Protein 8HZY (pdb70)

Secondary structure (DSSP, 8-state):
-GGGGTTSTT--HHHHHHHHHHHHHHTTSS-HHHHHHHHHHHHHHHHHHTT-TT--HHHHHHHHT--HHHHHHHHHHHTT-HHHHHHHHTSTTHHHIIIIIHHHHHTTHHHHHHTT--PPPSEEEEE--S--S---TTSTTTTT----GGGHHHHHHHHHHHHTTPPSS-TTSEEE--SS-GGGSTTHHHHHHHHHHTT---EEEE--TT--HHHHHH-GGGGGSSEEEEEE--SSHHHHHHHHS-TTHHHHHHHHHHHHHHHHHHHT---EEEEEEEEPTT-TTHHHHHHHHHHHHHHHTTTPPP-EEEEEE---HHHHHHHHHHHHHHH-TTPEEEE-HHHHHHTTT---------GGGS-TT--TTTEEEEETT-EEESSTTT-STT-TTGGGGEEEE-BTTB-HHHHHHHHHHTT------TTGGGG--HHHHHHHHHHHHHHHHHHTT-STTTTS--/-GGGSTTSTT--HHHHHHHHHHHHHTTTSS-HHHHHHHHHHHHHHHHHHHH-TT--HHHHHHHHT--HHHHHHHHHHHTT-HHHHHHHHTSTTHHIIIIIIHHHHHTTHHHHHHTT-----SEEEE---S--S---TTSGGGGT----GGGHHHHHHHHHHHHHHSPSS-TTSEEE--SS-GGGSTTHHHHHHHHHHTT---EEEE--TT--HHHHHH-GGGGGSSEEEEEE--SSHHHHHHHH--TTHHHHHHHHHHHHHHHHHHHT---EEEEEEE--TT-GGGHHHHHHHHHHHHHHTTT----EEEEE--THHHHHHHHHHHHHHHH-TT-EEEE-HHHHHHHTT-----GGGS-TT--TTTEEEE-TT-EEESSGGG-STT-TTGGGGEEEE-BTTB-HHHHHHHHHHTT------TTGGGG--HHHHHHHHHHHHHHHHHHTT--TTTTS--

Organism: Streptomyces venezuelae (NCBI:txid54571)

Solvent-accessible surface area: 39167 Å² total

Nearest PDB structures (foldseek):
  8hzy-assembly1_A  TM=1.002E+00  e=2.588E-86  Homo sapiens
  8hzy-assembly2_B  TM=9.920E-01  e=1.778E-80  Homo sapiens
  8hzv-assembly1_D  TM=9.838E-01  e=3.667E-79  Homo sapiens
  8hzv-assembly1_C  TM=9.890E-01  e=7.565E-78  Homo sapiens
  7tom-assembly1_A  TM=6.284E-01  e=2.025E-05  Methanocaldococcus jannaschii

Foldseek 3Di:
DQLLALQFPPRDVVVNLVVQLVLCCVVVVDPSVCSSVLSSLLSQVLNCCLFPLLDFLVNSCVVNPDDPVVSVSSLVSNVSPVSSVSSSCQHLQVLLCPVPDPVCVVVCLLVCQLVLALDAAQAEEEAEAFAAPFAFDPAPNVDVFGHDPVLQPQLLVLLLQQLVVDDPDALARYEYEHSHFNLNRLCSLVSLVSNVVVVHAYEYEGLCLVLAPVSCVSRVSVLRHQEYEHEDQDLAQVSNCVGGVDGPRNVSNLVSLLVVLLVCLVVVGNYAYEYEDEQEVPRLLCLLSVLVSQLVSCVSNVNDGHAEYEYEYVVQLLVSLVVSVVSCCVRPVNYHYHYPSFSSSVVSPDDDDADDDWLVLAFFLQRSNHYWYAYSQQFIFRARQLRTGPDPPSSLRGLDGRHPVAHSSRSSNVCSVVVHGRRGDGPVSVSHDSSSRSSSSLSSQQVSNVVVVNNVCGSSHD/DQLQALQFPPRDVVVNLVVQLCLCCVVVNDPNVCSSVLSNLLSQVLNCCLQVLLDFLVNSCVVNPDDPVVSVSSLVSNVSRVSSVNNSCPHLLVCLCPPPNVVCVVVCLLVCQLVLAQDQAQAEEEAEAFAAPFLFVPAPVVVVDGHDPVLQPQLLVQLLQQLLPDDPDALARYEYEHSHFNLNRLCSLVSLQSNVVVVHQYEYEGQCLVLAPVSCVSRVSVLSHQEYEHEDQDLAQVSCCVGGVDGPSNVSNLVNLLVVLCVCLVVVRNYAYEYEDEQEQPRLLCLLVVLVSQLVSCVSNVNDHHAEYEYEYPLVNLVSVVVSVVSCCVRVVNYHYHYASVSSSVNTPNFPDFLVLAFFLQRSNHYWYQYSQQFIFRAQQLRGPPDPPSSLRGLDGRDPVAHSSRSSNVCSVVVNGRRGDGPVVVSHDSSSRSSSSLSSQQVSNVVVVNNVCGSSHD

InterPro domains:
  IPR007197 Radical SAM [PF04055] (136-274)
  IPR007197 Radical SAM [SFLDS00029] (2-485)
  IPR013785 Aldolase-type TIM barrel [G3DSA:3.20.20.70] (131-383)
  IPR016863 dTDP-4-amino-4,6-dideoxy-D-glucose ammonia-lyase [PIRSF027982] (2-485)
  IPR016863 dTDP-4-amino-4,6-dideoxy-D-glucose ammonia-lyase [SFLDF00425] (2-485)
  IPR016863 dTDP-4-amino-4,6-dideoxy-D-glucose ammonia-lyase [TIGR04426] (18-485)
  IPR050377 Radical SAM PqqA peptide cyclase/Mycofactocin maturase MftC-like [PTHR11228] (123-404)
  IPR058240 Radical SAM superfamily [SSF102114] (129-360)

Structure (mmCIF, N/CA/C/O backbone):
data_8HZY
#
_entry.id   8HZY
#
_cell.length_a   97.088
_cell.length_b   105.190
_cell.length_c   118.248
_cell.angle_alpha   90.000
_cell.angle_beta   90.000
_cell.angle_gamma   90.000
#
_symmetry.space_group_name_H-M   'P 21 2 21'
#
loop_
_entity.id
_entity.type
_entity.pdbx_description
1 polymer DesII
2 non-polymer 'IRON/SULFUR CLUSTER'
3 non-polymer METHIONINE
4 water water
#
loop_
_atom_site.group_PDB
_atom_site.id
_atom_site.type_symbol
_atom_site.label_atom_id
_atom_site.label_alt_id
_atom_site.label_comp_id
_atom_site.label_asym_id
_atom_site.label_entity_id
_atom_site.label_seq_id
_atom_site.pdbx_PDB_ins_code
_atom_site.Cartn_x
_atom_site.Cartn_y
_atom_site.Cartn_z
_atom_site.occupancy
_atom_site.B_iso_or_equiv
_atom_site.auth_seq_id
_atom_site.auth_comp_id
_atom_site.auth_asym_id
_atom_site.auth_atom_id
_atom_site.pdbx_PDB_model_num
ATOM 1 N N . ALA A 1 35 ? 14.07342 -59.59193 -29.71285 1.000 25.80878 10 ALA A N 1
ATOM 2 C CA . ALA A 1 35 ? 13.58589 -59.44585 -31.08332 1.000 26.02713 10 ALA A CA 1
ATOM 3 C C . ALA A 1 35 ? 14.39537 -58.37811 -31.82619 1.000 22.73696 10 ALA A C 1
ATOM 4 O O . ALA A 1 35 ? 14.78718 -57.37102 -31.23017 1.000 20.11545 10 ALA A O 1
ATOM 6 N N . PRO A 1 36 ? 14.64588 -58.60641 -33.12328 1.000 24.06215 11 PRO A N 1
ATOM 7 C CA . PRO A 1 36 ? 15.56966 -57.72032 -33.85644 1.000 23.28670 11 PRO A CA 1
ATOM 8 C C . PRO A 1 36 ? 15.17244 -56.25366 -33.82180 1.000 19.10383 11 PRO A C 1
ATOM 9 O O . PRO A 1 36 ? 16.03850 -55.39092 -33.63059 1.000 17.53269 11 PRO A O 1
ATOM 13 N N . ALA A 1 37 ? 13.88842 -55.94102 -34.01645 1.000 17.40987 12 ALA A N 1
ATOM 14 C CA . ALA A 1 37 ? 13.46767 -54.54199 -33.99395 1.000 18.77421 12 ALA A CA 1
ATOM 15 C C . ALA A 1 37 ? 13.59329 -53.93319 -32.60326 1.000 18.95991 12 ALA A C 1
ATOM 16 O O . ALA A 1 37 ? 13.75587 -52.71207 -32.47745 1.000 18.27573 12 ALA A O 1
ATOM 18 N N . GLU A 1 38 ? 13.51964 -54.76285 -31.55341 1.000 16.47940 13 GLU A N 1
ATOM 19 C CA . GLU A 1 38 ? 13.61717 -54.27023 -30.18357 1.000 14.20086 13 GLU A CA 1
ATOM 20 C C . GLU A 1 38 ? 15.04104 -53.89048 -29.79553 1.000 16.09952 13 GLU A C 1
ATOM 21 O O . GLU A 1 38 ? 15.22372 -53.12247 -28.84602 1.000 20.06796 13 GLU A O 1
ATOM 27 N N . ARG A 1 39 ? 16.05190 -54.37163 -30.51803 1.000 16.13365 14 ARG A N 1
ATOM 28 C CA . ARG A 1 39 ? 17.44450 -54.15762 -30.13483 1.000 19.84665 14 ARG A CA 1
ATOM 29 C C . ARG A 1 39 ? 18.21027 -53.26069 -31.10102 1.000 15.44267 14 ARG A C 1
ATOM 30 O O . ARG A 1 39 ? 19.43157 -53.10875 -30.95302 1.000 17.60989 14 ARG A O 1
ATOM 38 N N . CYS A 1 40 ? 17.53742 -52.64851 -32.07576 1.000 12.74032 15 CYS A N 1
ATOM 39 C CA . CYS A 1 40 ? 18.27555 -52.11447 -33.21711 1.000 13.81999 15 CYS A CA 1
ATOM 40 C C . CYS A 1 40 ? 19.11163 -50.88024 -32.89401 1.000 15.74070 15 CYS A C 1
ATOM 41 O O . CYS A 1 40 ? 19.93266 -50.48437 -33.72901 1.000 17.23997 15 CYS A O 1
ATOM 44 N N . ALA A 1 41 ? 18.95188 -50.26570 -31.71940 1.000 14.14012 16 ALA A N 1
ATOM 45 C CA . ALA A 1 41 ? 19.72739 -49.06010 -31.43920 1.000 14.95401 16 ALA A CA 1
ATOM 46 C C . ALA A 1 41 ? 21.11432 -49.34909 -30.88694 1.000 13.90231 16 ALA A C 1
ATOM 47 O O . ALA A 1 41 ? 21.90997 -48.41329 -30.75394 1.000 17.51998 16 ALA A O 1
ATOM 49 N N . HIS A 1 42 ? 21.42651 -50.60382 -30.56337 1.000 16.92765 17 HIS A N 1
ATOM 50 C CA . HIS A 1 42 ? 22.71628 -50.91489 -29.95662 1.000 20.17494 17 HIS A CA 1
ATOM 51 C C . HIS A 1 42 ? 23.79063 -51.10063 -31.02355 1.000 18.57942 17 HIS A C 1
ATOM 52 O O . HIS A 1 42 ? 23.48847 -51.53387 -32.13847 1.000 17.66039 17 HIS A O 1
ATOM 59 N N . PRO A 1 43 ? 25.04647 -50.76964 -30.70460 1.000 19.52341 18 PRO A N 1
ATOM 60 C CA . PRO A 1 43 ? 26.13081 -50.94436 -31.67944 1.000 22.67443 18 PRO A CA 1
ATOM 61 C C . PRO A 1 43 ? 26.17515 -52.36261 -32.22354 1.000 22.38442 18 PRO A C 1
ATOM 62 O O . PRO A 1 43 ? 25.99785 -53.33480 -31.48885 1.000 21.05417 18 PRO A O 1
ATOM 66 N N . GLY A 1 44 ? 26.39471 -52.47260 -33.53393 1.000 24.91882 19 GLY A N 1
ATOM 67 C CA . GLY A 1 44 ? 26.45200 -53.77916 -34.16517 1.000 25.19753 19 GLY A CA 1
ATOM 68 C C . GLY A 1 44 ? 25.13251 -54.50784 -34.27075 1.000 24.33510 19 GLY A C 1
ATOM 69 O O . GLY A 1 44 ? 25.12746 -55.69658 -34.59745 1.000 26.84912 19 GLY A O 1
ATOM 70 N N . ALA A 1 45 ? 24.01077 -53.84196 -34.00828 1.000 20.32504 20 ALA A N 1
ATOM 71 C CA . ALA A 1 45 ? 22.71798 -54.49600 -34.16005 1.000 17.93113 20 ALA A CA 1
ATOM 72 C C . ALA A 1 45 ? 22.45704 -54.84698 -35.62263 1.000 15.03093 20 ALA A C 1
ATOM 73 O O . ALA A 1 45 ? 22.91568 -54.16854 -36.54426 1.000 17.20227 20 ALA A O 1
ATOM 75 N N . ASP A 1 46 ? 21.69488 -55.91556 -35.82359 1.000 15.38394 21 ASP A N 1
ATOM 76 C CA . ASP A 1 46 ? 21.32500 -56.40296 -37.15039 1.000 14.80524 21 ASP A CA 1
ATOM 77 C C . ASP A 1 46 ? 20.16317 -55.56115 -37.66137 1.000 15.69155 21 ASP A C 1
ATOM 78 O O . ASP A 1 46 ? 19.00273 -55.82925 -37.34572 1.000 17.03582 21 ASP A O 1
ATOM 83 N N . LEU A 1 47 ? 20.47206 -54.54788 -38.47692 1.000 14.08520 22 LEU A N 1
ATOM 84 C CA . LEU A 1 47 ? 19.43412 -53.66208 -38.99157 1.000 14.09240 22 LEU A CA 1
ATOM 85 C C . LEU A 1 47 ? 18.64478 -54.28703 -40.13857 1.000 17.10821 22 LEU A C 1
ATOM 86 O O . LEU A 1 47 ? 17.47419 -53.93557 -40.34017 1.000 16.67459 22 LEU A O 1
ATOM 91 N N . GLY A 1 48 ? 19.26031 -55.18985 -40.90578 1.000 17.72085 23 GLY A N 1
ATOM 92 C CA . GLY A 1 48 ? 18.50417 -55.93040 -41.90517 1.000 13.60221 23 GLY A CA 1
ATOM 93 C C . GLY A 1 48 ? 17.36222 -56.71462 -41.29135 1.000 13.75879 23 GLY A C 1
ATOM 94 O O . GLY A 1 48 ? 16.23473 -56.68497 -41.79078 1.000 13.44236 23 GLY A O 1
ATOM 95 N N . ALA A 1 49 ? 17.63685 -57.41058 -40.17996 1.000 13.76987 24 ALA A N 1
ATOM 96 C CA . ALA A 1 49 ? 16.58300 -58.14005 -39.47855 1.000 16.12825 24 ALA A CA 1
ATOM 97 C C . ALA A 1 49 ? 15.57245 -57.18708 -38.83850 1.000 18.49511 24 ALA A C 1
ATOM 98 O O . ALA A 1 49 ? 14.36717 -57.47415 -38.81963 1.000 18.12433 24 ALA A O 1
ATOM 100 N N . ALA A 1 50 ? 16.04144 -56.05334 -38.30268 1.000 14.14388 25 ALA A N 1
ATOM 101 C CA . ALA A 1 50 ? 15.12000 -55.05267 -37.76565 1.000 12.13880 25 ALA A CA 1
ATOM 102 C C . ALA A 1 50 ? 14.21310 -54.50005 -38.86387 1.000 14.57622 25 ALA A C 1
ATOM 103 O O . ALA A 1 50 ? 12.99208 -54.40781 -38.68995 1.000 16.42253 25 ALA A O 1
ATOM 105 N N . VAL A 1 51 ? 14.79169 -54.15570 -40.01982 1.000 14.14460 26 VAL A N 1
ATOM 106 C CA . VAL A 1 51 ? 13.99278 -53.63036 -41.12479 1.000 16.34116 26 VAL A CA 1
ATOM 107 C C . VAL A 1 51 ? 12.96124 -54.65846 -41.58187 1.000 17.72662 26 VAL A C 1
ATOM 108 O O . VAL A 1 51 ? 11.79077 -54.32745 -41.81808 1.000 17.38231 26 VAL A O 1
ATOM 112 N N . HIS A 1 52 ? 13.37753 -55.92085 -41.72365 1.000 16.32520 27 HIS A N 1
ATOM 113 C CA . HIS A 1 52 ? 12.43871 -56.95037 -42.16176 1.000 14.59484 27 HIS A CA 1
ATOM 114 C C . HIS A 1 52 ? 11.28729 -57.10417 -41.17533 1.000 15.46789 27 HIS A C 1
ATOM 115 O O . HIS A 1 52 ? 10.12230 -57.20867 -41.57227 1.000 17.57664 27 HIS A O 1
ATOM 122 N N . ALA A 1 53 ? 11.60704 -57.13560 -39.87994 1.000 16.85328 28 ALA A N 1
ATOM 123 C CA . ALA A 1 53 ? 10.58911 -57.28307 -38.84280 1.000 20.68251 28 ALA A CA 1
ATOM 124 C C . ALA A 1 53 ? 9.62114 -56.10749 -38.83498 1.000 18.19241 28 ALA A C 1
ATOM 125 O O . ALA A 1 53 ? 8.40252 -56.30042 -38.73509 1.000 18.57276 28 ALA A O 1
ATOM 127 N N . VAL A 1 54 ? 10.14389 -54.88114 -38.93227 1.000 16.53147 29 VAL A N 1
ATOM 128 C CA . VAL A 1 54 ? 9.27679 -53.70675 -38.95643 1.000 14.46135 29 VAL A CA 1
ATOM 129 C C . VAL A 1 54 ? 8.44813 -53.68079 -40.23551 1.000 18.25693 29 VAL A C 1
ATOM 130 O O . VAL A 1 54 ? 7.24293 -53.40331 -40.20366 1.000 19.34511 29 VAL A O 1
ATOM 134 N N . GLY A 1 55 ? 9.07306 -53.97495 -41.37883 1.000 17.07806 30 GLY A N 1
ATOM 135 C CA . GLY A 1 55 ? 8.32138 -54.03157 -42.62143 1.000 17.97545 30 GLY A CA 1
ATOM 136 C C . GLY A 1 55 ? 7.17876 -55.02573 -42.55834 1.000 21.24915 30 GLY A C 1
ATOM 137 O O . GLY A 1 55 ? 6.08675 -54.76459 -43.06955 1.000 21.77502 30 GLY A O 1
ATOM 138 N N . GLN A 1 56 ? 7.40532 -56.17225 -41.90806 1.000 21.68330 31 GLN A N 1
ATOM 139 C CA . GLN A 1 56 ? 6.33659 -57.15660 -41.78081 1.000 24.71528 31 GLN A CA 1
ATOM 140 C C . GLN A 1 56 ? 5.19963 -56.63309 -40.90801 1.000 25.18645 31 GLN A C 1
ATOM 141 O O . GLN A 1 56 ? 4.02572 -56.86861 -41.20897 1.000 28.78302 31 GLN A O 1
ATOM 147 N N . THR A 1 57 ? 5.51977 -55.90921 -39.83569 1.000 27.17288 32 THR A N 1
ATOM 148 C CA . THR A 1 57 ? 4.47108 -55.33322 -38.99505 1.000 25.47806 32 THR A CA 1
ATOM 149 C C . THR A 1 57 ? 3.65168 -54.30057 -39.76353 1.000 25.17591 32 THR A C 1
ATOM 150 O O . THR A 1 57 ? 2.41832 -54.28190 -39.67775 1.000 26.00684 32 THR A O 1
ATOM 154 N N . LEU A 1 58 ? 4.32408 -53.42415 -40.51823 1.000 23.62021 33 LEU A N 1
ATOM 155 C CA . LEU A 1 58 ? 3.61305 -52.41895 -41.30796 1.000 23.58998 33 LEU A CA 1
ATOM 156 C C . LEU A 1 58 ? 2.70835 -53.06693 -42.34884 1.000 26.42641 33 LEU A C 1
ATOM 157 O O . LEU A 1 58 ? 1.53826 -52.69435 -42.48478 1.000 29.56047 33 LEU A O 1
ATOM 162 N N . ALA A 1 59 ? 3.23752 -54.03580 -43.10348 1.000 27.03603 34 ALA A N 1
ATOM 163 C CA . ALA A 1 59 ? 2.44976 -54.65507 -44.16693 1.000 30.54778 34 ALA A CA 1
ATOM 164 C C . ALA A 1 59 ? 1.29921 -55.47576 -43.60007 1.000 33.85856 34 ALA A C 1
ATOM 165 O O . ALA A 1 59 ? 0.19509 -55.46973 -44.15707 1.000 34.63826 34 ALA A O 1
ATOM 167 N N . ALA A 1 60 ? 1.53623 -56.18409 -42.49098 1.000 33.17606 35 ALA A N 1
ATOM 168 C CA . ALA A 1 60 ? 0.48127 -56.99319 -41.88613 1.000 36.27430 35 ALA A CA 1
ATOM 169 C C . ALA A 1 60 ? -0.62362 -56.13438 -41.28556 1.000 38.41652 35 ALA A C 1
ATOM 170 O O . ALA A 1 60 ? -1.76167 -56.59663 -41.15415 1.000 40.06866 35 ALA A O 1
ATOM 172 N N . GLY A 1 61 ? -0.31161 -54.90323 -40.89317 1.000 40.38237 36 GLY A N 1
ATOM 173 C CA . GLY A 1 61 ? -1.31220 -53.99904 -40.37328 1.000 36.69868 36 GLY A CA 1
ATOM 174 C C . GLY A 1 61 ? -2.02367 -53.17696 -41.41250 1.000 34.68425 36 GLY A C 1
ATOM 175 O O . GLY A 1 61 ? -2.84044 -52.31780 -41.06151 1.000 35.78258 36 GLY A O 1
ATOM 176 N N . GLY A 1 62 ? -1.74499 -53.41348 -42.69288 1.000 33.93312 37 GLY A N 1
ATOM 177 C CA . GLY A 1 62 ? -2.30824 -52.57210 -43.73226 1.000 32.65977 37 GLY A CA 1
ATOM 178 C C . GLY A 1 62 ? -1.90484 -51.12147 -43.62382 1.000 30.31991 37 GLY A C 1
ATOM 179 O O . GLY A 1 62 ? -2.60076 -50.24908 -44.15054 1.000 32.66868 37 GLY A O 1
ATOM 180 N N . LEU A 1 63 ? -0.79088 -50.83633 -42.94683 1.000 26.13434 38 LEU A N 1
ATOM 181 C CA . LEU A 1 63 ? -0.41050 -49.45341 -42.70026 1.000 27.73662 38 LEU A CA 1
ATOM 182 C C . LEU A 1 63 ? 0.29742 -48.82695 -43.89349 1.000 28.69180 38 LEU A C 1
ATOM 183 O O . LEU A 1 63 ? 0.19535 -47.61110 -44.09133 1.000 29.90146 38 LEU A O 1
ATOM 188 N N . VAL A 1 64 ? 1.02497 -49.61828 -44.68111 1.000 27.24892 39 VAL A N 1
ATOM 189 C CA . VAL A 1 64 ? 1.55003 -49.15885 -45.97145 1.000 28.84108 39 VAL A CA 1
ATOM 190 C C . VAL A 1 64 ? 1.45849 -50.28530 -46.97850 1.000 30.11501 39 VAL A C 1
ATOM 191 O O . VAL A 1 64 ? 1.45140 -51.47851 -46.62003 1.000 30.16663 39 VAL A O 1
ATOM 195 N N . PRO A 1 65 ? 1.36983 -49.94831 -48.26163 1.000 27.97704 40 PRO A N 1
ATOM 196 C CA . PRO A 1 65 ? 1.41980 -50.97964 -49.30854 1.000 32.54409 40 PRO A CA 1
ATOM 197 C C . PRO A 1 65 ? 2.68678 -51.80511 -49.18804 1.000 35.85571 40 PRO A C 1
ATOM 198 O O . PRO A 1 65 ? 3.76013 -51.26836 -48.87326 1.000 35.19961 40 PRO A O 1
ATOM 202 N N . PRO A 1 66 ? 2.59176 -53.11938 -49.39723 1.000 37.66689 41 PRO A N 1
ATOM 203 C CA . PRO A 1 66 ? 3.77373 -53.97776 -49.20923 1.000 38.08415 41 PRO A CA 1
ATOM 204 C C . PRO A 1 66 ? 4.96420 -53.56802 -50.06835 1.000 35.55600 41 PRO A C 1
ATOM 205 O O . PRO A 1 66 ? 6.11741 -53.74361 -49.64858 1.000 32.85506 41 PRO A O 1
ATOM 209 N N . ASP A 1 67 ? 4.71529 -53.00202 -51.25327 1.000 35.12365 42 ASP A N 1
ATOM 210 C CA . ASP A 1 67 ? 5.80489 -52.56843 -52.12112 1.000 34.95993 42 ASP A CA 1
ATOM 211 C C . ASP A 1 67 ? 6.65328 -51.48020 -51.46835 1.000 32.76929 42 ASP A C 1
ATOM 212 O O . ASP A 1 67 ? 7.85513 -51.37687 -51.74549 1.000 30.26985 42 ASP A O 1
ATOM 217 N N . GLU A 1 68 ? 6.05325 -50.66465 -50.59918 1.000 33.07979 43 GLU A N 1
ATOM 218 C CA . GLU A 1 68 ? 6.74340 -49.55137 -49.96622 1.000 30.05306 43 GLU A CA 1
ATOM 219 C C . GLU A 1 68 ? 7.04825 -49.80597 -48.49321 1.000 23.07106 43 GLU A C 1
ATOM 220 O O . GLU A 1 68 ? 7.60092 -48.92618 -47.82409 1.000 19.73808 43 GLU A O 1
ATOM 226 N N . ALA A 1 69 ? 6.72629 -50.99351 -47.96955 1.000 25.28308 44 ALA A N 1
ATOM 227 C CA . ALA A 1 69 ? 6.92992 -51.24379 -46.54483 1.000 25.05400 44 ALA A CA 1
ATOM 228 C C . ALA A 1 69 ? 8.40555 -51.21262 -46.17831 1.000 22.51769 44 ALA A C 1
ATOM 229 O O . ALA A 1 69 ? 8.77052 -50.71721 -45.10817 1.000 20.00909 44 ALA A O 1
ATOM 231 N N . GLY A 1 70 ? 9.26960 -51.72500 -47.05327 1.000 21.39801 45 GLY A N 1
ATOM 232 C CA . GLY A 1 70 ? 10.68669 -51.76048 -46.73416 1.000 20.09207 45 GLY A CA 1
ATOM 233 C C . GLY A 1 70 ? 11.29062 -50.37635 -46.61284 1.000 19.61456 45 GLY A C 1
ATOM 234 O O . GLY A 1 70 ? 12.09573 -50.11552 -45.71540 1.000 18.03186 45 GLY A O 1
ATOM 235 N N . THR A 1 71 ? 10.91299 -49.46912 -47.51324 1.000 22.29735 46 THR A N 1
ATOM 236 C CA . THR A 1 71 ? 11.46091 -48.12022 -47.47026 1.000 20.85654 46 THR A CA 1
ATOM 237 C C . THR A 1 71 ? 11.03808 -47.39850 -46.19642 1.000 18.94244 46 THR A C 1
ATOM 238 O O . THR A 1 71 ? 11.85838 -46.75921 -45.52514 1.000 17.42693 46 THR A O 1
ATOM 242 N N . THR A 1 72 ? 9.75577 -47.49278 -45.84728 1.000 18.60494 47 THR A N 1
ATOM 243 C CA . THR A 1 72 ? 9.26802 -46.85302 -44.62877 1.000 16.95193 47 THR A CA 1
ATOM 244 C C . THR A 1 72 ? 9.85034 -47.51532 -43.38717 1.000 17.51039 47 THR A C 1
ATOM 245 O O . THR A 1 72 ? 10.20281 -46.83240 -42.41684 1.000 17.10962 47 THR A O 1
ATOM 249 N N . ALA A 1 73 ? 9.96613 -48.84486 -43.39840 1.000 15.90679 48 ALA A N 1
ATOM 250 C CA . ALA A 1 73 ? 10.58409 -49.53081 -42.27024 1.000 16.64040 48 ALA A CA 1
ATOM 251 C C . ALA A 1 73 ? 12.01963 -49.07515 -42.06899 1.000 16.50665 48 ALA A C 1
ATOM 252 O O . ALA A 1 73 ? 12.48603 -48.98617 -40.93137 1.000 13.06558 48 ALA A O 1
ATOM 254 N N . ARG A 1 74 ? 12.73269 -48.76298 -43.15594 1.000 15.99175 49 ARG A N 1
ATOM 255 C CA . ARG A 1 74 ? 14.10062 -48.28062 -43.00406 1.000 16.25965 49 ARG A CA 1
ATOM 256 C C . ARG A 1 74 ? 14.13026 -46.90630 -42.34415 1.000 14.42790 49 ARG A C 1
ATOM 257 O O . ARG A 1 74 ? 14.97689 -46.64660 -41.48187 1.000 12.84897 49 ARG A O 1
ATOM 265 N N . HIS A 1 75 ? 13.21145 -46.01673 -42.73091 1.000 15.27521 50 HIS A N 1
ATOM 266 C CA . HIS A 1 75 ? 13.12057 -44.71424 -42.07876 1.000 15.25290 50 HIS A CA 1
ATOM 267 C C . HIS A 1 75 ? 12.77310 -44.86033 -40.60076 1.000 15.38990 50 HIS A C 1
ATOM 268 O O . HIS A 1 75 ? 13.33706 -44.15882 -39.75028 1.000 13.80259 50 HIS A O 1
ATOM 275 N N . LEU A 1 76 ? 11.84395 -45.76371 -40.27279 1.000 16.16944 51 LEU A N 1
ATOM 276 C CA . LEU A 1 76 ? 11.45483 -45.92838 -38.87266 1.000 9.52622 51 LEU A CA 1
ATOM 277 C C . LEU A 1 76 ? 12.58312 -46.53481 -38.05368 1.000 9.89043 51 LEU A C 1
ATOM 278 O O . LEU A 1 76 ? 12.79002 -46.14837 -36.89870 1.000 10.66402 51 LEU A O 1
ATOM 283 N N . VAL A 1 77 ? 13.31260 -47.49952 -38.61922 1.000 10.85980 52 VAL A N 1
ATOM 284 C CA . VAL A 1 77 ? 14.45961 -48.04695 -37.89943 1.000 14.21484 52 VAL A CA 1
ATOM 285 C C . VAL A 1 77 ? 15.50660 -46.96785 -37.67362 1.000 14.38073 52 VAL A C 1
ATOM 286 O O . VAL A 1 77 ? 16.08410 -46.86931 -36.58479 1.000 14.25906 52 VAL A O 1
ATOM 290 N N . ARG A 1 78 ? 15.75039 -46.13392 -38.68599 1.000 13.18769 53 ARG A N 1
ATOM 291 C CA . ARG A 1 78 ? 16.72154 -45.05317 -38.53161 1.000 15.17662 53 ARG A CA 1
ATOM 292 C C . ARG A 1 78 ? 16.31520 -44.10657 -37.40598 1.000 11.38929 53 ARG A C 1
ATOM 293 O O . ARG A 1 78 ? 17.15792 -43.69351 -36.60054 1.000 9.28374 53 ARG A O 1
ATOM 301 N N . LEU A 1 79 ? 15.02066 -43.78965 -37.30865 1.000 10.36980 54 LEU A N 1
ATOM 302 C CA . LEU A 1 79 ? 14.55183 -42.93805 -36.21718 1.000 14.09357 54 LEU A CA 1
ATOM 303 C C . LEU A 1 79 ? 14.73065 -43.62273 -34.86353 1.000 10.92313 54 LEU A C 1
ATOM 304 O O . LEU A 1 79 ? 15.06544 -42.96843 -33.86707 1.000 8.81627 54 LEU A O 1
ATOM 309 N N . ALA A 1 80 ? 14.50727 -44.93907 -34.80367 1.000 10.72455 55 ALA A N 1
ATOM 310 C CA . ALA A 1 80 ? 14.71375 -45.65983 -33.54839 1.000 12.48811 55 ALA A CA 1
ATOM 311 C C . ALA A 1 80 ? 16.18663 -45.68324 -33.16584 1.000 12.57450 55 ALA A C 1
ATOM 312 O O . ALA A 1 80 ? 16.53407 -45.50249 -31.99313 1.000 13.61041 55 ALA A O 1
ATOM 314 N N . VAL A 1 81 ? 17.06780 -45.90353 -34.14166 1.000 13.90048 56 VAL A N 1
ATOM 315 C CA . VAL A 1 81 ? 18.50001 -45.85266 -33.86746 1.000 12.55350 56 VAL A CA 1
ATOM 316 C C . VAL A 1 81 ? 18.89500 -44.46921 -33.37206 1.000 13.98865 56 VAL A C 1
ATOM 317 O O . VAL A 1 81 ? 19.65796 -44.32876 -32.40636 1.000 13.53718 56 VAL A O 1
ATOM 321 N N . ARG A 1 82 ? 18.37856 -43.42662 -34.02402 1.000 11.78990 57 ARG A N 1
ATOM 322 C CA . ARG A 1 82 ? 18.72084 -42.06075 -33.64701 1.000 13.90204 57 ARG A CA 1
ATOM 323 C C . ARG A 1 82 ? 18.28453 -41.75696 -32.21699 1.000 12.13337 57 ARG A C 1
ATOM 324 O O . ARG A 1 82 ? 19.10499 -41.40630 -31.36402 1.000 11.38601 57 ARG A O 1
ATOM 332 N N . TYR A 1 83 ? 16.99109 -41.88913 -31.93095 1.000 13.19725 58 TYR A N 1
ATOM 333 C CA . TYR A 1 83 ? 16.52009 -41.50809 -30.60496 1.000 11.75101 58 TYR A CA 1
ATOM 334 C C . TYR A 1 83 ? 16.88775 -42.53270 -29.53961 1.000 14.77050 58 TYR A C 1
ATOM 335 O O . TYR A 1 83 ? 16.83025 -42.20845 -28.34686 1.000 13.49109 58 TYR A O 1
ATOM 344 N N . GLY A 1 84 ? 17.29534 -43.74001 -29.93792 1.000 14.49047 59 GLY A N 1
ATOM 345 C CA . GLY A 1 84 ? 17.83514 -44.68831 -28.98788 1.000 13.10981 59 GLY A CA 1
ATOM 346 C C . GLY A 1 84 ? 19.26434 -44.41298 -28.58990 1.000 13.25870 59 GLY A C 1
ATOM 347 O O . GLY A 1 84 ? 19.81402 -45.11752 -27.73471 1.000 13.58047 59 GLY A O 1
ATOM 348 N N . ASN A 1 85 ? 19.87424 -43.40517 -29.19465 1.000 11.45880 60 ASN A N 1
ATOM 349 C CA . ASN A 1 85 ? 21.24644 -42.99113 -28.92956 1.000 11.67069 60 ASN A CA 1
ATOM 350 C C . ASN A 1 85 ? 21.37474 -41.51541 -28.59007 1.000 11.07836 60 ASN A C 1
ATOM 351 O O . ASN A 1 85 ? 22.21117 -41.17046 -27.75334 1.000 13.43037 60 ASN A O 1
ATOM 356 N N . SER A 1 86 ? 20.58792 -40.64085 -29.23768 1.000 12.47491 61 SER A N 1
ATOM 357 C CA . SER A 1 86 ? 20.64281 -39.18506 -29.05935 1.000 10.96357 61 SER A CA 1
ATOM 358 C C . SER A 1 86 ? 19.22831 -38.70581 -28.76095 1.000 10.35722 61 SER A C 1
ATOM 359 O O . SER A 1 86 ? 18.50116 -38.27551 -29.66519 1.000 11.67434 61 SER A O 1
ATOM 362 N N . PRO A 1 87 ? 18.81189 -38.73912 -27.49144 1.000 9.17702 62 PRO A N 1
ATOM 363 C CA . PRO A 1 87 ? 17.38295 -38.57547 -27.18241 1.000 11.03093 62 PRO A CA 1
ATOM 364 C C . PRO A 1 87 ? 16.85983 -37.14921 -27.34026 1.000 11.00008 62 PRO A C 1
ATOM 365 O O . PRO A 1 87 ? 15.64002 -36.97722 -27.46237 1.000 13.26089 62 PRO A O 1
ATOM 369 N N . PHE A 1 88 ? 17.72316 -36.13516 -27.37119 1.000 7.62934 63 PHE A N 1
ATOM 370 C CA . PHE A 1 88 ? 17.29061 -34.74283 -27.43816 1.000 11.29397 63 PHE A CA 1
ATOM 371 C C . PHE A 1 88 ? 17.20801 -34.17937 -28.85683 1.000 14.13949 63 PHE A C 1
ATOM 372 O O . PHE A 1 88 ? 16.86165 -33.00275 -29.01539 1.000 13.00707 63 PHE A O 1
ATOM 380 N N . THR A 1 89 ? 17.49829 -34.97877 -29.88131 1.000 13.80519 64 THR A N 1
ATOM 381 C CA . THR A 1 89 ? 17.52038 -34.52058 -31.26583 1.000 11.14054 64 THR A CA 1
ATOM 382 C C . THR A 1 89 ? 16.24289 -33.76137 -31.62266 1.000 10.12469 64 THR A C 1
ATOM 383 O O . THR A 1 89 ? 15.14135 -34.31169 -31.47286 1.000 10.53143 64 THR A O 1
ATOM 387 N N . PRO A 1 90 ? 16.34005 -32.51652 -32.08847 1.000 10.39093 65 PRO A N 1
ATOM 388 C CA . PRO A 1 90 ? 15.14024 -31.83244 -32.57491 1.000 10.85841 65 PRO A CA 1
ATOM 389 C C . PRO A 1 90 ? 14.53589 -32.61655 -33.72886 1.000 12.24082 65 PRO A C 1
ATOM 390 O O . PRO A 1 90 ? 15.25457 -33.17187 -34.56349 1.000 14.07348 65 PRO A O 1
ATOM 394 N N . LEU A 1 91 ? 13.20328 -32.66144 -33.76823 1.000 8.82637 66 LEU A N 1
ATOM 395 C CA . LEU A 1 91 ? 12.53129 -33.39451 -34.83698 1.000 13.53180 66 LEU A CA 1
ATOM 396 C C . LEU A 1 91 ? 12.99442 -32.92187 -36.21322 1.000 16.52934 66 LEU A C 1
ATOM 397 O O . LEU A 1 91 ? 13.15007 -33.72994 -37.13659 1.000 17.49371 66 LEU A O 1
ATOM 402 N N . GLU A 1 92 ? 13.26685 -31.62041 -36.35368 1.000 16.32864 67 GLU A N 1
ATOM 403 C CA . GLU A 1 92 ? 13.67851 -31.08381 -37.64842 1.000 15.47517 67 GLU A CA 1
ATOM 404 C C . GLU A 1 92 ? 15.06901 -31.56000 -38.04250 1.000 12.37253 67 GLU A C 1
ATOM 405 O O . GLU A 1 92 ? 15.33689 -31.76631 -39.23226 1.000 10.55341 67 GLU A O 1
ATOM 411 N N . GLU A 1 93 ? 15.96591 -31.74240 -37.07109 1.000 10.92903 68 GLU A N 1
ATOM 412 C CA . GLU A 1 93 ? 17.27083 -32.31835 -37.38527 1.000 15.08081 68 GLU A CA 1
ATOM 413 C C . GLU A 1 93 ? 17.13809 -33.77541 -37.81064 1.000 15.13699 68 GLU A C 1
ATOM 414 O O . GLU A 1 93 ? 17.78261 -34.20882 -38.77392 1.000 18.03526 68 GLU A O 1
ATOM 420 N N . ALA A 1 94 ? 16.32325 -34.54991 -37.09461 1.000 15.67738 69 ALA A N 1
ATOM 421 C CA . ALA A 1 94 ? 16.09940 -35.93243 -37.49661 1.000 16.07776 69 ALA A CA 1
ATOM 422 C C . ALA A 1 94 ? 15.43038 -35.99471 -38.86134 1.000 15.41398 69 ALA A C 1
ATOM 423 O O . ALA A 1 94 ? 15.78051 -36.84380 -39.68861 1.000 14.94191 69 ALA A O 1
ATOM 425 N N . ARG A 1 95 ? 14.47047 -35.09651 -39.11723 1.000 14.15310 70 ARG A N 1
ATOM 426 C CA . ARG A 1 95 ? 13.84355 -35.04019 -40.43556 1.000 13.64152 70 ARG A CA 1
ATOM 427 C C . ARG A 1 95 ? 14.87254 -34.77537 -41.52571 1.000 15.83974 70 ARG A C 1
ATOM 428 O O . ARG A 1 95 ? 14.90454 -35.47365 -42.54512 1.000 14.95494 70 ARG A O 1
ATOM 436 N N . HIS A 1 96 ? 15.71426 -33.75244 -41.33217 1.000 15.82913 71 HIS A N 1
ATOM 437 C CA . HIS A 1 96 ? 16.72092 -33.41773 -42.33404 1.000 19.23893 71 HIS A CA 1
ATOM 438 C C . HIS A 1 96 ? 17.67257 -34.58167 -42.57112 1.000 22.31991 71 HIS A C 1
ATOM 439 O O . HIS A 1 96 ? 18.13135 -34.79133 -43.69754 1.000 24.78223 71 HIS A O 1
ATOM 446 N N . ASP A 1 97 ? 17.98855 -35.34464 -41.51941 1.000 20.66658 72 ASP A N 1
ATOM 447 C CA . ASP A 1 97 ? 18.88974 -36.48291 -41.67012 1.000 23.22363 72 ASP A CA 1
ATOM 448 C C . ASP A 1 97 ? 18.22837 -37.63413 -42.41700 1.000 21.78463 72 ASP A C 1
ATOM 449 O O . ASP A 1 97 ? 18.91482 -38.39212 -43.11085 1.000 22.18405 72 ASP A O 1
ATOM 454 N N . LEU A 1 98 ? 16.90869 -37.78777 -42.29210 1.000 21.34033 73 LEU A N 1
ATOM 455 C CA . LEU A 1 98 ? 16.20845 -38.74911 -43.14030 1.000 20.90136 73 LEU A CA 1
ATOM 456 C C . LEU A 1 98 ? 16.09540 -38.24377 -44.56928 1.000 23.57781 73 LEU A C 1
ATOM 457 O O . LEU A 1 98 ? 16.01374 -39.04707 -45.50530 1.000 23.78656 73 LEU A O 1
ATOM 462 N N . GLY A 1 99 ? 16.06462 -36.92502 -44.75095 1.000 20.64663 74 GLY A N 1
ATOM 463 C CA . GLY A 1 99 ? 15.90751 -36.35411 -46.07027 1.000 21.10324 74 GLY A CA 1
ATOM 464 C C . GLY A 1 99 ? 14.50803 -36.42964 -46.63121 1.000 20.78979 74 GLY A C 1
ATOM 465 O O . GLY A 1 99 ? 14.34422 -36.58095 -47.84793 1.000 18.72875 74 GLY A O 1
ATOM 466 N N . VAL A 1 100 ? 13.48415 -36.32384 -45.78546 1.000 17.67222 75 VAL A N 1
ATOM 467 C CA . VAL A 1 100 ? 12.10650 -36.43760 -46.24405 1.000 17.29782 75 VAL A CA 1
ATOM 468 C C . VAL A 1 100 ? 11.35714 -35.14183 -45.96793 1.000 17.58315 75 VAL A C 1
ATOM 469 O O . VAL A 1 100 ? 11.73985 -34.33509 -45.11535 1.000 16.75161 75 VAL A O 1
ATOM 473 N N . ASP A 1 101 ? 10.27094 -34.96870 -46.72623 1.000 16.62628 76 ASP A N 1
ATOM 474 C CA . ASP A 1 101 ? 9.23631 -33.94269 -46.61521 1.000 20.83282 76 ASP A CA 1
ATOM 475 C C . ASP A 1 101 ? 8.74652 -33.74168 -45.19321 1.000 16.11998 76 ASP A C 1
ATOM 476 O O . ASP A 1 101 ? 8.70849 -34.69640 -44.42053 1.000 13.73581 76 ASP A O 1
ATOM 481 N N . ARG A 1 102 ? 8.28965 -32.53158 -44.86107 1.000 17.46800 77 ARG A N 1
ATOM 482 C CA . ARG A 1 102 ? 7.56678 -32.35135 -43.60577 1.000 18.03953 77 ARG A CA 1
ATOM 483 C C . ARG A 1 102 ? 6.32602 -33.23964 -43.56829 1.000 15.25555 77 ARG A C 1
ATOM 484 O O . ARG A 1 102 ? 5.98681 -33.80761 -42.52397 1.000 13.72905 77 ARG A O 1
ATOM 492 N N . ASP A 1 103 ? 5.65910 -33.39840 -44.71274 1.000 16.75345 78 ASP A N 1
ATOM 493 C CA . ASP A 1 103 ? 4.48920 -34.26860 -44.79311 1.000 19.75229 78 ASP A CA 1
ATOM 494 C C . ASP A 1 103 ? 4.86607 -35.72546 -44.57203 1.000 18.65376 78 ASP A C 1
ATOM 495 O O . ASP A 1 103 ? 4.19219 -36.44393 -43.82298 1.000 18.74862 78 ASP A O 1
ATOM 500 N N . ALA A 1 104 ? 5.93155 -36.18344 -45.23498 1.000 17.16756 79 ALA A N 1
ATOM 501 C CA . ALA A 1 104 ? 6.37603 -37.56212 -45.06536 1.000 14.93781 79 ALA A CA 1
ATOM 502 C C . ALA A 1 104 ? 6.80820 -37.82724 -43.62995 1.000 14.54353 79 ALA A C 1
ATOM 503 O O . ALA A 1 104 ? 6.59654 -38.92403 -43.10291 1.000 13.69073 79 ALA A O 1
ATOM 505 N N . PHE A 1 105 ? 7.43292 -36.83256 -42.99185 1.000 11.77297 80 PHE A N 1
ATOM 506 C CA . PHE A 1 105 ? 7.85233 -36.97044 -41.60457 1.000 13.02617 80 PHE A CA 1
ATOM 507 C C . PHE A 1 105 ? 6.65242 -37.11423 -40.67792 1.000 14.35648 80 PHE A C 1
ATOM 508 O O . PHE A 1 105 ? 6.66726 -37.94400 -39.76150 1.000 17.28561 80 PHE A O 1
ATOM 516 N N . ARG A 1 106 ? 5.61260 -36.29744 -40.88521 1.000 11.93968 81 ARG A N 1
ATOM 517 C CA . ARG A 1 106 ? 4.39916 -36.42551 -40.08563 1.000 13.22188 81 ARG A CA 1
ATOM 518 C C . ARG A 1 106 ? 3.84956 -37.84759 -40.14842 1.000 16.09062 81 ARG A C 1
ATOM 519 O O . ARG A 1 106 ? 3.51254 -38.44142 -39.11832 1.000 15.51823 81 ARG A O 1
ATOM 527 N N . ARG A 1 107 ? 3.75841 -38.41421 -41.35726 1.000 17.20430 82 ARG A N 1
ATOM 528 C CA . ARG A 1 107 ? 3.28973 -39.79159 -41.48951 1.000 16.99256 82 ARG A CA 1
ATOM 529 C C . ARG A 1 107 ? 4.22279 -40.76557 -40.78066 1.000 15.35310 82 ARG A C 1
ATOM 530 O O . ARG A 1 107 ? 3.76375 -41.72846 -40.15396 1.000 18.00832 82 ARG A O 1
ATOM 538 N N . LEU A 1 108 ? 5.53652 -40.54406 -40.88269 1.000 13.16762 83 LEU A N 1
ATOM 539 C CA . LEU A 1 108 ? 6.48555 -41.43696 -40.22421 1.000 12.82635 83 LEU A CA 1
ATOM 540 C C . LEU A 1 108 ? 6.28761 -41.43797 -38.71858 1.000 14.62723 83 LEU A C 1
ATOM 541 O O . LEU A 1 108 ? 6.33202 -42.49868 -38.08401 1.000 16.89064 83 LEU A O 1
ATOM 546 N N . LEU A 1 109 ? 6.08702 -40.25642 -38.12332 1.000 16.01133 84 LEU A N 1
ATOM 547 C CA . LEU A 1 109 ? 5.91392 -40.18560 -36.67566 1.000 15.81218 84 LEU A CA 1
ATOM 548 C C . LEU A 1 109 ? 4.65332 -40.91763 -36.24968 1.000 16.22289 84 LEU A C 1
ATOM 549 O O . LEU A 1 109 ? 4.62132 -41.53996 -35.18290 1.000 18.80202 84 LEU A O 1
ATOM 554 N N . ALA A 1 110 ? 3.60418 -40.84690 -37.07066 1.000 15.30863 85 ALA A N 1
ATOM 555 C CA . ALA A 1 110 ? 2.37410 -41.56078 -36.75805 1.000 17.33007 85 ALA A CA 1
ATOM 556 C C . ALA A 1 110 ? 2.55952 -43.06663 -36.91508 1.000 20.22566 85 ALA A C 1
ATOM 557 O O . ALA A 1 110 ? 2.09039 -43.84610 -36.07622 1.000 21.75193 85 ALA A O 1
ATOM 559 N N . LEU A 1 111 ? 3.25553 -43.49509 -37.97287 1.000 18.84257 86 LEU A N 1
ATOM 560 C CA . LEU A 1 111 ? 3.55004 -44.91758 -38.13013 1.000 16.69703 86 LEU A CA 1
ATOM 561 C C . LEU A 1 111 ? 4.44621 -45.42546 -37.00636 1.000 15.97765 86 LEU A C 1
ATOM 562 O O . LEU A 1 111 ? 4.28276 -46.55515 -36.53664 1.000 15.25191 86 LEU A O 1
ATOM 567 N N . PHE A 1 112 ? 5.40299 -44.60789 -36.55933 1.000 17.04237 87 PHE A N 1
ATOM 568 C CA . PHE A 1 112 ? 6.26575 -45.02918 -35.46139 1.000 16.97836 87 PHE A CA 1
ATOM 569 C C . PHE A 1 112 ? 5.44664 -45.44530 -34.24186 1.000 19.81387 87 PHE A C 1
ATOM 570 O O . PHE A 1 112 ? 5.74801 -46.45401 -33.59649 1.000 18.02913 87 PHE A O 1
ATOM 578 N N . GLY A 1 113 ? 4.40010 -44.68542 -33.91845 1.000 21.49971 88 GLY A N 1
ATOM 579 C CA . GLY A 1 113 ? 3.55281 -45.01751 -32.78385 1.000 21.59670 88 GLY A CA 1
ATOM 580 C C . GLY A 1 113 ? 2.80494 -46.33192 -32.91360 1.000 22.18026 88 GLY A C 1
ATOM 581 O O . GLY A 1 113 ? 2.26238 -46.81699 -31.91508 1.000 23.10110 88 GLY A O 1
ATOM 582 N N . GLN A 1 114 ? 2.76488 -46.91875 -34.10525 1.000 21.65734 89 GLN A N 1
ATOM 583 C CA . GLN A 1 114 ? 2.07783 -48.18250 -34.31936 1.000 19.86528 89 GLN A CA 1
ATOM 584 C C . GLN A 1 114 ? 3.03976 -49.35358 -34.45733 1.000 18.21212 89 GLN A C 1
ATOM 585 O O . GLN A 1 114 ? 2.62751 -50.43724 -34.88256 1.000 16.15064 89 GLN A O 1
ATOM 591 N N . VAL A 1 115 ? 4.30917 -49.16415 -34.11373 1.000 18.75113 90 VAL A N 1
ATOM 592 C CA . VAL A 1 115 ? 5.25932 -50.27338 -34.08932 1.000 19.77022 90 VAL A CA 1
ATOM 593 C C . VAL A 1 115 ? 5.82414 -50.35371 -32.67784 1.000 19.95864 90 VAL A C 1
ATOM 594 O O . VAL A 1 115 ? 6.88723 -49.77526 -32.40808 1.000 20.44798 90 VAL A O 1
ATOM 598 N N . PRO A 1 116 ? 5.14014 -51.03552 -31.75063 1.000 18.11143 91 PRO A N 1
ATOM 599 C CA . PRO A 1 116 ? 5.61444 -51.07826 -30.35570 1.000 18.54283 91 PRO A CA 1
ATOM 600 C C . PRO A 1 116 ? 7.05499 -51.53171 -30.19868 1.000 15.47665 91 PRO A C 1
ATOM 601 O O . PRO A 1 116 ? 7.72407 -51.11051 -29.24729 1.000 17.29357 91 PRO A O 1
ATOM 605 N N . GLU A 1 117 ? 7.56267 -52.37300 -31.10019 1.000 14.30772 92 GLU A N 1
ATOM 606 C CA . GLU A 1 117 ? 8.93363 -52.85215 -30.95385 1.000 16.75824 92 GLU A CA 1
ATOM 607 C C . GLU A 1 117 ? 9.94001 -51.71645 -31.05493 1.000 17.54871 92 GLU A C 1
ATOM 608 O O . GLU A 1 117 ? 10.99222 -51.76025 -30.40581 1.000 16.58841 92 GLU A O 1
ATOM 614 N N . LEU A 1 118 ? 9.64322 -50.69838 -31.87052 1.000 17.93786 93 LEU A N 1
ATOM 615 C CA . LEU A 1 118 ? 10.58744 -49.60368 -32.06810 1.000 16.58590 93 LEU A CA 1
ATOM 616 C C . LEU A 1 118 ? 10.62042 -48.65651 -30.87400 1.000 13.33680 93 LEU A C 1
ATOM 617 O O . LEU A 1 118 ? 11.67670 -48.09117 -30.57061 1.000 11.39454 93 LEU A O 1
ATOM 622 N N . ARG A 1 119 ? 9.48781 -48.45202 -30.19464 1.000 13.16333 94 ARG A N 1
ATOM 623 C CA . ARG A 1 119 ? 9.53858 -47.71514 -28.93368 1.000 14.11817 94 ARG A CA 1
ATOM 624 C C . ARG A 1 119 ? 10.38397 -48.45937 -27.90987 1.000 12.71144 94 ARG A C 1
ATOM 625 O O . ARG A 1 119 ? 11.17977 -47.84792 -27.18476 1.000 14.93632 94 ARG A O 1
ATOM 633 N N . THR A 1 120 ? 10.23389 -49.78902 -27.84710 1.000 12.27014 95 THR A N 1
ATOM 634 C CA . THR A 1 120 ? 11.11214 -50.59231 -27.00445 1.000 14.53150 95 THR A CA 1
ATOM 635 C C . THR A 1 120 ? 12.57235 -50.36751 -27.37751 1.000 17.16009 95 THR A C 1
ATOM 636 O O . THR A 1 120 ? 13.42868 -50.20169 -26.49673 1.000 16.47528 95 THR A O 1
ATOM 640 N N . ALA A 1 121 ? 12.86546 -50.31598 -28.68400 1.000 16.11159 96 ALA A N 1
ATOM 641 C CA . ALA A 1 121 ? 14.23614 -50.10162 -29.14264 1.000 13.77201 96 ALA A CA 1
ATOM 642 C C . ALA A 1 121 ? 14.79070 -48.77264 -28.65152 1.000 11.52254 96 ALA A C 1
ATOM 643 O O . ALA A 1 121 ? 15.98024 -48.66865 -28.33070 1.000 13.93996 96 ALA A O 1
ATOM 645 N N . VAL A 1 122 ? 13.95439 -47.73446 -28.61691 1.000 12.95059 97 VAL A N 1
ATOM 646 C CA . VAL A 1 122 ? 14.40631 -46.44169 -28.10870 1.000 9.92355 97 VAL A CA 1
ATOM 647 C C . VAL A 1 122 ? 14.55563 -46.49724 -26.59079 1.000 13.88081 97 VAL A C 1
ATOM 648 O O . VAL A 1 122 ? 15.58432 -46.09112 -26.03040 1.000 12.13908 97 VAL A O 1
ATOM 652 N N . GLU A 1 123 ? 13.54344 -47.04244 -25.90464 1.000 9.75942 98 GLU A N 1
ATOM 653 C CA . GLU A 1 123 ? 13.53958 -47.01262 -24.44045 1.000 15.31328 98 GLU A CA 1
ATOM 654 C C . GLU A 1 123 ? 14.62412 -47.89883 -23.84085 1.000 14.84818 98 GLU A C 1
ATOM 655 O O . GLU A 1 123 ? 15.11025 -47.60610 -22.74563 1.000 17.79427 98 GLU A O 1
ATOM 661 N N . THR A 1 124 ? 15.01886 -48.97254 -24.52596 1.000 14.38433 99 THR A N 1
ATOM 662 C CA . THR A 1 124 ? 16.05555 -49.87233 -24.02581 1.000 15.59704 99 THR A CA 1
ATOM 663 C C . THR A 1 124 ? 17.37187 -49.72615 -24.77551 1.000 18.16522 99 THR A C 1
ATOM 664 O O . THR A 1 124 ? 18.25134 -50.58708 -24.64511 1.000 19.30825 99 THR A O 1
ATOM 668 N N . GLY A 1 125 ? 17.53409 -48.66229 -25.55829 1.000 16.49667 100 GLY A N 1
ATOM 669 C CA . GLY A 1 125 ? 18.73226 -48.47744 -26.33947 1.000 11.70828 100 GLY A CA 1
ATOM 670 C C . GLY A 1 125 ? 19.85271 -47.93545 -25.48658 1.000 14.53026 100 GLY A C 1
ATOM 671 O O . GLY A 1 125 ? 19.73474 -47.82972 -24.25658 1.000 17.38746 100 GLY A O 1
ATOM 672 N N . PRO A 1 126 ? 20.97467 -47.60144 -26.12332 1.000 14.31954 101 PRO A N 1
ATOM 673 C CA . PRO A 1 126 ? 22.07534 -46.97495 -25.37800 1.000 16.11112 101 PRO A CA 1
ATOM 674 C C . PRO A 1 126 ? 21.63858 -45.76711 -24.56334 1.000 18.01795 101 PRO A C 1
ATOM 675 O O . PRO A 1 126 ? 22.09164 -45.59297 -23.42301 1.000 19.81421 101 PRO A O 1
ATOM 679 N N . ALA A 1 127 ? 20.73644 -44.94992 -25.10343 1.000 13.00658 102 ALA A N 1
ATOM 680 C CA . ALA A 1 127 ? 20.19299 -43.79697 -24.39561 1.000 16.34038 102 ALA A CA 1
ATOM 681 C C . ALA A 1 127 ? 19.09858 -44.17258 -23.40149 1.000 16.42510 102 ALA A C 1
ATOM 682 O O . ALA A 1 127 ? 18.42416 -43.27747 -22.88738 1.000 15.28667 102 ALA A O 1
ATOM 684 N N . GLY A 1 128 ? 18.92701 -45.46620 -23.10941 1.000 15.89224 103 GLY A N 1
ATOM 685 C CA . GLY A 1 128 ? 17.75738 -45.91004 -22.36547 1.000 17.18990 103 GLY A CA 1
ATOM 686 C C . GLY A 1 128 ? 17.65410 -45.37276 -20.94773 1.000 15.13671 103 GLY A C 1
ATOM 687 O O . GLY A 1 128 ? 16.55652 -45.31273 -20.38979 1.000 15.98562 103 GLY A O 1
ATOM 688 N N . ALA A 1 129 ? 18.78122 -45.00078 -20.33418 1.000 15.21236 104 ALA A N 1
ATOM 689 C CA . ALA A 1 129 ? 18.71443 -44.41864 -18.99542 1.000 18.29358 104 ALA A CA 1
ATOM 690 C C . ALA A 1 129 ? 17.99543 -43.07745 -19.02000 1.000 20.44148 104 ALA A C 1
ATOM 691 O O . ALA A 1 129 ? 17.24134 -42.75723 -18.09443 1.000 22.92369 104 ALA A O 1
ATOM 693 N N . TYR A 1 130 ? 18.22512 -42.27189 -20.06311 1.000 15.30460 105 TYR A N 1
ATOM 694 C CA . TYR A 1 130 ? 17.48612 -41.02153 -20.19433 1.000 14.84028 105 TYR A CA 1
ATOM 695 C C . TYR A 1 130 ? 15.99252 -41.29308 -20.24360 1.000 14.64853 105 TYR A C 1
ATOM 696 O O . TYR A 1 130 ? 15.21395 -40.72876 -19.46191 1.000 17.39769 105 TYR A O 1
ATOM 705 N N . TRP A 1 131 ? 15.57697 -42.19165 -21.13419 1.000 9.61730 106 TRP A N 1
ATOM 706 C CA . TRP A 1 131 ? 14.15161 -42.37132 -21.38700 1.000 10.87166 106 TRP A CA 1
ATOM 707 C C . TRP A 1 131 ? 13.43950 -42.96171 -20.16975 1.000 17.07855 106 TRP A C 1
ATOM 708 O O . TRP A 1 131 ? 12.46473 -42.38860 -19.66679 1.000 18.23968 106 TRP A O 1
ATOM 719 N N . LYS A 1 132 ? 13.93011 -44.09694 -19.65959 1.000 17.91898 107 LYS A N 1
ATOM 720 C CA . LYS A 1 132 ? 13.17558 -44.84467 -18.65389 1.000 17.84022 107 LYS A CA 1
ATOM 721 C C . LYS A 1 132 ? 13.33301 -44.28863 -17.24039 1.000 14.46043 107 LYS A C 1
ATOM 722 O O . LYS A 1 132 ? 12.40497 -44.40540 -16.43286 1.000 14.36419 107 LYS A O 1
ATOM 728 N N . ASN A 1 133 ? 14.47702 -43.69164 -16.91308 1.000 14.80460 108 ASN A N 1
ATOM 729 C CA . ASN A 1 133 ? 14.70303 -43.21825 -15.55465 1.000 17.87584 108 ASN A CA 1
ATOM 730 C C . ASN A 1 133 ? 14.28624 -41.76919 -15.33918 1.000 19.90774 108 ASN A C 1
ATOM 731 O O . ASN A 1 133 ? 14.04342 -41.37696 -14.19131 1.000 20.26521 108 ASN A O 1
ATOM 736 N N . THR A 1 134 ? 14.19786 -40.95964 -16.39850 1.000 18.17291 109 THR A N 1
ATOM 737 C CA . THR A 1 134 ? 13.91659 -39.53995 -16.20581 1.000 16.13129 109 THR A CA 1
ATOM 738 C C . THR A 1 134 ? 12.85685 -38.99527 -17.15814 1.000 16.17922 109 THR A C 1
ATOM 739 O O . THR A 1 134 ? 11.81653 -38.49746 -16.71379 1.000 12.86567 109 THR A O 1
ATOM 743 N N . LEU A 1 135 ? 13.11119 -39.07669 -18.46934 1.000 14.63143 110 LEU A N 1
ATOM 744 C CA . LEU A 1 135 ? 12.27472 -38.36391 -19.42940 1.000 10.32225 110 LEU A CA 1
ATOM 745 C C . LEU A 1 135 ? 10.83513 -38.86238 -19.38482 1.000 14.75768 110 LEU A C 1
ATOM 746 O O . LEU A 1 135 ? 9.89318 -38.07724 -19.21053 1.000 12.40766 110 LEU A O 1
ATOM 751 N N . LEU A 1 136 ? 10.64483 -40.16740 -19.52218 1.000 16.29434 111 LEU A N 1
ATOM 752 C CA . LEU A 1 136 ? 9.29833 -40.70514 -19.67214 1.000 18.31485 111 LEU A CA 1
ATOM 753 C C . LEU A 1 136 ? 8.51087 -40.71701 -18.36263 1.000 20.56539 111 LEU A C 1
ATOM 754 O O . LEU A 1 136 ? 7.30115 -40.46031 -18.39457 1.000 24.08953 111 LEU A O 1
ATOM 759 N N . PRO A 1 137 ? 9.11747 -41.03431 -17.20437 1.000 20.48218 112 PRO A N 1
ATOM 760 C CA . PRO A 1 137 ? 8.36442 -40.85944 -15.94898 1.000 16.44392 112 PRO A CA 1
ATOM 761 C C . PRO A 1 137 ? 7.88241 -39.43983 -15.74171 1.000 15.18901 112 PRO A C 1
ATOM 762 O O . PRO A 1 137 ? 6.73058 -39.24284 -15.34635 1.000 17.36264 112 PRO A O 1
ATOM 766 N N . LEU A 1 138 ? 8.72188 -38.43812 -16.01816 1.000 15.13497 113 LEU A N 1
ATOM 767 C CA . LEU A 1 138 ? 8.29701 -37.05299 -15.81689 1.000 11.75018 113 LEU A CA 1
ATOM 768 C C . LEU A 1 138 ? 7.24549 -36.63498 -16.83638 1.000 15.86296 113 LEU A C 1
ATOM 769 O O . LEU A 1 138 ? 6.30073 -35.91821 -16.49089 1.000 18.56705 113 LEU A O 1
ATOM 774 N N . GLU A 1 139 ? 7.39360 -37.05472 -18.10215 1.000 18.44876 114 GLU A N 1
ATOM 775 C CA . GLU A 1 139 ? 6.37095 -36.74485 -19.10409 1.000 17.85622 114 GLU A CA 1
ATOM 776 C C . GLU A 1 139 ? 5.01922 -37.31800 -18.69594 1.000 19.67831 114 GLU A C 1
ATOM 777 O O . GLU A 1 139 ? 4.00260 -36.61299 -18.69528 1.000 18.74230 114 GLU A O 1
ATOM 783 N N . GLN A 1 140 ? 4.99542 -38.60130 -18.32589 1.000 19.30432 115 GLN A N 1
ATOM 784 C CA . GLN A 1 140 ? 3.74539 -39.26636 -17.97655 1.000 22.72140 115 GLN A CA 1
ATOM 785 C C . GLN A 1 140 ? 3.11466 -38.68315 -16.72034 1.000 20.87984 115 GLN A C 1
ATOM 786 O O . GLN A 1 140 ? 1.90459 -38.82717 -16.52158 1.000 20.19620 115 GLN A O 1
ATOM 792 N N . ARG A 1 141 ? 3.88723 -37.99281 -15.89191 1.000 19.29363 116 ARG A N 1
ATOM 793 C CA . ARG A 1 141 ? 3.33173 -37.30246 -14.73856 1.000 18.42584 116 ARG A CA 1
ATOM 794 C C . ARG A 1 141 ? 2.96817 -35.85787 -15.04300 1.000 19.58720 116 ARG A C 1
ATOM 795 O O . ARG A 1 141 ? 2.61314 -35.11395 -14.12190 1.000 20.27505 116 ARG A O 1
ATOM 803 N N . GLY A 1 142 ? 3.04075 -35.44877 -16.31059 1.000 20.47583 117 GLY A N 1
ATOM 804 C CA . GLY A 1 142 ? 2.69675 -34.09519 -16.70330 1.000 15.82790 117 GLY A CA 1
ATOM 805 C C . GLY A 1 142 ? 3.69264 -33.03890 -16.28913 1.000 14.80660 117 GLY A C 1
ATOM 806 O O . GLY A 1 142 ? 3.38355 -31.84536 -16.37828 1.000 15.37236 117 GLY A O 1
ATOM 807 N N . VAL A 1 143 ? 4.88406 -33.43938 -15.84713 1.000 14.59012 118 VAL A N 1
ATOM 808 C CA . VAL A 1 143 ? 5.80628 -32.48749 -15.23781 1.000 16.66117 118 VAL A CA 1
ATOM 809 C C . VAL A 1 143 ? 6.44824 -31.60366 -16.29889 1.000 16.08295 118 VAL A C 1
ATOM 810 O O . VAL A 1 143 ? 6.58445 -30.39247 -16.10795 1.000 14.43907 118 VAL A O 1
ATOM 814 N N . PHE A 1 144 ? 6.84928 -32.17885 -17.43514 1.000 14.25501 119 PHE A N 1
ATOM 815 C CA . PHE A 1 144 ? 7.43130 -31.34251 -18.48076 1.000 14.72929 119 PHE A CA 1
ATOM 816 C C . PHE A 1 144 ? 6.37387 -30.44391 -19.10496 1.000 15.69163 119 PHE A C 1
ATOM 817 O O . PHE A 1 144 ? 6.66177 -29.29449 -19.45523 1.000 15.61186 119 PHE A O 1
ATOM 825 N N . ASP A 1 145 ? 5.13654 -30.93853 -19.22008 1.000 16.38219 120 ASP A N 1
ATOM 826 C CA . ASP A 1 145 ? 4.04934 -30.10635 -19.72497 1.000 14.28987 120 ASP A CA 1
ATOM 827 C C . ASP A 1 145 ? 3.86703 -28.86674 -18.86047 1.000 18.49248 120 ASP A C 1
ATOM 828 O O . ASP A 1 145 ? 3.64569 -27.76567 -19.38028 1.000 18.90004 120 ASP A O 1
ATOM 833 N N . ALA A 1 146 ? 3.95432 -29.03061 -17.53364 1.000 16.58829 121 ALA A N 1
ATOM 834 C CA . ALA A 1 146 ? 3.78416 -27.90285 -16.62088 1.000 15.24143 121 ALA A CA 1
ATOM 835 C C . ALA A 1 146 ? 4.93840 -26.91664 -16.74123 1.000 14.58456 121 ALA A C 1
ATOM 836 O O . ALA A 1 146 ? 4.72830 -25.69677 -16.76705 1.000 17.13064 121 ALA A O 1
ATOM 838 N N . ALA A 1 147 ? 6.17035 -27.42562 -16.79266 1.000 12.67291 122 ALA A N 1
ATOM 839 C CA . ALA A 1 147 ? 7.31926 -26.55567 -17.02750 1.000 16.50640 122 ALA A CA 1
ATOM 840 C C . ALA A 1 147 ? 7.20149 -25.84704 -18.37230 1.000 20.45124 122 ALA A C 1
ATOM 841 O O . ALA A 1 147 ? 7.36534 -24.62400 -18.46065 1.000 23.50242 122 ALA A O 1
ATOM 843 N N . LEU A 1 148 ? 6.89849 -26.60459 -19.43091 1.000 17.46274 123 LEU A N 1
ATOM 844 C CA . LEU A 1 148 ? 6.81343 -26.03098 -20.77161 1.000 18.22591 123 LEU A CA 1
ATOM 845 C C . LEU A 1 148 ? 5.77106 -24.91464 -20.83824 1.000 19.68637 123 LEU A C 1
ATOM 846 O O . LEU A 1 148 ? 6.02723 -23.84568 -21.41189 1.000 21.76861 123 LEU A O 1
ATOM 851 N N . ALA A 1 149 ? 4.60453 -25.12413 -20.22877 1.000 18.58642 124 ALA A N 1
ATOM 852 C CA . ALA A 1 149 ? 3.57425 -24.09064 -20.16941 1.000 17.60388 124 ALA A CA 1
ATOM 853 C C . ALA A 1 149 ? 3.82769 -23.04361 -19.09209 1.000 19.36851 124 ALA A C 1
ATOM 854 O O . ALA A 1 149 ? 3.04115 -22.09581 -18.98048 1.000 21.55910 124 ALA A O 1
ATOM 856 N N . ARG A 1 150 ? 4.88925 -23.19429 -18.29747 1.000 19.00490 125 ARG A N 1
ATOM 857 C CA . ARG A 1 150 ? 5.28504 -22.19915 -17.29880 1.000 19.11419 125 ARG A CA 1
ATOM 858 C C . ARG A 1 150 ? 4.17096 -21.92647 -16.29088 1.000 19.89218 125 ARG A C 1
ATOM 859 O O . ARG A 1 150 ? 3.88676 -20.77970 -15.94559 1.000 19.40368 125 ARG A O 1
ATOM 867 N N . LYS A 1 151 ? 3.52931 -23.01808 -15.78663 1.000 22.35197 126 LYS A N 1
ATOM 868 C CA . LYS A 1 151 ? 2.44566 -22.88504 -14.82692 1.000 20.63530 126 LYS A CA 1
ATOM 869 C C . LYS A 1 151 ? 2.97485 -22.90359 -13.39568 1.000 18.66639 126 LYS A C 1
ATOM 870 O O . LYS A 1 151 ? 3.98197 -23.56200 -13.10580 1.000 17.67618 126 LYS A O 1
ATOM 876 N N . PRO A 1 152 ? 2.31831 -22.17118 -12.48475 1.000 18.77728 127 PRO A N 1
ATOM 877 C CA . PRO A 1 152 ? 2.79514 -22.08394 -11.08882 1.000 19.25014 127 PRO A CA 1
ATOM 878 C C . PRO A 1 152 ? 2.37326 -23.27898 -10.23942 1.000 21.85278 127 PRO A C 1
ATOM 879 O O . PRO A 1 152 ? 1.62992 -23.15268 -9.26490 1.000 28.42618 127 PRO A O 1
ATOM 883 N N . VAL A 1 153 ? 2.87023 -24.45372 -10.59203 1.000 19.57905 128 VAL A N 1
ATOM 884 C CA . VAL A 1 153 ? 2.55307 -25.66525 -9.84543 1.000 17.40241 128 VAL A CA 1
ATOM 885 C C . VAL A 1 153 ? 3.57926 -25.86509 -8.73732 1.000 15.86160 128 VAL A C 1
ATOM 886 O O . VAL A 1 153 ? 4.68651 -25.32314 -8.77248 1.000 18.29483 128 VAL A O 1
ATOM 890 N N . PHE A 1 154 ? 3.20706 -26.66526 -7.74217 1.000 12.46458 129 PHE A N 1
ATOM 891 C CA . PHE A 1 154 ? 4.14403 -27.01784 -6.69107 1.000 14.47316 129 PHE A CA 1
ATOM 892 C C . PHE A 1 154 ? 5.24622 -27.90484 -7.26861 1.000 16.43632 129 PHE A C 1
ATOM 893 O O . PHE A 1 154 ? 4.96947 -28.77219 -8.10622 1.000 18.30043 129 PHE A O 1
ATOM 901 N N . PRO A 1 155 ? 6.49820 -27.71070 -6.84925 1.000 12.60728 130 PRO A N 1
ATOM 902 C CA . PRO A 1 155 ? 7.60699 -28.45530 -7.45668 1.000 14.62603 130 PRO A CA 1
ATOM 903 C C . PRO A 1 155 ? 7.42178 -29.96690 -7.37188 1.000 17.17363 130 PRO A C 1
ATOM 904 O O . PRO A 1 155 ? 6.94774 -30.51130 -6.36749 1.000 15.67362 130 PRO A O 1
ATOM 908 N N . TYR A 1 156 ? 7.81956 -30.64575 -8.44968 1.000 17.06765 131 TYR A N 1
ATOM 909 C CA . TYR A 1 156 ? 7.69002 -32.09705 -8.50388 1.000 15.24325 131 TYR A CA 1
ATOM 910 C C . TYR A 1 156 ? 8.66197 -32.78493 -7.54333 1.000 14.25320 131 TYR A C 1
ATOM 911 O O . TYR A 1 156 ? 8.28604 -33.73751 -6.84455 1.000 15.14471 131 TYR A O 1
ATOM 920 N N . SER A 1 157 ? 9.91393 -32.33267 -7.49444 1.000 12.11075 132 SER A N 1
ATOM 921 C CA . SER A 1 157 ? 10.89813 -32.89361 -6.57850 1.000 14.76779 132 SER A CA 1
ATOM 922 C C . SER A 1 157 ? 11.45875 -31.76906 -5.71271 1.000 13.00239 132 SER A C 1
ATOM 923 O O . SER A 1 157 ? 11.92198 -30.74930 -6.23884 1.000 12.89137 132 SER A O 1
ATOM 926 N N . VAL A 1 158 ? 11.40865 -31.94967 -4.39137 1.000 11.79404 133 VAL A N 1
ATOM 927 C CA . VAL A 1 158 ? 11.82857 -30.93341 -3.42849 1.000 10.88467 133 VAL A CA 1
ATOM 928 C C . VAL A 1 158 ? 13.00089 -31.48505 -2.62417 1.000 11.19134 133 VAL A C 1
ATOM 929 O O . VAL A 1 158 ? 12.83326 -32.42759 -1.84285 1.000 9.71787 133 VAL A O 1
ATOM 933 N N . GLY A 1 159 ? 14.17276 -30.88779 -2.78015 1.000 12.60927 134 GLY A N 1
ATOM 934 C CA . GLY A 1 159 ? 15.32312 -31.26209 -1.98061 1.000 10.39036 134 GLY A CA 1
ATOM 935 C C . GLY A 1 159 ? 15.42672 -30.37559 -0.75298 1.000 11.51950 134 GLY A C 1
ATOM 936 O O . GLY A 1 159 ? 15.42060 -29.15101 -0.86297 1.000 13.12042 134 GLY A O 1
ATOM 937 N N . LEU A 1 160 ? 15.50099 -31.00024 0.41523 1.000 11.28883 135 LEU A N 1
ATOM 938 C CA . LEU A 1 160 ? 15.82022 -30.26657 1.63143 1.000 11.71709 135 LEU A CA 1
ATOM 939 C C . LEU A 1 160 ? 17.29719 -30.45774 1.94012 1.000 13.78115 135 LEU A C 1
ATOM 940 O O . LEU A 1 160 ? 17.78471 -31.59261 2.00021 1.000 11.93654 135 LEU A O 1
ATOM 945 N N . TYR A 1 161 ? 18.00438 -29.34635 2.09630 1.000 8.68277 136 TYR A N 1
ATOM 946 C CA . TYR A 1 161 ? 19.42692 -29.32215 2.38624 1.000 15.33071 136 TYR A CA 1
ATOM 947 C C . TYR A 1 161 ? 19.61853 -28.89639 3.84051 1.000 15.14019 136 TYR A C 1
ATOM 948 O O . TYR A 1 161 ? 19.87754 -27.71278 4.10471 1.000 15.44947 136 TYR A O 1
ATOM 957 N N . PRO A 1 162 ? 19.49422 -29.80339 4.81066 1.000 14.25932 137 PRO A N 1
ATOM 958 C CA . PRO A 1 162 ? 19.44031 -29.37972 6.21913 1.000 13.42005 137 PRO A CA 1
ATOM 959 C C . PRO A 1 162 ? 20.77606 -29.27412 6.94476 1.000 11.58462 137 PRO A C 1
ATOM 960 O O . PRO A 1 162 ? 20.78115 -28.85295 8.10867 1.000 14.50537 137 PRO A O 1
ATOM 964 N N . GLY A 1 163 ? 21.89838 -29.61554 6.31802 1.000 12.75562 138 GLY A N 1
ATOM 965 C CA . GLY A 1 163 ? 23.17569 -29.64011 7.00689 1.000 16.35829 138 GLY A CA 1
ATOM 966 C C . GLY A 1 163 ? 23.84848 -28.28467 7.12603 1.000 20.62660 138 GLY A C 1
ATOM 967 O O . GLY A 1 163 ? 24.01043 -27.56195 6.13511 1.000 22.59202 138 GLY A O 1
ATOM 968 N N . PRO A 1 164 ? 24.25129 -27.90616 8.35147 1.000 20.79173 139 PRO A N 1
ATOM 969 C CA . PRO A 1 164 ? 24.99577 -26.64472 8.52260 1.000 20.58516 139 PRO A CA 1
ATOM 970 C C . PRO A 1 164 ? 26.48071 -26.71508 8.17855 1.000 20.51786 139 PRO A C 1
ATOM 971 O O . PRO A 1 164 ? 27.07371 -25.65521 7.93356 1.000 19.26603 139 PRO A O 1
ATOM 975 N N . THR A 1 165 ? 27.10653 -27.89355 8.18359 1.000 16.34214 140 THR A N 1
ATOM 976 C CA . THR A 1 165 ? 28.51741 -28.03385 7.81778 1.000 21.35729 140 THR A CA 1
ATOM 977 C C . THR A 1 165 ? 28.73401 -29.36548 7.11638 1.000 23.69611 140 THR A C 1
ATOM 978 O O . THR A 1 165 ? 27.78830 -30.08179 6.77151 1.000 24.92185 140 THR A O 1
ATOM 982 N N . CYS A 1 166 ? 30.00864 -29.69270 6.92966 1.000 23.50658 141 CYS A N 1
ATOM 983 C CA . CYS A 1 166 ? 30.44545 -31.02546 6.56750 1.000 24.15026 141 CYS A CA 1
ATOM 984 C C . CYS A 1 166 ? 31.84922 -31.21588 7.10807 1.000 24.66671 141 CYS A C 1
ATOM 985 O O . CYS A 1 166 ? 32.63342 -30.26612 7.18079 1.000 23.42805 141 CYS A O 1
ATOM 988 N N . MET A 1 167 ? 32.16021 -32.45158 7.48921 1.000 22.30999 142 MET A N 1
ATOM 989 C CA . MET A 1 167 ? 33.47424 -32.73560 8.04356 1.000 23.53807 142 MET A CA 1
ATOM 990 C C . MET A 1 167 ? 34.52088 -33.01916 6.97037 1.000 23.37395 142 MET A C 1
ATOM 991 O O . MET A 1 167 ? 35.71907 -33.00272 7.27040 1.000 20.86734 142 MET A O 1
ATOM 996 N N . PHE A 1 168 ? 34.10125 -33.29118 5.73821 1.000 26.64326 143 PHE A N 1
ATOM 997 C CA . PHE A 1 168 ? 35.03634 -33.53311 4.64949 1.000 26.37632 143 PHE A CA 1
ATOM 998 C C . PHE A 1 168 ? 35.53127 -32.20213 4.07793 1.000 29.46305 143 PHE A C 1
ATOM 999 O O . PHE A 1 168 ? 35.06395 -31.11830 4.44548 1.000 26.98488 143 PHE A O 1
ATOM 1007 N N . ARG A 1 169 ? 36.49503 -32.29447 3.16446 1.000 28.92412 144 ARG A N 1
ATOM 1008 C CA . ARG A 1 169 ? 37.14976 -31.12526 2.58296 1.000 32.81876 144 ARG A CA 1
ATOM 1009 C C . ARG A 1 169 ? 37.42815 -31.37386 1.10636 1.000 35.46671 144 ARG A C 1
ATOM 1010 O O . ARG A 1 169 ? 38.54887 -31.20276 0.62719 1.000 36.57770 144 ARG A O 1
ATOM 1018 N N . CYS A 1 170 ? 36.40216 -31.78654 0.36450 1.000 38.27358 145 CYS A N 1
ATOM 1019 C CA . CYS A 1 170 ? 36.59796 -32.13197 -1.03807 1.000 43.34979 145 CYS A CA 1
ATOM 1020 C C . CYS A 1 170 ? 37.09141 -30.92428 -1.83531 1.000 52.03750 145 CYS A C 1
ATOM 1021 O O . CYS A 1 170 ? 36.75991 -29.77313 -1.53537 1.000 49.60602 145 CYS A O 1
ATOM 1024 N N . HIS A 1 171 ? 37.87515 -31.22034 -2.87999 1.000 57.73064 146 HIS A N 1
ATOM 1025 C CA . HIS A 1 171 ? 38.73632 -30.24913 -3.55748 1.000 64.20542 146 HIS A CA 1
ATOM 1026 C C . HIS A 1 171 ? 38.08045 -28.89331 -3.81470 1.000 63.56249 146 HIS A C 1
ATOM 1027 O O . HIS A 1 171 ? 38.60947 -27.85075 -3.41179 1.000 63.65109 146 HIS A O 1
ATOM 1034 N N . PHE A 1 172 ? 36.93152 -28.88255 -4.49112 1.000 65.93026 147 PHE A N 1
ATOM 1035 C CA . PHE A 1 172 ? 36.35402 -27.64152 -4.99525 1.000 63.39857 147 PHE A CA 1
ATOM 1036 C C . PHE A 1 172 ? 35.07041 -27.22813 -4.28310 1.000 57.09859 147 PHE A C 1
ATOM 1037 O O . PHE A 1 172 ? 34.38458 -26.31464 -4.75291 1.000 56.94856 147 PHE A O 1
ATOM 1045 N N . CYS A 1 173 ? 34.73057 -27.86024 -3.16524 1.000 54.48168 148 CYS A N 1
ATOM 1046 C CA . CYS A 1 173 ? 33.55752 -27.43497 -2.42020 1.000 49.18321 148 CYS A CA 1
ATOM 1047 C C . CYS A 1 173 ? 33.87199 -26.19114 -1.59351 1.000 44.83948 148 CYS A C 1
ATOM 1048 O O . CYS A 1 173 ? 35.02680 -25.90623 -1.27188 1.000 46.32462 148 CYS A O 1
ATOM 1051 N N . VAL A 1 174 ? 32.82273 -25.45132 -1.22547 1.000 42.03323 149 VAL A N 1
ATOM 1052 C CA . VAL A 1 174 ? 33.01627 -24.29779 -0.35619 1.000 38.56097 149 VAL A CA 1
ATOM 1053 C C . VAL A 1 174 ? 33.60066 -24.68516 0.99958 1.000 38.49212 149 VAL A C 1
ATOM 1054 O O . VAL A 1 174 ? 34.08139 -23.81261 1.72755 1.000 37.93911 149 VAL A O 1
ATOM 1058 N N . ARG A 1 175 ? 33.59305 -25.98037 1.34674 1.000 39.98726 150 ARG A N 1
ATOM 1059 C CA . ARG A 1 175 ? 34.13101 -26.41387 2.63592 1.000 43.47346 150 ARG A CA 1
ATOM 1060 C C . ARG A 1 175 ? 35.64257 -26.22989 2.72300 1.000 47.72394 150 ARG A C 1
ATOM 1061 O O . ARG A 1 175 ? 36.17707 -26.09337 3.82793 1.000 47.82351 150 ARG A O 1
ATOM 1069 N N . VAL A 1 176 ? 36.35454 -26.20893 1.59169 1.000 47.01217 151 VAL A N 1
ATOM 1070 C CA . VAL A 1 176 ? 37.77731 -25.87016 1.62882 1.000 48.52194 151 VAL A CA 1
ATOM 1071 C C . VAL A 1 176 ? 37.90654 -24.35670 1.77588 1.000 50.29107 151 VAL A C 1
ATOM 1072 O O . VAL A 1 176 ? 38.76744 -23.71439 1.16322 1.000 54.09121 151 VAL A O 1
ATOM 1076 N N . THR A 1 177 ? 37.00560 -23.79104 2.56989 1.000 48.68986 152 THR A N 1
ATOM 1077 C CA . THR A 1 177 ? 37.06756 -22.46457 3.15628 1.000 46.45315 152 THR A CA 1
ATOM 1078 C C . THR A 1 177 ? 36.41088 -22.60912 4.52511 1.000 43.49650 152 THR A C 1
ATOM 1079 O O . THR A 1 177 ? 36.10063 -23.72015 4.95955 1.000 41.96993 152 THR A O 1
ATOM 1083 N N . GLY A 1 178 ? 36.17692 -21.50816 5.21386 1.000 44.30844 153 GLY A N 1
ATOM 1084 C CA . GLY A 1 178 ? 35.36727 -21.68871 6.40222 1.000 42.31142 153 GLY A CA 1
ATOM 1085 C C . GLY A 1 178 ? 33.90318 -21.96318 6.13523 1.000 38.97386 153 GLY A C 1
ATOM 1086 O O . GLY A 1 178 ? 33.15278 -22.17989 7.09038 1.000 42.15948 153 GLY A O 1
ATOM 1087 N N . ALA A 1 179 ? 33.49419 -22.00857 4.86367 1.000 38.63667 154 ALA A N 1
ATOM 1088 C CA . ALA A 1 179 ? 32.09628 -21.81021 4.48882 1.000 33.10680 154 ALA A CA 1
ATOM 1089 C C . ALA A 1 179 ? 31.17859 -22.82687 5.15339 1.000 27.00958 154 ALA A C 1
ATOM 1090 O O . ALA A 1 179 ? 31.36045 -24.04018 5.00905 1.000 30.90080 154 ALA A O 1
ATOM 1092 N N . ARG A 1 180 ? 30.17286 -22.31463 5.85535 1.000 23.76211 155 ARG A N 1
ATOM 1093 C CA . ARG A 1 180 ? 29.24929 -23.11830 6.64105 1.000 22.93385 155 ARG A CA 1
ATOM 1094 C C . ARG A 1 180 ? 28.10072 -22.21957 7.07019 1.000 25.23476 155 ARG A C 1
ATOM 1095 O O . ARG A 1 180 ? 28.17150 -20.99392 6.95177 1.000 28.20315 155 ARG A O 1
ATOM 1103 N N . TYR A 1 181 ? 27.03251 -22.84386 7.55146 1.000 22.10879 156 TYR A N 1
ATOM 1104 C CA . TYR A 1 181 ? 25.91201 -22.10025 8.09920 1.000 24.34419 156 TYR A CA 1
ATOM 1105 C C . TYR A 1 181 ? 26.13583 -21.85087 9.58140 1.000 25.68618 156 TYR A C 1
ATOM 1106 O O . TYR A 1 181 ? 26.74653 -22.66379 10.28046 1.000 27.11028 156 TYR A O 1
ATOM 1115 N N . ASP A 1 182 ? 25.64560 -20.71144 10.05023 1.000 25.61451 157 ASP A N 1
ATOM 1116 C CA . ASP A 1 182 ? 25.75137 -20.37539 11.46379 1.000 25.39195 157 ASP A CA 1
ATOM 1117 C C . ASP A 1 182 ? 24.97554 -21.39060 12.29771 1.000 25.49605 157 ASP A C 1
ATOM 1118 O O . ASP A 1 182 ? 23.84093 -21.74148 11.93850 1.000 24.55910 157 ASP A O 1
ATOM 1123 N N . PRO A 1 183 ? 25.54510 -21.88949 13.39963 1.000 27.32122 158 PRO A N 1
ATOM 1124 C CA . PRO A 1 183 ? 24.77954 -22.78310 14.28734 1.000 27.34474 158 PRO A CA 1
ATOM 1125 C C . PRO A 1 183 ? 23.45361 -22.19948 14.77102 1.000 25.44100 158 PRO A C 1
ATOM 1126 O O . PRO A 1 183 ? 22.48929 -22.95245 14.95065 1.000 26.30152 158 PRO A O 1
ATOM 1130 N N . SER A 1 184 ? 23.36057 -20.88279 14.96375 1.000 24.55286 159 SER A N 1
ATOM 1131 C CA . SER A 1 184 ? 22.10916 -20.27244 15.40863 1.000 26.74229 159 SER A CA 1
ATOM 1132 C C . SER A 1 184 ? 20.96046 -20.42109 14.40773 1.000 27.63192 159 SER A C 1
ATOM 1133 O O . SER A 1 184 ? 19.80516 -20.16877 14.77819 1.000 25.24179 159 SER A O 1
ATOM 1136 N N . ALA A 1 185 ? 21.23682 -20.80314 13.15656 1.000 27.57064 160 ALA A N 1
ATOM 1137 C CA . ALA A 1 185 ? 20.18395 -20.95041 12.15482 1.000 26.13403 160 ALA A CA 1
ATOM 1138 C C . ALA A 1 185 ? 19.38273 -22.24042 12.29953 1.000 22.11516 160 ALA A C 1
ATOM 1139 O O . ALA A 1 185 ? 18.35556 -22.38657 11.62557 1.000 19.16133 160 ALA A O 1
ATOM 1141 N N . LEU A 1 186 ? 19.81441 -23.15781 13.16979 1.000 23.45766 161 LEU A N 1
ATOM 1142 C CA . LEU A 1 186 ? 19.28046 -24.51855 13.17359 1.000 22.94756 161 LEU A CA 1
ATOM 1143 C C . LEU A 1 186 ? 17.83123 -24.56212 13.64827 1.000 22.38160 161 LEU A C 1
ATOM 1144 O O . LEU A 1 186 ? 16.98561 -25.21507 13.02274 1.000 21.07478 161 LEU A O 1
ATOM 1149 N N . ASP A 1 187 ? 17.52454 -23.88820 14.76056 1.000 20.85603 162 ASP A N 1
ATOM 1150 C CA . ASP A 1 187 ? 16.18639 -23.99607 15.33727 1.000 18.97539 162 ASP A CA 1
ATOM 1151 C C . ASP A 1 187 ? 15.13140 -23.42314 14.39839 1.000 15.44126 162 ASP A C 1
ATOM 1152 O O . ASP A 1 187 ? 14.12775 -24.08047 14.10306 1.000 17.53662 162 ASP A O 1
ATOM 1157 N N . ALA A 1 188 ? 15.32833 -22.18800 13.93406 1.000 14.43263 163 ALA A N 1
ATOM 1158 C CA . ALA A 1 188 ? 14.39242 -21.61770 12.97241 1.000 14.84026 163 ALA A CA 1
ATOM 1159 C C . ALA A 1 188 ? 14.40894 -22.40205 11.66489 1.000 14.07591 163 ALA A C 1
ATOM 1160 O O . ALA A 1 188 ? 13.35688 -22.62700 11.05414 1.000 13.53562 163 ALA A O 1
ATOM 1162 N N . GLY A 1 189 ? 15.58948 -22.85669 11.23985 1.000 13.19496 164 GLY A N 1
ATOM 1163 C CA . GLY A 1 189 ? 15.67849 -23.60112 9.99224 1.000 14.15025 164 GLY A CA 1
ATOM 1164 C C . GLY A 1 189 ? 14.89509 -24.89925 10.04236 1.000 15.83885 164 GLY A C 1
ATOM 1165 O O . GLY A 1 189 ? 14.17548 -25.24206 9.09878 1.000 15.06615 164 GLY A O 1
ATOM 1166 N N . ASN A 1 190 ? 15.00398 -25.62526 11.15838 1.000 13.47698 165 ASN A N 1
ATOM 1167 C CA . ASN A 1 190 ? 14.29693 -26.89334 11.28022 1.000 18.17197 165 ASN A CA 1
ATOM 1168 C C . ASN A 1 190 ? 12.79869 -26.68429 11.42026 1.000 18.46772 165 ASN A C 1
ATOM 1169 O O . ASN A 1 190 ? 12.01396 -27.50397 10.92343 1.000 17.52186 165 ASN A O 1
ATOM 1174 N N . ALA A 1 191 ? 12.38238 -25.59324 12.06872 1.000 17.23379 166 ALA A N 1
ATOM 1175 C CA . ALA A 1 191 ? 10.96501 -25.25694 12.08308 1.000 16.87809 166 ALA A CA 1
ATOM 1176 C C . ALA A 1 191 ? 10.47274 -24.92967 10.68309 1.000 16.88373 166 ALA A C 1
ATOM 1177 O O . ALA A 1 191 ? 9.31655 -25.21406 10.34458 1.000 16.11354 166 ALA A O 1
ATOM 1179 N N . MET A 1 192 ? 11.34109 -24.31959 9.86458 1.000 16.24792 167 MET A N 1
ATOM 1180 C CA . MET A 1 192 ? 10.99802 -23.98828 8.48934 1.000 14.53239 167 MET A CA 1
ATOM 1181 C C . MET A 1 192 ? 10.87738 -25.26310 7.65166 1.000 15.10714 167 MET A C 1
ATOM 1182 O O . MET A 1 192 ? 9.90287 -25.43783 6.91045 1.000 15.59553 167 MET A O 1
ATOM 1187 N N . PHE A 1 193 ? 11.82958 -26.19362 7.80651 1.000 13.26030 168 PHE A N 1
ATOM 1188 C CA . PHE A 1 193 ? 11.76099 -27.47135 7.09213 1.000 13.58812 168 PHE A CA 1
ATOM 1189 C C . PHE A 1 193 ? 10.48523 -28.23608 7.43100 1.000 12.50443 168 PHE A C 1
ATOM 1190 O O . PHE A 1 193 ? 9.85237 -28.82734 6.54506 1.000 11.89996 168 PHE A O 1
ATOM 1198 N N . ARG A 1 194 ? 10.09108 -28.24267 8.70767 1.000 15.06297 169 ARG A N 1
ATOM 1199 C CA . ARG A 1 194 ? 8.84232 -28.90067 9.08098 1.000 15.36449 169 ARG A CA 1
ATOM 1200 C C . ARG A 1 194 ? 7.65914 -28.27658 8.35538 1.000 16.32608 169 ARG A C 1
ATOM 1201 O O . ARG A 1 194 ? 6.77314 -28.98849 7.86662 1.000 18.20354 169 ARG A O 1
ATOM 1209 N N . SER A 1 195 ? 7.62730 -26.94384 8.27494 1.000 17.56464 170 SER A N 1
ATOM 1210 C CA . SER A 1 195 ? 6.54511 -26.27526 7.56415 1.000 16.56289 170 SER A CA 1
ATOM 1211 C C . SER A 1 195 ? 6.54678 -26.63255 6.08278 1.000 13.55232 170 SER A C 1
ATOM 1212 O O . SER A 1 195 ? 5.47679 -26.77117 5.48333 1.000 13.11697 170 SER A O 1
ATOM 1215 N N . VAL A 1 196 ? 7.72645 -26.80997 5.48119 1.000 12.68354 171 VAL A N 1
ATOM 1216 C CA . VAL A 1 196 ? 7.78483 -27.23211 4.08448 1.000 11.75613 171 VAL A CA 1
ATOM 1217 C C . VAL A 1 196 ? 7.27971 -28.66634 3.93588 1.000 15.40859 171 VAL A C 1
ATOM 1218 O O . VAL A 1 196 ? 6.55311 -28.98703 2.98573 1.000 16.06700 171 VAL A O 1
ATOM 1222 N N . ILE A 1 197 ? 7.64719 -29.55089 4.87410 1.000 13.76512 172 ILE A N 1
ATOM 1223 C CA . ILE A 1 197 ? 7.13524 -30.92020 4.85515 1.000 9.79111 172 ILE A CA 1
ATOM 1224 C C . ILE A 1 197 ? 5.61257 -30.92234 4.91297 1.000 13.73140 172 ILE A C 1
ATOM 1225 O O . ILE A 1 197 ? 4.94996 -31.70168 4.21788 1.000 16.83821 172 ILE A O 1
ATOM 1230 N N . ASP A 1 198 ? 5.03149 -30.03543 5.72543 1.000 17.51153 173 ASP A N 1
ATOM 1231 C CA . ASP A 1 198 ? 3.57772 -29.94869 5.83592 1.000 17.84841 173 ASP A CA 1
ATOM 1232 C C . ASP A 1 198 ? 2.91043 -29.51811 4.53408 1.000 16.92850 173 ASP A C 1
ATOM 1233 O O . ASP A 1 198 ? 1.68971 -29.67480 4.39998 1.000 17.15390 173 ASP A O 1
ATOM 1238 N N . GLU A 1 199 ? 3.67578 -28.96279 3.59110 1.000 12.66734 174 GLU A N 1
ATOM 1239 C CA . GLU A 1 199 ? 3.15283 -28.47871 2.31807 1.000 16.57798 174 GLU A CA 1
ATOM 1240 C C . GLU A 1 199 ? 3.09406 -29.53387 1.22435 1.000 15.07541 174 GLU A C 1
ATOM 1241 O O . GLU A 1 199 ? 2.34574 -29.34850 0.25361 1.000 11.46948 174 GLU A O 1
ATOM 1247 N N . ILE A 1 200 ? 3.90309 -30.58720 1.31355 1.000 14.13202 175 ILE A N 1
ATOM 1248 C CA . ILE A 1 200 ? 4.09927 -31.49573 0.18284 1.000 12.91822 175 ILE A CA 1
ATOM 1249 C C . ILE A 1 200 ? 2.75155 -32.09904 -0.19576 1.000 13.08014 175 ILE A C 1
ATOM 1250 O O . ILE A 1 200 ? 2.11533 -32.75498 0.63762 1.000 13.71961 175 ILE A O 1
ATOM 1255 N N . PRO A 1 201 ? 2.26264 -31.87299 -1.41194 1.000 14.16009 176 PRO A N 1
ATOM 1256 C CA . PRO A 1 201 ? 0.96203 -32.42430 -1.79764 1.000 15.02658 176 PRO A CA 1
ATOM 1257 C C . PRO A 1 201 ? 0.99232 -33.94622 -1.83095 1.000 15.40895 176 PRO A C 1
ATOM 1258 O O . PRO A 1 201 ? 2.04388 -34.58533 -1.92025 1.000 12.56342 176 PRO A O 1
ATOM 1262 N N . ALA A 1 202 ? -0.19621 -34.52506 -1.75175 1.000 15.07397 177 ALA A N 1
ATOM 1263 C CA . ALA A 1 202 ? -0.31350 -35.96646 -1.85195 1.000 16.46801 177 ALA A CA 1
ATOM 1264 C C . ALA A 1 202 ? 0.04289 -36.42103 -3.26790 1.000 17.54518 177 ALA A C 1
ATOM 1265 O O . ALA A 1 202 ? 0.13519 -35.62218 -4.20511 1.000 16.02601 177 ALA A O 1
ATOM 1267 N N . GLY A 1 203 ? 0.25975 -37.72639 -3.41347 1.000 16.53134 178 GLY A N 1
ATOM 1268 C CA . GLY A 1 203 ? 0.41691 -38.33774 -4.71643 1.000 16.68355 178 GLY A CA 1
ATOM 1269 C C . GLY A 1 203 ? 1.82062 -38.77170 -5.06427 1.000 17.88667 178 GLY A C 1
ATOM 1270 O O . GLY A 1 203 ? 2.01348 -39.37858 -6.12605 1.000 20.14541 178 GLY A O 1
ATOM 1271 N N . ASN A 1 204 ? 2.80309 -38.49361 -4.21847 1.000 14.79647 179 ASN A N 1
ATOM 1272 C CA . ASN A 1 204 ? 4.16130 -38.92449 -4.50336 1.000 16.24681 179 ASN A CA 1
ATOM 1273 C C . ASN A 1 204 ? 4.96993 -38.98751 -3.21611 1.000 19.61334 179 ASN A C 1
ATOM 1274 O O . ASN A 1 204 ? 5.58704 -37.98898 -2.81432 1.000 19.23978 179 ASN A O 1
ATOM 1279 N N . PRO A 1 205 ? 5.00205 -40.14586 -2.55269 1.000 19.77065 180 PRO A N 1
ATOM 1280 C CA . PRO A 1 205 ? 5.70732 -40.23480 -1.26160 1.000 19.43154 180 PRO A CA 1
ATOM 1281 C C . PRO A 1 205 ? 7.18902 -39.91619 -1.34501 1.000 16.84225 180 PRO A C 1
ATOM 1282 O O . PRO A 1 205 ? 7.77892 -39.55197 -0.32182 1.000 15.38555 180 PRO A O 1
ATOM 1286 N N . SER A 1 206 ? 7.80790 -40.02676 -2.51965 1.000 15.89144 181 SER A N 1
ATOM 1287 C CA . SER A 1 206 ? 9.22804 -39.74428 -2.68239 1.000 18.45006 181 SER A CA 1
ATOM 1288 C C . SER A 1 206 ? 9.51231 -38.31112 -3.13444 1.000 17.57134 181 SER A C 1
ATOM 1289 O O . SER A 1 206 ? 10.66767 -37.99435 -3.44148 1.000 20.16753 181 SER A O 1
ATOM 1292 N N . ALA A 1 207 ? 8.49817 -37.43920 -3.16794 1.000 14.56740 182 ALA A N 1
ATOM 1293 C CA . ALA A 1 207 ? 8.70548 -36.09286 -3.70008 1.000 16.11438 182 ALA A CA 1
ATOM 1294 C C . ALA A 1 207 ? 9.84051 -35.37851 -2.98137 1.000 16.12300 182 ALA A C 1
ATOM 1295 O O . ALA A 1 207 ? 10.63594 -34.67104 -3.61022 1.000 17.51890 182 ALA A O 1
ATOM 1297 N N . MET A 1 208 ? 9.94099 -35.55794 -1.66826 1.000 11.04920 183 MET A N 1
ATOM 1298 C CA . MET A 1 208 ? 10.92744 -34.85429 -0.86754 1.000 14.12325 183 MET A CA 1
ATOM 1299 C C . MET A 1 208 ? 12.07254 -35.79733 -0.54242 1.000 13.31989 183 MET A C 1
ATOM 1300 O O . MET A 1 208 ? 11.85043 -36.97663 -0.24973 1.000 11.87012 183 MET A O 1
ATOM 1305 N N . TYR A 1 209 ? 13.29512 -35.27012 -0.59153 1.000 14.20854 184 TYR A N 1
ATOM 1306 C CA . TYR A 1 209 ? 14.47768 -36.00435 -0.16573 1.000 13.71099 184 TYR A CA 1
ATOM 1307 C C . TYR A 1 209 ? 15.36844 -35.06959 0.64155 1.000 12.18334 184 TYR A C 1
ATOM 1308 O O . TYR A 1 209 ? 15.23896 -33.84604 0.57160 1.000 13.38429 184 TYR A O 1
ATOM 1317 N N . PHE A 1 210 ? 16.26571 -35.65485 1.42821 1.000 14.41596 185 PHE A N 1
ATOM 1318 C CA . PHE A 1 210 ? 17.28214 -34.90988 2.16365 1.000 14.75845 185 PHE A CA 1
ATOM 1319 C C . PHE A 1 210 ? 18.61826 -35.12475 1.47972 1.000 13.44081 185 PHE A C 1
ATOM 1320 O O . PHE A 1 210 ? 19.05182 -36.26473 1.29176 1.000 10.26287 185 PHE A O 1
ATOM 1328 N N . SER A 1 211 ? 19.27905 -34.02890 1.11915 1.000 11.66410 186 SER A N 1
ATOM 1329 C CA . SER A 1 211 ? 20.60046 -34.14703 0.52558 1.000 12.31227 186 SER A CA 1
ATOM 1330 C C . SER A 1 211 ? 21.35078 -32.87492 0.84863 1.000 13.19504 186 SER A C 1
ATOM 1331 O O . SER A 1 211 ? 21.06494 -32.21284 1.85566 1.000 12.90480 186 SER A O 1
ATOM 1334 N N . GLY A 1 212 ? 22.27847 -32.48734 -0.00220 1.000 12.46331 187 GLY A N 1
ATOM 1335 C CA . GLY A 1 212 ? 22.82858 -31.19385 0.29632 1.000 17.33985 187 GLY A CA 1
ATOM 1336 C C . GLY A 1 212 ? 23.64626 -30.60584 -0.82206 1.000 21.69438 187 GLY A C 1
ATOM 1337 O O . GLY A 1 212 ? 23.89966 -31.22994 -1.86081 1.000 17.26752 187 GLY A O 1
ATOM 1338 N N . GLY A 1 213 ? 23.92985 -29.33159 -0.61797 1.000 26.07170 188 GLY A N 1
ATOM 1339 C CA . GLY A 1 213 ? 25.28287 -28.89816 -0.65422 1.000 24.37943 188 GLY A CA 1
ATOM 1340 C C . GLY A 1 213 ? 25.99035 -29.63354 0.46719 1.000 17.58542 188 GLY A C 1
ATOM 1341 O O . GLY A 1 213 ? 26.63735 -30.65261 0.21824 1.000 18.78236 188 GLY A O 1
ATOM 1342 N N . LEU A 1 214 ? 25.82597 -29.17708 1.70729 1.000 15.07655 189 LEU A N 1
ATOM 1343 C CA . LEU A 1 214 ? 26.61444 -29.70657 2.81541 1.000 18.77276 189 LEU A CA 1
ATOM 1344 C C . LEU A 1 214 ? 25.97985 -30.98597 3.37580 1.000 18.68512 189 LEU A C 1
ATOM 1345 O O . LEU A 1 214 ? 24.95467 -31.46656 2.89110 1.000 20.57218 189 LEU A O 1
ATOM 1350 N N . GLU A 1 215 ? 26.59285 -31.53497 4.42541 1.000 13.16842 190 GLU A N 1
ATOM 1351 C CA . GLU A 1 215 ? 26.27610 -32.89415 4.88710 1.000 13.59385 190 GLU A CA 1
ATOM 1352 C C . GLU A 1 215 ? 25.02507 -32.89986 5.75922 1.000 14.53887 190 GLU A C 1
ATOM 1353 O O . GLU A 1 215 ? 25.01386 -32.25228 6.81283 1.000 15.24284 190 GLU A O 1
ATOM 1359 N N . PRO A 1 216 ? 23.96817 -33.62278 5.37574 1.000 12.87826 191 PRO A N 1
ATOM 1360 C CA . PRO A 1 216 ? 22.73021 -33.58259 6.17253 1.000 10.93991 191 PRO A CA 1
ATOM 1361 C C . PRO A 1 216 ? 22.89025 -34.06838 7.60486 1.000 12.86373 191 PRO A C 1
ATOM 1362 O O . PRO A 1 216 ? 22.28256 -33.47971 8.50831 1.000 11.54293 191 PRO A O 1
ATOM 1366 N N . LEU A 1 217 ? 23.67864 -35.12659 7.84549 1.000 10.69324 192 LEU A N 1
ATOM 1367 C CA . LEU A 1 217 ? 23.80199 -35.69014 9.19139 1.000 12.82824 192 LEU A CA 1
ATOM 1368 C C . LEU A 1 217 ? 24.41576 -34.71562 10.18221 1.000 16.00607 192 LEU A C 1
ATOM 1369 O O . LEU A 1 217 ? 24.40238 -34.98614 11.38842 1.000 17.16432 192 LEU A O 1
ATOM 1374 N N . THR A 1 218 ? 24.94990 -33.59657 9.69935 1.000 14.96245 193 THR A N 1
ATOM 1375 C CA . THR A 1 218 ? 25.47375 -32.52417 10.53450 1.000 15.61275 193 THR A CA 1
ATOM 1376 C C . THR A 1 218 ? 24.36013 -31.73222 11.22025 1.000 13.46564 193 THR A C 1
ATOM 1377 O O . THR A 1 218 ? 24.62339 -30.96554 12.15601 1.000 15.27132 193 THR A O 1
ATOM 1381 N N . ASN A 1 219 ? 23.11139 -31.94906 10.82741 1.000 11.78320 194 ASN A N 1
ATOM 1382 C CA . ASN A 1 219 ? 21.98152 -31.30940 11.48682 1.000 16.47990 194 ASN A CA 1
ATOM 1383 C C . ASN A 1 219 ? 21.50357 -32.20091 12.63290 1.000 17.84423 194 ASN A C 1
ATOM 1384 O O . ASN A 1 219 ? 20.96585 -33.28744 12.36905 1.000 17.74344 194 ASN A O 1
ATOM 1389 N N . PRO A 1 220 ? 21.64032 -31.78290 13.89866 1.000 16.57787 195 PRO A N 1
ATOM 1390 C CA . PRO A 1 220 ? 21.17913 -32.63360 15.01384 1.000 18.40472 195 PRO A CA 1
ATOM 1391 C C . PRO A 1 220 ? 19.70590 -32.98180 14.94405 1.000 19.56981 195 PRO A C 1
ATOM 1392 O O . PRO A 1 220 ? 19.27719 -33.92711 15.61423 1.000 17.53289 195 PRO A O 1
ATOM 1396 N N . GLY A 1 221 ? 18.91431 -32.24504 14.16916 1.000 20.26226 196 GLY A N 1
ATOM 1397 C CA . GLY A 1 221 ? 17.49285 -32.48212 14.04659 1.000 16.12730 196 GLY A CA 1
ATOM 1398 C C . GLY A 1 221 ? 17.06395 -33.24028 12.81264 1.000 15.83713 196 GLY A C 1
ATOM 1399 O O . GLY A 1 221 ? 15.86426 -33.26751 12.51710 1.000 15.48025 196 GLY A O 1
ATOM 1400 N N . LEU A 1 222 ? 17.99439 -33.86473 12.08229 1.000 14.31663 197 LEU A N 1
ATOM 1401 C CA . LEU A 1 222 ? 17.61339 -34.55614 10.85128 1.000 15.66794 197 LEU A CA 1
ATOM 1402 C C . LEU A 1 222 ? 16.65681 -35.70907 11.14287 1.000 15.81961 197 LEU A C 1
ATOM 1403 O O . LEU A 1 222 ? 15.71008 -35.94905 10.38154 1.000 12.47536 197 LEU A O 1
ATOM 1408 N N . GLY A 1 223 ? 16.87950 -36.42672 12.24990 1.000 15.18683 198 GLY A N 1
ATOM 1409 C CA . GLY A 1 223 ? 16.02217 -37.55987 12.56174 1.000 13.51939 198 GLY A CA 1
ATOM 1410 C C . GLY A 1 223 ? 14.59268 -37.14599 12.85116 1.000 17.58839 198 GLY A C 1
ATOM 1411 O O . GLY A 1 223 ? 13.64406 -37.83377 12.46196 1.000 17.04050 198 GLY A O 1
ATOM 1412 N N . SER A 1 224 ? 14.41640 -36.00811 13.52333 1.000 16.98054 199 SER A N 1
ATOM 1413 C CA . SER A 1 224 ? 13.06415 -35.52779 13.79465 1.000 19.02800 199 SER A CA 1
ATOM 1414 C C . SER A 1 224 ? 12.39849 -34.95494 12.54605 1.000 14.61518 199 SER A C 1
ATOM 1415 O O . SER A 1 224 ? 11.16580 -35.00241 12.43610 1.000 14.74919 199 SER A O 1
ATOM 1418 N N . LEU A 1 225 ? 13.18185 -34.40185 11.60588 1.000 14.92652 200 LEU A N 1
ATOM 1419 C CA . LEU A 1 225 ? 12.63004 -34.06557 10.29094 1.000 15.73609 200 LEU A CA 1
ATOM 1420 C C . LEU A 1 225 ? 12.15752 -35.31977 9.56355 1.000 16.56308 200 LEU A C 1
ATOM 1421 O O . LEU A 1 225 ? 11.06856 -35.33680 8.97249 1.000 14.24467 200 LEU A O 1
ATOM 1426 N N . ALA A 1 226 ? 12.97205 -36.37681 9.59038 1.000 13.38277 201 ALA A N 1
ATOM 1427 C CA . ALA A 1 226 ? 12.57299 -37.64545 8.99180 1.000 13.30070 201 ALA A CA 1
ATOM 1428 C C . ALA A 1 226 ? 11.31666 -38.19018 9.65555 1.000 15.94270 201 ALA A C 1
ATOM 1429 O O . ALA A 1 226 ? 10.39555 -38.65574 8.97611 1.000 16.26351 201 ALA A O 1
ATOM 1431 N N . ALA A 1 227 ? 11.26397 -38.13670 10.99077 1.000 16.38493 202 ALA A N 1
ATOM 1432 C CA . ALA A 1 227 ? 10.05095 -38.51334 11.70961 1.000 18.22248 202 ALA A CA 1
ATOM 1433 C C . ALA A 1 227 ? 8.86492 -37.66601 11.26598 1.000 18.64463 202 ALA A C 1
ATOM 1434 O O . ALA A 1 227 ? 7.78265 -38.19106 10.98973 1.000 19.54044 202 ALA A O 1
ATOM 1436 N N . HIS A 1 228 ? 9.04207 -36.34251 11.22022 1.000 17.48142 203 HIS A N 1
ATOM 1437 C CA . HIS A 1 228 ? 7.96400 -35.47566 10.75529 1.000 17.33139 203 HIS A CA 1
ATOM 1438 C C . HIS A 1 228 ? 7.50807 -35.88222 9.35684 1.000 16.65097 203 HIS A C 1
ATOM 1439 O O . HIS A 1 228 ? 6.30589 -35.98401 9.09159 1.000 18.44620 203 HIS A O 1
ATOM 1446 N N . ALA A 1 229 ? 8.45733 -36.16411 8.46109 1.000 16.45583 204 ALA A N 1
ATOM 1447 C CA . ALA A 1 229 ? 8.09844 -36.51924 7.08978 1.000 14.38863 204 ALA A CA 1
ATOM 1448 C C . ALA A 1 229 ? 7.30788 -37.81999 7.04236 1.000 17.03431 204 ALA A C 1
ATOM 1449 O O . ALA A 1 229 ? 6.29793 -37.91443 6.33423 1.000 15.05783 204 ALA A O 1
ATOM 1451 N N . THR A 1 230 ? 7.75349 -38.83656 7.78926 1.000 17.98334 205 THR A N 1
ATOM 1452 C CA . THR A 1 230 ? 7.05582 -40.11848 7.77161 1.000 19.02486 205 THR A CA 1
ATOM 1453 C C . THR A 1 230 ? 5.68738 -40.01295 8.43568 1.000 19.63706 205 THR A C 1
ATOM 1454 O O . THR A 1 230 ? 4.74471 -40.69042 8.01398 1.000 20.99925 205 THR A O 1
ATOM 1458 N N . ASP A 1 231 ? 5.55193 -39.15362 9.45121 1.000 20.15701 206 ASP A N 1
ATOM 1459 C CA . ASP A 1 231 ? 4.23517 -38.87634 10.01919 1.000 22.05785 206 ASP A CA 1
ATOM 1460 C C . ASP A 1 231 ? 3.29704 -38.24473 8.99851 1.000 24.31889 206 ASP A C 1
ATOM 1461 O O . ASP A 1 231 ? 2.07509 -38.39464 9.10515 1.000 24.78661 206 ASP A O 1
ATOM 1466 N N . HIS A 1 232 ? 3.83578 -37.52564 8.01445 1.000 23.08833 207 HIS A N 1
ATOM 1467 C CA . HIS A 1 232 ? 3.02010 -36.93314 6.96478 1.000 22.97383 207 HIS A CA 1
ATOM 1468 C C . HIS A 1 232 ? 2.94847 -37.81698 5.71770 1.000 22.13516 207 HIS A C 1
ATOM 1469 O O . HIS A 1 232 ? 2.64432 -37.32081 4.62852 1.000 20.91814 207 HIS A O 1
ATOM 1476 N N . GLY A 1 233 ? 3.21323 -39.11668 5.85751 1.000 23.91807 208 GLY A N 1
ATOM 1477 C CA . GLY A 1 233 ? 3.03356 -40.05473 4.76588 1.000 20.87379 208 GLY A CA 1
ATOM 1478 C C . GLY A 1 233 ? 4.13685 -40.08202 3.73302 1.000 19.72136 208 GLY A C 1
ATOM 1479 O O . GLY A 1 233 ? 4.02562 -40.82581 2.75132 1.000 19.82410 208 GLY A O 1
ATOM 1480 N N . LEU A 1 234 ? 5.19907 -39.30818 3.91929 1.000 20.15485 209 LEU A N 1
ATOM 1481 C CA . LEU A 1 234 ? 6.28652 -39.26877 2.95600 1.000 16.14882 209 LEU A CA 1
ATOM 1482 C C . LEU A 1 234 ? 7.25695 -40.41944 3.20461 1.000 18.06338 209 LEU A C 1
ATOM 1483 O O . LEU A 1 234 ? 7.38118 -40.93202 4.31230 1.000 20.77778 209 LEU A O 1
ATOM 1488 N N . ARG A 1 235 ? 7.95090 -40.82733 2.14952 1.000 17.70752 210 ARG A N 1
ATOM 1489 C CA . ARG A 1 235 ? 8.93579 -41.90802 2.21500 1.000 19.49787 210 ARG A CA 1
ATOM 1490 C C . ARG A 1 235 ? 10.24687 -41.39269 1.64120 1.000 15.77446 210 ARG A C 1
ATOM 1491 O O . ARG A 1 235 ? 10.61417 -41.71892 0.50310 1.000 14.04192 210 ARG A O 1
ATOM 1499 N N . PRO A 1 236 ? 10.97968 -40.58449 2.40118 1.000 13.36449 211 PRO A N 1
ATOM 1500 C CA . PRO A 1 236 ? 12.14736 -39.90332 1.84553 1.000 10.41197 211 PRO A CA 1
ATOM 1501 C C . PRO A 1 236 ? 13.44047 -40.68286 1.99382 1.000 11.98110 211 PRO A C 1
ATOM 1502 O O . PRO A 1 236 ? 13.61888 -41.49972 2.89863 1.000 13.46208 211 PRO A O 1
ATOM 1506 N N . THR A 1 237 ? 14.35664 -40.38780 1.08005 1.000 8.59654 212 THR A N 1
ATOM 1507 C CA . THR A 1 237 ? 15.72175 -40.88603 1.09156 1.000 12.45367 212 THR A CA 1
ATOM 1508 C C . THR A 1 237 ? 16.66295 -39.77698 1.55999 1.000 15.63626 212 THR A C 1
ATOM 1509 O O . THR A 1 237 ? 16.43585 -38.59481 1.28870 1.000 16.07489 212 THR A O 1
ATOM 1513 N N . VAL A 1 238 ? 17.71207 -40.15995 2.29081 1.000 11.83764 213 VAL A N 1
ATOM 1514 C CA . VAL A 1 238 ? 18.80468 -39.25617 2.63925 1.000 11.28719 213 VAL A CA 1
ATOM 1515 C C . VAL A 1 238 ? 20.02752 -39.62918 1.81574 1.000 12.21388 213 VAL A C 1
ATOM 1516 O O . VAL A 1 238 ? 20.36236 -40.81425 1.68363 1.000 13.11776 213 VAL A O 1
ATOM 1520 N N . TYR A 1 239 ? 20.68309 -38.61130 1.25563 1.000 9.36451 214 TYR A N 1
ATOM 1521 C CA . TYR A 1 239 ? 21.94452 -38.73497 0.53135 1.000 10.28253 214 TYR A CA 1
ATOM 1522 C C . TYR A 1 239 ? 23.01632 -38.11468 1.41622 1.000 11.53979 214 TYR A C 1
ATOM 1523 O O . TYR A 1 239 ? 22.90439 -36.94377 1.80073 1.000 13.31227 214 TYR A O 1
ATOM 1532 N N . THR A 1 240 ? 24.02908 -38.90339 1.76608 1.000 11.70476 215 THR A N 1
ATOM 1533 C CA . THR A 1 240 ? 24.93436 -38.54475 2.84826 1.000 12.64503 215 THR A CA 1
ATOM 1534 C C . THR A 1 240 ? 26.29398 -39.18015 2.59623 1.000 11.77504 215 THR A C 1
ATOM 1535 O O . THR A 1 240 ? 26.41248 -40.15191 1.85284 1.000 14.42875 215 THR A O 1
ATOM 1539 N N . ASN A 1 241 ? 27.32973 -38.61376 3.21794 1.000 12.46351 216 ASN A N 1
ATOM 1540 C CA . ASN A 1 241 ? 28.63176 -39.26722 3.21729 1.000 11.30708 216 ASN A CA 1
ATOM 1541 C C . ASN A 1 241 ? 28.72971 -40.34133 4.29741 1.000 13.25506 216 ASN A C 1
ATOM 1542 O O . ASN A 1 241 ? 29.72127 -41.08085 4.33490 1.000 12.95353 216 ASN A O 1
ATOM 1547 N N . SER A 1 242 ? 27.72220 -40.43838 5.16571 1.000 12.26641 217 SER A N 1
ATOM 1548 C CA . SER A 1 242 ? 27.60834 -41.42698 6.23819 1.000 11.96679 217 SER A CA 1
ATOM 1549 C C . SER A 1 242 ? 28.76818 -41.39442 7.22508 1.000 12.31348 217 SER A C 1
ATOM 1550 O O . SER A 1 242 ? 28.90865 -42.32096 8.03205 1.000 15.84685 217 SER A O 1
ATOM 1553 N N . PHE A 1 243 ? 29.60041 -40.35100 7.19346 1.000 14.85840 218 PHE A N 1
ATOM 1554 C CA . PHE A 1 243 ? 30.70696 -40.26058 8.14290 1.000 15.47918 218 PHE A CA 1
ATOM 1555 C C . PHE A 1 243 ? 30.20334 -40.21531 9.58274 1.000 16.04724 218 PHE A C 1
ATOM 1556 O O . PHE A 1 243 ? 30.83210 -40.77687 10.48596 1.000 15.13566 218 PHE A O 1
ATOM 1564 N N . ALA A 1 244 ? 29.07199 -39.55063 9.81918 1.000 14.82312 219 ALA A N 1
ATOM 1565 C CA . ALA A 1 244 ? 28.50539 -39.43549 11.15564 1.000 13.05320 219 ALA A CA 1
ATOM 1566 C C . ALA A 1 244 ? 27.36283 -40.41542 11.39614 1.000 12.83207 219 ALA A C 1
ATOM 1567 O O . ALA A 1 244 ? 26.60878 -40.25152 12.35985 1.000 15.99008 219 ALA A O 1
ATOM 1569 N N . LEU A 1 245 ? 27.21844 -41.43226 10.54371 1.000 12.61803 220 LEU A N 1
ATOM 1570 C CA . LEU A 1 245 ? 26.16313 -42.43596 10.70050 1.000 13.98142 220 LEU A CA 1
ATOM 1571 C C . LEU A 1 245 ? 26.60889 -43.51595 11.69359 1.000 15.85710 220 LEU A C 1
ATOM 1572 O O . LEU A 1 245 ? 26.66851 -44.71035 11.39508 1.000 12.44402 220 LEU A O 1
ATOM 1577 N N . THR A 1 246 ? 26.94933 -43.05542 12.89087 1.000 14.38673 221 THR A N 1
ATOM 1578 C CA . THR A 1 246 ? 27.41577 -43.90605 13.97607 1.000 16.53705 221 THR A CA 1
ATOM 1579 C C . THR A 1 246 ? 26.23789 -44.39137 14.81679 1.000 16.29556 221 THR A C 1
ATOM 1580 O O . THR A 1 246 ? 25.12196 -43.86965 14.73443 1.000 14.80673 221 THR A O 1
ATOM 1584 N N . GLU A 1 247 ? 26.50520 -45.39879 15.65459 1.000 15.65401 222 GLU A N 1
ATOM 1585 C CA . GLU A 1 247 ? 25.47720 -45.87435 16.57519 1.000 15.89463 222 GLU A CA 1
ATOM 1586 C C . GLU A 1 247 ? 25.02036 -44.75727 17.50805 1.000 16.99307 222 GLU A C 1
ATOM 1587 O O . GLU A 1 247 ? 23.83583 -44.67912 17.85806 1.000 20.18819 222 GLU A O 1
ATOM 1593 N N . ARG A 1 248 ? 25.93210 -43.85039 17.87818 1.000 19.81968 223 ARG A N 1
ATOM 1594 C CA . ARG A 1 248 ? 25.55278 -42.72789 18.73502 1.000 20.61007 223 ARG A CA 1
ATOM 1595 C C . ARG A 1 248 ? 24.59689 -41.77430 18.02654 1.000 20.29627 223 ARG A C 1
ATOM 1596 O O . ARG A 1 248 ? 23.65233 -41.25973 18.63927 1.000 21.02724 223 ARG A O 1
ATOM 1604 N N . THR A 1 249 ? 24.83673 -41.50169 16.74619 1.000 18.78066 224 THR A N 1
ATOM 1605 C CA . THR A 1 249 ? 23.92604 -40.63248 16.01047 1.000 15.50857 224 THR A CA 1
ATOM 1606 C C . THR A 1 249 ? 22.53677 -41.24752 15.90482 1.000 15.59095 224 THR A C 1
ATOM 1607 O O . THR A 1 249 ? 21.52614 -40.55612 16.08436 1.000 16.55002 224 THR A O 1
ATOM 1611 N N . LEU A 1 250 ? 22.46295 -42.54770 15.61267 1.000 13.69997 225 LEU A N 1
ATOM 1612 C CA . LEU A 1 250 ? 21.16358 -43.20807 15.55106 1.000 15.50541 225 LEU A CA 1
ATOM 1613 C C . LEU A 1 250 ? 20.46060 -43.17273 16.90596 1.000 16.70460 225 LEU A C 1
ATOM 1614 O O . LEU A 1 250 ? 19.22558 -43.14588 16.97141 1.000 18.39605 225 LEU A O 1
ATOM 1619 N N . GLU A 1 251 ? 21.22704 -43.15566 17.99561 1.000 17.10748 226 GLU A N 1
ATOM 1620 C CA . GLU A 1 251 ? 20.61398 -43.09759 19.31655 1.000 21.22181 226 GLU A CA 1
ATOM 1621 C C . GLU A 1 251 ? 19.99449 -41.72897 19.56350 1.000 20.37567 226 GLU A C 1
ATOM 1622 O O . GLU A 1 251 ? 18.86349 -41.63076 20.05249 1.000 24.58332 226 GLU A O 1
ATOM 1628 N N . ARG A 1 252 ? 20.71244 -40.66255 19.20687 1.000 20.15736 227 ARG A N 1
ATOM 1629 C CA . ARG A 1 252 ? 20.20310 -39.30642 19.33408 1.000 21.94702 227 ARG A CA 1
ATOM 1630 C C . ARG A 1 252 ? 19.14033 -38.96717 18.29257 1.000 21.11231 227 ARG A C 1
ATOM 1631 O O . ARG A 1 252 ? 18.32546 -38.06313 18.52804 1.000 17.11887 227 ARG A O 1
ATOM 1639 N N . GLN A 1 253 ? 19.14002 -39.64852 17.14903 1.000 18.08767 228 GLN A N 1
ATOM 1640 C CA . GLN A 1 253 ? 18.23914 -39.33369 16.03840 1.000 17.42535 228 GLN A CA 1
ATOM 1641 C C . GLN A 1 253 ? 17.50208 -40.59051 15.59249 1.000 16.96923 228 GLN A C 1
ATOM 1642 O O . GLN A 1 253 ? 17.66204 -41.04738 14.45740 1.000 15.76189 228 GLN A O 1
ATOM 1648 N N . PRO A 1 254 ? 16.66308 -41.16870 16.46221 1.000 17.70643 229 PRO A N 1
ATOM 1649 C CA . PRO A 1 254 ? 16.01995 -42.45131 16.11549 1.000 17.39916 229 PRO A CA 1
ATOM 1650 C C . PRO A 1 254 ? 15.13006 -42.36404 14.89723 1.000 18.76559 229 PRO A C 1
ATOM 1651 O O . PRO A 1 254 ? 14.88151 -43.39312 14.25627 1.000 20.47673 229 PRO A O 1
ATOM 1655 N N . GLY A 1 255 ? 14.65198 -41.16879 14.54774 1.000 17.23041 230 GLY A N 1
ATOM 1656 C CA . GLY A 1 255 ? 13.79172 -40.99832 13.38771 1.000 13.66888 230 GLY A CA 1
ATOM 1657 C C . GLY A 1 255 ? 14.44115 -41.32906 12.05970 1.000 13.50909 230 GLY A C 1
ATOM 1658 O O . GLY A 1 255 ? 13.72140 -41.48480 11.06625 1.000 18.74605 230 GLY A O 1
ATOM 1659 N N . LEU A 1 256 ? 15.77172 -41.44049 12.00957 1.000 11.86325 231 LEU A N 1
ATOM 1660 C CA . LEU A 1 256 ? 16.41516 -41.83176 10.75775 1.000 9.39759 231 LEU A CA 1
ATOM 1661 C C . LEU A 1 256 ? 16.01601 -43.23999 10.33489 1.000 16.56677 231 LEU A C 1
ATOM 1662 O O . LEU A 1 256 ? 16.03617 -43.55828 9.13803 1.000 16.37553 231 LEU A O 1
ATOM 1667 N N . TRP A 1 257 ? 15.67754 -44.10613 11.29975 1.000 16.26791 232 TRP A N 1
ATOM 1668 C CA . TRP A 1 257 ? 15.30641 -45.47664 10.97261 1.000 16.51714 232 TRP A CA 1
ATOM 1669 C C . TRP A 1 257 ? 14.02601 -45.54744 10.15500 1.000 17.53672 232 TRP A C 1
ATOM 1670 O O . TRP A 1 257 ? 13.81743 -46.53480 9.44510 1.000 19.43147 232 TRP A O 1
ATOM 1681 N N . GLY A 1 258 ? 13.16135 -44.54164 10.25841 1.000 16.70122 233 GLY A N 1
ATOM 1682 C CA . GLY A 1 258 ? 11.94356 -44.48032 9.48651 1.000 16.16716 233 GLY A CA 1
ATOM 1683 C C . GLY A 1 258 ? 12.09493 -43.99848 8.05953 1.000 14.63719 233 GLY A C 1
ATOM 1684 O O . GLY A 1 258 ? 11.10807 -43.98063 7.32403 1.000 14.58777 233 GLY A O 1
ATOM 1685 N N . LEU A 1 259 ? 13.29841 -43.61544 7.63870 1.000 14.10102 234 LEU A N 1
ATOM 1686 C CA . LEU A 1 259 ? 13.52112 -43.20203 6.26005 1.000 14.86955 234 LEU A CA 1
ATOM 1687 C C . LEU A 1 259 ? 13.23534 -44.34034 5.28526 1.000 16.22206 234 LEU A C 1
ATOM 1688 O O . LEU A 1 259 ? 13.32390 -45.52720 5.61500 1.000 17.87821 234 LEU A O 1
ATOM 1693 N N . HIS A 1 260 ? 12.90843 -43.96541 4.04958 1.000 14.92028 235 HIS A N 1
ATOM 1694 C CA . HIS A 1 260 ? 12.78211 -44.98380 3.02005 1.000 13.81946 235 HIS A CA 1
ATOM 1695 C C . HIS A 1 260 ? 14.13769 -45.60255 2.70630 1.000 13.93625 235 HIS A C 1
ATOM 1696 O O . HIS A 1 260 ? 14.24422 -46.82359 2.53796 1.000 17.01768 235 HIS A O 1
ATOM 1703 N N . ALA A 1 261 ? 15.18953 -44.78635 2.66197 1.000 11.91234 236 ALA A N 1
ATOM 1704 C CA . ALA A 1 261 ? 16.49135 -45.26172 2.21327 1.000 10.37446 236 ALA A CA 1
ATOM 1705 C C . ALA A 1 261 ? 17.57220 -44.30082 2.67753 1.000 14.01157 236 ALA A C 1
ATOM 1706 O O . ALA A 1 261 ? 17.31665 -43.11624 2.89767 1.000 14.10239 236 ALA A O 1
ATOM 1708 N N . ILE A 1 262 ? 18.78231 -44.83610 2.81241 1.000 12.88941 237 ILE A N 1
ATOM 1709 C CA . ILE A 1 262 ? 20.00118 -44.06418 3.00797 1.000 12.37607 237 ILE A CA 1
ATOM 1710 C C . ILE A 1 262 ? 20.91535 -44.44243 1.85895 1.000 12.90253 237 ILE A C 1
ATOM 1711 O O . ILE A 1 262 ? 21.33025 -45.60217 1.75138 1.000 14.63925 237 ILE A O 1
ATOM 1716 N N . ARG A 1 263 ? 21.21870 -43.49079 0.98725 1.000 13.99434 238 ARG A N 1
ATOM 1717 C CA . ARG A 1 263 ? 22.19286 -43.71598 -0.07204 1.000 11.17608 238 ARG A CA 1
ATOM 1718 C C . ARG A 1 263 ? 23.49391 -43.04671 0.34120 1.000 13.27380 238 ARG A C 1
ATOM 1719 O O . ARG A 1 263 ? 23.56671 -41.81469 0.42413 1.000 14.03867 238 ARG A O 1
ATOM 1727 N N . THR A 1 264 ? 24.51462 -43.85833 0.60590 1.000 12.39510 239 THR A N 1
ATOM 1728 C CA . THR A 1 264 ? 25.83076 -43.34948 0.97461 1.000 10.58793 239 THR A CA 1
ATOM 1729 C C . THR A 1 264 ? 26.61644 -42.95415 -0.27747 1.000 15.12801 239 THR A C 1
ATOM 1730 O O . THR A 1 264 ? 26.78153 -43.76457 -1.20013 1.000 14.95508 239 THR A O 1
ATOM 1734 N N . SER A 1 265 ? 27.10904 -41.71144 -0.30711 1.000 13.14307 240 SER A N 1
ATOM 1735 C CA . SER A 1 265 ? 28.05726 -41.28735 -1.33239 1.000 15.70077 240 SER A CA 1
ATOM 1736 C C . SER A 1 265 ? 29.42226 -41.88026 -1.01158 1.000 18.45111 240 SER A C 1
ATOM 1737 O O . SER A 1 265 ? 30.04279 -41.52112 -0.00461 1.000 15.13237 240 SER A O 1
ATOM 1740 N N . LEU A 1 266 ? 29.88278 -42.79520 -1.86440 1.000 17.21433 241 LEU A N 1
ATOM 1741 C CA . LEU A 1 266 ? 31.14466 -43.50074 -1.67513 1.000 18.36442 241 LEU A CA 1
ATOM 1742 C C . LEU A 1 266 ? 32.24899 -42.73721 -2.39700 1.000 22.38348 241 LEU A C 1
ATOM 1743 O O . LEU A 1 266 ? 32.20240 -42.58902 -3.62141 1.000 31.17659 241 LEU A O 1
ATOM 1748 N N . TYR A 1 267 ? 33.24444 -42.26034 -1.65354 1.000 18.89315 242 TYR A N 1
ATOM 1749 C CA . TYR A 1 267 ? 34.27947 -41.41045 -2.22958 1.000 20.96114 242 TYR A CA 1
ATOM 1750 C C . TYR A 1 267 ? 35.57691 -42.16611 -2.49718 1.000 22.04518 242 TYR A C 1
ATOM 1751 O O . TYR A 1 267 ? 36.61849 -41.54209 -2.72536 1.000 22.34786 242 TYR A O 1
ATOM 1760 N N . GLY A 1 268 ? 35.52568 -43.48359 -2.49535 1.000 22.18102 243 GLY A N 1
ATOM 1761 C CA . GLY A 1 268 ? 36.70616 -44.30637 -2.65977 1.000 21.27283 243 GLY A CA 1
ATOM 1762 C C . GLY A 1 268 ? 36.47142 -45.64465 -1.99375 1.000 22.48030 243 GLY A C 1
ATOM 1763 O O . GLY A 1 268 ? 35.45253 -45.87219 -1.35068 1.000 20.75288 243 GLY A O 1
ATOM 1764 N N . LEU A 1 269 ? 37.44593 -46.53651 -2.16215 1.000 21.48160 244 LEU A N 1
ATOM 1765 C CA . LEU A 1 269 ? 37.30632 -47.89697 -1.66217 1.000 21.63142 244 LEU A CA 1
ATOM 1766 C C . LEU A 1 269 ? 38.43114 -48.28940 -0.71306 1.000 24.37492 244 LEU A C 1
ATOM 1767 O O . LEU A 1 269 ? 38.50737 -49.45456 -0.30126 1.000 25.13538 244 LEU A O 1
ATOM 1772 N N . ASN A 1 270 ? 39.29995 -47.34793 -0.35531 1.000 21.39107 245 ASN A N 1
ATOM 1773 C CA . ASN A 1 270 ? 40.22457 -47.50989 0.75880 1.000 22.64982 245 ASN A CA 1
ATOM 1774 C C . ASN A 1 270 ? 40.52112 -46.12417 1.30235 1.000 20.73930 245 ASN A C 1
ATOM 1775 O O . ASN A 1 270 ? 40.11452 -45.11724 0.72013 1.000 24.53646 245 ASN A O 1
ATOM 1780 N N . ASP A 1 271 ? 41.25293 -46.08364 2.41892 1.000 21.05354 246 ASP A N 1
ATOM 1781 C CA . ASP A 1 271 ? 41.59885 -44.80855 3.04287 1.000 21.60575 246 ASP A CA 1
ATOM 1782 C C . ASP A 1 271 ? 42.34194 -43.89732 2.07114 1.000 21.47019 246 ASP A C 1
ATOM 1783 O O . ASP A 1 271 ? 42.08154 -42.68837 2.02147 1.000 17.41532 246 ASP A O 1
ATOM 1788 N N . GLU A 1 272 ? 43.26523 -44.46281 1.28601 1.000 22.26095 247 GLU A N 1
ATOM 1789 C CA . GLU A 1 272 ? 44.06008 -43.65553 0.36420 1.000 25.34170 247 GLU A CA 1
ATOM 1790 C C . GLU A 1 272 ? 43.17929 -42.96774 -0.67074 1.000 22.94653 247 GLU A C 1
ATOM 1791 O O . GLU A 1 272 ? 43.29484 -41.75929 -0.89508 1.000 21.09843 247 GLU A O 1
ATOM 1797 N N . GLU A 1 273 ? 42.28890 -43.72191 -1.31702 1.000 24.26945 248 GLU A N 1
ATOM 1798 C CA . GLU A 1 273 ? 41.40307 -43.10038 -2.29658 1.000 24.98400 248 GLU A CA 1
ATOM 1799 C C . GLU A 1 273 ? 40.45728 -42.10210 -1.64013 1.000 24.98951 248 GLU A C 1
ATOM 1800 O O . GLU A 1 273 ? 40.08362 -41.10113 -2.26506 1.000 25.39147 248 GLU A O 1
ATOM 1806 N N . TYR A 1 274 ? 40.06838 -42.34955 -0.38471 1.000 24.48208 249 TYR A N 1
ATOM 1807 C CA . TYR A 1 274 ? 39.20030 -41.41022 0.31840 1.000 20.89067 249 TYR A CA 1
ATOM 1808 C C . TYR A 1 274 ? 39.93482 -40.11335 0.63314 1.000 18.41445 249 TYR A C 1
ATOM 1809 O O . TYR A 1 274 ? 39.35953 -39.02541 0.51577 1.000 16.20301 249 TYR A O 1
ATOM 1818 N N . GLU A 1 275 ? 41.20699 -40.20379 1.02897 1.000 20.47810 250 GLU A N 1
ATOM 1819 C CA . GLU A 1 275 ? 41.96205 -38.98983 1.33064 1.000 24.80418 250 GLU A CA 1
ATOM 1820 C C . GLU A 1 275 ? 42.21010 -38.17044 0.07018 1.000 26.66977 250 GLU A C 1
ATOM 1821 O O . GLU A 1 275 ? 42.11156 -36.93814 0.09884 1.000 27.59524 250 GLU A O 1
ATOM 1827 N N . GLN A 1 276 ? 42.51762 -38.84025 -1.04680 1.000 26.22745 251 GLN A N 1
ATOM 1828 C CA . GLN A 1 276 ? 42.66477 -38.14856 -2.32388 1.000 29.34483 251 GLN A CA 1
ATOM 1829 C C . GLN A 1 276 ? 41.44812 -37.28417 -2.63120 1.000 27.75257 251 GLN A C 1
ATOM 1830 O O . GLN A 1 276 ? 41.58144 -36.15195 -3.11043 1.000 25.00825 251 GLN A O 1
ATOM 1836 N N . THR A 1 277 ? 40.25387 -37.79322 -2.33962 1.000 28.99385 252 THR A N 1
ATOM 1837 C CA . THR A 1 277 ? 39.01251 -37.13157 -2.72357 1.000 28.97633 252 THR A CA 1
ATOM 1838 C C . THR A 1 277 ? 38.48876 -36.17146 -1.65734 1.000 27.38173 252 THR A C 1
ATOM 1839 O O . THR A 1 277 ? 38.00700 -35.08169 -1.99269 1.000 27.07245 252 THR A O 1
ATOM 1843 N N . THR A 1 278 ? 38.57683 -36.54419 -0.37645 1.000 22.27670 253 THR A N 1
ATOM 1844 C CA . THR A 1 278 ? 37.93716 -35.78475 0.68735 1.000 24.56684 253 THR A CA 1
ATOM 1845 C C . THR A 1 278 ? 38.90579 -34.96771 1.52564 1.000 26.18318 253 THR A C 1
ATOM 1846 O O . THR A 1 278 ? 38.46233 -34.09235 2.27754 1.000 24.80794 253 THR A O 1
ATOM 1850 N N . GLY A 1 279 ? 40.20497 -35.23586 1.42744 1.000 27.00007 254 GLY A N 1
ATOM 1851 C CA . GLY A 1 279 ? 41.17954 -34.61129 2.28431 1.000 25.59793 254 GLY A CA 1
ATOM 1852 C C . GLY A 1 279 ? 41.24822 -35.17738 3.67878 1.000 27.65513 254 GLY A C 1
ATOM 1853 O O . GLY A 1 279 ? 42.16243 -34.81676 4.42665 1.000 30.06585 254 GLY A O 1
ATOM 1854 N N . LYS A 1 280 ? 40.32711 -36.05784 4.05977 1.000 27.37031 255 LYS A N 1
ATOM 1855 C CA . LYS A 1 280 ? 40.29407 -36.58694 5.41411 1.000 27.558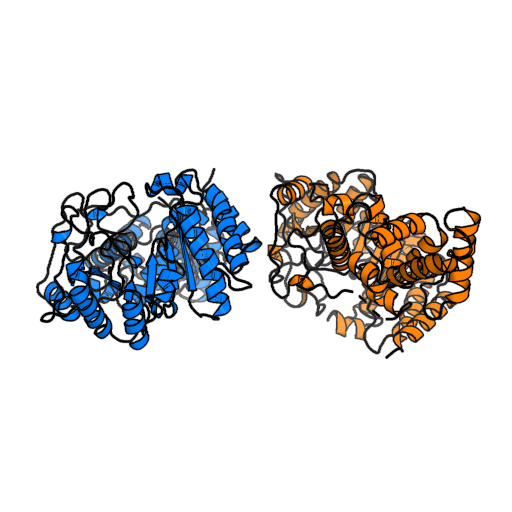74 255 LYS A CA 1
ATOM 1856 C C . LYS A 1 280 ? 41.01199 -37.92872 5.48055 1.000 27.18354 255 LYS A C 1
ATOM 1857 O O . LYS A 1 280 ? 40.90921 -38.75166 4.56456 1.000 24.71114 255 LYS A O 1
ATOM 1863 N N . LYS A 1 281 ? 41.74844 -38.13743 6.56891 1.000 28.29470 256 LYS A N 1
ATOM 1864 C CA . LYS A 1 281 ? 42.46684 -39.37959 6.78036 1.000 29.49184 256 LYS A CA 1
ATOM 1865 C C . LYS A 1 281 ? 41.58197 -40.38079 7.51130 1.000 28.86947 256 LYS A C 1
ATOM 1866 O O . LYS A 1 281 ? 40.71106 -40.00578 8.30491 1.000 27.40681 256 LYS A O 1
ATOM 1872 N N . ALA A 1 282 ? 41.80317 -41.66516 7.20731 1.000 26.52558 257 ALA A N 1
ATOM 1873 C CA . ALA A 1 282 ? 41.12143 -42.78164 7.86191 1.000 23.78491 257 ALA A CA 1
ATOM 1874 C C . ALA A 1 282 ? 39.60995 -42.72668 7.66475 1.000 21.77087 257 ALA A C 1
ATOM 1875 O O . ALA A 1 282 ? 38.85242 -43.28802 8.46339 1.000 22.60471 257 ALA A O 1
ATOM 1877 N N . ALA A 1 283 ? 39.15932 -42.08007 6.58255 1.000 20.84594 258 ALA A N 1
ATOM 1878 C CA . ALA A 1 283 ? 37.73033 -41.83708 6.39762 1.000 19.03565 258 ALA A CA 1
ATOM 1879 C C . ALA A 1 283 ? 36.99923 -43.05476 5.83674 1.000 18.93799 258 ALA A C 1
ATOM 1880 O O . ALA A 1 283 ? 35.83923 -43.29865 6.19556 1.000 19.17670 258 ALA A O 1
ATOM 1882 N N . PHE A 1 284 ? 37.64111 -43.82153 4.94827 1.000 17.76661 259 PHE A N 1
ATOM 1883 C CA . PHE A 1 284 ? 37.00695 -45.03513 4.43103 1.000 16.75437 259 PHE A CA 1
ATOM 1884 C C . PHE A 1 284 ? 36.67867 -46.01159 5.55923 1.000 18.65991 259 PHE A C 1
ATOM 1885 O O . PHE A 1 284 ? 35.55552 -46.52357 5.64903 1.000 20.45139 259 PHE A O 1
ATOM 1893 N N . ARG A 1 285 ? 37.64656 -46.27453 6.43974 1.000 16.71367 260 ARG A N 1
ATOM 1894 C CA . ARG A 1 285 ? 37.42312 -47.24059 7.51639 1.000 19.49967 260 ARG A CA 1
ATOM 1895 C C . ARG A 1 285 ? 36.30426 -46.79321 8.45429 1.000 14.97728 260 ARG A C 1
ATOM 1896 O O . ARG A 1 285 ? 35.52515 -47.62491 8.93342 1.000 13.50035 260 ARG A O 1
ATOM 1904 N N . ARG A 1 286 ? 36.21471 -45.48658 8.73357 1.000 10.68330 261 ARG A N 1
ATOM 1905 C CA . ARG A 1 286 ? 35.09781 -44.94963 9.51281 1.000 13.22256 261 ARG A CA 1
ATOM 1906 C C . ARG A 1 286 ? 33.75827 -45.18217 8.81295 1.000 15.32089 261 ARG A C 1
ATOM 1907 O O . ARG A 1 286 ? 32.78917 -45.62831 9.44006 1.000 18.65876 261 ARG A O 1
ATOM 1915 N N . VAL A 1 287 ? 33.67235 -44.86911 7.51212 1.000 17.14883 262 VAL A N 1
ATOM 1916 C CA . VAL A 1 287 ? 32.41146 -45.07158 6.79347 1.000 11.86367 262 VAL A CA 1
ATOM 1917 C C . VAL A 1 287 ? 32.06217 -46.55671 6.74269 1.000 11.89332 262 VAL A C 1
ATOM 1918 O O . VAL A 1 287 ? 30.92146 -46.95533 7.00847 1.000 16.46785 262 VAL A O 1
ATOM 1922 N N . ARG A 1 288 ? 33.04207 -47.40252 6.41357 1.000 11.05075 263 ARG A N 1
ATOM 1923 C CA . ARG A 1 288 ? 32.78784 -48.84049 6.40065 1.000 14.33229 263 ARG A CA 1
ATOM 1924 C C . ARG A 1 288 ? 32.40888 -49.35467 7.79041 1.000 15.04953 263 ARG A C 1
ATOM 1925 O O . ARG A 1 288 ? 31.48793 -50.17013 7.93626 1.000 13.37435 263 ARG A O 1
ATOM 1933 N N . GLU A 1 289 ? 33.11953 -48.89909 8.82292 1.000 13.37166 264 GLU A N 1
ATOM 1934 C CA . GLU A 1 289 ? 32.78587 -49.28891 10.18931 1.000 15.62041 264 GLU A CA 1
ATOM 1935 C C . GLU A 1 289 ? 31.35657 -48.88307 10.53660 1.000 11.14049 264 GLU A C 1
ATOM 1936 O O . GLU A 1 289 ? 30.61919 -49.65267 11.16396 1.000 14.17540 264 GLU A O 1
ATOM 1942 N N . ASN A 1 290 ? 30.93943 -47.68489 10.11775 1.000 11.55951 265 ASN A N 1
ATOM 1943 C CA . ASN A 1 290 ? 29.56979 -47.23960 10.36855 1.000 11.72135 265 ASN A CA 1
ATOM 1944 C C . ASN A 1 290 ? 28.56059 -48.14692 9.67198 1.000 11.14930 265 ASN A C 1
ATOM 1945 O O . ASN A 1 290 ? 27.55167 -48.54789 10.26414 1.000 12.59427 265 ASN A O 1
ATOM 1950 N N . LEU A 1 291 ? 28.81611 -48.47718 8.40447 1.000 9.90414 266 LEU A N 1
ATOM 1951 C CA . LEU A 1 291 ? 27.85376 -49.25460 7.62526 1.000 10.42508 266 LEU A CA 1
ATOM 1952 C C . LEU A 1 291 ? 27.81585 -50.72160 8.05685 1.000 11.97028 266 LEU A C 1
ATOM 1953 O O . LEU A 1 291 ? 26.75284 -51.35484 8.02396 1.000 11.98182 266 LEU A O 1
ATOM 1958 N N . ARG A 1 292 ? 28.95684 -51.28738 8.45493 1.000 13.15375 267 ARG A N 1
ATOM 1959 C CA . ARG A 1 292 ? 28.94962 -52.64114 9.01541 1.000 14.07542 267 ARG A CA 1
ATOM 1960 C C . ARG A 1 292 ? 28.03844 -52.72554 10.23751 1.000 13.46679 267 ARG A C 1
ATOM 1961 O O . ARG A 1 292 ? 27.16478 -53.59597 10.31998 1.000 14.39840 267 ARG A O 1
ATOM 1969 N N . ARG A 1 293 ? 28.23227 -51.81863 11.19693 1.000 14.58471 268 ARG A N 1
ATOM 1970 C CA . ARG A 1 293 ? 27.38278 -51.77674 12.38284 1.000 12.46384 268 ARG A CA 1
ATOM 1971 C C . ARG A 1 293 ? 25.93543 -51.46450 12.01962 1.000 14.74796 268 ARG A C 1
ATOM 1972 O O . ARG A 1 293 ? 25.00783 -52.07668 12.55899 1.000 18.70681 268 ARG A O 1
ATOM 1980 N N . PHE A 1 294 ? 25.71653 -50.52115 11.09936 1.000 14.08027 269 PHE A N 1
ATOM 1981 C CA . PHE A 1 294 ? 24.35157 -50.23360 10.67129 1.000 10.10759 269 PHE A CA 1
ATOM 1982 C C . PHE A 1 294 ? 23.69018 -51.46752 10.06836 1.000 12.23427 269 PHE A C 1
ATOM 1983 O O . PHE A 1 294 ? 22.49871 -51.71786 10.29387 1.000 14.55705 269 PHE A O 1
ATOM 1991 N N . GLN A 1 295 ? 24.44437 -52.24712 9.29605 1.000 10.32198 270 GLN A N 1
ATOM 1992 C CA . GLN A 1 295 ? 23.88924 -53.46679 8.72187 1.000 13.40706 270 GLN A CA 1
ATOM 1993 C C . GLN A 1 295 ? 23.44761 -54.43248 9.81206 1.000 14.38205 270 GLN A C 1
ATOM 1994 O O . GLN A 1 295 ? 22.38584 -55.06026 9.71321 1.000 14.78683 270 GLN A O 1
ATOM 2000 N N . GLN A 1 296 ? 24.24502 -54.56044 10.86637 1.000 14.19430 271 GLN A N 1
ATOM 2001 C CA . GLN A 1 296 ? 23.86614 -55.47347 11.93868 1.000 16.49008 271 GLN A CA 1
ATOM 2002 C C . GLN A 1 296 ? 22.64297 -54.95888 12.68930 1.000 16.16142 271 GLN A C 1
ATOM 2003 O O . GLN A 1 296 ? 21.75959 -55.74516 13.06410 1.000 14.11831 271 GLN A O 1
ATOM 2009 N N . LEU A 1 297 ? 22.55944 -53.63715 12.89098 1.000 17.06081 272 LEU A N 1
ATOM 2010 C CA . LEU A 1 297 ? 21.39762 -53.06779 13.56452 1.000 14.91457 272 LEU A CA 1
ATOM 2011 C C . LEU A 1 297 ? 20.15031 -53.17955 12.69476 1.000 15.20065 272 LEU A C 1
ATOM 2012 O O . LEU A 1 297 ? 19.06821 -53.50652 13.19647 1.000 15.16607 272 LEU A O 1
ATOM 2017 N N . ARG A 1 298 ? 20.27913 -52.91705 11.38747 1.000 14.56022 273 ARG A N 1
ATOM 2018 C CA . ARG A 1 298 ? 19.13430 -53.06140 10.49394 1.000 13.93683 273 ARG A CA 1
ATOM 2019 C C . ARG A 1 298 ? 18.56874 -54.47643 10.54549 1.000 16.49986 273 ARG A C 1
ATOM 2020 O O . ARG A 1 298 ? 17.34773 -54.66265 10.55671 1.000 21.13291 273 ARG A O 1
ATOM 2028 N N . ALA A 1 299 ? 19.44328 -55.48649 10.57176 1.000 16.46275 274 ALA A N 1
ATOM 2029 C CA . ALA A 1 299 ? 18.98016 -56.86959 10.66702 1.000 18.92974 274 ALA A CA 1
ATOM 2030 C C . ALA A 1 299 ? 18.35325 -57.16019 12.02739 1.000 16.59243 274 ALA A C 1
ATOM 2031 O O . ALA A 1 299 ? 17.33443 -57.85454 12.10869 1.000 19.15862 274 ALA A O 1
ATOM 2033 N N . GLU A 1 300 ? 18.92876 -56.62167 13.10128 1.000 15.62921 275 GLU A N 1
ATOM 2034 C CA . GLU A 1 300 ? 18.38448 -56.85957 14.44209 1.000 18.22629 275 GLU A CA 1
ATOM 2035 C C . GLU A 1 300 ? 16.99672 -56.24070 14.61493 1.000 20.67295 275 GLU A C 1
ATOM 2036 O O . GLU A 1 300 ? 16.11557 -56.84851 15.23792 1.000 18.64240 275 GLU A O 1
ATOM 2042 N N . ARG A 1 301 ? 16.79648 -55.00621 14.12075 1.000 18.05964 276 ARG A N 1
ATOM 2043 C CA . ARG A 1 301 ? 15.49551 -54.34375 14.20754 1.000 20.70982 276 ARG A CA 1
ATOM 2044 C C . ARG A 1 301 ? 14.52140 -54.81951 13.14487 1.000 21.41126 276 ARG A C 1
ATOM 2045 O O . ARG A 1 301 ? 13.34955 -54.42743 13.18523 1.000 24.39009 276 ARG A O 1
ATOM 2053 N N . GLU A 1 302 ? 14.97909 -55.61716 12.18537 1.000 21.64059 277 GLU A N 1
ATOM 2054 C CA . GLU A 1 302 ? 14.16940 -55.95442 11.01755 1.000 25.44008 277 GLU A CA 1
ATOM 2055 C C . GLU A 1 302 ? 13.60883 -54.68826 10.37396 1.000 24.71198 277 GLU A C 1
ATOM 2056 O O . GLU A 1 302 ? 12.43319 -54.61081 10.01209 1.000 25.42997 277 GLU A O 1
ATOM 2062 N N . SER A 1 303 ? 14.45973 -53.68045 10.25194 1.000 22.48344 278 SER A N 1
ATOM 2063 C CA . SER A 1 303 ? 14.02171 -52.39776 9.73275 1.000 18.99714 278 SER A CA 1
ATOM 2064 C C . SER A 1 303 ? 13.77572 -52.48522 8.23061 1.000 16.42345 278 SER A C 1
ATOM 2065 O O . SER A 1 303 ? 14.61845 -53.01728 7.50555 1.000 14.79248 278 SER A O 1
ATOM 2068 N N . PRO A 1 304 ? 12.65506 -51.95770 7.72455 1.000 16.16624 279 PRO A N 1
ATOM 2069 C CA . PRO A 1 304 ? 12.43867 -51.93304 6.26874 1.000 19.89182 279 PRO A CA 1
ATOM 2070 C C . PRO A 1 304 ? 13.32204 -50.93714 5.51417 1.000 16.92465 279 PRO A C 1
ATOM 2071 O O . PRO A 1 304 ? 13.25575 -50.90032 4.27844 1.000 17.09504 279 PRO A O 1
ATOM 2075 N N . ILE A 1 305 ? 14.16891 -50.15521 6.19442 1.000 15.71625 280 ILE A N 1
ATOM 2076 C CA . ILE A 1 305 ? 14.96472 -49.14353 5.50215 1.000 18.47669 280 ILE A CA 1
ATOM 2077 C C . ILE A 1 305 ? 15.85431 -49.79095 4.43848 1.000 16.68900 280 ILE A C 1
ATOM 2078 O O . ILE A 1 305 ? 16.39890 -50.88562 4.63612 1.000 16.10359 280 ILE A O 1
ATOM 2083 N N . ASN A 1 306 ? 15.97940 -49.12229 3.28574 1.000 16.03070 281 ASN A N 1
ATOM 2084 C CA . ASN A 1 306 ? 16.85658 -49.56391 2.20237 1.000 14.69710 281 ASN A CA 1
ATOM 2085 C C . ASN A 1 306 ? 18.22217 -48.89370 2.30055 1.000 14.32433 281 ASN A C 1
ATOM 2086 O O . ASN A 1 306 ? 18.35985 -47.80664 2.86283 1.000 13.75474 281 ASN A O 1
ATOM 2091 N N . LEU A 1 307 ? 19.23264 -49.54277 1.71993 1.000 16.20674 282 LEU A N 1
ATOM 2092 C CA . LEU A 1 307 ? 20.59402 -49.01914 1.70454 1.000 14.13778 282 LEU A CA 1
ATOM 2093 C C . LEU A 1 307 ? 21.13236 -49.04494 0.28539 1.000 14.83469 282 LEU A C 1
ATOM 2094 O O . LEU A 1 307 ? 21.06153 -50.07384 -0.39145 1.000 13.90100 282 LEU A O 1
ATOM 2099 N N . GLY A 1 308 ? 21.69892 -47.92293 -0.14707 1.000 13.47905 283 GLY A N 1
ATOM 2100 C CA . GLY A 1 308 ? 22.33044 -47.85019 -1.44416 1.000 13.25345 283 GLY A CA 1
ATOM 2101 C C . GLY A 1 308 ? 23.64666 -47.11133 -1.35070 1.000 13.97568 283 GLY A C 1
ATOM 2102 O O . GLY A 1 308 ? 23.98463 -46.51875 -0.31556 1.000 13.88822 283 GLY A O 1
ATOM 2103 N N . PHE A 1 309 ? 24.38995 -47.16305 -2.45442 1.000 13.10983 284 PHE A N 1
ATOM 2104 C CA . PHE A 1 309 ? 25.64204 -46.44076 -2.58236 1.000 12.52207 284 PHE A CA 1
ATOM 2105 C C . PHE A 1 309 ? 25.72564 -45.76796 -3.94631 1.000 14.26231 284 PHE A C 1
ATOM 2106 O O . PHE A 1 309 ? 25.20429 -46.27436 -4.94393 1.000 16.25223 284 PHE A O 1
ATOM 2114 N N . ALA A 1 310 ? 26.38537 -44.61313 -3.97208 1.000 12.14396 285 ALA A N 1
ATOM 2115 C CA . ALA A 1 310 ? 26.72400 -43.90844 -5.19890 1.000 13.14032 285 ALA A CA 1
ATOM 2116 C C . ALA A 1 310 ? 28.23340 -43.94007 -5.36422 1.000 12.50917 285 ALA A C 1
ATOM 2117 O O . ALA A 1 310 ? 28.96848 -43.55426 -4.45053 1.000 11.50780 285 ALA A O 1
ATOM 2119 N N . TYR A 1 311 ? 28.69501 -44.41106 -6.51727 1.000 15.75576 286 TYR A N 1
ATOM 2120 C CA . TYR A 1 311 ? 30.12059 -44.52367 -6.79205 1.000 13.84681 286 TYR A CA 1
ATOM 2121 C C . TYR A 1 311 ? 30.42498 -43.88670 -8.13892 1.000 12.86423 286 TYR A C 1
ATOM 2122 O O . TYR A 1 311 ? 29.65883 -44.05129 -9.08757 1.000 13.29186 286 TYR A O 1
ATOM 2131 N N . ILE A 1 312 ? 31.54030 -43.16396 -8.21349 1.000 14.92872 287 ILE A N 1
ATOM 2132 C CA . ILE A 1 312 ? 31.99355 -42.50360 -9.43710 1.000 17.94564 287 ILE A CA 1
ATOM 2133 C C . ILE A 1 312 ? 33.14381 -43.30544 -10.01673 1.000 16.88592 287 ILE A C 1
ATOM 2134 O O . ILE A 1 312 ? 34.16558 -43.48337 -9.34589 1.000 17.98328 287 ILE A O 1
ATOM 2139 N N . VAL A 1 313 ? 33.01482 -43.75874 -11.26604 1.000 17.66246 288 VAL A N 1
ATOM 2140 C CA . VAL A 1 313 ? 34.13581 -44.42596 -11.92305 1.000 24.71961 288 VAL A CA 1
ATOM 2141 C C . VAL A 1 313 ? 35.04690 -43.36251 -12.52498 1.000 29.92393 288 VAL A C 1
ATOM 2142 O O . VAL A 1 313 ? 34.59222 -42.45162 -13.23237 1.000 29.89424 288 VAL A O 1
ATOM 2146 N N . LEU A 1 314 ? 36.35088 -43.43143 -12.17167 1.000 31.33516 289 LEU A N 1
ATOM 2147 C CA . LEU A 1 314 ? 37.35504 -42.47682 -12.61553 1.000 32.15231 289 LEU A CA 1
ATOM 2148 C C . LEU A 1 314 ? 38.03733 -42.99848 -13.87475 1.000 31.12205 289 LEU A C 1
ATOM 2149 O O . LEU A 1 314 ? 38.09304 -44.21215 -14.09509 1.000 28.70135 289 LEU A O 1
ATOM 2154 N N . PRO A 1 315 ? 38.54933 -42.10763 -14.72337 1.000 32.84718 290 PRO A N 1
ATOM 2155 C CA . PRO A 1 315 ? 39.12156 -42.55455 -16.00064 1.000 32.36860 290 PRO A CA 1
ATOM 2156 C C . PRO A 1 315 ? 40.30232 -43.48912 -15.78791 1.000 32.79549 290 PRO A C 1
ATOM 2157 O O . PRO A 1 315 ? 41.23126 -43.18510 -15.03509 1.000 34.46888 290 PRO A O 1
ATOM 2161 N N . GLY A 1 316 ? 40.25431 -44.64063 -16.45951 1.000 29.22523 291 GLY A N 1
ATOM 2162 C CA . GLY A 1 316 ? 41.27389 -45.65677 -16.32493 1.000 31.57439 291 GLY A CA 1
ATOM 2163 C C . GLY A 1 316 ? 41.15731 -46.51904 -15.08788 1.000 34.19241 291 GLY A C 1
ATOM 2164 O O . GLY A 1 316 ? 41.84421 -47.54918 -15.00173 1.000 34.25705 291 GLY A O 1
ATOM 2165 N N . ARG A 1 317 ? 40.30820 -46.14219 -14.12976 1.000 32.52709 292 ARG A N 1
ATOM 2166 C CA . ARG A 1 317 ? 40.15551 -46.86319 -12.87401 1.000 30.71627 292 ARG A CA 1
ATOM 2167 C C . ARG A 1 317 ? 38.86545 -47.67689 -12.82799 1.000 25.15055 292 ARG A C 1
ATOM 2168 O O . ARG A 1 317 ? 38.36722 -47.97763 -11.73796 1.000 23.67735 292 ARG A O 1
ATOM 2176 N N . ALA A 1 318 ? 38.30688 -48.03301 -13.98717 1.000 22.40180 293 ALA A N 1
ATOM 2177 C CA . ALA A 1 318 ? 37.04095 -48.75544 -13.98965 1.000 20.86556 293 ALA A CA 1
ATOM 2178 C C . ALA A 1 318 ? 37.17764 -50.15721 -13.41613 1.000 20.74024 293 ALA A C 1
ATOM 2179 O O . ALA A 1 318 ? 36.17265 -50.75310 -13.01382 1.000 20.28294 293 ALA A O 1
ATOM 2181 N N . SER A 1 319 ? 38.39521 -50.69606 -13.36874 1.000 20.99153 294 SER A N 1
ATOM 2182 C CA . SER A 1 319 ? 38.60846 -51.98787 -12.73195 1.000 23.32541 294 SER A CA 1
ATOM 2183 C C . SER A 1 319 ? 38.26119 -51.95439 -11.25024 1.000 23.83381 294 SER A C 1
ATOM 2184 O O . SER A 1 319 ? 38.05620 -53.01502 -10.64639 1.000 24.06253 294 SER A O 1
ATOM 2187 N N . ARG A 1 320 ? 38.18130 -50.76224 -10.64840 1.000 23.43978 295 ARG A N 1
ATOM 2188 C CA . ARG A 1 320 ? 37.84115 -50.67682 -9.23416 1.000 22.64749 295 ARG A CA 1
ATOM 2189 C C . ARG A 1 320 ? 36.40800 -51.09675 -8.95461 1.000 19.86525 295 ARG A C 1
ATOM 2190 O O . ARG A 1 320 ? 36.07095 -51.32635 -7.78777 1.000 21.51137 295 ARG A O 1
ATOM 2198 N N . LEU A 1 321 ? 35.56735 -51.20894 -9.98839 1.000 15.93544 296 LEU A N 1
ATOM 2199 C CA . LEU A 1 321 ? 34.19905 -51.68149 -9.78859 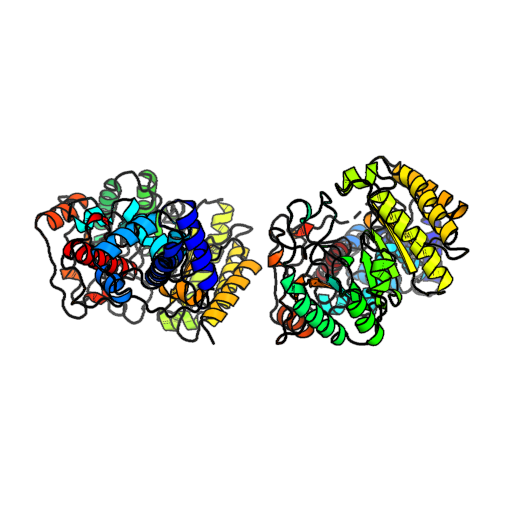1.000 18.58689 296 LEU A CA 1
ATOM 2200 C C . LEU A 1 321 ? 34.17001 -53.08144 -9.18597 1.000 22.49218 296 LEU A C 1
ATOM 2201 O O . LEU A 1 321 ? 33.22242 -53.43155 -8.47409 1.000 23.49738 296 LEU A O 1
ATOM 2206 N N . LEU A 1 322 ? 35.18675 -53.89970 -9.46675 1.000 21.74707 297 LEU A N 1
ATOM 2207 C CA . LEU A 1 322 ? 35.25238 -55.21585 -8.84288 1.000 19.74419 297 LEU A CA 1
ATOM 2208 C C . LEU A 1 322 ? 35.48722 -55.08757 -7.34451 1.000 19.10612 297 LEU A C 1
ATOM 2209 O O . LEU A 1 322 ? 34.89743 -55.82991 -6.55051 1.000 19.73657 297 LEU A O 1
ATOM 2214 N N . ASP A 1 323 ? 36.32705 -54.13474 -6.93479 1.000 18.18367 298 ASP A N 1
ATOM 2215 C CA . ASP A 1 323 ? 36.50120 -53.88908 -5.50741 1.000 20.26643 298 ASP A CA 1
ATOM 2216 C C . ASP A 1 323 ? 35.23752 -53.32323 -4.87809 1.000 19.34598 298 ASP A C 1
ATOM 2217 O O . ASP A 1 323 ? 34.99998 -53.52532 -3.68065 1.000 21.95992 298 ASP A O 1
ATOM 2222 N N . LEU A 1 324 ? 34.41077 -52.62553 -5.65907 1.000 18.59626 299 LEU A N 1
ATOM 2223 C CA . LEU A 1 324 ? 33.14105 -52.16144 -5.11314 1.000 17.38594 299 LEU A CA 1
ATOM 2224 C C . LEU A 1 324 ? 32.22920 -53.33771 -4.78968 1.000 16.62889 299 LEU A C 1
ATOM 2225 O O . LEU A 1 324 ? 31.46669 -53.28087 -3.81695 1.000 18.38027 299 LEU A O 1
ATOM 2230 N N . VAL A 1 325 ? 32.30995 -54.42061 -5.56947 1.000 16.97633 300 VAL A N 1
ATOM 2231 C CA . VAL A 1 325 ? 31.52841 -55.61202 -5.25112 1.000 13.99400 300 VAL A CA 1
ATOM 2232 C C . VAL A 1 325 ? 32.02010 -56.22753 -3.94780 1.000 14.55222 300 VAL A C 1
ATOM 2233 O O . VAL A 1 325 ? 31.22203 -56.59597 -3.07810 1.000 16.15615 300 VAL A O 1
ATOM 2237 N N . ASP A 1 326 ? 33.34174 -56.36019 -3.80199 1.000 14.97405 301 ASP A N 1
ATOM 2238 C CA . ASP A 1 326 ? 33.90261 -56.89237 -2.56335 1.000 19.79596 301 ASP A CA 1
ATOM 2239 C C . ASP A 1 326 ? 33.43057 -56.07466 -1.36567 1.000 15.71014 301 ASP A C 1
ATOM 2240 O O . ASP A 1 326 ? 32.97507 -56.62995 -0.35576 1.000 11.21073 301 ASP A O 1
ATOM 2245 N N . PHE A 1 327 ? 33.51663 -54.74487 -1.47974 1.000 14.22381 302 PHE A N 1
ATOM 2246 C CA . PHE A 1 327 ? 33.02175 -53.85496 -0.43485 1.000 15.36295 302 PHE A CA 1
ATOM 2247 C C . PHE A 1 327 ? 31.57804 -54.17678 -0.07411 1.000 16.91375 302 PHE A C 1
ATOM 2248 O O . PHE A 1 327 ? 31.21819 -54.24088 1.10715 1.000 19.23493 302 PHE A O 1
ATOM 2256 N N . ILE A 1 328 ? 30.73367 -54.38829 -1.08537 1.000 16.10988 303 ILE A N 1
ATOM 2257 C CA . ILE A 1 328 ? 29.31311 -54.58552 -0.81721 1.000 14.64778 303 ILE A CA 1
ATOM 2258 C C . ILE A 1 328 ? 29.07015 -55.96783 -0.22990 1.000 15.23468 303 ILE A C 1
ATOM 2259 O O . ILE A 1 328 ? 28.27649 -56.12706 0.70773 1.000 17.03803 303 ILE A O 1
ATOM 2264 N N . ALA A 1 329 ? 29.75737 -56.98685 -0.75544 1.000 15.34132 304 ALA A N 1
ATOM 2265 C CA . ALA A 1 329 ? 29.61658 -58.33180 -0.20185 1.000 13.71558 304 ALA A CA 1
ATOM 2266 C C . ALA A 1 329 ? 30.00754 -58.36232 1.27244 1.000 15.88666 304 ALA A C 1
ATOM 2267 O O . ALA A 1 329 ? 29.34727 -59.02154 2.08590 1.000 20.58415 304 ALA A O 1
ATOM 2269 N N . ASP A 1 330 ? 31.08954 -57.66817 1.63110 1.000 11.33625 305 ASP A N 1
ATOM 2270 C CA . ASP A 1 330 ? 31.48433 -57.57536 3.03467 1.000 16.17558 305 ASP A CA 1
ATOM 2271 C C . ASP A 1 330 ? 30.34454 -57.02112 3.88620 1.000 19.18680 305 ASP A C 1
ATOM 2272 O O . ASP A 1 330 ? 30.01076 -57.58347 4.93678 1.000 19.61896 305 ASP A O 1
ATOM 2277 N N . LEU A 1 331 ? 29.70771 -55.93431 3.43093 1.000 14.34234 306 LEU A N 1
ATOM 2278 C CA . LEU A 1 331 ? 28.60098 -55.36072 4.19499 1.000 13.37475 306 LEU A CA 1
ATOM 2279 C C . LEU A 1 331 ? 27.44274 -56.33718 4.29817 1.000 15.99453 306 LEU A C 1
ATOM 2280 O O . LEU A 1 331 ? 26.77345 -56.41297 5.33816 1.000 16.75864 306 LEU A O 1
ATOM 2285 N N . ASN A 1 332 ? 27.18571 -57.08757 3.22193 1.000 14.95603 307 ASN A N 1
ATOM 2286 C CA . ASN A 1 332 ? 26.16494 -58.12610 3.26021 1.000 16.42569 307 ASN A CA 1
ATOM 2287 C C . ASN A 1 332 ? 26.47004 -59.16760 4.33323 1.000 17.24374 307 ASN A C 1
ATOM 2288 O O . ASN A 1 332 ? 25.54691 -59.70568 4.95980 1.000 18.11108 307 ASN A O 1
ATOM 2293 N N . ASP A 1 333 ? 27.74963 -59.47443 4.54592 1.000 15.46103 308 ASP A N 1
ATOM 2294 C CA . ASP A 1 333 ? 28.12238 -60.39934 5.61591 1.000 18.95347 308 ASP A CA 1
ATOM 2295 C C . ASP A 1 333 ? 27.81605 -59.80182 6.98381 1.000 19.91457 308 ASP A C 1
ATOM 2296 O O . ASP A 1 333 ? 27.40878 -60.51783 7.90734 1.000 21.17861 308 ASP A O 1
ATOM 2301 N N . ALA A 1 334 ? 28.00532 -58.48838 7.13410 1.000 17.09078 309 ALA A N 1
ATOM 2302 C CA . ALA A 1 334 ? 27.62771 -57.83631 8.38012 1.000 18.27507 309 ALA A CA 1
ATOM 2303 C C . ALA A 1 334 ? 26.12737 -57.91311 8.61770 1.000 19.02831 309 ALA A C 1
ATOM 2304 O O . ALA A 1 334 ? 25.67242 -57.80360 9.76001 1.000 20.76447 309 ALA A O 1
ATOM 2306 N N . GLY A 1 335 ? 25.34562 -58.10024 7.56145 1.000 20.05565 310 GLY A N 1
ATOM 2307 C CA . GLY A 1 335 ? 23.90700 -57.98779 7.64374 1.000 22.74772 310 GLY A CA 1
ATOM 2308 C C . GLY A 1 335 ? 23.12712 -59.23047 8.00079 1.000 23.38372 310 GLY A C 1
ATOM 2309 O O . GLY A 1 335 ? 21.89897 -59.15457 8.04630 1.000 25.49930 310 GLY A O 1
ATOM 2310 N N . GLN A 1 336 ? 23.78306 -60.36508 8.25039 1.000 22.16450 311 GLN A N 1
ATOM 2311 C CA . GLN A 1 336 ? 23.11594 -61.60820 8.66773 1.000 30.66575 311 GLN A CA 1
ATOM 2312 C C . GLN A 1 336 ? 21.90675 -61.93486 7.78900 1.000 32.91915 311 GLN A C 1
ATOM 2313 O O . GLN A 1 336 ? 20.82787 -62.28897 8.27210 1.000 35.93695 311 GLN A O 1
ATOM 2319 N N . GLY A 1 337 ? 22.08484 -61.80295 6.48422 1.000 33.06044 312 GLY A N 1
ATOM 2320 C CA . GLY A 1 337 ? 20.97933 -62.04687 5.58100 1.000 32.40538 312 GLY A CA 1
ATOM 2321 C C . GLY A 1 337 ? 20.44206 -60.80334 4.89859 1.000 30.01577 312 GLY A C 1
ATOM 2322 O O . GLY A 1 337 ? 20.04462 -60.86612 3.73326 1.000 29.56694 312 GLY A O 1
ATOM 2323 N N . ARG A 1 338 ? 20.41343 -59.66974 5.59852 1.000 28.44186 313 ARG A N 1
ATOM 2324 C CA . ARG A 1 338 ? 19.92225 -58.43129 5.00075 1.000 23.84999 313 ARG A CA 1
ATOM 2325 C C . ARG A 1 338 ? 20.98705 -57.84802 4.08187 1.000 18.49915 313 ARG A C 1
ATOM 2326 O O . ARG A 1 338 ? 22.08403 -57.51315 4.53633 1.000 20.01509 313 ARG A O 1
ATOM 2334 N N . THR A 1 339 ? 20.66126 -57.69995 2.80181 1.000 15.82257 314 THR A N 1
ATOM 2335 C CA . THR A 1 339 ? 21.63901 -57.31578 1.79554 1.000 14.90589 314 THR A CA 1
ATOM 2336 C C . THR A 1 339 ? 21.50937 -55.83949 1.42405 1.000 11.70895 314 THR A C 1
ATOM 2337 O O . THR A 1 339 ? 20.46621 -55.21650 1.61539 1.000 10.96474 314 THR A O 1
ATOM 2341 N N . ILE A 1 340 ? 22.60375 -55.28706 0.89053 1.000 12.85243 315 ILE A N 1
ATOM 2342 C CA . ILE A 1 340 ? 22.56460 -53.96447 0.27467 1.000 12.94264 315 ILE A CA 1
ATOM 2343 C C . ILE A 1 340 ? 21.62577 -53.98980 -0.92713 1.000 17.15899 315 ILE A C 1
ATOM 2344 O O . ILE A 1 340 ? 21.65632 -54.92103 -1.74459 1.000 18.03990 315 ILE A O 1
ATOM 2349 N N . ASP A 1 341 ? 20.79440 -52.95242 -1.05378 1.000 13.85841 316 ASP A N 1
ATOM 2350 C CA . ASP A 1 341 ? 19.71071 -53.00003 -2.02813 1.000 14.34247 316 ASP A CA 1
ATOM 2351 C C . ASP A 1 341 ? 20.11734 -52.50344 -3.41170 1.000 15.37682 316 ASP A C 1
ATOM 2352 O O . ASP A 1 341 ? 19.75340 -53.12519 -4.41281 1.000 14.96077 316 ASP A O 1
ATOM 2357 N N . PHE A 1 342 ? 20.87637 -51.41536 -3.50766 1.000 15.00894 317 PHE A N 1
ATOM 2358 C CA . PHE A 1 342 ? 21.17300 -50.86493 -4.82252 1.000 13.32677 317 PHE A CA 1
ATOM 2359 C C . PHE A 1 342 ? 22.51492 -50.15074 -4.80892 1.000 13.41150 317 PHE A C 1
ATOM 2360 O O . PHE A 1 342 ? 23.06749 -49.82788 -3.75416 1.000 14.90530 317 PHE A O 1
ATOM 2368 N N . VAL A 1 343 ? 23.04354 -49.93126 -6.00915 1.000 12.60897 318 VAL A N 1
ATOM 2369 C CA . VAL A 1 343 ? 24.24085 -49.12823 -6.20887 1.000 13.02875 318 VAL A CA 1
ATOM 2370 C C . VAL A 1 343 ? 24.02382 -48.25903 -7.44352 1.000 12.24849 318 VAL A C 1
ATOM 2371 O O . VAL A 1 343 ? 23.42259 -48.69543 -8.42988 1.000 13.69050 318 VAL A O 1
ATOM 2375 N N . ASN A 1 344 ? 24.46347 -47.01197 -7.37165 1.000 18.19280 319 ASN A N 1
ATOM 2376 C CA . ASN A 1 344 ? 24.36538 -46.07989 -8.48989 1.000 14.09356 319 ASN A CA 1
ATOM 2377 C C . ASN A 1 344 ? 25.77699 -45.77575 -8.95896 1.000 11.22161 319 ASN A C 1
ATOM 2378 O O . ASN A 1 344 ? 26.61399 -45.32035 -8.17218 1.000 14.96788 319 ASN A O 1
ATOM 2383 N N . ILE A 1 345 ? 26.04793 -46.05143 -10.22575 1.000 9.41599 320 ILE A N 1
ATOM 2384 C CA . ILE A 1 345 ? 27.38529 -45.92542 -10.78620 1.000 14.15022 320 ILE A CA 1
ATOM 2385 C C . ILE A 1 345 ? 27.31886 -44.94625 -11.95030 1.000 15.14384 320 ILE A C 1
ATOM 2386 O O . ILE A 1 345 ? 26.47000 -45.09115 -12.83410 1.000 15.42675 320 ILE A O 1
ATOM 2391 N N . ARG A 1 346 ? 28.19671 -43.94230 -11.93867 1.000 14.10081 321 ARG A N 1
ATOM 2392 C CA . ARG A 1 346 ? 28.26735 -42.96933 -13.02479 1.000 18.71973 321 ARG A CA 1
ATOM 2393 C C . ARG A 1 346 ? 29.72697 -42.61588 -13.28214 1.000 20.49113 321 ARG A C 1
ATOM 2394 O O . ARG A 1 346 ? 30.60117 -42.88340 -12.45733 1.000 18.72282 321 ARG A O 1
ATOM 2402 N N . GLU A 1 347 ? 29.99608 -42.01651 -14.43813 1.000 18.80344 322 GLU A N 1
ATOM 2403 C CA . GLU A 1 347 ? 31.37192 -41.69311 -14.78894 1.000 28.29190 322 GLU A CA 1
ATOM 2404 C C . GLU A 1 347 ? 31.68849 -40.22988 -14.50017 1.000 31.50390 322 GLU A C 1
ATOM 2405 O O . GLU A 1 347 ? 30.79540 -39.39864 -14.33006 1.000 29.14685 322 GLU A O 1
ATOM 2411 N N . ASP A 1 348 ? 32.98952 -39.93819 -14.43210 1.000 37.13331 323 ASP A N 1
ATOM 2412 C CA . ASP A 1 348 ? 33.52488 -38.58713 -14.21181 1.000 43.05416 323 ASP A CA 1
ATOM 2413 C C . ASP A 1 348 ? 33.06212 -37.96640 -12.89885 1.000 47.03777 323 ASP A C 1
ATOM 2414 O O . ASP A 1 348 ? 33.73942 -37.10152 -12.33712 1.000 48.43007 323 ASP A O 1
ATOM 2419 N N . ALA A 1 363 ? 42.59106 -51.89324 -20.05626 1.000 60.52804 338 ALA A N 1
ATOM 2420 C CA . ALA A 1 363 ? 41.43705 -51.11409 -19.62188 1.000 60.91405 338 ALA A CA 1
ATOM 2421 C C . ALA A 1 363 ? 40.52086 -50.78155 -20.79324 1.000 60.53140 338 ALA A C 1
ATOM 2422 O O . ALA A 1 363 ? 40.94412 -50.16675 -21.77137 1.000 60.98093 338 ALA A O 1
ATOM 2424 N N . GLU A 1 364 ? 39.26358 -51.20692 -20.68844 1.000 56.30122 339 GLU A N 1
ATOM 2425 C CA . GLU A 1 364 ? 38.22175 -50.79299 -21.62630 1.000 54.33814 339 GLU A CA 1
ATOM 2426 C C . GLU A 1 364 ? 36.89424 -50.82821 -20.88290 1.000 52.00037 339 GLU A C 1
ATOM 2427 O O . GLU A 1 364 ? 36.43388 -51.90331 -20.47632 1.000 52.08968 339 GLU A O 1
ATOM 2433 N N . LEU A 1 365 ? 36.29430 -49.64492 -20.72502 1.000 51.18445 340 LEU A N 1
ATOM 2434 C CA . LEU A 1 365 ? 35.10025 -49.45511 -19.90897 1.000 44.25622 340 LEU A CA 1
ATOM 2435 C C . LEU A 1 365 ? 34.05528 -50.54390 -20.11841 1.000 37.92004 340 LEU A C 1
ATOM 2436 O O . LEU A 1 365 ? 33.56627 -51.13797 -19.15223 1.000 36.51051 340 LEU A O 1
ATOM 2441 N N . GLN A 1 366 ? 33.71274 -50.82787 -21.38107 1.000 37.82910 341 GLN A N 1
ATOM 2442 C CA . GLN A 1 366 ? 32.65071 -51.79064 -21.66096 1.000 34.16125 341 GLN A CA 1
ATOM 2443 C C . GLN A 1 366 ? 32.97697 -53.16929 -21.09887 1.000 32.83466 341 GLN A C 1
ATOM 2444 O O . GLN A 1 366 ? 32.06847 -53.91434 -20.70706 1.000 28.04326 341 GLN A O 1
ATOM 2450 N N . GLU A 1 367 ? 34.26134 -53.52810 -21.05507 1.000 33.23584 342 GLU A N 1
ATOM 2451 C CA . GLU A 1 367 ? 34.65063 -54.79520 -20.44758 1.000 37.89443 342 GLU A CA 1
ATOM 2452 C C . GLU A 1 367 ? 34.54525 -54.72820 -18.93344 1.000 34.87775 342 GLU A C 1
ATOM 2453 O O . GLU A 1 367 ? 34.03752 -55.66047 -18.29796 1.000 35.06391 342 GLU A O 1
ATOM 2459 N N . ALA A 1 368 ? 35.04042 -53.63797 -18.33995 1.000 34.81247 343 ALA A N 1
ATOM 2460 C CA . ALA A 1 368 ? 34.96099 -53.48475 -16.89436 1.000 29.94349 343 ALA A CA 1
ATOM 2461 C C . ALA A 1 368 ? 33.51194 -53.46341 -16.43146 1.000 26.89342 343 ALA A C 1
ATOM 2462 O O . ALA A 1 368 ? 33.18091 -54.02681 -15.38344 1.000 22.70270 343 ALA A O 1
ATOM 2464 N N . LEU A 1 369 ? 32.63250 -52.81407 -17.19981 1.000 27.55720 344 LEU A N 1
ATOM 2465 C CA . LEU A 1 369 ? 31.20821 -52.85726 -16.88301 1.000 27.20690 344 LEU A CA 1
ATOM 2466 C C . LEU A 1 369 ? 30.67493 -54.28251 -16.96290 1.000 26.91283 344 LEU A C 1
ATOM 2467 O O . LEU A 1 369 ? 29.90867 -54.71868 -16.09641 1.000 24.75380 344 LEU A O 1
ATOM 2472 N N . ASN A 1 370 ? 31.08050 -55.02310 -17.99676 1.000 25.72964 345 ASN A N 1
ATOM 2473 C CA . ASN A 1 370 ? 30.65406 -56.41094 -18.14133 1.000 26.94550 345 ASN A CA 1
ATOM 2474 C C . ASN A 1 370 ? 31.15889 -57.26512 -16.98415 1.000 21.20414 345 ASN A C 1
ATOM 2475 O O . ASN A 1 370 ? 30.38861 -58.00831 -16.36543 1.000 21.96234 345 ASN A O 1
ATOM 2480 N N . ALA A 1 371 ? 32.45758 -57.17947 -16.68939 1.000 19.78129 346 ALA A N 1
ATOM 2481 C CA . ALA A 1 371 ? 33.01436 -57.89799 -15.54874 1.000 23.47260 346 ALA A CA 1
ATOM 2482 C C . ALA A 1 371 ? 32.31217 -57.50072 -14.25834 1.000 23.25292 346 ALA A C 1
ATOM 2483 O O . ALA A 1 371 ? 32.00000 -58.35771 -13.42446 1.000 24.33095 346 ALA A O 1
ATOM 2485 N N . PHE A 1 372 ? 32.03849 -56.20394 -14.08755 1.000 21.07374 347 PHE A N 1
ATOM 2486 C CA . PHE A 1 372 ? 31.33264 -55.74246 -12.89556 1.000 19.76033 347 PHE A CA 1
ATOM 2487 C C . PHE A 1 372 ? 29.95899 -56.38540 -12.78567 1.000 17.43630 347 PHE A C 1
ATOM 2488 O O . PHE A 1 372 ? 29.55674 -56.83429 -11.70646 1.000 16.70112 347 PHE A O 1
ATOM 2496 N N . GLU A 1 373 ? 29.22349 -56.44132 -13.89334 1.000 19.11130 348 GLU A N 1
ATOM 2497 C CA . GLU A 1 373 ? 27.88840 -57.02032 -13.84247 1.000 20.74434 348 GLU A CA 1
ATOM 2498 C C . GLU A 1 373 ? 27.94416 -58.50999 -13.53695 1.000 21.17222 348 GLU A C 1
ATOM 2499 O O . GLU A 1 373 ? 27.09994 -59.02354 -12.79449 1.000 22.72342 348 GLU A O 1
ATOM 2505 N N . GLU A 1 374 ? 28.94187 -59.21382 -14.08043 1.000 18.50645 349 GLU A N 1
ATOM 2506 C CA . GLU A 1 374 ? 29.10302 -60.63015 -13.77287 1.000 20.75588 349 GLU A CA 1
ATOM 2507 C C . GLU A 1 374 ? 29.43423 -60.83240 -12.29892 1.000 20.00692 349 GLU A C 1
ATOM 2508 O O . GLU A 1 374 ? 28.85131 -61.69765 -11.63472 1.000 21.04039 349 GLU A O 1
ATOM 2514 N N . ARG A 1 375 ? 30.36531 -60.02983 -11.77144 1.000 18.68208 350 ARG A N 1
ATOM 2515 C CA . ARG A 1 375 ? 30.75725 -60.14390 -10.36990 1.000 17.67794 350 ARG A CA 1
ATOM 2516 C C . ARG A 1 375 ? 29.57087 -59.91617 -9.44019 1.000 17.90560 350 ARG A C 1
ATOM 2517 O O . ARG A 1 375 ? 29.44369 -60.58830 -8.40607 1.000 14.68610 350 ARG A O 1
ATOM 2525 N N . VAL A 1 376 ? 28.68627 -58.98017 -9.79424 1.000 17.91683 351 VAL A N 1
ATOM 2526 C CA . VAL A 1 376 ? 27.50183 -58.73411 -8.97835 1.000 15.93867 351 VAL A CA 1
ATOM 2527 C C . VAL A 1 376 ? 26.58040 -59.94974 -9.00089 1.000 15.25785 351 VAL A C 1
ATOM 2528 O O . VAL A 1 376 ? 26.11284 -60.41302 -7.95167 1.000 14.38608 351 VAL A O 1
ATOM 2532 N N . ARG A 1 377 ? 26.30518 -60.48823 -10.19664 1.000 14.87929 352 ARG A N 1
ATOM 2533 C CA . ARG A 1 377 ? 25.49311 -61.70117 -10.28538 1.000 14.54199 352 ARG A CA 1
ATOM 2534 C C . ARG A 1 377 ? 26.10372 -62.83213 -9.47077 1.000 12.83345 352 ARG A C 1
ATOM 2535 O O . ARG A 1 377 ? 25.38247 -63.60196 -8.83057 1.000 16.12091 352 ARG A O 1
ATOM 2543 N N . GLU A 1 378 ? 27.43014 -62.94993 -9.48735 1.000 12.78317 353 GLU A N 1
ATOM 2544 C CA . GLU A 1 378 ? 28.09844 -63.98237 -8.70289 1.000 15.48851 353 GLU A CA 1
ATOM 2545 C C . GLU A 1 378 ? 27.95885 -63.72807 -7.20358 1.000 17.82680 353 GLU A C 1
ATOM 2546 O O . GLU A 1 378 ? 27.34361 -64.52488 -6.48672 1.000 16.73576 353 GLU A O 1
ATOM 2552 N N . ARG A 1 379 ? 28.51740 -62.61358 -6.71256 1.000 16.95488 354 ARG A N 1
ATOM 2553 C CA . ARG A 1 379 ? 28.68693 -62.39120 -5.27501 1.000 17.51300 354 ARG A CA 1
ATOM 2554 C C . ARG A 1 379 ? 27.47371 -61.76045 -4.59277 1.000 17.58707 354 ARG A C 1
ATOM 2555 O O . ARG A 1 379 ? 27.16431 -62.10774 -3.44686 1.000 15.15188 354 ARG A O 1
ATOM 2563 N N . THR A 1 380 ? 26.80085 -60.80878 -5.23837 1.000 15.48020 355 THR A N 1
ATOM 2564 C CA . THR A 1 380 ? 25.71594 -60.05166 -4.61000 1.000 14.78058 355 THR A CA 1
ATOM 2565 C C . THR A 1 380 ? 24.48056 -60.03813 -5.50540 1.000 17.27198 355 THR A C 1
ATOM 2566 O O . THR A 1 380 ? 24.02738 -58.97417 -5.94128 1.000 17.62925 355 THR A O 1
ATOM 2570 N N . PRO A 1 381 ? 23.89191 -61.20988 -5.78055 1.000 18.63028 356 PRO A N 1
ATOM 2571 C CA . PRO A 1 381 ? 22.85212 -61.28355 -6.82554 1.000 19.20484 356 PRO A CA 1
ATOM 2572 C C . PRO A 1 381 ? 21.66062 -60.37613 -6.58170 1.000 18.23660 356 PRO A C 1
ATOM 2573 O O . PRO A 1 381 ? 21.03285 -59.93164 -7.54852 1.000 23.11182 356 PRO A O 1
ATOM 2577 N N . GLY A 1 382 ? 21.31852 -60.09213 -5.32603 1.000 19.51258 357 GLY A N 1
ATOM 2578 C CA . GLY A 1 382 ? 20.19120 -59.21224 -5.05767 1.000 21.58523 357 GLY A CA 1
ATOM 2579 C C . GLY A 1 382 ? 20.46332 -57.72727 -5.27814 1.000 20.91563 357 GLY A C 1
ATOM 2580 O O . GLY A 1 382 ? 19.53431 -56.92231 -5.13362 1.000 22.93053 357 GLY A O 1
ATOM 2581 N N . LEU A 1 383 ? 21.69336 -57.35191 -5.62485 1.000 17.44958 358 LEU A N 1
ATOM 2582 C CA . LEU A 1 383 ? 22.04684 -55.94185 -5.75769 1.000 17.47449 358 LEU A CA 1
ATOM 2583 C C . LEU A 1 383 ? 21.48132 -55.35991 -7.05110 1.000 19.01935 358 LEU A C 1
ATOM 2584 O O . LEU A 1 383 ? 21.74342 -55.87824 -8.14229 1.000 13.94847 358 LEU A O 1
ATOM 2589 N N . HIS A 1 384 ? 20.71495 -54.27630 -6.93477 1.000 17.00915 359 HIS A N 1
ATOM 2590 C CA . HIS A 1 384 ? 20.20046 -53.57901 -8.10799 1.000 17.08103 359 HIS A CA 1
ATOM 2591 C C . HIS A 1 384 ? 21.22876 -52.55370 -8.57377 1.000 16.42401 359 HIS A C 1
ATOM 2592 O O . HIS A 1 384 ? 21.70805 -51.74625 -7.77465 1.000 17.33123 359 HIS A O 1
ATOM 2599 N N . ILE A 1 385 ? 21.56746 -52.58553 -9.86127 1.000 16.26460 360 ILE A N 1
ATOM 2600 C CA . ILE A 1 385 ? 22.51054 -51.63749 -10.45140 1.000 16.23740 360 ILE A CA 1
ATOM 2601 C C . ILE A 1 385 ? 21.72053 -50.57208 -11.19692 1.000 18.51934 360 ILE A C 1
ATOM 2602 O O . ILE A 1 385 ? 20.88964 -50.89323 -12.05359 1.000 13.30878 360 ILE A O 1
ATOM 2607 N N . ASP A 1 386 ? 21.95411 -49.30467 -10.86245 1.000 18.04546 361 ASP A N 1
ATOM 2608 C CA . ASP A 1 386 ? 21.43239 -48.18531 -11.63336 1.000 18.87295 361 ASP A CA 1
ATOM 2609 C C . ASP A 1 386 ? 22.61478 -47.46668 -12.26101 1.000 16.01103 361 ASP A C 1
ATOM 2610 O O . ASP A 1 386 ? 23.48978 -46.96630 -11.54689 1.000 17.08809 361 ASP A O 1
ATOM 2615 N N . TYR A 1 387 ? 22.64662 -47.43484 -13.58880 1.000 14.65082 362 TYR A N 1
ATOM 2616 C CA . TYR A 1 387 ? 23.72697 -46.80709 -14.33159 1.000 12.31284 362 TYR A CA 1
ATOM 2617 C C . TYR A 1 387 ? 23.37164 -45.35843 -14.62771 1.000 14.59824 362 TYR A C 1
ATOM 2618 O O . TYR A 1 387 ? 22.22916 -45.04681 -14.97741 1.000 16.00921 362 TYR A O 1
ATOM 2627 N N . GLY A 1 388 ? 24.34691 -44.47246 -14.47380 1.000 19.16115 363 GLY A N 1
ATOM 2628 C CA . GLY A 1 388 ? 24.17909 -43.10786 -14.93396 1.000 18.94546 363 GLY A CA 1
ATOM 2629 C C . GLY A 1 388 ? 23.97785 -43.07111 -16.44063 1.000 21.13061 363 GLY A C 1
ATOM 2630 O O . GLY A 1 388 ? 24.11111 -44.07501 -17.14265 1.000 18.21371 363 GLY A O 1
ATOM 2631 N N . TYR A 1 389 ? 23.65800 -41.87166 -16.94139 1.000 18.13866 364 TYR A N 1
ATOM 2632 C CA . TYR A 1 389 ? 23.24269 -41.72722 -18.33662 1.000 20.21498 364 TYR A CA 1
ATOM 2633 C C . TYR A 1 389 ? 24.34170 -42.16673 -19.29774 1.000 22.26730 364 TYR A C 1
ATOM 2634 O O . TYR A 1 389 ? 24.08049 -42.88611 -20.26931 1.000 26.83685 364 TYR A O 1
ATOM 2643 N N . ALA A 1 390 ? 25.57879 -41.74300 -19.04630 1.000 21.39369 365 ALA A N 1
ATOM 2644 C CA . ALA A 1 390 ? 26.67318 -42.09095 -19.94644 1.000 22.23903 365 ALA A CA 1
ATOM 2645 C C . ALA A 1 390 ? 27.01202 -43.57566 -19.85258 1.000 26.25251 365 ALA A C 1
ATOM 2646 O O . ALA A 1 390 ? 26.97523 -44.29877 -20.85757 1.000 26.91468 365 ALA A O 1
ATOM 2648 N N . LEU A 1 391 ? 27.32016 -44.05657 -18.64112 1.000 24.59734 366 LEU A N 1
ATOM 2649 C CA . LEU A 1 391 ? 27.73230 -45.44826 -18.47206 1.000 23.70824 366 LEU A CA 1
ATOM 2650 C C . LEU A 1 391 ? 26.69313 -46.42655 -18.99994 1.000 22.08484 366 LEU A C 1
ATOM 2651 O O . LEU A 1 391 ? 27.03753 -47.55396 -19.37294 1.000 23.60607 366 LEU A O 1
ATOM 2656 N N . ASN A 1 392 ? 25.42181 -46.02218 -19.03957 1.000 16.04921 367 ASN A N 1
ATOM 2657 C CA . ASN A 1 392 ? 24.38996 -46.92452 -19.53973 1.000 22.27532 367 ASN A CA 1
ATOM 2658 C C . ASN A 1 392 ? 24.57910 -47.23544 -21.02643 1.000 23.66656 367 ASN A C 1
ATOM 2659 O O . ASN A 1 392 ? 24.33212 -48.36435 -21.46331 1.000 26.48056 367 ASN A O 1
ATOM 2664 N N . SER A 1 393 ? 25.01216 -46.26088 -21.82635 1.000 23.89526 368 SER A N 1
ATOM 2665 C CA . SER A 1 393 ? 25.28724 -46.58978 -23.22607 1.000 28.84582 368 SER A CA 1
ATOM 2666 C C . SER A 1 393 ? 26.67284 -47.18738 -23.40808 1.000 26.68842 368 SER A C 1
ATOM 2667 O O . SER A 1 393 ? 26.85284 -48.07394 -24.24869 1.000 24.92422 368 SER A O 1
ATOM 2670 N N . LEU A 1 394 ? 27.65706 -46.72707 -22.63498 1.000 28.28962 369 LEU A N 1
ATOM 2671 C CA . LEU A 1 394 ? 28.95567 -47.38727 -22.64111 1.000 29.62391 369 LEU A CA 1
ATOM 2672 C C . LEU A 1 394 ? 28.84212 -48.87740 -22.33654 1.000 28.98001 369 LEU A C 1
ATOM 2673 O O . LEU A 1 394 ? 29.73273 -49.64093 -22.71959 1.000 27.31194 369 LEU A O 1
ATOM 2678 N N . ARG A 1 395 ? 27.76456 -49.30574 -21.66860 1.000 28.29456 370 ARG A N 1
ATOM 2679 C CA . ARG A 1 395 ? 27.53214 -50.72783 -21.41722 1.000 29.63263 370 ARG A CA 1
ATOM 2680 C C . ARG A 1 395 ? 27.63684 -51.54999 -22.69500 1.000 30.79689 370 ARG A C 1
ATOM 2681 O O . ARG A 1 395 ? 28.26149 -52.61872 -22.71457 1.000 30.98614 370 ARG A O 1
ATOM 2689 N N . THR A 1 396 ? 26.97777 -51.09108 -23.76144 1.000 30.08955 371 THR A N 1
ATOM 2690 C CA . THR A 1 396 ? 26.89436 -51.83126 -25.01326 1.000 27.86772 371 THR A CA 1
ATOM 2691 C C . THR A 1 396 ? 27.89128 -51.33595 -26.05567 1.000 22.34550 371 THR A C 1
ATOM 2692 O O . THR A 1 396 ? 27.73887 -51.64292 -27.24118 1.000 23.38478 371 THR A O 1
ATOM 2696 N N . GLY A 1 397 ? 28.89940 -50.57468 -25.63972 1.000 24.01910 372 GLY A N 1
ATOM 2697 C CA . GLY A 1 397 ? 29.92206 -50.09968 -26.54587 1.000 25.39779 372 GLY A CA 1
ATOM 2698 C C . GLY A 1 397 ? 29.57088 -48.86349 -27.34057 1.000 30.10501 372 GLY A C 1
ATOM 2699 O O . GLY A 1 397 ? 30.32081 -48.50471 -28.25525 1.000 29.32656 372 GLY A O 1
ATOM 2700 N N . ALA A 1 398 ? 28.46135 -48.19927 -27.02860 1.000 27.28905 373 ALA A N 1
ATOM 2701 C CA . ALA A 1 398 ? 28.08604 -46.98534 -27.73626 1.000 28.67292 373 ALA A CA 1
ATOM 2702 C C . ALA A 1 398 ? 28.88462 -45.79012 -27.22943 1.000 32.62487 373 ALA A C 1
ATOM 2703 O O . ALA A 1 398 ? 29.12414 -45.64518 -26.02683 1.000 35.95030 373 ALA A O 1
ATOM 2705 N N . ASP A 1 399 ? 29.29816 -44.93646 -28.16153 1.000 35.63675 374 ASP A N 1
ATOM 2706 C CA . ASP A 1 399 ? 29.92335 -43.66805 -27.81339 1.000 42.40544 374 ASP A CA 1
ATOM 2707 C C . ASP A 1 399 ? 28.92632 -42.79554 -27.06832 1.000 44.79589 374 ASP A C 1
ATOM 2708 O O . ASP A 1 399 ? 27.81657 -42.55428 -27.55444 1.000 46.06488 374 ASP A O 1
ATOM 2713 N N . ALA A 1 400 ? 29.31641 -42.31943 -25.88875 1.000 42.42479 375 ALA A N 1
ATOM 2714 C CA . ALA A 1 400 ? 28.42934 -41.49299 -25.08483 1.000 44.19997 375 ALA A CA 1
ATOM 2715 C C . ALA A 1 400 ? 29.21619 -40.45629 -24.30940 1.000 46.71703 375 ALA A C 1
ATOM 2716 O O . ALA A 1 400 ? 30.16083 -40.79704 -23.59102 1.000 46.87753 375 ALA A O 1
ATOM 2718 N N . GLU A 1 401 ? 28.80304 -39.20151 -24.44760 1.000 47.80965 376 GLU A N 1
ATOM 2719 C CA . GLU A 1 401 ? 29.25894 -38.10532 -23.60996 1.000 51.47869 376 GLU A CA 1
ATOM 2720 C C . GLU A 1 401 ? 28.09088 -37.62372 -22.76239 1.000 49.64353 376 GLU A C 1
ATOM 2721 O O . GLU A 1 401 ? 26.94057 -37.63898 -23.21321 1.000 48.64621 376 GLU A O 1
ATOM 2727 N N . LEU A 1 402 ? 28.38294 -37.22209 -21.52816 1.000 47.45268 377 LEU A N 1
ATOM 2728 C CA . LEU A 1 402 ? 27.37343 -36.56119 -20.71898 1.000 43.25239 377 LEU A CA 1
ATOM 2729 C C . LEU A 1 402 ? 27.03990 -35.19763 -21.32084 1.000 36.86400 377 LEU A C 1
ATOM 2730 O O . LEU A 1 402 ? 27.82116 -34.61583 -22.07984 1.000 37.06711 377 LEU A O 1
ATOM 2735 N N . LEU A 1 403 ? 25.85136 -34.69856 -20.99245 1.000 37.20847 378 LEU A N 1
ATOM 2736 C CA . LEU A 1 403 ? 25.48714 -33.34688 -21.39283 1.000 34.57771 378 LEU A CA 1
ATOM 2737 C C . LEU A 1 403 ? 26.49102 -32.34361 -20.83693 1.000 32.62468 378 LEU A C 1
ATOM 2738 O O . LEU A 1 403 ? 27.04657 -32.52164 -19.74804 1.000 31.52525 378 LEU A O 1
ATOM 2743 N N . ARG A 1 404 ? 26.73917 -31.28494 -21.60640 1.000 35.14163 379 ARG A N 1
ATOM 2744 C CA . ARG A 1 404 ? 27.56308 -30.17714 -21.13002 1.000 35.90405 379 ARG A CA 1
ATOM 2745 C C . ARG A 1 404 ? 26.83067 -28.89096 -21.52482 1.000 29.71899 379 ARG A C 1
ATOM 2746 O O . ARG A 1 404 ? 27.14220 -28.22138 -22.51231 1.000 23.75923 379 ARG A O 1
ATOM 2754 N N . ILE A 1 405 ? 25.79654 -28.57982 -20.74427 1.000 28.11927 380 ILE A N 1
ATOM 2755 C CA . ILE A 1 405 ? 25.08461 -27.32228 -20.88993 1.000 26.68144 380 ILE A CA 1
ATOM 2756 C C . ILE A 1 405 ? 26.04603 -26.16695 -20.65005 1.000 22.05244 380 ILE A C 1
ATOM 2757 O O . ILE A 1 405 ? 26.92361 -26.22523 -19.77598 1.000 21.24250 380 ILE A O 1
ATOM 2762 N N . LYS A 1 406 ? 25.88439 -25.10893 -21.43656 1.000 22.22685 381 LYS A N 1
ATOM 2763 C CA . LYS A 1 406 ? 26.65731 -23.87786 -21.32447 1.000 20.13762 381 LYS A CA 1
ATOM 2764 C C . LYS A 1 406 ? 25.67744 -22.73207 -21.10370 1.000 17.61836 381 LYS A C 1
ATOM 2765 O O . LYS A 1 406 ? 24.46762 -22.92457 -21.28336 1.000 17.83222 381 LYS A O 1
ATOM 2771 N N . PRO A 1 407 ? 26.13773 -21.53902 -20.70921 1.000 15.95877 382 PRO A N 1
ATOM 2772 C CA . PRO A 1 407 ? 25.18014 -20.45848 -20.42616 1.000 18.80043 382 PRO A CA 1
ATOM 2773 C C . PRO A 1 407 ? 24.24174 -20.16153 -21.57611 1.000 19.20083 382 PRO A C 1
ATOM 2774 O O . PRO A 1 407 ? 23.09125 -19.77547 -21.32983 1.000 18.67946 382 PRO A O 1
ATOM 2778 N N . ALA A 1 408 ? 24.69153 -20.35681 -22.82223 1.000 17.77348 383 ALA A N 1
ATOM 2779 C CA . ALA A 1 408 ? 23.84355 -20.09881 -23.97933 1.000 18.74859 383 ALA A CA 1
ATOM 2780 C C . ALA A 1 408 ? 22.64749 -21.04223 -24.04253 1.000 19.35779 383 ALA A C 1
ATOM 2781 O O . ALA A 1 408 ? 21.61117 -20.67136 -24.59850 1.000 20.68582 383 ALA A O 1
ATOM 2783 N N . THR A 1 409 ? 22.76874 -22.26412 -23.51258 1.000 18.40894 384 THR A N 1
ATOM 2784 C CA . THR A 1 409 ? 21.66851 -23.22772 -23.54589 1.000 20.23103 384 THR A CA 1
ATOM 2785 C C . THR A 1 409 ? 20.95674 -23.38759 -22.20316 1.000 19.47413 384 THR A C 1
ATOM 2786 O O . THR A 1 409 ? 20.10212 -24.27498 -22.07209 1.000 18.26996 384 THR A O 1
ATOM 2790 N N . MET A 1 410 ? 21.28462 -22.56787 -21.20506 1.000 16.95555 385 MET A N 1
ATOM 2791 C CA . MET A 1 410 ? 20.51120 -22.55980 -19.96965 1.000 14.61917 385 MET A CA 1
ATOM 2792 C C . MET A 1 410 ? 19.19694 -21.82259 -20.18519 1.000 16.52701 385 MET A C 1
ATOM 2793 O O . MET A 1 410 ? 19.14470 -20.80828 -20.88836 1.000 19.78680 385 MET A O 1
ATOM 2798 N N . ARG A 1 411 ? 18.12890 -22.33322 -19.57669 1.000 11.38367 386 ARG A N 1
ATOM 2799 C CA . ARG A 1 411 ? 16.84001 -21.66497 -19.64624 1.000 12.05898 386 ARG A CA 1
ATOM 2800 C C . ARG A 1 411 ? 16.72778 -20.65877 -18.50285 1.000 16.11639 386 ARG A C 1
ATOM 2801 O O . ARG A 1 411 ? 16.79897 -21.05745 -17.32632 1.000 14.26995 386 ARG A O 1
ATOM 2809 N N . PRO A 1 412 ? 16.56779 -19.36496 -18.79473 1.000 14.89940 387 PRO A N 1
ATOM 2810 C CA . PRO A 1 412 ? 16.58656 -18.35561 -17.72077 1.000 14.04445 387 PRO A CA 1
ATOM 2811 C C . PRO A 1 412 ? 15.49812 -18.54196 -16.67827 1.000 14.03825 387 PRO A C 1
ATOM 2812 O O . PRO A 1 412 ? 15.68680 -18.11971 -15.52895 1.000 13.13024 387 PRO A O 1
ATOM 2816 N N . THR A 1 413 ? 14.36146 -19.15034 -17.03807 1.000 13.53906 388 THR A N 1
ATOM 2817 C CA . THR A 1 413 ? 13.32716 -19.44658 -16.04995 1.000 13.55198 388 THR A CA 1
ATOM 2818 C C . THR A 1 413 ? 13.67349 -20.63368 -15.15952 1.000 13.87186 388 THR A C 1
ATOM 2819 O O . THR A 1 413 ? 12.97037 -20.85738 -14.16964 1.000 15.11611 388 THR A O 1
ATOM 2823 N N . ALA A 1 414 ? 14.71225 -21.39102 -15.48339 1.000 12.29712 389 ALA A N 1
ATOM 2824 C CA . ALA A 1 414 ? 15.03814 -22.66055 -14.82464 1.000 12.29798 389 ALA A CA 1
ATOM 2825 C C . ALA A 1 414 ? 13.80269 -23.55884 -14.90235 1.000 13.09586 389 ALA A C 1
ATOM 2826 O O . ALA A 1 414 ? 12.98861 -23.44747 -15.82531 1.000 7.61458 389 ALA A O 1
ATOM 2828 N N . HIS A 1 415 ? 13.62016 -24.46351 -13.93993 1.000 13.04505 390 HIS A N 1
ATOM 2829 C CA . HIS A 1 415 ? 12.50899 -25.41329 -14.00338 1.000 10.81091 390 HIS A CA 1
ATOM 2830 C C . HIS A 1 415 ? 11.96620 -25.71736 -12.60918 1.000 12.00797 390 HIS A C 1
ATOM 2831 O O . HIS A 1 415 ? 11.92867 -26.87517 -12.18761 1.000 12.29267 390 HIS A O 1
ATOM 2838 N N . PRO A 1 416 ? 11.47174 -24.70081 -11.88319 1.000 12.67740 391 PRO A N 1
ATOM 2839 C CA . PRO A 1 416 ? 10.96193 -24.96564 -10.52394 1.000 10.42980 391 PRO A CA 1
ATOM 2840 C C . PRO A 1 416 ? 9.73671 -25.85823 -10.50224 1.000 13.31349 391 PRO A C 1
ATOM 2841 O O . PRO A 1 416 ? 9.42740 -26.43619 -9.45170 1.000 12.83559 391 PRO A O 1
ATOM 2845 N N . GLN A 1 417 ? 9.01022 -25.97190 -11.61660 1.000 10.79213 392 GLN A N 1
ATOM 2846 C CA . GLN A 1 417 ? 7.93685 -26.95622 -11.68051 1.000 12.42116 392 GLN A CA 1
ATOM 2847 C C . GLN A 1 417 ? 8.48672 -28.36687 -11.53428 1.000 10.89268 392 GLN A C 1
ATOM 2848 O O . GLN A 1 417 ? 7.77415 -29.27034 -11.08457 1.000 9.59279 392 GLN A O 1
ATOM 2854 N N . VAL A 1 418 ? 9.74639 -28.57240 -11.89767 1.000 11.24809 393 VAL A N 1
ATOM 2855 C CA . VAL A 1 418 ? 10.36544 -29.88882 -11.83542 1.000 14.58822 393 VAL A CA 1
ATOM 2856 C C . VAL A 1 418 ? 11.14008 -30.08710 -10.54100 1.000 15.02831 393 VAL A C 1
ATOM 2857 O O . VAL A 1 418 ? 10.97641 -31.10404 -9.87003 1.000 16.10037 393 VAL A O 1
ATOM 2861 N N . ALA A 1 419 ? 11.99241 -29.13185 -10.17021 1.000 12.15525 394 ALA A N 1
ATOM 2862 C CA . ALA A 1 419 ? 12.82461 -29.32029 -8.98942 1.000 13.92316 394 ALA A CA 1
ATOM 2863 C C . ALA A 1 419 ? 13.21834 -27.97899 -8.39237 1.000 11.13226 394 ALA A C 1
ATOM 2864 O O . ALA A 1 419 ? 13.53082 -27.03448 -9.12212 1.000 12.52490 394 ALA A O 1
ATOM 2866 N N . VAL A 1 420 ? 13.20698 -27.91138 -7.05978 1.000 11.02346 395 VAL A N 1
ATOM 2867 C CA . VAL A 1 420 ? 13.84372 -26.84151 -6.29369 1.000 11.94679 395 VAL A CA 1
ATOM 2868 C C . VAL A 1 420 ? 14.51192 -27.48971 -5.09242 1.000 14.42003 395 VAL A C 1
ATOM 2869 O O . VAL A 1 420 ? 14.22834 -28.64128 -4.74324 1.000 12.62965 395 VAL A O 1
ATOM 2873 N N . GLN A 1 421 ? 15.41053 -26.73369 -4.45485 1.000 8.85366 396 GLN A N 1
ATOM 2874 C CA . GLN A 1 421 ? 16.10985 -27.20058 -3.26017 1.000 10.92169 396 GLN A CA 1
ATOM 2875 C C . GLN A 1 421 ? 16.04459 -26.09472 -2.21977 1.000 7.83698 396 GLN A C 1
ATOM 2876 O O . GLN A 1 421 ? 16.08121 -24.91469 -2.57601 1.000 9.67196 396 GLN A O 1
ATOM 2882 N N . VAL A 1 422 ? 15.91910 -26.46029 -0.94188 1.000 8.42019 397 VAL A N 1
ATOM 2883 C CA . VAL A 1 422 ? 15.75134 -25.49107 0.14399 1.000 10.01374 397 VAL A CA 1
ATOM 2884 C C . VAL A 1 422 ? 16.83977 -25.73561 1.18179 1.000 12.32328 397 VAL A C 1
ATOM 2885 O O . VAL A 1 422 ? 16.99361 -26.86189 1.67049 1.000 13.88073 397 VAL A O 1
ATOM 2889 N N . ASP A 1 423 ? 17.58184 -24.68722 1.53675 1.000 13.39479 398 ASP A N 1
ATOM 2890 C CA . ASP A 1 423 ? 18.64365 -24.84294 2.51777 1.000 13.47034 398 ASP A CA 1
ATOM 2891 C C . ASP A 1 423 ? 18.17642 -24.36425 3.89569 1.000 14.37850 398 ASP A C 1
ATOM 2892 O O . ASP A 1 423 ? 17.01971 -23.98457 4.08879 1.000 14.31465 398 ASP A O 1
ATOM 2897 N N . LEU A 1 424 ? 19.09616 -24.40537 4.87106 1.000 15.28253 399 LEU A N 1
ATOM 2898 C CA . LEU A 1 424 ? 18.74579 -24.13175 6.26606 1.000 14.74066 399 LEU A CA 1
ATOM 2899 C C . LEU A 1 424 ? 18.15662 -22.73998 6.45491 1.000 16.37393 399 LEU A C 1
ATOM 2900 O O . LEU A 1 424 ? 17.34776 -22.52661 7.36687 1.000 12.87079 399 LEU A O 1
ATOM 2905 N N . LEU A 1 425 ? 18.57667 -21.77352 5.64008 1.000 16.61970 400 LEU A N 1
ATOM 2906 C CA . LEU A 1 425 ? 18.05245 -20.42044 5.74959 1.000 15.21799 400 LEU A CA 1
ATOM 2907 C C . LEU A 1 425 ? 16.66442 -20.27414 5.14493 1.000 15.03083 400 LEU A C 1
ATOM 2908 O O . LEU A 1 425 ? 16.06354 -19.20021 5.26628 1.000 15.68278 400 LEU A O 1
ATOM 2913 N N . GLY A 1 426 ? 16.14333 -21.31374 4.49701 1.000 12.88615 401 GLY A N 1
ATOM 2914 C CA . GLY A 1 426 ? 14.91147 -21.19179 3.74662 1.000 11.85661 401 GLY A CA 1
ATOM 2915 C C . GLY A 1 426 ? 15.07256 -20.71631 2.31482 1.000 12.51524 401 GLY A C 1
ATOM 2916 O O . GLY A 1 426 ? 14.06767 -20.59864 1.60126 1.000 10.16412 401 GLY A O 1
ATOM 2917 N N . ASP A 1 427 ? 16.29477 -20.44563 1.86560 1.000 11.23551 402 ASP A N 1
ATOM 2918 C CA . ASP A 1 427 ? 16.50141 -20.03203 0.48261 1.000 11.73214 402 ASP A CA 1
ATOM 2919 C C . ASP A 1 427 ? 16.16941 -21.17197 -0.47758 1.000 12.33487 402 ASP A C 1
ATOM 2920 O O . ASP A 1 427 ? 16.61865 -22.30853 -0.29471 1.000 9.91289 402 ASP A O 1
ATOM 2925 N N . VAL A 1 428 ? 15.39969 -20.85616 -1.51445 1.000 9.50744 403 VAL A N 1
ATOM 2926 C CA . VAL A 1 428 ? 14.92270 -21.83552 -2.48330 1.000 11.77949 403 VAL A CA 1
ATOM 2927 C C . VAL A 1 428 ? 15.79415 -21.73259 -3.72700 1.000 15.60466 403 VAL A C 1
ATOM 2928 O O . VAL A 1 428 ? 15.70366 -20.76042 -4.48879 1.000 17.86161 403 VAL A O 1
ATOM 2932 N N . TYR A 1 429 ? 16.64187 -22.73328 -3.93584 1.000 12.99609 404 TYR A N 1
ATOM 2933 C CA . TYR A 1 429 ? 17.59265 -22.70371 -5.03344 1.000 11.66598 404 TYR A CA 1
ATOM 2934 C C . TYR A 1 429 ? 17.03268 -23.43968 -6.24529 1.000 11.43402 404 TYR A C 1
ATOM 2935 O O . TYR A 1 429 ? 16.36414 -24.47103 -6.11364 1.000 11.72432 404 TYR A O 1
ATOM 2944 N N . LEU A 1 430 ? 17.30001 -22.88266 -7.42710 1.000 12.55928 405 LEU A N 1
ATOM 2945 C CA . LEU A 1 430 ? 16.73067 -23.37825 -8.67456 1.000 12.42977 405 LEU A CA 1
ATOM 2946 C C . LEU A 1 430 ? 17.52334 -24.52735 -9.27293 1.000 9.72787 405 LEU A C 1
ATOM 2947 O O . LEU A 1 430 ? 16.99600 -25.23758 -10.13381 1.000 11.66153 405 LEU A O 1
ATOM 2952 N N . TYR A 1 431 ? 18.78119 -24.69607 -8.87184 1.000 9.55323 406 TYR A N 1
ATOM 2953 C CA . TYR A 1 431 ? 19.63646 -25.76240 -9.37024 1.000 9.86801 406 TYR A CA 1
ATOM 2954 C C . TYR A 1 431 ? 20.30656 -26.44056 -8.19083 1.000 11.47289 406 TYR A C 1
ATOM 2955 O O . TYR A 1 431 ? 20.63888 -25.78204 -7.19373 1.000 12.70880 406 TYR A O 1
ATOM 2964 N N . ARG A 1 432 ? 20.51700 -27.75771 -8.32639 1.000 13.14293 407 ARG A N 1
ATOM 2965 C CA . ARG A 1 432 ? 20.87973 -28.59768 -7.18856 1.000 12.92753 407 ARG A CA 1
ATOM 2966 C C . ARG A 1 432 ? 22.21975 -28.20535 -6.59689 1.000 13.51288 407 ARG A C 1
ATOM 2967 O O . ARG A 1 432 ? 22.41403 -28.32522 -5.38359 1.000 14.61461 407 ARG A O 1
ATOM 2975 N N . GLU A 1 433 ? 23.16247 -27.74850 -7.41956 1.000 12.87512 408 GLU A N 1
ATOM 2976 C CA . GLU A 1 433 ? 24.49554 -27.45150 -6.91006 1.000 16.72127 408 GLU A CA 1
ATOM 2977 C C . GLU A 1 433 ? 24.73516 -25.95846 -6.69832 1.000 15.58277 408 GLU A C 1
ATOM 2978 O O . GLU A 1 433 ? 25.88472 -25.54180 -6.52938 1.000 15.74274 408 GLU A O 1
ATOM 2984 N N . ALA A 1 434 ? 23.67963 -25.14565 -6.68249 1.000 14.05452 409 ALA A N 1
ATOM 2985 C CA . ALA A 1 434 ? 23.81223 -23.77033 -6.21409 1.000 13.15974 409 ALA A CA 1
ATOM 2986 C C . ALA A 1 434 ? 23.61980 -23.63824 -4.70810 1.000 14.26378 409 ALA A C 1
ATOM 2987 O O . ALA A 1 434 ? 24.03790 -22.62962 -4.13106 1.000 15.79851 409 ALA A O 1
ATOM 2989 N N . GLY A 1 435 ? 23.01374 -24.63142 -4.05868 1.000 16.83046 410 GLY A N 1
ATOM 2990 C CA . GLY A 1 435 ? 22.69088 -24.52735 -2.64732 1.000 16.79900 410 GLY A CA 1
ATOM 2991 C C . GLY A 1 435 ? 23.85609 -24.72537 -1.69750 1.000 16.51401 410 GLY A C 1
ATOM 2992 O O . GLY A 1 435 ? 23.82190 -25.62209 -0.85386 1.000 17.51930 410 GLY A O 1
ATOM 2993 N N . PHE A 1 436 ? 24.89034 -23.89567 -1.81669 1.000 19.03109 411 PHE A N 1
ATOM 2994 C CA . PHE A 1 436 ? 26.05162 -23.92132 -0.93913 1.000 17.53561 411 PHE A CA 1
ATOM 2995 C C . PHE A 1 436 ? 26.26196 -22.52663 -0.36300 1.000 22.06786 411 PHE A C 1
ATOM 2996 O O . PHE A 1 436 ? 26.16946 -21.53369 -1.09947 1.000 21.31707 411 PHE A O 1
ATOM 3004 N N . PRO A 1 437 ? 26.54488 -22.40996 0.93474 1.000 20.15225 412 PRO A N 1
ATOM 3005 C CA . PRO A 1 437 ? 26.83375 -21.08514 1.50119 1.000 23.29120 412 PRO A CA 1
ATOM 3006 C C . PRO A 1 437 ? 28.12497 -20.52175 0.92472 1.000 23.94412 412 PRO A C 1
ATOM 3007 O O . PRO A 1 437 ? 29.08714 -21.25449 0.68255 1.000 24.11917 412 PRO A O 1
ATOM 3011 N N . ASP A 1 438 ? 28.12799 -19.20719 0.69107 1.000 23.03854 413 ASP A N 1
ATOM 3012 C CA . ASP A 1 438 ? 29.29857 -18.46417 0.22319 1.000 23.45935 413 ASP A CA 1
ATOM 3013 C C . ASP A 1 438 ? 29.79179 -18.92658 -1.15006 1.000 24.04634 413 ASP A C 1
ATOM 3014 O O . ASP A 1 438 ? 30.95901 -18.71969 -1.49192 1.000 26.78186 413 ASP A O 1
ATOM 3019 N N . LEU A 1 439 ? 28.93663 -19.54580 -1.95779 1.000 22.93163 414 LEU A N 1
ATOM 3020 C CA . LEU A 1 439 ? 29.33577 -20.01127 -3.28089 1.000 21.38044 414 LEU A CA 1
ATOM 3021 C C . LEU A 1 439 ? 29.16183 -18.87569 -4.28630 1.000 22.29210 414 LEU A C 1
ATOM 3022 O O . LEU A 1 439 ? 28.07498 -18.30497 -4.39872 1.000 22.06802 414 LEU A O 1
ATOM 3027 N N . ASP A 1 440 ? 30.23014 -18.55478 -5.01543 1.000 24.29808 415 ASP A N 1
ATOM 3028 C CA . ASP A 1 440 ? 30.24580 -17.34208 -5.83191 1.000 28.55257 415 ASP A CA 1
ATOM 3029 C C . ASP A 1 440 ? 29.17181 -17.37882 -6.91412 1.000 20.09082 415 ASP A C 1
ATOM 3030 O O . ASP A 1 440 ? 29.12155 -18.30983 -7.72705 1.000 18.93145 415 ASP A O 1
ATOM 3035 N N . GLY A 1 441 ? 28.30650 -16.36577 -6.90770 1.000 16.50684 416 GLY A N 1
ATOM 3036 C CA . GLY A 1 441 ? 27.27542 -16.18777 -7.91128 1.000 19.92221 416 GLY A CA 1
ATOM 3037 C C . GLY A 1 441 ? 26.02592 -17.01884 -7.70987 1.000 17.58089 416 GLY A C 1
ATOM 3038 O O . GLY A 1 441 ? 25.09529 -16.91425 -8.51955 1.000 16.14525 416 GLY A O 1
ATOM 3039 N N . ALA A 1 442 ? 25.96789 -17.82688 -6.65364 1.000 16.78073 417 ALA A N 1
ATOM 3040 C CA . ALA A 1 442 ? 24.89191 -18.80175 -6.50618 1.000 14.19974 417 ALA A CA 1
ATOM 3041 C C . ALA A 1 442 ? 23.59787 -18.18179 -5.99460 1.000 14.48994 417 ALA A C 1
ATOM 3042 O O . ALA A 1 442 ? 22.51725 -18.70346 -6.29511 1.000 13.12644 417 ALA A O 1
ATOM 3044 N N . THR A 1 443 ? 23.67453 -17.08153 -5.22919 1.000 12.77043 418 THR A N 1
ATOM 3045 C CA . THR A 1 443 ? 22.46118 -16.46219 -4.69718 1.000 15.03944 418 THR A CA 1
ATOM 3046 C C . THR A 1 443 ? 21.61240 -15.81127 -5.78386 1.000 12.77738 418 THR A C 1
ATOM 3047 O O . THR A 1 443 ? 20.43519 -15.51648 -5.54320 1.000 11.25348 418 THR A O 1
ATOM 3051 N N . ARG A 1 444 ? 22.18346 -15.55900 -6.96430 1.000 13.03958 419 ARG A N 1
ATOM 3052 C CA . ARG A 1 444 ? 21.36848 -15.13709 -8.09902 1.000 14.58103 419 ARG A CA 1
ATOM 3053 C C . ARG A 1 444 ? 20.30369 -16.17637 -8.44047 1.000 15.42105 419 ARG A C 1
ATOM 3054 O O . ARG A 1 444 ? 19.27481 -15.84271 -9.04305 1.000 14.38523 419 ARG A O 1
ATOM 3062 N N . TYR A 1 445 ? 20.52870 -17.43935 -8.07483 1.000 13.90074 420 TYR A N 1
ATOM 3063 C CA . TYR A 1 445 ? 19.60617 -18.50897 -8.41940 1.000 13.21688 420 TYR A CA 1
ATOM 3064 C C . TYR A 1 445 ? 18.67614 -18.87600 -7.27075 1.000 13.90981 420 TYR A C 1
ATOM 3065 O O . TYR A 1 445 ? 18.14003 -19.99083 -7.24323 1.000 16.22964 420 TYR A O 1
ATOM 3074 N N . ILE A 1 446 ? 18.46423 -17.95762 -6.33264 1.000 14.92996 421 ILE A N 1
ATOM 3075 C CA . ILE A 1 446 ? 17.45213 -18.11842 -5.29298 1.000 15.90449 421 ILE A CA 1
ATOM 3076 C C . ILE A 1 446 ? 16.12676 -17.57973 -5.81568 1.000 14.94545 421 ILE A C 1
ATOM 3077 O O . ILE A 1 446 ? 16.01813 -16.39626 -6.15096 1.000 15.44109 421 ILE A O 1
ATOM 3082 N N . ALA A 1 447 ? 15.11142 -18.44186 -5.87704 1.000 15.45480 422 ALA A N 1
ATOM 3083 C CA . ALA A 1 447 ? 13.80110 -17.98292 -6.32612 1.000 12.47259 422 ALA A CA 1
ATOM 3084 C C . ALA A 1 447 ? 13.07080 -17.21804 -5.23744 1.000 11.85869 422 ALA A C 1
ATOM 3085 O O . ALA A 1 447 ? 12.16515 -16.43306 -5.53352 1.000 13.22356 422 ALA A O 1
ATOM 3087 N N . GLY A 1 448 ? 13.44315 -17.45363 -3.98836 1.000 10.67736 423 GLY A N 1
ATOM 3088 C CA . GLY A 1 448 ? 12.84085 -16.77659 -2.86160 1.000 12.91548 423 GLY A CA 1
ATOM 3089 C C . GLY A 1 448 ? 13.22010 -17.51052 -1.59132 1.000 13.13150 423 GLY A C 1
ATOM 3090 O O . GLY A 1 448 ? 13.94802 -18.50710 -1.62954 1.000 10.18866 423 GLY A O 1
ATOM 3091 N N . ARG A 1 449 ? 12.71895 -17.00892 -0.46552 1.000 12.75031 424 ARG A N 1
ATOM 3092 C CA . ARG A 1 449 ? 13.03929 -17.58278 0.83355 1.000 11.88065 424 ARG A CA 1
ATOM 3093 C C . ARG A 1 449 ? 11.76716 -17.98388 1.55635 1.000 13.30661 424 ARG A C 1
ATOM 3094 O O . ARG A 1 449 ? 10.85809 -17.16451 1.71130 1.000 18.05566 424 ARG A O 1
ATOM 3102 N N . VAL A 1 450 ? 11.71020 -19.24149 2.00095 1.000 12.96417 425 VAL A N 1
ATOM 3103 C CA . VAL A 1 450 ? 10.60844 -19.69117 2.84768 1.000 14.05887 425 VAL A CA 1
ATOM 3104 C C . VAL A 1 450 ? 10.78181 -19.10359 4.24325 1.000 16.20873 425 VAL A C 1
ATOM 3105 O O . VAL A 1 450 ? 11.83624 -19.25496 4.87396 1.000 15.10639 425 VAL A O 1
ATOM 3109 N N . THR A 1 451 ? 9.74471 -18.42855 4.73307 1.000 16.77944 426 THR A N 1
ATOM 3110 C CA . THR A 1 451 ? 9.74913 -17.81826 6.06041 1.000 21.73605 426 THR A CA 1
ATOM 3111 C C . THR A 1 451 ? 8.42666 -18.13893 6.74996 1.000 24.46562 426 THR A C 1
ATOM 3112 O O . THR A 1 451 ? 7.56111 -18.78286 6.14299 1.000 26.98012 426 THR A O 1
ATOM 3116 N N . PRO A 1 452 ? 8.22743 -17.73594 8.00877 1.000 25.51744 427 PRO A N 1
ATOM 3117 C CA . PRO A 1 452 ? 6.87810 -17.84219 8.59085 1.000 27.06553 427 PRO A CA 1
ATOM 3118 C C . PRO A 1 452 ? 5.79348 -17.14702 7.77251 1.000 26.06215 427 PRO A C 1
ATOM 3119 O O . PRO A 1 452 ? 4.62700 -17.56476 7.82457 1.000 27.51115 427 PRO A O 1
ATOM 3123 N N . ASP A 1 453 ? 6.14193 -16.11029 7.00539 1.000 23.16559 428 ASP A N 1
ATOM 3124 C CA . ASP A 1 453 ? 5.16956 -15.35737 6.22558 1.000 26.53682 428 ASP A CA 1
ATOM 3125 C C . ASP A 1 453 ? 5.01934 -15.85085 4.79196 1.000 26.13157 428 ASP A C 1
ATOM 3126 O O . ASP A 1 453 ? 4.04259 -15.48152 4.12890 1.000 27.22208 428 ASP A O 1
ATOM 3131 N N . THR A 1 454 ? 5.95467 -16.65687 4.28997 1.000 22.89089 429 THR A N 1
ATOM 3132 C CA . THR A 1 454 ? 5.94766 -17.06812 2.89300 1.000 21.34581 429 THR A CA 1
ATOM 3133 C C . THR A 1 454 ? 6.24838 -18.55553 2.80997 1.000 20.57293 429 THR A C 1
ATOM 3134 O O . THR A 1 454 ? 7.25377 -19.02025 3.35793 1.000 17.24295 429 THR A O 1
ATOM 3138 N N . SER A 1 455 ? 5.37373 -19.29688 2.14071 1.000 20.23895 430 SER A N 1
ATOM 3139 C CA . SER A 1 455 ? 5.51564 -20.73852 2.06050 1.000 17.24547 430 SER A CA 1
ATOM 3140 C C . SER A 1 455 ? 6.34565 -21.10674 0.83710 1.000 16.43270 430 SER A C 1
ATOM 3141 O O . SER A 1 455 ? 6.65731 -20.26625 -0.00870 1.000 14.00925 430 SER A O 1
ATOM 3144 N N . LEU A 1 456 ? 6.71771 -22.38839 0.74631 1.000 15.22465 431 LEU A N 1
ATOM 3145 C CA . LEU A 1 456 ? 7.37129 -22.84051 -0.47569 1.000 13.87777 431 LEU A CA 1
ATOM 3146 C C . LEU A 1 456 ? 6.42850 -22.70185 -1.66301 1.000 14.39525 431 LEU A C 1
ATOM 3147 O O . LEU A 1 456 ? 6.83675 -22.24724 -2.74171 1.000 12.26909 431 LEU A O 1
ATOM 3152 N N . THR A 1 457 ? 5.16385 -23.09961 -1.47963 1.000 9.27517 432 THR A N 1
ATOM 3153 C CA . THR A 1 457 ? 4.15422 -22.92405 -2.51785 1.000 9.26247 432 THR A CA 1
ATOM 3154 C C . THR A 1 457 ? 4.15005 -21.48780 -3.03012 1.000 15.59919 432 THR A C 1
ATOM 3155 O O . THR A 1 457 ? 4.15838 -21.24406 -4.24171 1.000 13.99020 432 THR A O 1
ATOM 3159 N N . GLU A 1 458 ? 4.18401 -20.52136 -2.11197 1.000 14.29428 433 GLU A N 1
ATOM 3160 C CA . GLU A 1 458 ? 4.11342 -19.12190 -2.51849 1.000 14.86903 433 GLU A CA 1
ATOM 3161 C C . GLU A 1 458 ? 5.39782 -18.67220 -3.21632 1.000 12.42910 433 GLU A C 1
ATOM 3162 O O . GLU A 1 458 ? 5.33812 -17.98852 -4.24421 1.000 13.41923 433 GLU A O 1
ATOM 3168 N N . VAL A 1 459 ? 6.56132 -19.06420 -2.68856 1.000 11.10960 434 VAL A N 1
ATOM 3169 C CA . VAL A 1 459 ? 7.83770 -18.71159 -3.31612 1.000 12.76569 434 VAL A CA 1
ATOM 3170 C C . VAL A 1 459 ? 7.85589 -19.14012 -4.77455 1.000 13.43629 434 VAL A C 1
ATOM 3171 O O . VAL A 1 459 ? 8.24044 -18.37011 -5.66489 1.000 13.24351 434 VAL A O 1
ATOM 3175 N N . VAL A 1 460 ? 7.44078 -20.38159 -5.04003 1.000 13.31082 435 VAL A N 1
ATOM 3176 C CA . VAL A 1 460 ? 7.49697 -20.90005 -6.40213 1.000 13.23078 435 VAL A CA 1
ATOM 3177 C C . VAL A 1 460 ? 6.44553 -20.22199 -7.26978 1.000 12.58823 435 VAL A C 1
ATOM 3178 O O . VAL A 1 460 ? 6.74112 -19.76473 -8.37732 1.000 11.17844 435 VAL A O 1
ATOM 3182 N N . ARG A 1 461 ? 5.20405 -20.14837 -6.77653 1.000 14.24635 436 ARG A N 1
ATOM 3183 C CA . ARG A 1 461 ? 4.13557 -19.50381 -7.53381 1.000 11.80325 436 ARG A CA 1
ATOM 3184 C C . ARG A 1 461 ? 4.48953 -18.06042 -7.86870 1.000 12.51534 436 ARG A C 1
ATOM 3185 O O . ARG A 1 461 ? 4.35192 -17.62920 -9.01948 1.000 14.26504 436 ARG A O 1
ATOM 3193 N N . ASP A 1 462 ? 4.96317 -17.30144 -6.87583 1.000 13.34570 437 ASP A N 1
ATOM 3194 C CA . ASP A 1 462 ? 5.29449 -15.90050 -7.11862 1.000 14.31973 437 ASP A CA 1
ATOM 3195 C C . ASP A 1 462 ? 6.39707 -15.76914 -8.16201 1.000 15.97471 437 ASP A C 1
ATOM 3196 O O . ASP A 1 462 ? 6.30991 -14.92515 -9.06289 1.000 19.25847 437 ASP A O 1
ATOM 3201 N N . PHE A 1 463 ? 7.43115 -16.61297 -8.07495 1.000 10.00898 438 PHE A N 1
ATOM 3202 C CA . PHE A 1 463 ? 8.52728 -16.53554 -9.03353 1.000 12.57459 438 PHE A CA 1
ATOM 3203 C C . PHE A 1 463 ? 8.06934 -16.91236 -10.43822 1.000 17.18584 438 PHE A C 1
ATOM 3204 O O . PHE A 1 463 ? 8.53236 -16.32550 -11.42489 1.000 18.71031 438 PHE A O 1
ATOM 3212 N N . VAL A 1 464 ? 7.17117 -17.89299 -10.55613 1.000 18.79777 439 VAL A N 1
ATOM 3213 C CA . VAL A 1 464 ? 6.70464 -18.29095 -11.88341 1.000 14.62338 439 VAL A CA 1
ATOM 3214 C C . VAL A 1 464 ? 5.76015 -17.23575 -12.45132 1.000 15.97790 439 VAL A C 1
ATOM 3215 O O . VAL A 1 464 ? 5.84834 -16.88018 -13.63260 1.000 21.37315 439 VAL A O 1
ATOM 3219 N N . GLU A 1 465 ? 4.86862 -16.68975 -11.61458 1.000 14.80215 440 GLU A N 1
ATOM 3220 C CA . GLU A 1 465 ? 3.83701 -15.78488 -12.12038 1.000 18.23365 440 GLU A CA 1
ATOM 3221 C C . GLU A 1 465 ? 4.40805 -14.43533 -12.54448 1.000 18.20634 440 GLU A C 1
ATOM 3222 O O . GLU A 1 465 ? 3.87283 -13.80434 -13.46142 1.000 17.70022 440 GLU A O 1
ATOM 3228 N N . ARG A 1 466 ? 5.49052 -13.98282 -11.91959 1.000 17.97049 441 ARG A N 1
ATOM 3229 C CA . ARG A 1 466 ? 6.13280 -12.74455 -12.34905 1.000 18.15514 441 ARG A CA 1
ATOM 3230 C C . ARG A 1 466 ? 7.10183 -12.94588 -13.51537 1.000 19.43023 441 ARG A C 1
ATOM 3231 O O . ARG A 1 466 ? 7.83189 -12.00958 -13.86849 1.000 20.48596 441 ARG A O 1
ATOM 3239 N N . GLY A 1 467 ? 7.11120 -14.12650 -14.13178 1.000 17.14636 442 GLY A N 1
ATOM 3240 C CA . GLY A 1 467 ? 8.04928 -14.39827 -15.20935 1.000 13.82383 442 GLY A CA 1
ATOM 3241 C C . GLY A 1 467 ? 9.49829 -14.28708 -14.79603 1.000 16.32937 442 GLY A C 1
ATOM 3242 O O . GLY A 1 467 ? 10.33083 -13.83626 -15.59094 1.000 15.95919 442 GLY A O 1
ATOM 3243 N N . GLY A 1 468 ? 9.82126 -14.67435 -13.56131 1.000 16.62054 443 GLY A N 1
ATOM 3244 C CA . GLY A 1 468 ? 11.17756 -14.59830 -13.06373 1.000 15.18198 443 GLY A CA 1
ATOM 3245 C C . GLY A 1 468 ? 12.18128 -15.25608 -13.98475 1.000 16.02212 443 GLY A C 1
ATOM 3246 O O . GLY A 1 468 ? 11.93258 -16.34531 -14.52190 1.000 18.08017 443 GLY A O 1
ATOM 3247 N N . GLU A 1 469 ? 13.32403 -14.60047 -14.17401 1.000 14.41877 444 GLU A N 1
ATOM 3248 C CA . GLU A 1 469 ? 14.32294 -15.05820 -15.13126 1.000 16.52378 444 GLU A CA 1
ATOM 3249 C C . GLU A 1 469 ? 15.69811 -14.63256 -14.64837 1.000 19.68978 444 GLU A C 1
ATOM 3250 O O . GLU A 1 469 ? 15.89219 -13.47130 -14.27049 1.000 22.90555 444 GLU A O 1
ATOM 3256 N N . VAL A 1 470 ? 16.65205 -15.55635 -14.69282 1.000 14.86245 445 VAL A N 1
ATOM 3257 C CA . VAL A 1 470 ? 18.02671 -15.28846 -14.29523 1.000 13.58126 445 VAL A CA 1
ATOM 3258 C C . VAL A 1 470 ? 18.89000 -15.38858 -15.54143 1.000 16.11145 445 VAL A C 1
ATOM 3259 O O . VAL A 1 470 ? 18.97710 -16.45880 -16.15691 1.000 18.41741 445 VAL A O 1
ATOM 3263 N N . ALA A 1 471 ? 19.52027 -14.27727 -15.91794 1.000 13.73119 446 ALA A N 1
ATOM 3264 C CA . ALA A 1 471 ? 20.40368 -14.28139 -17.07259 1.000 13.78724 446 ALA A CA 1
ATOM 3265 C C . ALA A 1 471 ? 21.63896 -15.10267 -16.74773 1.000 15.86476 446 ALA A C 1
ATOM 3266 O O . ALA A 1 471 ? 22.23563 -14.94437 -15.67959 1.000 20.34312 446 ALA A O 1
ATOM 3268 N N . ALA A 1 472 ? 22.01748 -15.98659 -17.66433 1.000 17.76826 447 ALA A N 1
ATOM 3269 C CA . ALA A 1 472 ? 23.13497 -16.88567 -17.43163 1.000 19.20138 447 ALA A CA 1
ATOM 3270 C C . ALA A 1 472 ? 24.45752 -16.16547 -17.66518 1.000 21.14693 447 ALA A C 1
ATOM 3271 O O . ALA A 1 472 ? 24.67919 -15.60509 -18.73947 1.000 22.10123 447 ALA A O 1
ATOM 3273 N N . VAL A 1 473 ? 25.33605 -16.19069 -16.66280 1.000 19.73275 448 VAL A N 1
ATOM 3274 C CA . VAL A 1 473 ? 26.70611 -15.70838 -16.80346 1.000 20.02194 448 VAL A CA 1
ATOM 3275 C C . VAL A 1 473 ? 27.64324 -16.91356 -16.80696 1.000 17.15652 448 VAL A C 1
ATOM 3276 O O . VAL A 1 473 ? 27.28860 -18.01037 -16.36354 1.000 14.81535 448 VAL A O 1
ATOM 3280 N N . ASP A 1 474 ? 28.85668 -16.70543 -17.31793 1.000 15.95070 449 ASP A N 1
ATOM 3281 C CA . ASP A 1 474 ? 29.82006 -17.80023 -17.40831 1.000 19.82204 449 ASP A CA 1
ATOM 3282 C C . ASP A 1 474 ? 30.07072 -18.43006 -16.04210 1.000 18.50027 449 ASP A C 1
ATOM 3283 O O . ASP A 1 474 ? 30.30161 -17.73382 -15.04992 1.000 16.81951 449 ASP A O 1
ATOM 3288 N N . GLY A 1 475 ? 30.03034 -19.75865 -15.99673 1.000 21.29435 450 GLY A N 1
ATOM 3289 C CA . GLY A 1 475 ? 30.20687 -20.50343 -14.77647 1.000 17.77123 450 GLY A CA 1
ATOM 3290 C C . GLY A 1 475 ? 28.91483 -20.92638 -14.10762 1.000 19.80114 450 GLY A C 1
ATOM 3291 O O . GLY A 1 475 ? 28.93753 -21.83788 -13.26838 1.000 19.06628 450 GLY A O 1
ATOM 3292 N N . ASP A 1 476 ? 27.79200 -20.28592 -14.45180 1.000 18.92032 451 ASP A N 1
ATOM 3293 C CA . ASP A 1 476 ? 26.51700 -20.64405 -13.83678 1.000 18.29259 451 ASP A CA 1
ATOM 3294 C C . ASP A 1 476 ? 26.13239 -22.08489 -14.15310 1.000 17.43807 451 ASP A C 1
ATOM 3295 O O . ASP A 1 476 ? 25.38813 -22.70988 -13.39206 1.000 14.00545 451 ASP A O 1
ATOM 3300 N N . GLU A 1 477 ? 26.62216 -22.62261 -15.27248 1.000 15.51153 452 GLU A N 1
ATOM 3301 C CA . GLU A 1 477 ? 26.25439 -23.97118 -15.67490 1.000 17.60277 452 GLU A CA 1
ATOM 3302 C C . GLU A 1 477 ? 26.74214 -25.01268 -14.68214 1.000 17.68460 452 GLU A C 1
ATOM 3303 O O . GLU A 1 477 ? 26.17420 -26.10841 -14.62239 1.000 17.52546 452 GLU A O 1
ATOM 3309 N N . TYR A 1 478 ? 27.75944 -24.69211 -13.87996 1.000 14.67335 453 TYR A N 1
ATOM 3310 C CA . TYR A 1 478 ? 28.23259 -25.64918 -12.88624 1.000 16.08900 453 TYR A CA 1
ATOM 3311 C C . TYR A 1 478 ? 27.34104 -25.70385 -11.65330 1.000 15.47631 453 TYR A C 1
ATOM 3312 O O . TYR A 1 478 ? 27.55199 -26.56242 -10.79194 1.000 15.14020 453 TYR A O 1
ATOM 3321 N N . PHE A 1 479 ? 26.34332 -24.82232 -11.55546 1.000 16.21275 454 PHE A N 1
ATOM 3322 C CA . PHE A 1 479 ? 25.32474 -24.95362 -10.52468 1.000 12.94275 454 PHE A CA 1
ATOM 3323 C C . PHE A 1 479 ? 24.34842 -26.08525 -10.82086 1.000 14.62399 454 PHE A C 1
ATOM 3324 O O . PHE A 1 479 ? 23.56240 -26.44421 -9.94173 1.000 14.70980 454 PHE A O 1
ATOM 3332 N N . MET A 1 480 ? 24.36084 -26.62869 -12.03498 1.000 12.51268 455 MET A N 1
ATOM 3333 C CA . MET A 1 480 ? 23.43631 -27.67965 -12.42819 1.000 13.75836 455 MET A CA 1
ATOM 3334 C C . MET A 1 480 ? 24.04603 -29.04503 -12.14577 1.000 13.41567 455 MET A C 1
ATOM 3335 O O . MET A 1 480 ? 25.23841 -29.26596 -12.38052 1.000 15.22833 455 MET A O 1
ATOM 3340 N N . ASP A 1 481 ? 23.23026 -29.95740 -11.62880 1.000 14.45060 456 ASP A N 1
ATOM 3341 C CA . ASP A 1 481 ? 23.68047 -31.33481 -11.51538 1.000 12.97287 456 ASP A CA 1
ATOM 3342 C C . ASP A 1 481 ? 23.27474 -32.07748 -12.78616 1.000 11.57400 456 ASP A C 1
ATOM 3343 O O . ASP A 1 481 ? 22.77972 -31.48016 -13.74560 1.000 12.24868 456 ASP A O 1
ATOM 3348 N N . GLY A 1 482 ? 23.52406 -33.38759 -12.81886 1.000 12.11839 457 GLY A N 1
ATOM 3349 C CA . GLY A 1 482 ? 23.19859 -34.15348 -14.01300 1.000 13.49438 457 GLY A CA 1
ATOM 3350 C C . GLY A 1 482 ? 21.71582 -34.11814 -14.32437 1.000 15.41551 457 GLY A C 1
ATOM 3351 O O . GLY A 1 482 ? 21.31527 -34.02551 -15.48626 1.000 13.56102 457 GLY A O 1
ATOM 3352 N N . PHE A 1 483 ? 20.88526 -34.17346 -13.28259 1.000 12.37386 458 PHE A N 1
ATOM 3353 C CA . PHE A 1 483 ? 19.43763 -34.10156 -13.45449 1.000 12.32354 458 PHE A CA 1
ATOM 3354 C C . PHE A 1 483 ? 19.01497 -32.75233 -14.03361 1.000 10.96081 458 PHE A C 1
ATOM 3355 O O . PHE A 1 483 ? 18.20824 -32.69029 -14.97002 1.000 11.93284 458 PHE A O 1
ATOM 3363 N N . ASP A 1 484 ? 19.54717 -31.65565 -13.48162 1.000 10.88560 459 ASP A N 1
ATOM 3364 C CA . ASP A 1 484 ? 19.24819 -30.32840 -14.01414 1.000 8.92853 459 ASP A CA 1
ATOM 3365 C C . ASP A 1 484 ? 19.60083 -30.23002 -15.49452 1.000 15.13904 459 ASP A C 1
ATOM 3366 O O . ASP A 1 484 ? 18.88759 -29.58197 -16.27085 1.000 18.43429 459 ASP A O 1
ATOM 3371 N N . GLN A 1 485 ? 20.71015 -30.84413 -15.90516 1.000 14.66477 460 GLN A N 1
ATOM 3372 C CA . GLN A 1 485 ? 21.11958 -30.72306 -17.30211 1.000 16.66515 460 GLN A CA 1
ATOM 3373 C C . GLN A 1 485 ? 20.20518 -31.53485 -18.21844 1.000 17.52755 460 GLN A C 1
ATOM 3374 O O . GLN A 1 485 ? 19.84394 -31.07578 -19.31185 1.000 7.31694 460 GLN A O 1
ATOM 3380 N N . VAL A 1 486 ? 19.79470 -32.72984 -17.77871 1.000 13.21401 461 VAL A N 1
ATOM 3381 C CA . VAL A 1 486 ? 18.82984 -33.50790 -18.55158 1.000 11.61604 461 VAL A CA 1
ATOM 3382 C C . VAL A 1 486 ? 17.50937 -32.75925 -18.66995 1.000 12.85959 461 VAL A C 1
ATOM 3383 O O . VAL A 1 486 ? 16.90039 -32.71048 -19.74831 1.000 14.41706 461 VAL A O 1
ATOM 3387 N N . VAL A 1 487 ? 17.03571 -32.17665 -17.56251 1.000 11.44138 462 VAL A N 1
ATOM 3388 C CA . VAL A 1 487 ? 15.77403 -31.43939 -17.58990 1.000 9.06077 462 VAL A CA 1
ATOM 3389 C C . VAL A 1 487 ? 15.88170 -30.23008 -18.51687 1.000 13.19555 462 VAL A C 1
ATOM 3390 O O . VAL A 1 487 ? 14.96865 -29.94798 -19.30751 1.000 13.99022 462 VAL A O 1
ATOM 3394 N N . THR A 1 488 ? 17.00868 -29.51325 -18.45145 1.000 10.30189 463 THR A N 1
ATOM 3395 C CA . THR A 1 488 ? 17.22572 -28.36839 -19.33192 1.000 11.88592 463 THR A CA 1
ATOM 3396 C C . THR A 1 488 ? 17.25488 -28.79505 -20.79144 1.000 13.52267 463 THR A C 1
ATOM 3397 O O . THR A 1 488 ? 16.61608 -28.17161 -21.64435 1.000 14.73843 463 THR A O 1
ATOM 3401 N N . ALA A 1 489 ? 18.00320 -29.85687 -21.09576 1.000 14.36989 464 ALA A N 1
ATOM 3402 C CA . ALA A 1 489 ? 18.11895 -30.31541 -22.47528 1.000 11.40374 464 ALA A CA 1
ATOM 3403 C C . ALA A 1 489 ? 16.77615 -30.78095 -23.02093 1.000 10.42556 464 ALA A C 1
ATOM 3404 O O . ALA A 1 489 ? 16.44015 -30.50424 -24.17725 1.000 13.13734 464 ALA A O 1
ATOM 3406 N N . ARG A 1 490 ? 15.99640 -31.49029 -22.20107 1.000 12.56676 465 ARG A N 1
ATOM 3407 C CA . ARG A 1 490 ? 14.66303 -31.92901 -22.61015 1.000 7.41297 465 ARG A CA 1
ATOM 3408 C C . ARG A 1 490 ? 13.74465 -30.74639 -22.89085 1.000 10.48408 465 ARG A C 1
ATOM 3409 O O . ARG A 1 490 ? 13.01260 -30.74436 -23.88540 1.000 12.31777 465 ARG A O 1
ATOM 3417 N N . LEU A 1 491 ? 13.75374 -29.73449 -22.01951 1.000 10.98171 466 LEU A N 1
ATOM 3418 C CA . LEU A 1 491 ? 12.87753 -28.59075 -22.23906 1.000 8.41214 466 LEU A CA 1
ATOM 3419 C C . LEU A 1 491 ? 13.33727 -27.76603 -23.43435 1.000 9.64088 466 LEU A C 1
ATOM 3420 O O . LEU A 1 491 ? 12.50652 -27.18650 -24.13982 1.000 14.31911 466 LEU A O 1
ATOM 3425 N N . ASN A 1 492 ? 14.65558 -27.66858 -23.65644 1.000 9.08258 467 ASN A N 1
ATOM 3426 C CA . ASN A 1 492 ? 15.13880 -26.99523 -24.85728 1.000 10.72265 467 ASN A CA 1
ATOM 3427 C C . ASN A 1 492 ? 14.64290 -27.72024 -26.10133 1.000 11.82682 467 ASN A C 1
ATOM 3428 O O . ASN A 1 492 ? 14.23899 -27.08938 -27.08489 1.000 12.98441 467 ASN A O 1
ATOM 3433 N N . GLN A 1 493 ? 14.64511 -29.05279 -26.05354 1.000 12.48963 468 GLN A N 1
ATOM 3434 C CA . GLN A 1 493 ? 14.15248 -29.85940 -27.16419 1.000 11.71701 468 GLN A CA 1
ATOM 3435 C C . GLN A 1 493 ? 12.65820 -29.65454 -27.36190 1.000 11.65096 468 GLN A C 1
ATOM 3436 O O . GLN A 1 493 ? 12.19550 -29.44790 -28.48845 1.000 14.55580 468 GLN A O 1
ATOM 3442 N N . LEU A 1 494 ? 11.88267 -29.71548 -26.26863 1.000 13.81858 469 LEU A N 1
ATOM 3443 C CA . LEU A 1 494 ? 10.44031 -29.50808 -26.36708 1.000 10.97281 469 LEU A CA 1
ATOM 3444 C C . LEU A 1 494 ? 10.12249 -28.12133 -26.91268 1.000 13.83026 469 LEU A C 1
ATOM 3445 O O . LEU A 1 494 ? 9.21957 -27.96376 -27.74381 1.000 15.29249 469 LEU A O 1
ATOM 3450 N N . GLU A 1 495 ? 10.84824 -27.10137 -26.44836 1.000 9.76933 470 GLU A N 1
ATOM 3451 C CA . GLU A 1 495 ? 10.61176 -25.74906 -26.94464 1.000 13.37813 470 GLU A CA 1
ATOM 3452 C C . GLU A 1 495 ? 10.96608 -25.63794 -28.42596 1.000 12.82513 470 GLU A C 1
ATOM 3453 O O . GLU A 1 495 ? 10.26461 -24.96455 -29.19090 1.000 13.14982 470 GLU A O 1
ATOM 3459 N N . ARG A 1 496 ? 12.04663 -26.29518 -28.85313 1.000 15.06708 471 ARG A N 1
ATOM 3460 C CA . ARG A 1 496 ? 12.41804 -26.24357 -30.26706 1.000 12.87919 471 ARG A CA 1
ATOM 3461 C C . ARG A 1 496 ? 11.38520 -26.95761 -31.13033 1.000 10.49935 471 ARG A C 1
ATOM 3462 O O . ARG A 1 496 ? 10.97279 -26.43768 -32.17212 1.000 13.16530 471 ARG A O 1
ATOM 3470 N N . ASP A 1 497 ? 10.93993 -28.14444 -30.70377 1.000 10.82807 472 ASP A N 1
ATOM 3471 C CA . ASP A 1 497 ? 9.96063 -28.89538 -31.49014 1.000 9.70935 472 ASP A CA 1
ATOM 3472 C C . ASP A 1 497 ? 8.64055 -28.13930 -31.61540 1.000 13.02965 472 ASP A C 1
ATOM 3473 O O . ASP A 1 497 ? 8.01813 -28.12839 -32.68611 1.000 14.61081 472 ASP A O 1
ATOM 3478 N N . ALA A 1 498 ? 8.17378 -27.53409 -30.52526 1.000 11.07786 473 ALA A N 1
ATOM 3479 C CA . ALA A 1 498 ? 6.94950 -26.74664 -30.60459 1.000 13.20372 473 ALA A CA 1
ATOM 3480 C C . ALA A 1 498 ? 7.13567 -25.54009 -31.52365 1.000 15.48978 473 ALA A C 1
ATOM 3481 O O . ALA A 1 498 ? 6.25052 -25.21842 -32.32663 1.000 15.10384 473 ALA A O 1
ATOM 3483 N N . ALA A 1 499 ? 8.30255 -24.89081 -31.45370 1.000 13.36373 474 ALA A N 1
ATOM 3484 C CA . ALA A 1 499 ? 8.55549 -23.72849 -32.29743 1.000 15.88774 474 ALA A CA 1
ATOM 3485 C C . ALA A 1 499 ? 8.59243 -24.10309 -33.77336 1.000 18.40505 474 ALA A C 1
ATOM 3486 O O . ALA A 1 499 ? 8.19705 -23.29278 -34.62723 1.000 12.10105 474 ALA A O 1
ATOM 3488 N N . ASP A 1 500 ? 9.07316 -25.31501 -34.09140 1.000 13.44849 475 ASP A N 1
ATOM 3489 C CA . ASP A 1 500 ? 9.11053 -25.82478 -35.45977 1.000 13.24107 475 ASP A CA 1
ATOM 3490 C C . ASP A 1 500 ? 7.77056 -26.39153 -35.92006 1.000 14.45637 475 ASP A C 1
ATOM 3491 O O . ASP A 1 500 ? 7.72386 -27.04747 -36.96809 1.000 15.85192 475 ASP A O 1
ATOM 3496 N N . GLY A 1 501 ? 6.69712 -26.17835 -35.16457 1.000 15.83761 476 GLY A N 1
ATOM 3497 C CA . GLY A 1 501 ? 5.38917 -26.64940 -35.57513 1.000 16.24816 476 GLY A CA 1
ATOM 3498 C C . GLY A 1 501 ? 5.12369 -28.12431 -35.35069 1.000 18.53549 476 GLY A C 1
ATOM 3499 O O . GLY A 1 501 ? 4.27013 -28.70103 -36.03209 1.000 18.94291 476 GLY A O 1
ATOM 3500 N N . TRP A 1 502 ? 5.83087 -28.75465 -34.41177 1.000 16.98463 477 TRP A N 1
ATOM 3501 C CA . TRP A 1 502 ? 5.56682 -30.13846 -34.03020 1.000 18.03000 477 TRP A CA 1
ATOM 3502 C C . TRP A 1 502 ? 5.06356 -30.20322 -32.59090 1.000 21.40737 477 TRP A C 1
ATOM 3503 O O . TRP A 1 502 ? 5.65581 -30.89162 -31.75285 1.000 21.39450 477 TRP A O 1
ATOM 3514 N N . GLU A 1 503 ? 3.97070 -29.49578 -32.29951 1.000 18.13952 478 GLU A N 1
ATOM 3515 C CA . GLU A 1 503 ? 3.53006 -29.33319 -30.91746 1.000 24.44404 478 GLU A CA 1
ATOM 3516 C C . GLU A 1 503 ? 3.16972 -30.67027 -30.27291 1.000 22.05752 478 GLU A C 1
ATOM 3517 O O . GLU A 1 503 ? 3.65261 -30.99348 -29.18348 1.000 20.76132 478 GLU A O 1
ATOM 3523 N N . GLU A 1 504 ? 2.30976 -31.45645 -30.92225 1.000 23.33130 479 GLU A N 1
ATOM 3524 C CA . GLU A 1 504 ? 1.84489 -32.69175 -30.29468 1.000 27.16980 479 GLU A CA 1
ATOM 3525 C C . GLU A 1 504 ? 2.94329 -33.74596 -30.23563 1.000 23.05790 479 GLU A C 1
ATOM 3526 O O . GLU A 1 504 ? 3.02941 -34.49788 -29.25524 1.000 20.01325 479 GLU A O 1
ATOM 3532 N N . ALA A 1 505 ? 3.78754 -33.81242 -31.26203 1.000 20.76711 480 ALA A N 1
ATOM 3533 C CA . ALA A 1 505 ? 4.86536 -34.79247 -31.33882 1.000 18.79483 480 ALA A CA 1
ATOM 3534 C C . ALA A 1 505 ? 6.11574 -34.35581 -30.59091 1.000 16.94196 480 ALA A C 1
ATOM 3535 O O . ALA A 1 505 ? 7.12777 -35.06495 -30.63731 1.000 17.75130 480 ALA A O 1
ATOM 3537 N N . ARG A 1 506 ? 6.06202 -33.21258 -29.91683 1.000 13.72905 481 ARG A N 1
ATOM 3538 C CA . ARG A 1 506 ? 7.24158 -32.61729 -29.31003 1.000 13.56928 481 ARG A CA 1
ATOM 3539 C C . ARG A 1 506 ? 7.95537 -33.61883 -28.40684 1.000 14.29791 481 ARG A C 1
ATOM 3540 O O . ARG A 1 506 ? 7.32706 -34.38032 -27.65967 1.000 18.96110 481 ARG A O 1
ATOM 3548 N N . GLY A 1 507 ? 9.27961 -33.65638 -28.53066 1.000 12.81593 482 GLY A N 1
ATOM 3549 C CA . GLY A 1 507 ? 10.09333 -34.59158 -27.78865 1.000 12.05050 482 GLY A CA 1
ATOM 3550 C C . GLY A 1 507 ? 10.18301 -35.99058 -28.36169 1.000 10.91458 482 GLY A C 1
ATOM 3551 O O . GLY A 1 507 ? 10.85720 -36.82901 -27.76051 1.000 10.72483 482 GLY A O 1
ATOM 3552 N N . PHE A 1 508 ? 9.52475 -36.26240 -29.49677 1.000 13.27247 483 PHE A N 1
ATOM 3553 C CA . PHE A 1 508 ? 9.54608 -37.52924 -30.23753 1.000 12.41962 483 PHE A CA 1
ATOM 3554 C C . PHE A 1 508 ? 8.82009 -38.66395 -29.51997 1.000 15.15131 483 PHE A C 1
ATOM 3555 O O . PHE A 1 508 ? 7.85350 -39.21265 -30.06493 1.000 15.76328 483 PHE A O 1
ATOM 3563 N N . LEU A 1 509 ? 9.29846 -39.05743 -28.33625 1.000 11.09064 484 LEU A N 1
ATOM 3564 C CA . LEU A 1 509 ? 8.59935 -39.99449 -27.46714 1.000 14.67863 484 LEU A CA 1
ATOM 3565 C C . LEU A 1 509 ? 8.11855 -39.27877 -26.21032 1.000 15.35168 484 LEU A C 1
ATOM 3566 O O . LEU A 1 509 ? 8.83172 -38.43883 -25.64221 1.000 13.69459 484 LEU A O 1
ATOM 3571 N N . ARG A 1 510 ? 6.91733 -39.62136 -25.76833 1.000 16.49626 485 ARG A N 1
ATOM 3572 C CA . ARG A 1 510 ? 6.45431 -39.16284 -24.46518 1.000 14.99910 485 ARG A CA 1
ATOM 3573 C C . ARG A 1 510 ? 5.55437 -40.21222 -23.80991 1.000 17.29439 485 ARG A C 1
ATOM 3574 O O . ARG A 1 510 ? 5.40374 -40.21091 -22.58249 1.000 17.40921 485 ARG A O 1
ATOM 3582 N N . ALA B 1 35 ? 35.65578 -112.44957 8.98713 1.000 32.80974 10 ALA B N 1
ATOM 3583 C CA . ALA B 1 35 ? 36.38919 -111.81950 10.08171 1.000 31.32544 10 ALA B CA 1
ATOM 3584 C C . ALA B 1 35 ? 35.51764 -110.77609 10.77307 1.000 26.95384 10 ALA B C 1
ATOM 3585 O O . ALA B 1 35 ? 35.06759 -109.82081 10.13661 1.000 23.73331 10 ALA B O 1
ATOM 3587 N N . PRO B 1 36 ? 35.28607 -110.95954 12.07792 1.000 26.61100 11 PRO B N 1
ATOM 3588 C CA . PRO B 1 36 ? 34.36062 -110.05783 12.78630 1.000 25.54202 11 PRO B CA 1
ATOM 3589 C C . PRO B 1 36 ? 34.75547 -108.59446 12.70289 1.000 24.74689 11 PRO B C 1
ATOM 3590 O O . PRO B 1 36 ? 33.88248 -107.73234 12.54049 1.000 27.82787 11 PRO B O 1
ATOM 3594 N N . ALA B 1 37 ? 36.04838 -108.28327 12.81960 1.000 24.77704 12 ALA B N 1
ATOM 3595 C CA . ALA B 1 37 ? 36.47177 -106.88618 12.75239 1.000 24.25247 12 ALA B CA 1
ATOM 3596 C C . ALA B 1 37 ? 36.24256 -106.29129 11.36953 1.000 25.77432 12 ALA B C 1
ATOM 3597 O O . ALA B 1 37 ? 36.08867 -105.07119 11.24243 1.000 26.82811 12 ALA B O 1
ATOM 3599 N N . GLU B 1 38 ? 36.20049 -107.12950 10.32848 1.000 26.04162 13 GLU B N 1
ATOM 3600 C CA . GLU B 1 38 ? 36.04857 -106.64084 8.96078 1.000 23.82767 13 GLU B CA 1
ATOM 3601 C C . GLU B 1 38 ? 34.61289 -106.27283 8.61149 1.000 23.08816 13 GLU B C 1
ATOM 3602 O O . GLU B 1 38 ? 34.40531 -105.48613 7.67962 1.000 21.45617 13 GLU B O 1
ATOM 3608 N N . ARG B 1 39 ? 33.61494 -106.81467 9.32093 1.000 20.71110 14 ARG B N 1
ATOM 3609 C CA . ARG B 1 39 ? 32.21887 -106.55457 8.97710 1.000 24.68730 14 ARG B CA 1
ATOM 3610 C C . ARG B 1 39 ? 31.45809 -105.84985 10.09650 1.000 23.05899 14 ARG B C 1
ATOM 3611 O O . ARG B 1 39 ? 30.22133 -105.83596 10.08608 1.000 23.53916 14 ARG B O 1
ATOM 3619 N N . CYS B 1 40 ? 32.17086 -105.21540 11.03422 1.000 23.60834 15 CYS B N 1
ATOM 3620 C CA . CYS B 1 40 ? 31.53917 -104.67371 12.23326 1.000 20.64449 15 CYS B CA 1
ATOM 3621 C C . CYS B 1 40 ? 30.64307 -103.46855 11.96447 1.000 22.70849 15 CYS B C 1
ATOM 3622 O O . CYS B 1 40 ? 29.89065 -103.07999 12.86314 1.000 24.32916 15 CYS B O 1
ATOM 3625 N N . ALA B 1 41 ? 30.67858 -102.87600 10.76952 1.000 19.06654 16 ALA B N 1
ATOM 3626 C CA . ALA B 1 41 ? 29.84948 -101.70575 10.49910 1.000 19.83336 16 ALA B CA 1
ATOM 3627 C C . ALA B 1 41 ? 28.44700 -102.05578 10.01277 1.000 22.91452 16 ALA B C 1
ATOM 3628 O O . ALA B 1 41 ? 27.58020 -101.17418 9.98514 1.000 25.88764 16 ALA B O 1
ATOM 3630 N N . HIS B 1 42 ? 28.19392 -103.31063 9.65267 1.000 24.43145 17 HIS B N 1
ATOM 3631 C CA . HIS B 1 42 ? 26.89635 -103.67943 9.11198 1.000 27.05467 17 HIS B CA 1
ATOM 3632 C C . HIS B 1 42 ? 25.86913 -103.87300 10.22632 1.000 28.57063 17 HIS B C 1
ATOM 3633 O O . HIS B 1 42 ? 26.22816 -104.19639 11.36114 1.000 26.45285 17 HIS B O 1
ATOM 3640 N N . PRO B 1 43 ? 24.58915 -103.63984 9.92994 1.000 31.55770 18 PRO B N 1
ATOM 3641 C CA . PRO B 1 43 ? 23.54764 -103.80712 10.95078 1.000 31.76267 18 PRO B CA 1
ATOM 3642 C C . PRO B 1 43 ? 23.61679 -105.18046 11.60251 1.000 31.74384 18 PRO B C 1
ATOM 3643 O O . PRO B 1 43 ? 23.85423 -106.19289 10.94108 1.000 29.30154 18 PRO B O 1
ATOM 3647 N N . GLY B 1 44 ? 23.43217 -105.20115 12.92045 1.000 33.25042 19 GLY B N 1
ATOM 3648 C CA . GLY B 1 44 ? 23.46016 -106.45066 13.65690 1.000 33.87325 19 GLY B CA 1
ATOM 3649 C C . GLY B 1 44 ? 24.79886 -107.14735 13.67131 1.000 32.52058 19 GLY B C 1
ATOM 3650 O O . GLY B 1 44 ? 24.86719 -108.33367 14.01047 1.000 31.04889 19 GLY B O 1
ATOM 3651 N N . ALA B 1 45 ? 25.86969 -106.44893 13.30023 1.000 30.21140 20 ALA B N 1
ATOM 3652 C CA . ALA B 1 45 ? 27.19233 -107.05240 13.33592 1.000 27.50368 20 ALA B CA 1
ATOM 3653 C C . ALA B 1 45 ? 27.55997 -107.43104 14.76210 1.000 25.17535 20 ALA B C 1
ATOM 3654 O O . ALA B 1 45 ? 27.11966 -106.80404 15.72854 1.000 26.80885 20 ALA B O 1
ATOM 3656 N N . ASP B 1 46 ? 28.37527 -108.47453 14.88436 1.000 22.75184 21 ASP B N 1
ATOM 3657 C CA . ASP B 1 46 ? 28.84506 -108.95353 16.18349 1.000 20.10376 21 ASP B CA 1
ATOM 3658 C C . ASP B 1 46 ? 29.96133 -108.02949 16.66041 1.000 20.96541 21 ASP B C 1
ATOM 3659 O O . ASP B 1 46 ? 31.13325 -108.20529 16.32329 1.000 23.47444 21 ASP B O 1
ATOM 3664 N N . LEU B 1 47 ? 29.59773 -107.03829 17.47743 1.000 21.41524 22 LEU B N 1
ATOM 3665 C CA . LEU B 1 47 ? 30.59468 -106.09957 17.97874 1.000 21.51740 22 LEU B CA 1
ATOM 3666 C C . LEU B 1 47 ? 31.46883 -106.69876 19.07714 1.000 21.06764 22 LEU B C 1
ATOM 3667 O O . LEU B 1 47 ? 32.65100 -106.34514 19.17706 1.000 20.73627 22 LEU B O 1
ATOM 3672 N N . GLY B 1 48 ? 30.91766 -107.59454 19.90259 1.000 20.80576 23 GLY B N 1
ATOM 3673 C CA . GLY B 1 48 ? 31.73980 -108.27638 20.88998 1.000 17.45296 23 GLY B CA 1
ATOM 3674 C C . GLY B 1 48 ? 32.91072 -109.01146 20.26523 1.000 19.49817 23 GLY B C 1
ATOM 3675 O O . GLY B 1 48 ? 34.05275 -108.88371 20.71480 1.000 18.63794 23 GLY B O 1
ATOM 3676 N N . ALA B 1 49 ? 32.64382 -109.78254 19.20515 1.000 17.80270 24 ALA B N 1
ATOM 3677 C CA . ALA B 1 49 ? 33.71511 -110.49911 18.52367 1.000 19.80229 24 ALA B CA 1
ATOM 3678 C C . ALA B 1 49 ? 34.66988 -109.54673 17.81409 1.000 22.50856 24 ALA B C 1
ATOM 3679 O O . ALA B 1 49 ? 35.86512 -109.84676 17.69255 1.000 22.49415 24 ALA B O 1
ATOM 3681 N N . ALA B 1 50 ? 34.16934 -108.40735 17.32840 1.000 21.01200 25 ALA B N 1
ATOM 3682 C CA . ALA B 1 50 ? 35.05228 -107.43794 16.68366 1.000 22.24282 25 ALA B CA 1
ATOM 3683 C C . ALA B 1 50 ? 35.97222 -106.77774 17.70555 1.000 22.98287 25 ALA B C 1
ATOM 3684 O O . ALA B 1 50 ? 37.18118 -106.63913 17.47293 1.000 20.86700 25 ALA B O 1
ATOM 3686 N N . VAL B 1 51 ? 35.41264 -106.35854 18.84649 1.000 24.20620 26 VAL B N 1
ATOM 3687 C CA . VAL B 1 51 ? 36.23314 -105.77685 19.90374 1.000 20.95604 26 VAL B CA 1
ATOM 3688 C C . VAL B 1 51 ? 37.31148 -106.76274 20.34179 1.000 22.47124 26 VAL B C 1
ATOM 3689 O O . VAL B 1 51 ? 38.48326 -106.39642 20.50015 1.000 21.72579 26 VAL B O 1
ATOM 3693 N N . HIS B 1 52 ? 36.94672 -108.03578 20.50958 1.000 24.71815 27 HIS B N 1
ATOM 3694 C CA . HIS B 1 52 ? 37.94303 -109.01155 20.93618 1.000 24.28379 27 HIS B CA 1
ATOM 3695 C C . HIS B 1 52 ? 39.05642 -109.15546 19.90749 1.000 23.36657 27 HIS B C 1
ATOM 3696 O O . HIS B 1 52 ? 40.23746 -109.21573 20.26577 1.000 23.90488 27 HIS B O 1
ATOM 3703 N N . ALA B 1 53 ? 38.69966 -109.21876 18.62448 1.000 22.57073 28 ALA B N 1
ATOM 3704 C CA . ALA B 1 53 ? 39.70854 -109.39563 17.58428 1.000 25.42137 28 ALA B CA 1
ATOM 3705 C C . ALA B 1 53 ? 40.65643 -108.20292 17.53273 1.000 27.41505 28 ALA B C 1
ATOM 3706 O O . ALA B 1 53 ? 41.87719 -108.37011 17.42766 1.000 28.06748 28 ALA B O 1
ATOM 3708 N N . VAL B 1 54 ? 40.10857 -106.98588 17.61252 1.000 25.37980 29 VAL B N 1
ATOM 3709 C CA . VAL B 1 54 ? 40.94626 -105.79264 17.55018 1.000 24.79055 29 VAL B CA 1
ATOM 3710 C C . VAL B 1 54 ? 41.83368 -105.70502 18.78214 1.000 25.69372 29 VAL B C 1
ATOM 3711 O O . VAL B 1 54 ? 43.02095 -105.36938 18.68509 1.000 26.55997 29 VAL B O 1
ATOM 3715 N N . GLY B 1 55 ? 41.28056 -106.01868 19.95761 1.000 24.72561 30 GLY B N 1
ATOM 3716 C CA . GLY B 1 55 ? 42.09094 -106.04094 21.16484 1.000 27.38512 30 GLY B CA 1
ATOM 3717 C C . GLY B 1 55 ? 43.25314 -107.00996 21.07765 1.000 28.79328 30 GLY B C 1
ATOM 3718 O O . GLY B 1 55 ? 44.33252 -106.74241 21.61528 1.000 26.95051 30 GLY B O 1
ATOM 3719 N N . GLN B 1 56 ? 43.05747 -108.14055 20.39132 1.000 28.55491 31 GLN B N 1
ATOM 3720 C CA . GLN B 1 56 ? 44.16493 -109.06543 20.17399 1.000 32.46649 31 GLN B CA 1
ATOM 3721 C C . GLN B 1 56 ? 45.17202 -108.49352 19.18439 1.000 29.75807 31 GLN B C 1
ATOM 3722 O O . GLN B 1 56 ? 46.38193 -108.67897 19.34540 1.000 29.08720 31 GLN B O 1
ATOM 3728 N N . THR B 1 57 ? 44.69763 -107.80207 18.15058 1.000 31.81980 32 THR B N 1
ATOM 3729 C CA . THR B 1 57 ? 45.62319 -107.17189 17.21585 1.000 31.50069 32 THR B CA 1
ATOM 3730 C C . THR B 1 57 ? 46.45953 -106.10493 17.91351 1.000 33.27573 32 THR B C 1
ATOM 3731 O O . THR B 1 57 ? 47.66475 -105.98417 17.66048 1.000 35.53485 32 THR B O 1
ATOM 3735 N N . LEU B 1 58 ? 45.83683 -105.33083 18.80698 1.000 32.52320 33 LEU B N 1
ATOM 3736 C CA . LEU B 1 58 ? 46.55177 -104.27857 19.52363 1.000 31.06198 33 LEU B CA 1
ATOM 3737 C C . LEU B 1 58 ? 47.56986 -104.86533 20.49465 1.000 34.05863 33 LEU B C 1
ATOM 3738 O O . LEU B 1 58 ? 48.72201 -104.41872 20.54952 1.000 31.63222 33 LEU B O 1
ATOM 3743 N N . ALA B 1 59 ? 47.15584 -105.86142 21.28265 1.000 32.40193 34 ALA B N 1
ATOM 3744 C CA . ALA B 1 59 ? 48.07327 -106.47211 22.23955 1.000 35.84573 34 ALA B CA 1
ATOM 3745 C C . ALA B 1 59 ? 49.20369 -107.20987 21.52963 1.000 40.90122 34 ALA B C 1
ATOM 3746 O O . ALA B 1 59 ? 50.36874 -107.09963 21.92835 1.000 44.02420 34 ALA B O 1
ATOM 3748 N N . ALA B 1 60 ? 48.88754 -107.94356 20.46032 1.000 40.69545 35 ALA B N 1
ATOM 3749 C CA . ALA B 1 60 ? 49.90031 -108.68736 19.71474 1.000 43.66844 35 ALA B CA 1
ATOM 3750 C C . ALA B 1 60 ? 50.86667 -107.79068 18.95832 1.000 43.84162 35 ALA B C 1
ATOM 3751 O O . ALA B 1 60 ? 51.78166 -108.31030 18.31154 1.000 45.16693 35 ALA B O 1
ATOM 3753 N N . GLY B 1 61 ? 50.69005 -106.47570 19.00348 1.000 44.32869 36 GLY B N 1
ATOM 3754 C CA . GLY B 1 61 ? 5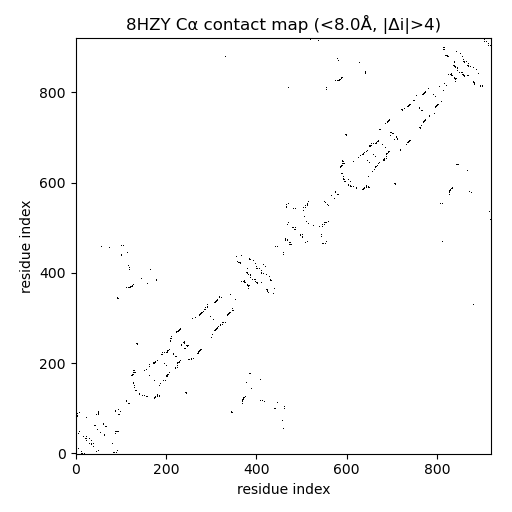1.61001 -105.57839 18.33736 1.000 39.41719 36 GLY B CA 1
ATOM 3755 C C . GLY B 1 61 ? 52.34965 -104.68742 19.31225 1.000 35.65768 36 GLY B C 1
ATOM 3756 O O . GLY B 1 61 ? 53.11578 -103.80887 18.90420 1.000 35.02804 36 GLY B O 1
ATOM 3757 N N . GLY B 1 62 ? 52.11980 -104.90291 20.60642 1.000 35.05477 37 GLY B N 1
ATOM 3758 C CA . GLY B 1 62 ? 52.69865 -104.06809 21.64212 1.000 37.66950 37 GLY B CA 1
ATOM 3759 C C . GLY B 1 62 ? 52.14724 -102.65663 21.64228 1.000 39.93433 37 GLY B C 1
ATOM 3760 O O . GLY B 1 62 ? 52.65565 -101.77900 22.34745 1.000 42.02616 37 GLY B O 1
ATOM 3761 N N . LEU B 1 63 ? 51.09609 -102.43082 20.84967 1.000 40.73439 38 LEU B N 1
ATOM 3762 C CA . LEU B 1 63 ? 50.53835 -101.08899 20.71598 1.000 38.64278 38 LEU B CA 1
ATOM 3763 C C . LEU B 1 63 ? 49.82112 -100.65005 21.98341 1.000 40.17765 38 LEU B C 1
ATOM 3764 O O . LEU B 1 63 ? 49.83549 -99.46456 22.33527 1.000 42.60295 38 LEU B O 1
ATOM 3769 N N . VAL B 1 64 ? 49.16519 -101.57973 22.66579 1.000 38.49320 39 VAL B N 1
ATOM 3770 C CA . VAL B 1 64 ? 48.39394 -101.27110 23.86516 1.000 40.08868 39 VAL B CA 1
ATOM 3771 C C . VAL B 1 64 ? 48.64293 -102.39588 24.86272 1.000 44.31070 39 VAL B C 1
ATOM 3772 O O . VAL B 1 64 ? 48.63625 -103.56792 24.46488 1.000 46.27045 39 VAL B O 1
ATOM 3776 N N . PRO B 1 65 ? 48.90483 -102.12036 26.13472 1.000 45.14299 40 PRO B N 1
ATOM 3777 C CA . PRO B 1 65 ? 49.02782 -103.21629 27.11463 1.000 49.98800 40 PRO B CA 1
ATOM 3778 C C . PRO B 1 65 ? 47.69653 -103.93346 27.29149 1.000 55.90210 40 PRO B C 1
ATOM 3779 O O . PRO B 1 65 ? 46.63230 -103.30197 27.23132 1.000 55.95447 40 PRO B O 1
ATOM 3783 N N . PRO B 1 66 ? 47.72817 -105.25204 27.51631 1.000 54.63660 41 PRO B N 1
ATOM 3784 C CA . PRO B 1 66 ? 46.50575 -106.06259 27.34427 1.000 56.33273 41 PRO B CA 1
ATOM 3785 C C . PRO B 1 66 ? 45.35435 -105.68630 28.26706 1.000 55.01781 41 PRO B C 1
ATOM 3786 O O . PRO B 1 66 ? 44.19020 -105.82442 27.86527 1.000 53.43020 41 PRO B O 1
ATOM 3790 N N . ASP B 1 67 ? 45.62751 -105.21185 29.48580 1.000 53.39438 42 ASP B N 1
ATOM 3791 C CA . ASP B 1 67 ? 44.52263 -104.90623 30.38764 1.000 53.18379 42 ASP B CA 1
ATOM 3792 C C . ASP B 1 67 ? 43.75850 -103.65874 29.95226 1.000 49.32674 42 ASP B C 1
ATOM 3793 O O . ASP B 1 67 ? 42.57579 -103.51418 30.28137 1.000 48.09311 42 ASP B O 1
ATOM 3798 N N . GLU B 1 68 ? 44.39068 -102.75000 29.21756 1.000 48.16496 43 GLU B N 1
ATOM 3799 C CA . GLU B 1 68 ? 43.67642 -101.59977 28.68320 1.000 47.25177 43 GLU B CA 1
ATOM 3800 C C . GLU B 1 68 ? 43.40147 -101.72592 27.18586 1.000 41.05645 43 GLU B C 1
ATOM 3801 O O . GLU B 1 68 ? 42.91690 -100.77239 26.56778 1.000 38.25254 43 GLU B O 1
ATOM 3807 N N . ALA B 1 69 ? 43.67788 -102.89206 26.59397 1.000 45.05413 44 ALA B N 1
ATOM 3808 C CA . ALA B 1 69 ? 43.47384 -103.08846 25.16084 1.000 39.20190 44 ALA B CA 1
ATOM 3809 C C . ALA B 1 69 ? 41.99862 -103.20757 24.78325 1.000 34.82165 44 ALA B C 1
ATOM 3810 O O . ALA B 1 69 ? 41.61805 -102.82983 23.66853 1.000 33.30211 44 ALA B O 1
ATOM 3812 N N . GLY B 1 70 ? 41.16140 -103.74600 25.67213 1.000 32.28482 45 GLY B N 1
ATOM 3813 C CA . GLY B 1 70 ? 39.74197 -103.84130 25.36652 1.000 28.27102 45 GLY B CA 1
ATOM 3814 C C . GLY B 1 70 ? 39.07770 -102.48080 25.25481 1.000 27.68071 45 GLY B C 1
ATOM 3815 O O . GLY B 1 70 ? 38.26990 -102.24558 24.34967 1.000 24.71589 45 GLY B O 1
ATOM 3816 N N . THR B 1 71 ? 39.41864 -101.56505 26.16684 1.000 28.29966 46 THR B N 1
ATOM 3817 C CA . THR B 1 71 ? 38.84947 -100.22091 26.14398 1.000 27.60880 46 THR B CA 1
ATOM 3818 C C . THR B 1 71 ? 39.24694 -99.47413 24.87229 1.000 26.95936 46 THR B C 1
ATOM 3819 O O . THR B 1 71 ? 38.40083 -98.87685 24.19587 1.000 25.04753 46 THR B O 1
ATOM 3823 N N . THR B 1 72 ? 40.53718 -99.49789 24.53089 1.000 25.78102 47 THR B N 1
ATOM 3824 C CA . THR B 1 72 ? 40.98245 -98.88044 23.28507 1.000 27.58653 47 THR B CA 1
ATOM 3825 C C . THR B 1 72 ? 40.26956 -99.48680 22.07961 1.000 24.41233 47 THR B C 1
ATOM 3826 O O . THR B 1 72 ? 39.88396 -98.76574 21.15189 1.000 21.56326 47 THR B O 1
ATOM 3830 N N . ALA B 1 73 ? 40.07165 -100.81204 22.08704 1.000 23.16175 48 ALA B N 1
ATOM 3831 C CA . ALA B 1 73 ? 39.47348 -101.49613 20.94256 1.000 22.30963 48 ALA B CA 1
ATOM 3832 C C . ALA B 1 73 ? 37.99770 -101.15114 20.79005 1.000 20.25114 48 ALA B C 1
ATOM 3833 O O . ALA B 1 73 ? 37.50119 -101.02035 19.66485 1.000 20.03114 48 ALA B O 1
ATOM 3835 N N . ARG B 1 74 ? 37.28088 -101.00483 21.90619 1.000 18.59376 49 ARG B N 1
ATOM 3836 C CA . ARG B 1 74 ? 35.89504 -100.54308 21.84916 1.000 22.49204 49 ARG B CA 1
ATOM 3837 C C . ARG B 1 74 ? 35.79442 -99.20439 21.12545 1.000 18.51966 49 ARG B C 1
ATOM 3838 O O . ARG B 1 74 ? 34.86041 -98.97442 20.34724 1.000 15.68413 49 ARG B O 1
ATOM 3846 N N . HIS B 1 75 ? 36.75331 -98.30859 21.37354 1.000 17.62059 50 HIS B N 1
ATOM 3847 C CA . HIS B 1 75 ? 36.74355 -96.99684 20.72718 1.000 18.31621 50 HIS B CA 1
ATOM 3848 C C . HIS B 1 75 ? 37.04625 -97.11052 19.23662 1.000 18.42181 50 HIS B C 1
ATOM 3849 O O . HIS B 1 75 ? 36.36266 -96.49868 18.40263 1.000 16.45344 50 HIS B O 1
ATOM 3856 N N . LEU B 1 76 ? 38.09634 -97.85996 18.88358 1.000 15.67076 51 LEU B N 1
ATOM 3857 C CA . LEU B 1 76 ? 38.43441 -98.02043 17.47377 1.000 16.53310 51 LEU B CA 1
ATOM 3858 C C . LEU B 1 76 ? 37.29352 -98.68313 16.71367 1.000 17.79320 51 LEU B C 1
ATOM 3859 O O . LEU B 1 76 ? 36.99928 -98.30860 15.57103 1.000 19.39348 51 LEU B O 1
ATOM 3864 N N . VAL B 1 77 ? 36.62412 -99.65789 17.33960 1.000 17.32962 52 VAL B N 1
ATOM 3865 C CA . VAL B 1 77 ? 35.49685 -100.31197 16.68246 1.000 17.04888 52 VAL B CA 1
ATOM 3866 C C . VAL B 1 77 ? 34.34027 -99.33706 16.51127 1.000 17.98512 52 VAL B C 1
ATOM 3867 O O . VAL B 1 77 ? 33.68489 -99.32210 15.46440 1.000 21.79840 52 VAL B O 1
ATOM 3871 N N . ARG B 1 78 ? 34.07129 -98.50136 17.52349 1.000 17.93586 53 ARG B N 1
ATOM 3872 C CA . ARG B 1 78 ? 33.03548 -97.47927 17.36926 1.000 20.46235 53 ARG B CA 1
ATOM 3873 C C . ARG B 1 78 ? 33.32952 -96.56515 16.19080 1.000 16.29616 53 ARG B C 1
ATOM 3874 O O . ARG B 1 78 ? 32.42577 -96.22029 15.41794 1.000 14.24045 53 ARG B O 1
ATOM 3882 N N . LEU B 1 79 ? 34.58331 -96.13943 16.05520 1.000 15.10259 54 LEU B N 1
ATOM 3883 C CA . LEU B 1 79 ? 34.95052 -95.30092 14.92425 1.000 14.87805 54 LEU B CA 1
ATOM 3884 C C . LEU B 1 79 ? 34.68611 -96.01602 13.60369 1.000 15.97628 54 LEU B C 1
ATOM 3885 O O . LEU B 1 79 ? 34.10784 -95.43314 12.68056 1.000 14.12018 54 LEU B O 1
ATOM 3890 N N . ALA B 1 80 ? 35.07014 -97.29369 13.50550 1.000 18.52194 55 ALA B N 1
ATOM 3891 C CA . ALA B 1 80 ? 34.85017 -98.03225 12.26025 1.000 19.09163 55 ALA B CA 1
ATOM 3892 C C . ALA B 1 80 ? 33.36462 -98.16009 11.94448 1.000 18.58796 55 ALA B C 1
ATOM 3893 O O . ALA B 1 80 ? 32.95628 -98.03376 10.78338 1.000 16.79107 55 ALA B O 1
ATOM 3895 N N . VAL B 1 81 ? 32.54332 -98.42379 12.96601 1.000 17.19658 56 VAL B N 1
ATOM 3896 C CA . VAL B 1 81 ? 31.09394 -98.45994 12.77983 1.000 15.57634 56 VAL B CA 1
ATOM 3897 C C . VAL B 1 81 ? 30.59420 -97.10458 12.29911 1.000 17.27277 56 VAL B C 1
ATOM 3898 O O . VAL B 1 81 ? 29.83973 -97.00968 11.32454 1.000 21.11485 56 VAL B O 1
ATOM 3902 N N . ARG B 1 82 ? 31.01977 -96.03159 12.97098 1.000 15.50782 57 ARG B N 1
ATOM 3903 C CA . ARG B 1 82 ? 30.51990 -94.70043 12.64089 1.000 18.01694 57 ARG B CA 1
ATOM 3904 C C . ARG B 1 82 ? 30.84593 -94.32732 11.19912 1.000 17.21689 57 ARG B C 1
ATOM 3905 O O . ARG B 1 82 ? 29.97271 -93.87980 10.44587 1.000 10.32464 57 ARG B O 1
ATOM 3913 N N . TYR B 1 83 ? 32.10278 -94.50275 10.79816 1.000 14.85229 58 TYR B N 1
ATOM 3914 C CA . TYR B 1 83 ? 32.50536 -94.11075 9.45910 1.000 15.36227 58 TYR B CA 1
ATOM 3915 C C . TYR B 1 83 ? 32.12687 -95.14794 8.40994 1.000 18.38864 58 TYR B C 1
ATOM 3916 O O . TYR B 1 83 ? 32.08767 -94.81191 7.22217 1.000 17.43668 58 TYR B O 1
ATOM 3925 N N . GLY B 1 84 ? 31.81910 -96.38359 8.81947 1.000 16.62037 59 GLY B N 1
ATOM 3926 C CA . GLY B 1 84 ? 31.23259 -97.34672 7.89994 1.000 16.19697 59 GLY B CA 1
ATOM 3927 C C . GLY B 1 84 ? 29.77129 -97.09269 7.57846 1.000 16.80115 59 GLY B C 1
ATOM 3928 O O . GLY B 1 84 ? 29.22145 -97.75767 6.68794 1.000 13.38397 59 GLY B O 1
ATOM 3929 N N . ASN B 1 85 ? 29.13994 -96.14816 8.28066 1.000 12.91714 60 ASN B N 1
ATOM 3930 C CA . ASN B 1 85 ? 27.73980 -95.78347 8.10358 1.000 16.73904 60 ASN B CA 1
ATOM 3931 C C . ASN B 1 85 ? 27.52168 -94.32522 7.72536 1.000 20.66050 60 ASN B C 1
ATOM 3932 O O . ASN B 1 85 ? 26.62053 -94.03544 6.93331 1.000 22.39992 60 ASN B O 1
ATOM 3937 N N . SER B 1 86 ? 28.29049 -93.39471 8.30087 1.000 18.81791 61 SER B N 1
ATOM 3938 C CA . SER B 1 86 ? 28.18232 -91.95832 8.02008 1.000 17.70139 61 SER B CA 1
ATOM 3939 C C . SER B 1 86 ? 29.58083 -91.48188 7.67403 1.000 13.30194 61 SER B C 1
ATOM 3940 O O . SER B 1 86 ? 30.35835 -91.11368 8.56156 1.000 13.67404 61 SER B O 1
ATOM 3943 N N . PRO B 1 87 ? 29.94225 -91.48763 6.39282 1.000 13.70323 62 PRO B N 1
ATOM 3944 C CA . PRO B 1 87 ? 31.33979 -91.22964 6.03345 1.000 14.27353 62 PRO B CA 1
ATOM 3945 C C . PRO B 1 87 ? 31.76281 -89.77761 6.19118 1.000 12.60960 62 PRO B C 1
ATOM 3946 O O . PRO B 1 87 ? 32.97026 -89.52085 6.26677 1.000 13.61834 62 PRO B O 1
ATOM 3950 N N . PHE B 1 88 ? 30.82444 -88.82705 6.25875 1.000 9.63439 63 PHE B N 1
ATOM 3951 C CA . PHE B 1 88 ? 31.14007 -87.40198 6.28558 1.000 11.97679 63 PHE B CA 1
ATOM 3952 C C . PHE B 1 88 ? 31.21994 -86.81018 7.69497 1.000 13.15913 63 PHE B C 1
ATOM 3953 O O . PHE B 1 88 ? 31.32895 -85.58575 7.83532 1.000 15.62639 63 PHE B O 1
ATOM 3961 N N . THR B 1 89 ? 31.16967 -87.63238 8.72538 1.000 12.28848 64 THR B N 1
ATOM 3962 C CA . THR B 1 89 ? 31.14100 -87.13237 10.09278 1.000 12.14539 64 THR B CA 1
ATOM 3963 C C . THR B 1 89 ? 32.38669 -86.30205 10.39462 1.000 14.25162 64 THR B C 1
ATOM 3964 O O . THR B 1 89 ? 33.51275 -86.80745 10.23926 1.000 14.62775 64 THR B O 1
ATOM 3968 N N . PRO B 1 90 ? 32.24349 -85.04573 10.81321 1.000 17.08429 65 PRO B N 1
ATOM 3969 C CA . PRO B 1 90 ? 33.41238 -84.29365 11.27500 1.000 11.97089 65 PRO B CA 1
ATOM 3970 C C . PRO B 1 90 ? 34.11118 -85.04142 12.39427 1.000 13.59187 65 PRO B C 1
ATOM 3971 O O . PRO B 1 90 ? 33.47135 -85.64874 13.25661 1.000 18.04813 65 PRO B O 1
ATOM 3975 N N . LEU B 1 91 ? 35.44088 -85.00069 12.37093 1.000 11.82120 66 LEU B N 1
ATOM 3976 C CA . LEU B 1 91 ? 36.20824 -85.69552 13.39855 1.000 11.77325 66 LEU B CA 1
ATOM 3977 C C . LEU B 1 91 ? 35.83036 -85.21772 14.79702 1.000 14.89023 66 LEU B C 1
ATOM 3978 O O . LEU B 1 91 ? 35.76673 -86.02313 15.73405 1.000 13.39307 66 LEU B O 1
ATOM 3983 N N . GLU B 1 92 ? 35.54358 -83.91580 14.94906 1.000 12.30936 67 GLU B N 1
ATOM 3984 C CA . GLU B 1 92 ? 35.16552 -83.38369 16.25473 1.000 12.88311 67 GLU B CA 1
ATOM 3985 C C . GLU B 1 92 ? 33.85744 -83.99804 16.75153 1.000 14.27843 67 GLU B C 1
ATOM 3986 O O . GLU B 1 92 ? 33.70385 -84.25227 17.94998 1.000 15.36754 67 GLU B O 1
ATOM 3992 N N . GLU B 1 93 ? 32.89666 -84.23241 15.85170 1.000 14.59283 68 GLU B N 1
ATOM 3993 C CA . GLU B 1 93 ? 31.66149 -84.90535 16.25805 1.000 15.70542 68 GLU B CA 1
ATOM 3994 C C . GLU B 1 93 ? 31.92501 -86.35128 16.66530 1.000 15.50697 68 GLU B C 1
ATOM 3995 O O . GLU B 1 93 ? 31.37242 -86.83478 17.66157 1.000 20.00637 68 GLU B O 1
ATOM 4001 N N . ALA B 1 94 ? 32.75497 -87.05809 15.90269 1.000 14.29931 69 ALA B N 1
ATOM 4002 C CA . ALA B 1 94 ? 33.10694 -88.42428 16.27120 1.000 18.07667 69 ALA B CA 1
ATOM 4003 C C . ALA B 1 94 ? 33.83929 -88.45157 17.60702 1.000 18.46379 69 ALA B C 1
ATOM 4004 O O . ALA B 1 94 ? 33.61853 -89.35085 18.42706 1.000 18.15060 69 ALA B O 1
ATOM 4006 N N . ARG B 1 95 ? 34.71245 -87.46634 17.84241 1.000 17.94016 70 ARG B N 1
ATOM 4007 C CA . ARG B 1 95 ? 35.40526 -87.37079 19.12330 1.000 16.74995 70 ARG B CA 1
ATOM 4008 C C . ARG B 1 95 ? 34.42402 -87.14910 20.26436 1.000 16.45588 70 ARG B C 1
ATOM 4009 O O . ARG B 1 95 ? 34.48704 -87.83324 21.29533 1.000 14.59175 70 ARG B O 1
ATOM 4017 N N . HIS B 1 96 ? 33.51741 -86.18327 20.09910 1.000 18.55292 71 HIS B N 1
ATOM 4018 C CA . HIS B 1 96 ? 32.51438 -85.91854 21.12640 1.000 22.20719 71 HIS B CA 1
ATOM 4019 C C . HIS B 1 96 ? 31.71217 -87.17195 21.45119 1.000 22.63964 71 HIS B C 1
ATOM 4020 O O . HIS B 1 96 ? 31.42521 -87.44528 22.62245 1.000 23.50221 71 HIS B O 1
ATOM 4027 N N . ASP B 1 97 ? 31.36505 -87.96278 20.43272 1.000 21.46478 72 ASP B N 1
ATOM 4028 C CA . ASP B 1 97 ? 30.58575 -89.17291 20.67336 1.000 23.98436 72 ASP B CA 1
ATOM 4029 C C . ASP B 1 97 ? 31.38427 -90.21750 21.44873 1.000 23.84591 72 ASP B C 1
ATOM 4030 O O . ASP B 1 97 ? 30.82838 -90.91051 22.30910 1.000 22.33886 72 ASP B O 1
ATOM 4035 N N . LEU B 1 98 ? 32.68405 -90.36062 21.16287 1.000 25.21330 73 LEU B N 1
ATOM 4036 C CA . LEU B 1 98 ? 33.49582 -91.25317 21.99240 1.000 22.49077 73 LEU B CA 1
ATOM 4037 C C . LEU B 1 98 ? 33.67470 -90.68854 23.39325 1.000 24.61817 73 LEU B C 1
ATOM 4038 O O . LEU B 1 98 ? 33.84616 -91.44957 24.35351 1.000 27.08155 73 LEU B O 1
ATOM 4043 N N . GLY B 1 99 ? 33.64666 -89.36595 23.52354 1.000 20.15292 74 GLY B N 1
ATOM 4044 C CA . GLY B 1 99 ? 33.84372 -88.71140 24.80382 1.000 20.41465 74 GLY B CA 1
ATOM 4045 C C . GLY B 1 99 ? 35.27644 -88.67678 25.29138 1.000 21.32664 74 GLY B C 1
ATOM 4046 O O . GLY B 1 99 ? 35.51467 -88.79036 26.49903 1.000 24.38026 74 GLY B O 1
ATOM 4047 N N . VAL B 1 100 ? 36.24164 -88.52241 24.38795 1.000 16.99372 75 VAL B N 1
ATOM 4048 C CA . VAL B 1 100 ? 37.64666 -88.49558 24.76882 1.000 17.11822 75 VAL B CA 1
ATOM 4049 C C . VAL B 1 100 ? 38.21189 -87.12899 24.42092 1.000 17.00631 75 VAL B C 1
ATOM 4050 O O . VAL B 1 100 ? 37.65027 -86.38739 23.61119 1.000 17.45126 75 VAL B O 1
ATOM 4054 N N . ASP B 1 101 ? 39.33283 -86.79281 25.05651 1.000 15.21541 76 ASP B N 1
ATOM 4055 C CA . ASP B 1 101 ? 39.94518 -85.49683 24.81430 1.000 17.52955 76 ASP B CA 1
ATOM 4056 C C . ASP B 1 101 ? 40.67925 -85.49394 23.47284 1.000 16.99064 76 ASP B C 1
ATOM 4057 O O . ASP B 1 101 ? 40.89176 -86.53235 22.83500 1.000 16.02384 76 ASP B O 1
ATOM 4062 N N . ARG B 1 102 ? 41.07601 -84.28921 23.05654 1.000 17.29033 77 ARG B N 1
ATOM 4063 C CA . ARG B 1 102 ? 41.72569 -84.10460 21.76386 1.000 18.58714 77 ARG B CA 1
ATOM 4064 C C . ARG B 1 102 ? 42.93969 -85.00921 21.60875 1.000 20.35549 77 ARG B C 1
ATOM 4065 O O . ARG B 1 102 ? 43.13384 -85.63320 20.55575 1.000 19.21623 77 ARG B O 1
ATOM 4073 N N . ASP B 1 103 ? 43.76041 -85.10987 22.65521 1.000 18.87885 78 ASP B N 1
ATOM 4074 C CA . ASP B 1 103 ? 44.99785 -85.86660 22.53285 1.000 23.15999 78 ASP B CA 1
ATOM 4075 C C . ASP B 1 103 ? 44.74194 -87.36805 22.52786 1.000 22.74936 78 ASP B C 1
ATOM 4076 O O . ASP B 1 103 ? 45.42624 -88.11007 21.81053 1.000 24.57521 78 ASP B O 1
ATOM 4081 N N . ALA B 1 104 ? 43.76449 -87.84766 23.30737 1.000 20.43805 79 ALA B N 1
ATOM 4082 C CA . ALA B 1 104 ? 43.42855 -89.26643 23.21596 1.000 18.10115 79 ALA B CA 1
ATOM 4083 C C . ALA B 1 104 ? 42.83275 -89.59582 21.85430 1.000 15.48909 79 ALA B C 1
ATOM 4084 O O . ALA B 1 104 ? 43.04862 -90.68851 21.32394 1.000 18.98751 79 ALA B O 1
ATOM 4086 N N . PHE B 1 105 ? 42.08251 -88.66000 21.26923 1.000 15.14681 80 PHE B N 1
ATOM 4087 C CA . PHE B 1 105 ? 41.55427 -88.88194 19.92740 1.000 14.11913 80 PHE B CA 1
ATOM 4088 C C . PHE B 1 105 ? 42.68356 -89.02490 18.92009 1.000 17.52909 80 PHE B C 1
ATOM 4089 O O . PHE B 1 105 ? 42.65904 -89.92431 18.07107 1.000 21.44823 80 PHE B O 1
ATOM 4097 N N . ARG B 1 106 ? 43.70064 -88.16814 19.02297 1.000 16.53239 81 ARG B N 1
ATOM 4098 C CA . ARG B 1 106 ? 44.84946 -88.28241 18.13323 1.000 18.65939 81 ARG B CA 1
ATOM 4099 C C . ARG B 1 106 ? 45.51205 -89.64719 18.26654 1.000 19.56829 81 ARG B C 1
ATOM 4100 O O . ARG B 1 106 ? 45.92381 -90.24639 17.26559 1.000 20.05901 81 ARG B O 1
ATOM 4108 N N . ARG B 1 107 ? 45.61274 -90.16200 19.49365 1.000 21.55449 82 ARG B N 1
ATOM 4109 C CA . ARG B 1 107 ? 46.17084 -91.49836 19.68404 1.000 20.32422 82 ARG B CA 1
ATOM 4110 C C . AR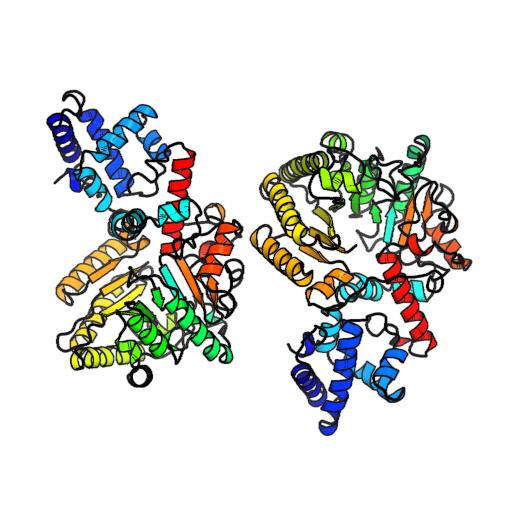G B 1 107 ? 45.30080 -92.55593 19.01385 1.000 19.09758 82 ARG B C 1
ATOM 4111 O O . ARG B 1 107 ? 45.81503 -93.47051 18.35893 1.000 18.56075 82 ARG B O 1
ATOM 4119 N N . LEU B 1 108 ? 43.97805 -92.44094 19.15334 1.000 16.43176 83 LEU B N 1
ATOM 4120 C CA . LEU B 1 108 ? 43.08817 -93.42873 18.55233 1.000 17.25554 83 LEU B CA 1
ATOM 4121 C C . LEU B 1 108 ? 43.18393 -93.40465 17.03105 1.000 20.28971 83 LEU B C 1
ATOM 4122 O O . LEU B 1 108 ? 43.12847 -94.45651 16.38442 1.000 20.52140 83 LEU B O 1
ATOM 4127 N N . LEU B 1 109 ? 43.32926 -92.21439 16.43868 1.000 21.69940 84 LEU B N 1
ATOM 4128 C CA . LEU B 1 109 ? 43.46190 -92.12846 14.98614 1.000 21.03402 84 LEU B CA 1
ATOM 4129 C C . LEU B 1 109 ? 44.71991 -92.84090 14.51315 1.000 19.15163 84 LEU B C 1
ATOM 4130 O O . LEU B 1 109 ? 44.68096 -93.62264 13.55632 1.000 20.91912 84 LEU B O 1
ATOM 4135 N N . ALA B 1 110 ? 45.85179 -92.58051 15.17327 1.000 18.26444 85 ALA B N 1
ATOM 4136 C CA . ALA B 1 110 ? 47.08645 -93.27073 14.81293 1.000 20.29518 85 ALA B CA 1
ATOM 4137 C C . ALA B 1 110 ? 46.93577 -94.78003 14.97448 1.000 22.49553 85 ALA B C 1
ATOM 4138 O O . ALA B 1 110 ? 47.38117 -95.55434 14.11743 1.000 22.50285 85 ALA B O 1
ATOM 4140 N N . LEU B 1 111 ? 46.29682 -95.21664 16.06346 1.000 21.81797 86 LEU B N 1
ATOM 4141 C CA . LEU B 1 111 ? 46.11334 -96.64903 16.29169 1.000 22.75930 86 LEU B CA 1
ATOM 4142 C C . LEU B 1 111 ? 45.14494 -97.25220 15.27922 1.000 20.02750 86 LEU B C 1
ATOM 4143 O O . LEU B 1 111 ? 45.31968 -98.39901 14.85869 1.000 19.75730 86 LEU B O 1
ATOM 4148 N N . PHE B 1 112 ? 44.11276 -96.49827 14.88127 1.000 17.91564 87 PHE B N 1
ATOM 4149 C CA . PHE B 1 112 ? 43.20561 -96.96944 13.83581 1.000 18.10261 87 PHE B CA 1
ATOM 4150 C C . PHE B 1 112 ? 43.96504 -97.31482 12.56094 1.000 22.43149 87 PHE B C 1
ATOM 4151 O O . PHE B 1 112 ? 43.69541 -98.34219 11.92692 1.000 21.90007 87 PHE B O 1
ATOM 4159 N N . GLY B 1 113 ? 44.92561 -96.47301 12.17510 1.000 21.25610 88 GLY B N 1
ATOM 4160 C CA . GLY B 1 113 ? 45.72805 -96.74112 10.99395 1.000 24.86294 88 GLY B CA 1
ATOM 4161 C C . GLY B 1 113 ? 46.57028 -97.99696 11.08435 1.000 29.01390 88 GLY B C 1
ATOM 4162 O O . GLY B 1 113 ? 47.14947 -98.40497 10.07158 1.000 27.17468 88 GLY B O 1
ATOM 4163 N N . GLN B 1 114 ? 46.65418 -98.61573 12.26357 1.000 27.86255 89 GLN B N 1
ATOM 4164 C CA . GLN B 1 114 ? 47.46843 -99.80407 12.47088 1.000 27.70338 89 GLN B CA 1
ATOM 4165 C C . GLN B 1 114 ? 46.63305 -101.06863 12.61929 1.000 26.31975 89 GLN B C 1
ATOM 4166 O O . GLN B 1 114 ? 47.18833 -102.13569 12.90879 1.000 27.42140 89 GLN B O 1
ATOM 4172 N N . VAL B 1 115 ? 45.31760 -100.97905 12.44698 1.000 26.74628 90 VAL B N 1
ATOM 4173 C CA . VAL B 1 115 ? 44.46586 -102.16558 12.44763 1.000 26.47339 90 VAL B CA 1
ATOM 4174 C C . VAL B 1 115 ? 43.79918 -102.26027 11.08095 1.000 25.56108 90 VAL B C 1
ATOM 4175 O O . VAL B 1 115 ? 42.71018 -101.69946 10.87985 1.000 25.88996 90 VAL B O 1
ATOM 4179 N N . PRO B 1 116 ? 44.41240 -102.95595 10.11881 1.000 25.85041 91 PRO B N 1
ATOM 4180 C CA . PRO B 1 116 ? 43.89233 -102.92038 8.74098 1.000 23.71730 91 PRO B CA 1
ATOM 4181 C C . PRO B 1 116 ? 42.48915 -103.47895 8.59688 1.000 20.30908 91 PRO B C 1
ATOM 4182 O O . PRO B 1 116 ? 41.79686 -103.11702 7.63793 1.000 18.16849 91 PRO B O 1
ATOM 4186 N N . GLU B 1 117 ? 42.03129 -104.32357 9.52342 1.000 17.63600 92 GLU B N 1
ATOM 4187 C CA . GLU B 1 117 ? 40.67060 -104.83960 9.41703 1.000 19.95058 92 GLU B CA 1
ATOM 4188 C C . GLU B 1 117 ? 39.63831 -103.74606 9.62875 1.000 20.61346 92 GLU B C 1
ATOM 4189 O O . GLU B 1 117 ? 38.56115 -103.78903 9.02637 1.000 22.30286 92 GLU B O 1
ATOM 4195 N N . LEU B 1 118 ? 39.95064 -102.75595 10.46695 1.000 22.30184 93 LEU B N 1
ATOM 4196 C CA . LEU B 1 118 ? 38.99275 -101.68656 10.72133 1.000 20.92150 93 LEU B CA 1
ATOM 4197 C C . LEU B 1 118 ? 38.84290 -100.78495 9.50485 1.000 17.78673 93 LEU B C 1
ATOM 4198 O O . LEU B 1 118 ? 37.73931 -100.31236 9.21028 1.000 20.12575 93 LEU B O 1
ATOM 4203 N N . ARG B 1 119 ? 39.93698 -100.54577 8.77822 1.000 15.09908 94 ARG B N 1
ATOM 4204 C CA . ARG B 1 119 ? 39.82384 -99.86224 7.49397 1.000 17.28795 94 ARG B CA 1
ATOM 4205 C C . ARG B 1 119 ? 38.91800 -100.62997 6.54158 1.000 14.82153 94 ARG B C 1
ATOM 4206 O O . ARG B 1 119 ? 38.06929 -100.03859 5.86530 1.000 16.72609 94 ARG B O 1
ATOM 4214 N N . THR B 1 120 ? 39.06821 -101.95251 6.48889 1.000 17.36602 95 THR B N 1
ATOM 4215 C CA . THR B 1 120 ? 38.19344 -102.75789 5.64027 1.000 19.16711 95 THR B CA 1
ATOM 4216 C C . THR B 1 120 ? 36.74007 -102.64733 6.08511 1.000 19.62517 95 THR B C 1
ATOM 4217 O O . THR B 1 120 ? 35.82917 -102.57513 5.25201 1.000 21.94479 95 THR B O 1
ATOM 4221 N N . ALA B 1 121 ? 36.50574 -102.60657 7.39911 1.000 19.48149 96 ALA B N 1
ATOM 4222 C CA . ALA B 1 121 ? 35.14446 -102.47510 7.91190 1.000 16.87377 96 ALA B CA 1
ATOM 4223 C C . ALA B 1 121 ? 34.49710 -101.17031 7.45921 1.000 20.72886 96 ALA B C 1
ATOM 4224 O O . ALA B 1 121 ? 33.28687 -101.12497 7.19981 1.000 22.48838 96 ALA B O 1
ATOM 4226 N N . VAL B 1 122 ? 35.28052 -100.09232 7.37170 1.000 19.54072 97 VAL B N 1
ATOM 4227 C CA . VAL B 1 122 ? 34.74129 -98.83382 6.86869 1.000 16.31418 97 VAL B CA 1
ATOM 4228 C C . VAL B 1 122 ? 34.49566 -98.92860 5.36491 1.000 19.71275 97 VAL B C 1
ATOM 4229 O O . VAL B 1 122 ? 33.42634 -98.55532 4.86871 1.000 16.85098 97 VAL B O 1
ATOM 4233 N N . GLU B 1 123 ? 35.47028 -99.46472 4.62228 1.000 18.83729 98 GLU B N 1
ATOM 4234 C CA . GLU B 1 123 ? 35.36855 -99.48283 3.16613 1.000 22.03585 98 GLU B CA 1
ATOM 4235 C C . GLU B 1 123 ? 34.27591 -100.42570 2.67859 1.000 23.91846 98 GLU B C 1
ATOM 4236 O O . GLU B 1 123 ? 33.72284 -100.21632 1.59353 1.000 25.89581 98 GLU B O 1
ATOM 4242 N N . THR B 1 124 ? 33.95098 -101.46011 3.44998 1.000 26.70648 99 THR B N 1
ATOM 4243 C CA . THR B 1 124 ? 32.94957 -102.43808 3.04692 1.000 27.60270 99 THR B CA 1
ATOM 4244 C C . THR B 1 124 ? 31.66428 -102.33612 3.85814 1.000 25.87568 99 THR B C 1
ATOM 4245 O O . THR B 1 124 ? 30.77938 -103.18717 3.70712 1.000 22.04716 99 THR B O 1
ATOM 4249 N N . GLY B 1 125 ? 31.53421 -101.30782 4.70518 1.000 27.41271 100 GLY B N 1
ATOM 4250 C CA . GLY B 1 125 ? 30.35584 -101.13345 5.50508 1.000 24.44415 100 GLY B CA 1
ATOM 4251 C C . GLY B 1 125 ? 29.17156 -100.64449 4.68626 1.000 22.45985 100 GLY B C 1
ATOM 4252 O O . GLY B 1 125 ? 29.23842 -100.52586 3.45003 1.000 20.02669 100 GLY B O 1
ATOM 4253 N N . PRO B 1 126 ? 28.05690 -100.37452 5.37869 1.000 23.13132 101 PRO B N 1
ATOM 4254 C CA . PRO B 1 126 ? 26.85427 -99.88334 4.68276 1.000 22.81935 101 PRO B CA 1
ATOM 4255 C C . PRO B 1 126 ? 27.09766 -98.66316 3.80799 1.000 25.74564 101 PRO B C 1
ATOM 4256 O O . PRO B 1 126 ? 26.47119 -98.53442 2.75048 1.000 26.47441 101 PRO B O 1
ATOM 4260 N N . ALA B 1 127 ? 27.98366 -97.75833 4.22296 1.000 25.66093 102 ALA B N 1
ATOM 4261 C CA . ALA B 1 127 ? 28.38182 -96.61611 3.41195 1.000 22.79526 102 ALA B CA 1
ATOM 4262 C C . ALA B 1 127 ? 29.58502 -96.92289 2.52679 1.000 23.56105 102 ALA B C 1
ATOM 4263 O O . ALA B 1 127 ? 30.24934 -95.99349 2.05164 1.000 22.42792 102 ALA B O 1
ATOM 4265 N N . GLY B 1 128 ? 29.87136 -98.20428 2.28732 1.000 22.52885 103 GLY B N 1
ATOM 4266 C CA . GLY B 1 128 ? 31.08265 -98.57028 1.57260 1.000 22.59178 103 GLY B CA 1
ATOM 4267 C C . GLY B 1 128 ? 31.14961 -98.03921 0.15343 1.000 25.89938 103 GLY B C 1
ATOM 4268 O O . GLY B 1 128 ? 32.24242 -97.83892 -0.38397 1.000 27.56829 103 GLY B O 1
ATOM 4269 N N . ALA B 1 129 ? 29.99524 -97.79896 -0.47273 1.000 27.59493 104 ALA B N 1
ATOM 4270 C CA . ALA B 1 129 ? 30.00164 -97.29939 -1.84418 1.000 27.16878 104 ALA B CA 1
ATOM 4271 C C . ALA B 1 129 ? 30.60649 -95.90596 -1.91923 1.000 28.38454 104 ALA B C 1
ATOM 4272 O O . ALA B 1 129 ? 31.36525 -95.60434 -2.84863 1.000 30.15370 104 ALA B O 1
ATOM 4274 N N . TYR B 1 130 ? 30.27951 -95.03932 -0.95644 1.000 27.01785 105 TYR B N 1
ATOM 4275 C CA . TYR B 1 130 ? 30.90463 -93.72037 -0.90733 1.000 22.89897 105 TYR B CA 1
ATOM 4276 C C . TYR B 1 130 ? 32.42326 -93.83706 -0.91425 1.000 19.46030 105 TYR B C 1
ATOM 4277 O O . TYR B 1 130 ? 33.10664 -93.18071 -1.71008 1.000 19.10179 105 TYR B O 1
ATOM 4286 N N . TRP B 1 131 ? 32.96243 -94.69061 -0.03659 1.000 17.07382 106 TRP B N 1
ATOM 4287 C CA . TRP B 1 131 ? 34.40928 -94.82187 0.12708 1.000 19.06686 106 TRP B CA 1
ATOM 4288 C C . TRP B 1 131 ? 35.05100 -95.44327 -1.10575 1.000 21.36668 106 TRP B C 1
ATOM 4289 O O . TRP B 1 131 ? 35.97745 -94.87387 -1.69836 1.000 19.53655 106 TRP B O 1
ATOM 4300 N N . LYS B 1 132 ? 34.58640 -96.63374 -1.49126 1.000 20.88148 107 LYS B N 1
ATOM 4301 C CA . LYS B 1 132 ? 35.28012 -97.39054 -2.52700 1.000 21.19520 107 LYS B CA 1
ATOM 4302 C C . LYS B 1 132 ? 35.11594 -96.75772 -3.90251 1.000 19.86629 107 LYS B C 1
ATOM 4303 O O . LYS B 1 132 ? 36.07290 -96.71041 -4.67963 1.000 23.73511 107 LYS B O 1
ATOM 4309 N N . ASN B 1 133 ? 33.92344 -96.26227 -4.22379 1.000 18.52694 108 ASN B N 1
ATOM 4310 C CA . ASN B 1 133 ? 33.64646 -95.80227 -5.57953 1.000 21.77655 108 ASN B CA 1
ATOM 4311 C C . ASN B 1 133 ? 34.01609 -94.34448 -5.81898 1.000 22.49048 108 ASN B C 1
ATOM 4312 O O . ASN B 1 133 ? 34.36560 -93.98367 -6.94775 1.000 18.07004 108 ASN B O 1
ATOM 4317 N N . THR B 1 134 ? 33.95242 -93.49606 -4.79399 1.000 19.86287 109 THR B N 1
ATOM 4318 C CA . THR B 1 134 ? 34.11326 -92.06748 -5.01424 1.000 20.80984 109 THR B CA 1
ATOM 4319 C C . THR B 1 134 ? 35.19172 -91.46075 -4.12360 1.000 18.17958 109 THR B C 1
ATOM 4320 O O . THR B 1 134 ? 36.14481 -90.85295 -4.62518 1.000 13.67816 109 THR B O 1
ATOM 4324 N N . LEU B 1 135 ? 35.06162 -91.62427 -2.80203 1.000 15.97736 110 LEU B N 1
ATOM 4325 C CA . LEU B 1 135 ? 35.91265 -90.86745 -1.89383 1.000 14.80933 110 LEU B CA 1
ATOM 4326 C C . LEU B 1 135 ? 37.37065 -91.29021 -2.02758 1.000 12.71998 110 LEU B C 1
ATOM 4327 O O . LEU B 1 135 ? 38.24252 -90.46904 -2.33253 1.000 15.23155 110 LEU B O 1
ATOM 4332 N N . LEU B 1 136 ? 37.65413 -92.57002 -1.83435 1.000 16.68184 111 LEU B N 1
ATOM 4333 C CA . LEU B 1 136 ? 39.05057 -92.98603 -1.78698 1.000 17.30475 111 LEU B CA 1
ATOM 4334 C C . LEU B 1 136 ? 39.75237 -92.88466 -3.14235 1.000 19.06220 111 LEU B C 1
ATOM 4335 O O . LEU B 1 136 ? 40.90146 -92.42233 -3.18469 1.000 17.95876 111 LEU B O 1
ATOM 4340 N N . PRO B 1 137 ? 39.13358 -93.29876 -4.26194 1.000 20.22962 112 PRO B N 1
ATOM 4341 C CA . PRO B 1 137 ? 39.79392 -93.07951 -5.56279 1.000 21.01959 112 PRO B CA 1
ATOM 4342 C C . PRO B 1 137 ? 40.16638 -91.63093 -5.81292 1.000 18.11909 112 PRO B C 1
ATOM 4343 O O . PRO B 1 137 ? 41.29022 -91.35012 -6.24142 1.000 21.18698 112 PRO B O 1
ATOM 4347 N N . LEU B 1 138 ? 39.24909 -90.69752 -5.55373 1.000 16.16970 113 LEU B N 1
ATOM 4348 C CA . LEU B 1 138 ? 39.54277 -89.29189 -5.81044 1.000 16.47328 113 LEU B CA 1
ATOM 4349 C C . LEU B 1 138 ? 40.61643 -88.77126 -4.85849 1.000 18.29673 113 LEU B C 1
ATOM 4350 O O . LEU B 1 138 ? 41.47278 -87.97275 -5.26291 1.000 16.81049 113 LEU B O 1
ATOM 4355 N N . GLU B 1 139 ? 40.59714 -89.22476 -3.59637 1.000 17.52067 114 GLU B N 1
ATOM 4356 C CA . GLU B 1 139 ? 41.62246 -88.81594 -2.64002 1.000 16.42582 114 GLU B CA 1
ATOM 4357 C C . GLU B 1 139 ? 43.00236 -89.26796 -3.09297 1.000 16.53270 114 GLU B C 1
ATOM 4358 O O . GLU B 1 139 ? 43.95669 -88.48797 -3.07607 1.000 13.08531 114 GLU B O 1
ATOM 4364 N N . GLN B 1 140 ? 43.12922 -90.53499 -3.49771 1.000 18.89035 115 GLN B N 1
ATOM 4365 C CA . GLN B 1 140 ? 44.43498 -91.06745 -3.87005 1.000 22.13051 115 GLN B CA 1
ATOM 4366 C C . GLN B 1 140 ? 44.98879 -90.43824 -5.14287 1.000 18.56130 115 GLN B C 1
ATOM 4367 O O . GLN B 1 140 ? 46.21049 -90.43073 -5.33330 1.000 15.97465 115 GLN B O 1
ATOM 4373 N N . ARG B 1 141 ? 44.13251 -89.90255 -6.00637 1.000 16.88544 116 ARG B N 1
ATOM 4374 C CA . ARG B 1 141 ? 44.58998 -89.18320 -7.18332 1.000 19.04568 116 ARG B CA 1
ATOM 4375 C C . ARG B 1 141 ? 44.83312 -87.70487 -6.89458 1.000 20.48855 116 ARG B C 1
ATOM 4376 O O . ARG B 1 141 ? 45.14669 -86.94229 -7.81740 1.000 19.49829 116 ARG B O 1
ATOM 4384 N N . GLY B 1 142 ? 44.69943 -87.28704 -5.63579 1.000 20.03432 117 GLY B N 1
ATOM 4385 C CA . GLY B 1 142 ? 44.92993 -85.90678 -5.27746 1.000 20.47038 117 GLY B CA 1
ATOM 4386 C C . GLY B 1 142 ? 43.82635 -84.95108 -5.66365 1.000 19.32536 117 GLY B C 1
ATOM 4387 O O . GLY B 1 142 ? 44.01796 -83.73533 -5.55197 1.000 19.31422 117 GLY B O 1
ATOM 4388 N N . VAL B 1 143 ? 42.66973 -85.46167 -6.09411 1.000 15.39435 118 VAL B N 1
ATOM 4389 C CA . VAL B 1 143 ? 41.60575 -84.59160 -6.59068 1.000 17.85487 118 VAL B CA 1
ATOM 4390 C C . VAL B 1 143 ? 41.01607 -83.74859 -5.45941 1.000 17.20892 118 VAL B C 1
ATOM 4391 O O . VAL B 1 143 ? 40.75832 -82.55228 -5.63346 1.000 15.99287 118 VAL B O 1
ATOM 4395 N N . PHE B 1 144 ? 40.76735 -84.35751 -4.29360 1.000 17.10334 119 PHE B N 1
ATOM 4396 C CA . PHE B 1 144 ? 40.25379 -83.57536 -3.17059 1.000 17.04734 119 PHE B CA 1
ATOM 4397 C C . PHE B 1 144 ? 41.31832 -82.63336 -2.62161 1.000 15.30334 119 PHE B C 1
ATOM 4398 O O . PHE B 1 144 ? 41.00281 -81.51232 -2.21032 1.000 15.33183 119 PHE B O 1
ATOM 4406 N N . ASP B 1 145 ? 42.58609 -83.05307 -2.62888 1.000 15.98834 120 ASP B N 1
ATOM 4407 C CA . ASP B 1 145 ? 43.65103 -82.13769 -2.22854 1.000 17.76595 120 ASP B CA 1
ATOM 4408 C C . ASP B 1 145 ? 43.62885 -80.87700 -3.08166 1.000 20.06382 120 ASP B C 1
ATOM 4409 O O . ASP B 1 145 ? 43.72089 -79.75913 -2.55856 1.000 19.46161 120 ASP B O 1
ATOM 4414 N N . ALA B 1 146 ? 43.50360 -81.04089 -4.40612 1.000 14.77367 121 ALA B N 1
ATOM 4415 C CA . ALA B 1 146 ? 43.52657 -79.88861 -5.30489 1.000 15.97549 121 ALA B CA 1
ATOM 4416 C C . ALA B 1 146 ? 42.35548 -78.95334 -5.03082 1.000 15.75355 121 ALA B C 1
ATOM 4417 O O . ALA B 1 146 ? 42.52677 -77.73130 -4.94835 1.000 15.61550 121 ALA B O 1
ATOM 4419 N N . ALA B 1 147 ? 41.15331 -79.51251 -4.88184 1.000 15.78459 122 ALA B N 1
ATOM 4420 C CA . ALA B 1 147 ? 39.99007 -78.68240 -4.58615 1.000 13.42815 122 ALA B CA 1
ATOM 4421 C C . ALA B 1 147 ? 40.12135 -78.02054 -3.21916 1.000 16.43648 122 ALA B C 1
ATOM 4422 O O . ALA B 1 147 ? 39.80902 -76.83334 -3.06702 1.000 18.52187 122 ALA B O 1
ATOM 4424 N N . LEU B 1 148 ? 40.60015 -78.77108 -2.21687 1.000 17.69937 123 LEU B N 1
ATOM 4425 C CA . LEU B 1 148 ? 40.72981 -78.22972 -0.86566 1.000 18.76702 123 LEU B CA 1
ATOM 4426 C C . LEU B 1 148 ? 41.69945 -77.05514 -0.82944 1.000 21.76421 123 LEU B C 1
ATOM 4427 O O . LEU B 1 148 ? 41.44368 -76.04557 -0.15892 1.000 21.89276 123 LEU B O 1
ATOM 4432 N N . ALA B 1 149 ? 42.81750 -77.16752 -1.54255 1.000 21.68893 124 ALA B N 1
ATOM 4433 C CA . ALA B 1 149 ? 43.79188 -76.09092 -1.62066 1.000 20.69928 124 ALA B CA 1
ATOM 4434 C C . ALA B 1 149 ? 43.40373 -75.02313 -2.63007 1.000 21.52303 124 ALA B C 1
ATOM 4435 O O . ALA B 1 149 ? 44.19465 -74.09964 -2.85404 1.000 21.69755 124 ALA B O 1
ATOM 4437 N N . ARG B 1 150 ? 42.22088 -75.14042 -3.23858 1.000 19.51167 125 ARG B N 1
ATOM 4438 C CA . ARG B 1 150 ? 41.71272 -74.16693 -4.20729 1.000 18.16493 125 ARG B CA 1
ATOM 4439 C C . ARG B 1 150 ? 42.77584 -73.81818 -5.24362 1.000 18.39425 125 ARG B C 1
ATOM 4440 O O . ARG B 1 150 ? 43.01718 -72.65368 -5.56568 1.000 18.77104 125 ARG B O 1
ATOM 4448 N N . LYS B 1 151 ? 43.42692 -74.85787 -5.76043 1.000 22.07634 126 LYS B N 1
ATOM 4449 C CA . LYS B 1 151 ? 44.49305 -74.70720 -6.73857 1.000 21.94665 126 LYS B CA 1
ATOM 4450 C C . LYS B 1 151 ? 43.94194 -74.84493 -8.15388 1.000 21.10583 126 LYS B C 1
ATOM 4451 O O . LYS B 1 151 ? 42.99301 -75.60440 -8.37692 1.000 17.62750 126 LYS B O 1
ATOM 4457 N N . PRO B 1 152 ? 44.50439 -74.08130 -9.10981 1.000 21.16610 127 PRO B N 1
ATOM 4458 C CA . PRO B 1 152 ? 44.09801 -74.23243 -10.51179 1.000 22.74803 127 PRO B CA 1
ATOM 4459 C C . PRO B 1 152 ? 44.65001 -75.51897 -11.09645 1.000 32.32165 127 PRO B C 1
ATOM 4460 O O . PRO B 1 152 ? 45.86621 -75.70169 -11.20930 1.000 39.46066 127 PRO B O 1
ATOM 4464 N N . VAL B 1 153 ? 43.75105 -76.42742 -11.45703 1.000 25.61797 128 VAL B N 1
ATOM 4465 C CA . VAL B 1 153 ? 44.10592 -77.72736 -12.00032 1.000 22.73699 128 VAL B CA 1
ATOM 4466 C C . VAL B 1 153 ? 43.13634 -77.99140 -13.14505 1.000 21.11339 128 VAL B C 1
ATOM 4467 O O . VAL B 1 153 ? 42.04662 -77.41891 -13.20027 1.000 24.07002 128 VAL B O 1
ATOM 4471 N N . PHE B 1 154 ? 43.55532 -78.80854 -14.10059 1.000 19.13244 129 PHE B N 1
ATOM 4472 C CA . PHE B 1 154 ? 42.59941 -79.24483 -15.10252 1.000 19.92138 129 PHE B CA 1
ATOM 4473 C C . PHE B 1 154 ? 41.56972 -80.16847 -14.44936 1.000 17.83243 129 PHE B C 1
ATOM 4474 O O . PHE B 1 154 ? 41.92929 -81.00192 -13.62275 1.000 17.63893 129 PHE B O 1
ATOM 4482 N N . PRO B 1 155 ? 40.28840 -80.03789 -14.79155 1.000 16.66453 130 PRO B N 1
ATOM 4483 C CA . PRO B 1 155 ? 39.25206 -80.77919 -14.05853 1.000 17.07840 130 PRO B CA 1
ATOM 4484 C C . PRO B 1 155 ? 39.44225 -82.28679 -14.16891 1.000 12.96274 130 PRO B C 1
ATOM 4485 O O . PRO B 1 155 ? 39.79867 -82.81428 -15.22264 1.000 13.08054 130 PRO B O 1
ATOM 4489 N N . TYR B 1 156 ? 39.20307 -82.97795 -13.05611 1.000 11.22747 131 TYR B N 1
ATOM 4490 C CA . TYR B 1 156 ? 39.39712 -84.42559 -13.03436 1.000 14.93296 131 TYR B CA 1
ATOM 4491 C C . TYR B 1 156 ? 38.41008 -85.14473 -13.95372 1.000 15.10308 131 TYR B C 1
ATOM 4492 O O . TYR B 1 156 ? 38.76799 -86.14165 -14.59518 1.000 11.50285 131 TYR B O 1
ATOM 4501 N N . SER B 1 157 ? 37.16345 -84.67489 -14.03065 1.000 12.37392 132 SER B N 1
ATOM 4502 C CA . SER B 1 157 ? 36.17086 -85.31048 -14.89348 1.000 16.73333 132 SER B CA 1
ATOM 4503 C C . SER B 1 157 ? 35.44867 -84.23295 -15.69543 1.000 18.01918 132 SER B C 1
ATOM 4504 O O . SER B 1 157 ? 34.82472 -83.32908 -15.12027 1.000 14.39286 132 SER B O 1
ATOM 4507 N N . VAL B 1 158 ? 35.52965 -84.32794 -17.02076 1.000 18.24000 133 VAL B N 1
ATOM 4508 C CA . VAL B 1 158 ? 34.96213 -83.33020 -17.92344 1.000 15.63541 133 VAL B CA 1
ATOM 4509 C C . VAL B 1 158 ? 33.77591 -83.95025 -18.64106 1.000 13.35563 133 VAL B C 1
ATOM 4510 O O . VAL B 1 158 ? 33.93579 -84.93880 -19.37094 1.000 10.56898 133 VAL B O 1
ATOM 4514 N N . GLY B 1 159 ? 32.59653 -83.36966 -18.44907 1.000 13.34155 134 GLY B N 1
ATOM 4515 C CA . GLY B 1 159 ? 31.40799 -83.79654 -19.15769 1.000 12.16339 134 GLY B CA 1
ATOM 4516 C C . GLY B 1 159 ? 31.17863 -82.92172 -20.37678 1.000 13.09983 134 GLY B C 1
ATOM 4517 O O . GLY B 1 159 ? 31.16005 -81.69496 -20.27833 1.000 13.14754 134 GLY B O 1
ATOM 4518 N N . LEU B 1 160 ? 31.03691 -83.56119 -21.53064 1.000 12.37034 135 LEU B N 1
ATOM 4519 C CA . LEU B 1 160 ? 30.70725 -82.83986 -22.75583 1.000 11.92330 135 LEU B CA 1
ATOM 4520 C C . LEU B 1 160 ? 29.22391 -83.03525 -23.02989 1.000 13.08751 135 LEU B C 1
ATOM 4521 O O . LEU B 1 160 ? 28.75116 -84.17486 -23.12037 1.000 17.03328 135 LEU B O 1
ATOM 4526 N N . TYR B 1 161 ? 28.48985 -81.92657 -23.13127 1.000 9.33465 136 TYR B N 1
ATOM 4527 C CA . TYR B 1 161 ? 27.05612 -81.93668 -23.40852 1.000 13.39687 136 TYR B CA 1
ATOM 4528 C C . TYR B 1 161 ? 26.83527 -81.48753 -24.85213 1.000 17.08312 136 TYR B C 1
ATOM 4529 O O . TYR B 1 161 ? 26.61371 -80.29027 -25.10768 1.000 17.33475 136 TYR B O 1
ATOM 4538 N N . PRO B 1 162 ? 26.87012 -82.39441 -25.83411 1.000 14.41385 137 PRO B N 1
ATOM 4539 C CA . PRO B 1 162 ? 26.88110 -81.96074 -27.23753 1.000 16.89016 137 PRO B CA 1
ATOM 4540 C C . PRO B 1 162 ? 25.51811 -81.81242 -27.89278 1.000 16.33845 137 PRO B C 1
ATOM 4541 O O . PRO B 1 162 ? 25.46280 -81.34112 -29.03998 1.000 18.25969 137 PRO B O 1
ATOM 4545 N N . GLY B 1 163 ? 24.43395 -82.19208 -27.21682 1.000 16.96938 138 GLY B N 1
ATOM 4546 C CA . GLY B 1 163 ? 23.12343 -82.24229 -27.82608 1.000 17.15095 138 GLY B CA 1
ATOM 4547 C C . GLY B 1 163 ? 22.44254 -80.88899 -27.93513 1.000 18.08907 138 GLY B C 1
ATOM 4548 O O . GLY B 1 163 ? 22.32758 -80.14830 -26.95697 1.000 17.16723 138 GLY B O 1
ATOM 4549 N N . PRO B 1 164 ? 21.97765 -80.53692 -29.15225 1.000 19.62138 139 PRO B N 1
ATOM 4550 C CA . PRO B 1 164 ? 21.22971 -79.28187 -29.32773 1.000 21.91234 139 PRO B CA 1
ATOM 4551 C C . PRO B 1 164 ? 19.77452 -79.38746 -28.89095 1.000 23.89188 139 PRO B C 1
ATOM 4552 O O . PRO B 1 164 ? 19.16019 -78.38169 -28.51705 1.000 26.10455 139 PRO B O 1
ATOM 4556 N N . THR B 1 165 ? 19.20764 -80.59039 -28.94047 1.000 19.47062 140 THR B N 1
ATOM 4557 C CA . THR B 1 165 ? 17.78121 -80.77535 -28.69782 1.000 22.09035 140 THR B CA 1
ATOM 4558 C C . THR B 1 165 ? 17.55107 -82.14124 -28.05945 1.000 24.16901 140 THR B C 1
ATOM 4559 O O . THR B 1 165 ? 18.49087 -82.82723 -27.64676 1.000 21.45420 140 THR B O 1
ATOM 4563 N N . CYS B 1 166 ? 16.27979 -82.52656 -27.97839 1.000 27.91883 141 CYS B N 1
ATOM 4564 C CA . CYS B 1 166 ? 15.86491 -83.87898 -27.65400 1.000 26.30437 141 CYS B CA 1
ATOM 4565 C C . CYS B 1 166 ? 14.43425 -84.06069 -28.12480 1.000 27.13726 141 CYS B C 1
ATOM 4566 O O . CYS B 1 166 ? 13.65072 -83.11142 -28.15351 1.000 28.55369 141 CYS B O 1
ATOM 4569 N N . MET B 1 167 ? 14.10351 -85.29138 -28.48918 1.000 25.15112 142 MET B N 1
ATOM 4570 C CA . MET B 1 167 ? 12.77612 -85.59137 -28.99619 1.000 26.27500 142 MET B CA 1
ATOM 4571 C C . MET B 1 167 ? 11.78400 -85.95585 -27.89357 1.000 24.14282 142 MET B C 1
ATOM 4572 O O . MET B 1 167 ? 10.57974 -86.02591 -28.16216 1.000 24.17716 142 MET B O 1
ATOM 4577 N N . PHE B 1 168 ? 12.24875 -86.18309 -26.67074 1.000 24.62613 143 PHE B N 1
ATOM 4578 C CA . PHE B 1 168 ? 11.34900 -86.44404 -25.55591 1.000 30.39284 143 PHE B CA 1
ATOM 4579 C C . PHE B 1 168 ? 10.91063 -85.12090 -24.92295 1.000 32.76545 143 PHE B C 1
ATOM 4580 O O . PHE B 1 168 ? 11.41727 -84.04632 -25.24770 1.000 32.87904 143 PHE B O 1
ATOM 4588 N N . ARG B 1 169 ? 9.95473 -85.21303 -23.99968 1.000 30.51756 144 ARG B N 1
ATOM 4589 C CA . ARG B 1 169 ? 9.45675 -84.06348 -23.24860 1.000 32.31114 144 ARG B CA 1
ATOM 4590 C C . ARG B 1 169 ? 9.33198 -84.41221 -21.77414 1.000 33.27903 144 ARG B C 1
ATOM 4591 O O . ARG B 1 169 ? 8.32182 -84.10358 -21.13524 1.000 32.53507 144 ARG B O 1
ATOM 4599 N N . CYS B 1 170 ? 10.35574 -85.06617 -21.21977 1.000 36.57353 145 CYS B N 1
ATOM 4600 C CA . CYS B 1 170 ? 10.32217 -85.52012 -19.83282 1.000 38.03895 145 CYS B CA 1
ATOM 4601 C C . CYS B 1 170 ? 9.97777 -84.37735 -18.88898 1.000 39.02228 145 CYS B C 1
ATOM 4602 O O . CYS B 1 170 ? 10.58153 -83.30194 -18.94841 1.000 36.38712 145 CYS B O 1
ATOM 4605 N N . HIS B 1 171 ? 8.99848 -84.62710 -18.01220 1.000 38.68488 146 HIS B N 1
ATOM 4606 C CA . HIS B 1 171 ? 8.46144 -83.56786 -17.16027 1.000 43.68530 146 HIS B CA 1
ATOM 4607 C C . HIS B 1 171 ? 9.53906 -82.91987 -16.29630 1.000 43.30280 146 HIS B C 1
ATOM 4608 O O . HIS B 1 171 ? 9.42529 -81.73754 -15.95459 1.000 43.52426 146 HIS B O 1
ATOM 4615 N N . PHE B 1 172 ? 10.59954 -83.66002 -15.95783 1.000 45.85759 147 PHE B N 1
ATOM 4616 C CA . PHE B 1 172 ? 11.66415 -83.17332 -15.08560 1.000 44.71153 147 PHE B CA 1
ATOM 4617 C C . PHE B 1 172 ? 12.78522 -82.46520 -15.84423 1.000 43.79311 147 PHE B C 1
ATOM 4618 O O . PHE B 1 172 ? 13.92142 -82.41308 -15.35007 1.000 42.48194 147 PHE B O 1
ATOM 4626 N N . CYS B 1 173 ? 12.49820 -81.90961 -17.02219 1.000 44.95482 148 CYS B N 1
ATOM 4627 C CA . CYS B 1 173 ? 13.52158 -81.32228 -17.87731 1.000 43.45554 148 CYS B CA 1
ATOM 4628 C C . CYS B 1 173 ? 13.01324 -80.01130 -18.46224 1.000 41.09130 148 CYS B C 1
ATOM 4629 O O . CYS B 1 173 ? 11.80799 -79.79037 -18.57851 1.000 41.78739 148 CYS B O 1
ATOM 4632 N N . VAL B 1 174 ? 13.95051 -79.13569 -18.83867 1.000 39.03818 149 VAL B N 1
ATOM 4633 C CA . VAL B 1 174 ? 13.58187 -77.88496 -19.49569 1.000 37.66855 149 VAL B CA 1
ATOM 4634 C C . VAL B 1 174 ? 13.02057 -78.11346 -20.88799 1.000 38.73727 149 VAL B C 1
ATOM 4635 O O . VAL B 1 174 ? 12.52902 -77.16842 -21.51908 1.000 38.22399 149 VAL B O 1
ATOM 4639 N N . ARG B 1 175 ? 13.08547 -79.35547 -21.37568 1.000 41.64701 150 ARG B N 1
ATOM 4640 C CA . ARG B 1 175 ? 12.58093 -79.68929 -22.69999 1.000 41.14768 150 ARG B CA 1
ATOM 4641 C C . ARG B 1 175 ? 11.05830 -79.60194 -22.77205 1.000 41.13137 150 ARG B C 1
ATOM 4642 O O . ARG B 1 175 ? 10.51190 -79.34267 -23.85164 1.000 39.34375 150 ARG B O 1
ATOM 4650 N N . VAL B 1 176 ? 10.35890 -79.79788 -21.64345 1.000 39.67201 151 VAL B N 1
ATOM 4651 C CA . VAL B 1 176 ? 8.89754 -79.67153 -21.62215 1.000 41.64137 151 VAL B CA 1
ATOM 4652 C C . VAL B 1 176 ? 8.44755 -78.32675 -22.16446 1.000 42.98320 151 VAL B C 1
ATOM 4653 O O . VAL B 1 176 ? 7.34132 -78.20169 -22.70480 1.000 44.78310 151 VAL B O 1
ATOM 4657 N N . THR B 1 177 ? 9.27825 -77.30293 -22.01683 1.000 41.58227 152 THR B N 1
ATOM 4658 C CA . THR B 1 177 ? 8.93935 -75.94575 -22.40849 1.000 42.62459 152 THR B CA 1
ATOM 4659 C C . THR B 1 177 ? 9.36987 -75.61721 -23.83030 1.000 42.25844 152 THR B C 1
ATOM 4660 O O . THR B 1 177 ? 9.13575 -74.49462 -24.28942 1.000 43.27765 152 THR B O 1
ATOM 4664 N N . GLY B 1 178 ? 9.98719 -76.56393 -24.53466 1.000 42.31787 153 GLY B N 1
ATOM 4665 C CA . GLY B 1 178 ? 10.46810 -76.33180 -25.87793 1.000 40.86475 153 GLY B CA 1
ATOM 4666 C C . GLY B 1 178 ? 11.84900 -75.72147 -25.97079 1.000 39.98786 153 GLY B C 1
ATOM 4667 O O . GLY B 1 178 ? 12.29902 -75.42206 -27.08561 1.000 40.14327 153 GLY B O 1
ATOM 4668 N N . ALA B 1 179 ? 12.53552 -75.53112 -24.84423 1.000 39.60851 154 ALA B N 1
ATOM 4669 C CA . ALA B 1 179 ? 13.86652 -74.93888 -24.86206 1.000 36.08746 154 ALA B CA 1
ATOM 4670 C C . ALA B 1 179 ? 14.85191 -75.85848 -25.56998 1.000 34.09819 154 ALA B C 1
ATOM 4671 O O . ALA B 1 179 ? 14.79622 -77.08300 -25.42803 1.000 36.06832 154 ALA B O 1
ATOM 4673 N N . ARG B 1 180 ? 15.76211 -75.26179 -26.32709 1.000 32.46380 155 ARG B N 1
ATOM 4674 C CA . ARG B 1 180 ? 16.76233 -76.01211 -27.07694 1.000 31.41829 155 ARG B CA 1
ATOM 4675 C C . ARG B 1 180 ? 17.83384 -75.03154 -27.52878 1.000 33.01457 155 ARG B C 1
ATOM 4676 O O . ARG B 1 180 ? 17.70885 -73.81807 -27.34374 1.000 36.41311 155 ARG B O 1
ATOM 4684 N N . TYR B 1 181 ? 18.89323 -75.57078 -28.12140 1.000 31.73930 156 TYR B N 1
ATOM 4685 C CA . TYR B 1 181 ? 19.94106 -74.76293 -28.72352 1.000 29.96867 156 TYR B CA 1
ATOM 4686 C C . TYR B 1 181 ? 19.63376 -74.53850 -30.19811 1.000 34.09470 156 TYR B C 1
ATOM 4687 O O . TYR B 1 181 ? 19.01163 -75.37508 -30.85812 1.000 33.74903 156 TYR B O 1
ATOM 4696 N N . ASP B 1 182 ? 20.07120 -73.39859 -30.70849 1.000 33.40341 157 ASP B N 1
ATOM 4697 C CA . ASP B 1 182 ? 19.82656 -73.07697 -32.10841 1.000 35.96028 157 ASP B CA 1
ATOM 4698 C C . ASP B 1 182 ? 20.68569 -73.97080 -32.99399 1.000 34.07427 157 ASP B C 1
ATOM 4699 O O . ASP B 1 182 ? 21.88308 -74.11868 -32.73420 1.000 33.17625 157 ASP B O 1
ATOM 4704 N N . PRO B 1 183 ? 20.12090 -74.57410 -34.04107 1.000 36.54017 158 PRO B N 1
ATOM 4705 C CA . PRO B 1 183 ? 20.92072 -75.45998 -34.90794 1.000 36.74040 158 PRO B CA 1
ATOM 4706 C C . PRO B 1 183 ? 22.18591 -74.81897 -35.46708 1.000 36.35398 158 PRO B C 1
ATOM 4707 O O . PRO B 1 183 ? 23.16685 -75.53158 -35.72171 1.000 37.07031 158 PRO B O 1
ATOM 4711 N N . SER B 1 184 ? 22.20600 -73.49860 -35.65820 1.000 37.98060 159 SER B N 1
ATOM 4712 C CA . SER B 1 184 ? 23.40081 -72.83986 -36.17371 1.000 34.56962 159 SER B CA 1
ATOM 4713 C C . SER B 1 184 ? 24.57541 -72.89001 -35.20556 1.000 32.38542 159 SER B C 1
ATOM 4714 O O . SER B 1 184 ? 25.69251 -72.53977 -35.59894 1.000 32.28901 159 SER B O 1
ATOM 4717 N N . ALA B 1 185 ? 24.36169 -73.32014 -33.95967 1.000 30.44550 160 ALA B N 1
ATOM 4718 C CA . ALA B 1 185 ? 25.46987 -73.47068 -33.02501 1.000 27.91794 160 ALA B CA 1
ATOM 4719 C C . ALA B 1 185 ? 26.31528 -74.71286 -33.29251 1.000 27.07004 160 ALA B C 1
ATOM 4720 O O . ALA B 1 185 ? 27.43109 -74.79946 -32.76480 1.000 27.68211 160 ALA B O 1
ATOM 4722 N N . LEU B 1 186 ? 25.83556 -75.64305 -34.12695 1.000 26.24374 161 LEU B N 1
ATOM 4723 C CA . LEU B 1 186 ? 26.41904 -76.98619 -34.19915 1.000 25.50786 161 LEU B CA 1
ATOM 4724 C C . LEU B 1 186 ? 27.85394 -76.96735 -34.71831 1.000 26.63639 161 LEU B C 1
ATOM 4725 O O . LEU B 1 186 ? 28.75418 -77.54728 -34.10041 1.000 27.91604 161 LEU B O 1
ATOM 4730 N N . ASP B 1 187 ? 28.07929 -76.34352 -35.87812 1.000 25.39539 162 ASP B N 1
ATOM 4731 C CA . ASP B 1 187 ? 29.40706 -76.36606 -36.48976 1.000 27.87515 162 ASP B CA 1
ATOM 4732 C C . ASP B 1 187 ? 30.46639 -75.82736 -35.53691 1.000 25.44327 162 ASP B C 1
ATOM 4733 O O . ASP B 1 187 ? 31.47434 -76.49133 -35.26693 1.000 24.35513 162 ASP B O 1
ATOM 4738 N N . ALA B 1 188 ? 30.26188 -74.61370 -35.02837 1.000 24.20081 163 ALA B N 1
ATOM 4739 C CA . ALA B 1 188 ? 31.24595 -74.02958 -34.12641 1.000 22.20970 163 ALA B CA 1
ATOM 4740 C C . ALA B 1 188 ? 31.33449 -74.82573 -32.83348 1.000 20.01185 163 ALA B C 1
ATOM 4741 O O . ALA B 1 188 ? 32.42292 -74.99478 -32.27050 1.000 20.34538 163 ALA B O 1
ATOM 4743 N N . GLY B 1 189 ? 30.19819 -75.33069 -32.35838 1.000 19.32652 164 GLY B N 1
ATOM 4744 C CA . GLY B 1 189 ? 30.19923 -76.09433 -31.12220 1.000 19.46456 164 GLY B CA 1
ATOM 4745 C C . GLY B 1 189 ? 31.02069 -77.36443 -31.22823 1.000 15.43923 164 GLY B C 1
ATOM 4746 O O . GLY B 1 189 ? 31.75182 -77.71773 -30.30166 1.000 13.38289 164 GLY B O 1
ATOM 4747 N N . ASN B 1 190 ? 30.94565 -78.04715 -32.37758 1.000 14.37430 165 ASN B N 1
ATOM 4748 C CA . ASN B 1 190 ? 31.69232 -79.29342 -32.52935 1.000 17.43727 165 ASN B CA 1
ATOM 4749 C C . ASN B 1 190 ? 33.18012 -79.02729 -32.70808 1.000 17.32869 165 ASN B C 1
ATOM 4750 O O . ASN B 1 190 ? 34.01159 -79.77009 -32.17705 1.000 17.85149 165 ASN B O 1
ATOM 4755 N N . ALA B 1 191 ? 33.54161 -77.96809 -33.44040 1.000 18.50709 166 ALA B N 1
ATOM 4756 C CA . ALA B 1 191 ? 34.94817 -77.58320 -33.49991 1.000 18.72724 166 ALA B CA 1
ATOM 4757 C C . ALA B 1 191 ? 35.46739 -77.21885 -32.11057 1.000 18.16365 166 ALA B C 1
ATOM 4758 O O . ALA B 1 191 ? 36.60899 -77.53931 -31.75620 1.000 18.50912 166 ALA B O 1
ATOM 4760 N N . MET B 1 192 ? 34.62912 -76.57685 -31.29612 1.000 17.54480 167 MET B N 1
ATOM 4761 C CA . MET B 1 192 ? 35.02084 -76.28180 -29.92244 1.000 15.66472 167 MET B CA 1
ATOM 4762 C C . MET B 1 192 ? 35.21123 -77.57326 -29.12566 1.000 15.92665 167 MET B C 1
ATOM 4763 O O . MET B 1 192 ? 36.23522 -77.76243 -28.45648 1.000 15.98185 167 MET B O 1
ATOM 4768 N N . PHE B 1 193 ? 34.24768 -78.49149 -29.20917 1.000 14.56758 168 PHE B N 1
ATOM 4769 C CA . PHE B 1 193 ? 34.37524 -79.74833 -28.47221 1.000 13.33560 168 PHE B CA 1
ATOM 4770 C C . PHE B 1 193 ? 35.65686 -80.48121 -28.84307 1.000 13.48485 168 PHE B C 1
ATOM 4771 O O . PHE B 1 193 ? 36.35120 -81.01482 -27.97049 1.000 15.43232 168 PHE B O 1
ATOM 4779 N N . ARG B 1 194 ? 35.99475 -80.50716 -30.13399 1.000 16.28196 169 ARG B N 1
ATOM 4780 C CA . ARG B 1 194 ? 37.24084 -81.13704 -30.54956 1.000 15.00021 169 ARG B CA 1
ATOM 4781 C C . ARG B 1 194 ? 38.44628 -80.46413 -29.90310 1.000 15.40820 169 ARG B C 1
ATOM 4782 O O . ARG B 1 194 ? 39.40175 -81.14345 -29.51269 1.000 15.34870 169 ARG B O 1
ATOM 4790 N N . SER B 1 195 ? 38.41805 -79.13388 -29.77006 1.000 16.22980 170 SER B N 1
ATOM 4791 C CA . SER B 1 195 ? 39.53855 -78.43715 -29.14492 1.000 16.36560 170 SER B CA 1
ATOM 4792 C C . SER B 1 195 ? 39.61700 -78.74040 -27.65672 1.000 14.08656 170 SER B C 1
ATOM 4793 O O . SER B 1 195 ? 40.71660 -78.83640 -27.09951 1.000 14.68407 170 SER B O 1
ATOM 4796 N N . VAL B 1 196 ? 38.46922 -78.91312 -27.00436 1.000 16.60854 171 VAL B N 1
ATOM 4797 C CA . VAL B 1 196 ? 38.47043 -79.29098 -25.59892 1.000 13.44782 171 VAL B CA 1
ATOM 4798 C C . VAL B 1 196 ? 39.03859 -80.69098 -25.42830 1.000 14.98894 171 VAL B C 1
ATOM 4799 O O . VAL B 1 196 ? 39.83630 -80.94104 -24.51788 1.000 14.55908 171 VAL B O 1
ATOM 4803 N N . ILE B 1 197 ? 38.64081 -81.62694 -26.30100 1.000 16.39197 172 ILE B N 1
ATOM 4804 C CA . ILE B 1 197 ? 39.18192 -82.98481 -26.23399 1.000 17.87820 172 ILE B CA 1
ATOM 4805 C C . ILE B 1 197 ? 40.70124 -82.95489 -26.32136 1.000 17.17182 172 ILE B C 1
ATOM 4806 O O . ILE B 1 197 ? 41.39637 -83.64955 -25.56940 1.000 19.36437 172 ILE B O 1
ATOM 4811 N N . ASP B 1 198 ? 41.24118 -82.12985 -27.22504 1.000 12.71406 173 ASP B N 1
ATOM 4812 C CA . ASP B 1 198 ? 42.68805 -82.04663 -27.38788 1.000 18.17486 173 ASP B CA 1
ATOM 4813 C C . ASP B 1 198 ? 43.38382 -81.51114 -26.14376 1.000 21.82592 173 ASP B C 1
ATOM 4814 O O . ASP B 1 198 ? 44.58593 -81.74638 -25.97839 1.000 23.13516 173 ASP B O 1
ATOM 4819 N N . GLU B 1 199 ? 42.65714 -80.80145 -25.26674 1.000 21.42071 174 GLU B N 1
ATOM 4820 C CA . GLU B 1 199 ? 43.24763 -80.25404 -24.04679 1.000 20.12401 174 GLU B CA 1
ATOM 4821 C C . GLU B 1 199 ? 43.45647 -81.31066 -22.97281 1.000 22.22291 174 GLU B C 1
ATOM 4822 O O . GLU B 1 199 ? 44.33603 -81.15343 -22.12058 1.000 22.66315 174 GLU B O 1
ATOM 4828 N N . ILE B 1 200 ? 42.64084 -82.35866 -22.96206 1.000 23.55482 175 ILE B N 1
ATOM 4829 C CA . ILE B 1 200 ? 42.59518 -83.26510 -21.82037 1.000 21.85630 175 ILE B CA 1
ATOM 4830 C C . ILE B 1 200 ? 43.94864 -83.94837 -21.66093 1.000 20.54697 175 ILE B C 1
ATOM 4831 O O . ILE B 1 200 ? 44.44602 -84.56932 -22.60709 1.000 18.90852 175 ILE B O 1
ATOM 4836 N N . PRO B 1 201 ? 44.59763 -83.81788 -20.50370 1.000 20.83955 176 PRO B N 1
ATOM 4837 C CA . PRO B 1 201 ? 45.91776 -84.43369 -20.32660 1.000 19.97314 176 PRO B CA 1
ATOM 4838 C C . PRO B 1 201 ? 45.82570 -85.94802 -20.44426 1.000 21.54306 176 PRO B C 1
ATOM 4839 O O . PRO B 1 201 ? 44.77228 -86.54665 -20.21548 1.000 19.73734 176 PRO B O 1
ATOM 4843 N N . ALA B 1 202 ? 46.94365 -86.56230 -20.81962 1.000 21.61579 177 ALA B N 1
ATOM 4844 C CA . ALA B 1 202 ? 47.01753 -88.01031 -20.85396 1.000 24.51873 177 ALA B CA 1
ATOM 4845 C C . ALA B 1 202 ? 46.97253 -88.56842 -19.43466 1.000 26.28819 177 ALA B C 1
ATOM 4846 O O . ALA B 1 202 ? 47.04265 -87.83603 -18.44760 1.000 26.94779 177 ALA B O 1
ATOM 4848 N N . GLY B 1 203 ? 46.84029 -89.88940 -19.33587 1.000 26.48252 178 GLY B N 1
ATOM 4849 C CA . GLY B 1 203 ? 46.96461 -90.58906 -18.07571 1.000 27.65958 178 GLY B CA 1
ATOM 4850 C C . GLY B 1 203 ? 45.67154 -91.12341 -17.50525 1.000 29.02533 178 GLY B C 1
ATOM 4851 O O . GLY B 1 203 ? 45.71588 -91.98424 -16.62326 1.000 32.51432 178 GLY B O 1
ATOM 4852 N N . ASN B 1 204 ? 44.51859 -90.64649 -17.97007 1.000 26.23870 179 ASN B N 1
ATOM 4853 C CA . ASN B 1 204 ? 43.23272 -91.12139 -17.46459 1.000 25.74353 179 ASN B CA 1
ATOM 4854 C C . ASN B 1 204 ? 42.25536 -91.23358 -18.62723 1.000 25.88798 179 ASN B C 1
ATOM 4855 O O . ASN B 1 204 ? 41.60861 -90.24048 -19.00103 1.000 26.76645 179 ASN B O 1
ATOM 4860 N N . PRO B 1 205 ? 42.10853 -92.42533 -19.21404 1.000 26.25328 180 PRO B N 1
ATOM 4861 C CA . PRO B 1 205 ? 41.19433 -92.57065 -20.35954 1.000 24.68184 180 PRO B CA 1
ATOM 4862 C C . PRO B 1 205 ? 39.73210 -92.31441 -20.02313 1.000 22.60326 180 PRO B C 1
ATOM 4863 O O . PRO B 1 205 ? 38.94890 -92.03977 -20.93734 1.000 21.64027 180 PRO B O 1
ATOM 4867 N N . SER B 1 206 ? 39.33426 -92.38943 -18.75123 1.000 21.44660 181 SER B N 1
ATOM 4868 C CA . SER B 1 206 ? 37.98008 -92.04747 -18.33095 1.000 23.63554 181 SER B CA 1
ATOM 4869 C C . SER B 1 206 ? 37.82592 -90.57439 -17.96424 1.000 21.58810 181 SER B C 1
ATOM 4870 O O . SER B 1 206 ? 36.84922 -90.21589 -17.29755 1.000 21.91562 181 SER B O 1
ATOM 4873 N N . ALA B 1 207 ? 38.76431 -89.71845 -18.38318 1.000 20.63518 182 ALA B N 1
ATOM 4874 C CA . ALA B 1 207 ? 38.73151 -88.31450 -17.97777 1.000 19.99817 182 ALA B CA 1
ATOM 4875 C C . ALA B 1 207 ? 37.48636 -87.59784 -18.47875 1.000 22.63972 182 ALA B C 1
ATOM 4876 O O . ALA B 1 207 ? 37.05444 -86.61004 -17.87241 1.000 24.77697 182 ALA B O 1
ATOM 4878 N N . MET B 1 208 ? 36.89908 -88.06645 -19.57493 1.000 16.37770 183 MET B N 1
ATOM 4879 C CA . MET B 1 208 ? 35.81860 -87.34946 -20.22897 1.000 16.63779 183 MET B CA 1
ATOM 4880 C C . MET B 1 208 ? 34.66218 -88.30066 -20.50016 1.000 15.04343 183 MET B C 1
ATOM 4881 O O . MET B 1 208 ? 34.85398 -89.50865 -20.67413 1.000 18.38687 183 MET B O 1
ATOM 4886 N N . TYR B 1 209 ? 33.45292 -87.74690 -20.52030 1.000 14.72797 184 TYR B N 1
ATOM 4887 C CA . TYR B 1 209 ? 32.26838 -88.50116 -20.89349 1.000 12.13588 184 TYR B CA 1
ATOM 4888 C C . TYR B 1 209 ? 31.35006 -87.60778 -21.71344 1.000 14.16244 184 TYR B C 1
ATOM 4889 O O . TYR B 1 209 ? 31.42289 -86.37633 -21.65744 1.000 16.82031 184 TYR B O 1
ATOM 4898 N N . PHE B 1 210 ? 30.49332 -88.24351 -22.49650 1.000 10.37094 185 PHE B N 1
ATOM 4899 C CA . PHE B 1 210 ? 29.47800 -87.54745 -23.26878 1.000 14.02926 185 PHE B CA 1
ATOM 4900 C C . PHE B 1 210 ? 28.14255 -87.75262 -22.58099 1.000 13.96643 185 PHE B C 1
ATOM 4901 O O . PHE B 1 210 ? 27.73795 -88.90151 -22.34658 1.000 13.92258 185 PHE B O 1
ATOM 4909 N N . SER B 1 211 ? 27.46637 -86.65745 -22.26614 1.000 12.77222 186 SER B N 1
ATOM 4910 C CA . SER B 1 211 ? 26.15747 -86.77860 -21.62334 1.000 13.26696 186 SER B CA 1
ATOM 4911 C C . SER B 1 211 ? 25.38889 -85.51146 -21.90835 1.000 18.25575 186 SER B C 1
ATOM 4912 O O . SER B 1 211 ? 25.62713 -84.82482 -22.91624 1.000 12.28630 186 SER B O 1
ATOM 4915 N N . GLY B 1 212 ? 24.46330 -85.15685 -21.03596 1.000 18.65945 187 GLY B N 1
ATOM 4916 C CA . GLY B 1 212 ? 23.69608 -83.99551 -21.36662 1.000 18.91931 187 GLY B CA 1
ATOM 4917 C C . GLY B 1 212 ? 22.97332 -83.40685 -20.18531 1.000 20.74504 187 GLY B C 1
ATOM 4918 O O . GLY B 1 212 ? 22.78527 -84.04911 -19.14151 1.000 17.06154 187 GLY B O 1
ATOM 4919 N N . GLY B 1 213 ? 22.68800 -82.12339 -20.33452 1.000 29.03114 188 GLY B N 1
ATOM 4920 C CA . GLY B 1 213 ? 21.34374 -81.65582 -20.18717 1.000 26.96309 188 GLY B CA 1
ATOM 4921 C C . GLY B 1 213 ? 20.52487 -82.33901 -21.26639 1.000 22.89237 188 GLY B C 1
ATOM 4922 O O . GLY B 1 213 ? 19.79983 -83.29340 -20.97297 1.000 21.09466 188 GLY B O 1
ATOM 4923 N N . LEU B 1 214 ? 20.67185 -81.90371 -22.52222 1.000 19.63637 189 LEU B N 1
ATOM 4924 C CA . LEU B 1 214 ? 19.85353 -82.40192 -23.62263 1.000 21.82312 189 LEU B CA 1
ATOM 4925 C C . LEU B 1 214 ? 20.47666 -83.66504 -24.24438 1.000 23.34386 189 LEU B C 1
ATOM 4926 O O . LEU B 1 214 ? 21.53490 -84.13780 -23.82533 1.000 26.14506 189 LEU B O 1
ATOM 4931 N N . GLU B 1 215 ? 19.81942 -84.21734 -25.26668 1.000 16.77267 190 GLU B N 1
ATOM 4932 C CA . GLU B 1 215 ? 20.14421 -85.56458 -25.75160 1.000 11.47944 190 GLU B CA 1
ATOM 4933 C C . GLU B 1 215 ? 21.37410 -85.56062 -26.65673 1.000 12.92597 190 GLU B C 1
ATOM 4934 O O . GLU B 1 215 ? 21.32469 -84.98113 -27.74864 1.000 13.05064 190 GLU B O 1
ATOM 4940 N N . PRO B 1 216 ? 22.46374 -86.23550 -26.27499 1.000 15.50859 191 PRO B N 1
ATOM 4941 C CA . PRO B 1 216 ? 23.68447 -86.20795 -27.10459 1.000 16.70306 191 PRO B CA 1
ATOM 4942 C C . PRO B 1 216 ? 23.48835 -86.67489 -28.53651 1.000 18.52406 191 PRO B C 1
ATOM 4943 O O . PRO B 1 216 ? 24.16244 -86.16113 -29.43855 1.000 18.22312 191 PRO B O 1
ATOM 4947 N N . LEU B 1 217 ? 22.60923 -87.65090 -28.77601 1.000 16.49580 192 LEU B N 1
ATOM 4948 C CA . LEU B 1 217 ? 22.48200 -88.20511 -30.11743 1.000 17.52560 192 LEU B CA 1
ATOM 4949 C C . LEU B 1 217 ? 21.76191 -87.27560 -31.08717 1.000 18.07683 192 LEU B C 1
ATOM 4950 O O . LEU B 1 217 ? 21.69186 -87.59512 -32.27661 1.000 20.09920 192 LEU B O 1
ATOM 4955 N N . THR B 1 218 ? 21.20665 -86.15431 -30.62797 1.000 18.92938 193 THR B N 1
ATOM 4956 C CA . THR B 1 218 ? 20.67254 -85.20078 -31.59524 1.000 20.42409 193 THR B CA 1
ATOM 4957 C C . THR B 1 218 ? 21.76592 -84.38490 -32.27441 1.000 18.75439 193 THR B C 1
ATOM 4958 O O . THR B 1 218 ? 21.46549 -83.63528 -33.20753 1.000 23.18970 193 THR B O 1
ATOM 4962 N N . ASN B 1 219 ? 23.01869 -84.52878 -31.84799 1.000 14.51044 194 ASN B N 1
ATOM 4963 C CA . ASN B 1 219 ? 24.14098 -83.88895 -32.51616 1.000 16.86575 194 ASN B CA 1
ATOM 4964 C C . ASN B 1 219 ? 24.63683 -84.79702 -33.63229 1.000 19.14418 194 ASN B C 1
ATOM 4965 O O . ASN B 1 219 ? 25.19362 -85.86559 -33.33873 1.000 16.70857 194 ASN B O 1
ATOM 4970 N N . PRO B 1 220 ? 24.50768 -84.40612 -34.90979 1.000 20.57604 195 PRO B N 1
ATOM 4971 C CA . PRO B 1 220 ? 24.96335 -85.27939 -36.01055 1.000 20.01971 195 PRO B CA 1
ATOM 4972 C C . PRO B 1 220 ? 26.46640 -85.51235 -36.04274 1.000 18.15261 195 PRO B C 1
ATOM 4973 O O . PRO B 1 220 ? 26.92664 -86.38657 -36.79226 1.000 18.13338 195 PRO B O 1
ATOM 4977 N N . GLY B 1 221 ? 27.24767 -84.76322 -35.27682 1.000 16.16299 196 GLY B N 1
ATOM 4978 C CA . GLY B 1 221 ? 28.67469 -84.98431 -35.20195 1.000 16.72019 196 GLY B CA 1
ATOM 4979 C C . GLY B 1 221 ? 29.13964 -85.74896 -33.98186 1.000 14.72966 196 GLY B C 1
ATOM 4980 O O . GLY B 1 221 ? 30.34919 -85.80210 -33.73100 1.000 15.43987 196 GLY B O 1
ATOM 4981 N N . LEU B 1 222 ? 28.22453 -86.33337 -33.20519 1.000 13.78673 197 LEU B N 1
ATOM 4982 C CA . LEU B 1 222 ? 28.64133 -87.04025 -31.99774 1.000 14.88415 197 LEU B CA 1
ATOM 4983 C C . LEU B 1 222 ? 29.62607 -88.15349 -32.33290 1.000 17.98593 197 LEU B C 1
ATOM 4984 O O . LEU B 1 222 ? 30.62851 -88.33942 -31.62984 1.000 17.84426 197 LEU B O 1
ATOM 4989 N N . GLY B 1 223 ? 29.36876 -88.88867 -33.42072 1.000 16.67011 198 GLY B N 1
ATOM 4990 C CA . GLY B 1 223 ? 30.30264 -89.91598 -33.84235 1.000 15.24398 198 GLY B CA 1
ATOM 4991 C C . GLY B 1 223 ? 31.69931 -89.38348 -34.08859 1.000 15.60240 198 GLY B C 1
ATOM 4992 O O . GLY B 1 223 ? 32.68448 -89.98172 -33.65418 1.000 15.46161 198 GLY B O 1
ATOM 4993 N N . SER B 1 224 ? 31.80912 -88.25249 -34.78929 1.000 20.11269 199 SER B N 1
ATOM 4994 C CA . SER B 1 224 ? 33.13482 -87.69752 -35.05492 1.000 21.00001 199 SER B CA 1
ATOM 4995 C C . SER B 1 224 ? 33.80493 -87.18493 -33.77920 1.000 17.48452 199 SER B C 1
ATOM 4996 O O . SER B 1 224 ? 35.02685 -87.29935 -33.63274 1.000 15.95463 199 SER B O 1
ATOM 4999 N N . LEU B 1 225 ? 33.03411 -86.63505 -32.84278 1.000 15.61908 200 LEU B N 1
ATOM 5000 C CA . LEU B 1 225 ? 33.60482 -86.30705 -31.53692 1.000 18.01440 200 LEU B CA 1
ATOM 5001 C C . LEU B 1 225 ? 34.09674 -87.56100 -30.82533 1.000 18.43177 200 LEU B C 1
ATOM 5002 O O . LEU B 1 225 ? 35.17005 -87.55867 -30.20869 1.000 15.48191 200 LEU B O 1
ATOM 5007 N N . ALA B 1 226 ? 33.32081 -88.64311 -30.89857 1.000 16.97759 201 ALA B N 1
ATOM 5008 C CA . ALA B 1 226 ? 33.74048 -89.88728 -30.27276 1.000 13.09477 201 ALA B CA 1
ATOM 5009 C C . ALA B 1 226 ? 35.06250 -90.36376 -30.86652 1.000 13.22639 201 ALA B C 1
ATOM 5010 O O . ALA B 1 226 ? 36.00362 -90.69053 -30.13412 1.000 13.45638 201 ALA B O 1
ATOM 5012 N N . ALA B 1 227 ? 35.15976 -90.37700 -32.20514 1.000 15.53510 202 ALA B N 1
ATOM 5013 C CA . ALA B 1 227 ? 36.38635 -90.81575 -32.86998 1.000 15.11231 202 ALA B CA 1
ATOM 5014 C C . ALA B 1 227 ? 37.56994 -89.91614 -32.51890 1.000 17.64217 202 ALA B C 1
ATOM 5015 O O . ALA B 1 227 ? 38.68109 -90.40374 -32.29116 1.000 21.45862 202 ALA B O 1
ATOM 5017 N N . HIS B 1 228 ? 37.35911 -88.59902 -32.48608 1.000 15.10800 203 HIS B N 1
ATOM 5018 C CA . HIS B 1 228 ? 38.42787 -87.69608 -32.07537 1.000 17.97319 203 HIS B CA 1
ATOM 5019 C C . HIS B 1 228 ? 38.93034 -88.04739 -30.67468 1.000 17.12170 203 HIS B C 1
ATOM 5020 O O . HIS B 1 228 ? 40.14180 -88.13427 -30.43632 1.000 16.47188 203 HIS B O 1
ATOM 5027 N N . ALA B 1 229 ? 38.00567 -88.28227 -29.73920 1.000 12.89792 204 ALA B N 1
ATOM 5028 C CA . ALA B 1 229 ? 38.40353 -88.62563 -28.37658 1.000 14.60336 204 ALA B CA 1
ATOM 5029 C C . ALA B 1 229 ? 39.18959 -89.93210 -28.33218 1.000 17.81125 204 ALA B C 1
ATOM 5030 O O . ALA B 1 229 ? 40.23848 -90.01006 -27.68150 1.000 15.91278 204 ALA B O 1
ATOM 5032 N N . THR B 1 230 ? 38.70462 -90.97746 -29.01585 1.000 17.24034 205 THR B N 1
ATOM 5033 C CA . THR B 1 230 ? 39.44065 -92.24032 -28.98046 1.000 19.81150 205 THR B CA 1
ATOM 5034 C C . THR B 1 230 ? 40.77902 -92.12442 -29.70056 1.000 21.09976 205 THR B C 1
ATOM 5035 O O . THR B 1 230 ? 41.75522 -92.76415 -29.29482 1.000 22.98731 205 THR B O 1
ATOM 5039 N N . ASP B 1 231 ? 40.85294 -91.30130 -30.74823 1.000 22.73381 206 ASP B N 1
ATOM 5040 C CA . ASP B 1 231 ? 42.14105 -91.01820 -31.37538 1.000 25.48660 206 ASP B CA 1
ATOM 5041 C C . ASP B 1 231 ? 43.10656 -90.37726 -30.38623 1.000 27.27534 206 ASP B C 1
ATOM 5042 O O . ASP B 1 231 ? 44.31042 -90.65691 -30.41001 1.000 29.77274 206 ASP B O 1
ATOM 5047 N N . HIS B 1 232 ? 42.59566 -89.50197 -29.52009 1.000 24.85235 207 HIS B N 1
ATOM 5048 C CA . HIS B 1 232 ? 43.33367 -88.87395 -28.42646 1.000 23.29079 207 HIS B CA 1
ATOM 5049 C C . HIS B 1 232 ? 43.66848 -89.85137 -27.30197 1.000 23.15216 207 HIS B C 1
ATOM 5050 O O . HIS B 1 232 ? 44.37089 -89.47237 -26.35783 1.000 25.68453 207 HIS B O 1
ATOM 5057 N N . GLY B 1 233 ? 43.19886 -91.09728 -27.37482 1.000 24.18603 208 GLY B N 1
ATOM 5058 C CA . GLY B 1 233 ? 43.47235 -92.08539 -26.34747 1.000 21.14036 208 GLY B CA 1
ATOM 5059 C C . GLY B 1 233 ? 42.41658 -92.21579 -25.26828 1.000 20.59648 208 GLY B C 1
ATOM 5060 O O . GLY B 1 233 ? 42.58998 -93.02475 -24.34832 1.000 20.93582 208 GLY B O 1
ATOM 5061 N N . LEU B 1 234 ? 41.33316 -91.45182 -25.35040 1.000 20.26064 209 LEU B N 1
ATOM 5062 C CA . LEU B 1 234 ? 40.27549 -91.50846 -24.35595 1.000 20.20242 209 LEU B CA 1
ATOM 5063 C C . LEU B 1 234 ? 39.35937 -92.69595 -24.62524 1.000 20.06078 209 LEU B C 1
ATOM 5064 O O . LEU B 1 234 ? 39.23895 -93.17130 -25.75679 1.000 20.54636 209 LEU B O 1
ATOM 5069 N N . ARG B 1 235 ? 38.72509 -93.18835 -23.56395 1.000 17.92698 210 ARG B N 1
ATOM 5070 C CA . ARG B 1 235 ? 37.78848 -94.30938 -23.64626 1.000 18.16214 210 ARG B CA 1
ATOM 5071 C C . ARG B 1 235 ? 36.49338 -93.82741 -23.00861 1.000 15.36772 210 ARG B C 1
ATOM 5072 O O . ARG B 1 235 ? 36.18841 -94.15610 -21.85355 1.000 13.47755 210 ARG B O 1
ATOM 5080 N N . PRO B 1 236 ? 35.71031 -93.02956 -23.72822 1.000 16.05151 211 PRO B N 1
ATOM 5081 C CA . PRO B 1 236 ? 34.57136 -92.35659 -23.10766 1.000 13.68619 211 PRO B CA 1
ATOM 5082 C C . PRO B 1 236 ? 33.28396 -93.16299 -23.20202 1.000 16.08858 211 PRO B C 1
ATOM 5083 O O . PRO B 1 236 ? 33.10597 -94.03905 -24.05862 1.000 15.40555 211 PRO B O 1
ATOM 5087 N N . THR B 1 237 ? 32.38705 -92.85094 -22.27330 1.000 13.20147 212 THR B N 1
ATOM 5088 C CA . THR B 1 237 ? 31.03786 -93.38602 -22.24610 1.000 12.95412 212 THR B CA 1
ATOM 5089 C C . THR B 1 237 ? 30.07211 -92.29412 -22.69202 1.000 13.87366 212 THR B C 1
ATOM 5090 O O . THR B 1 237 ? 30.29492 -91.11235 -22.41165 1.000 15.23469 212 THR B O 1
ATOM 5094 N N . VAL B 1 238 ? 29.01923 -92.68254 -23.41443 1.000 14.43904 213 VAL B N 1
ATOM 5095 C CA . VAL B 1 238 ? 27.90600 -91.78939 -23.72697 1.000 14.70721 213 VAL B CA 1
ATOM 5096 C C . VAL B 1 238 ? 26.71055 -92.17758 -22.87269 1.000 13.63811 213 VAL B C 1
ATOM 5097 O O . VAL B 1 238 ? 26.41124 -93.36945 -22.71679 1.000 15.29590 213 VAL B O 1
ATOM 5101 N N . TYR B 1 239 ? 26.04185 -91.16730 -22.31022 1.000 11.85545 214 TYR B N 1
ATOM 5102 C CA . TYR B 1 239 ? 24.80086 -91.31391 -21.55226 1.000 12.26354 214 TYR B CA 1
ATOM 5103 C C . TYR B 1 239 ? 23.67820 -90.72109 -22.39422 1.000 15.33650 214 TYR B C 1
ATOM 5104 O O . TYR B 1 239 ? 23.68434 -89.51584 -22.68244 1.000 17.21906 214 TYR B O 1
ATOM 5113 N N . THR B 1 240 ? 22.72408 -91.56293 -22.79102 1.000 17.14000 215 THR B N 1
ATOM 5114 C CA . THR B 1 240 ? 21.78933 -91.21235 -23.85154 1.000 16.13964 215 THR B CA 1
ATOM 5115 C C . THR B 1 240 ? 20.45235 -91.88975 -23.59353 1.000 18.94468 215 THR B C 1
ATOM 5116 O O . THR B 1 240 ? 20.38284 -92.92240 -22.91968 1.000 17.97618 215 THR B O 1
ATOM 5120 N N . ASN B 1 241 ? 19.38491 -91.30287 -24.13848 1.000 17.44758 216 ASN B N 1
ATOM 5121 C CA . ASN B 1 241 ? 18.09752 -91.98680 -24.12077 1.000 17.32232 216 ASN B CA 1
ATOM 5122 C C . ASN B 1 241 ? 17.99161 -93.05246 -25.20279 1.000 16.65902 216 ASN B C 1
ATOM 5123 O O . ASN B 1 241 ? 17.01827 -93.81542 -25.20875 1.000 16.58257 216 ASN B O 1
ATOM 5128 N N . SER B 1 242 ? 18.95014 -93.09776 -26.12669 1.000 13.71612 217 SER B N 1
ATOM 5129 C CA . SER B 1 242 ? 19.02748 -94.10171 -27.19262 1.000 15.35914 217 SER B CA 1
ATOM 5130 C C . SER B 1 242 ? 17.79305 -94.12191 -28.08991 1.000 18.09104 217 SER B C 1
ATOM 5131 O O . SER B 1 242 ? 17.57221 -95.09148 -28.81692 1.000 19.71420 217 SER B O 1
ATOM 5134 N N . PHE B 1 243 ? 16.97544 -93.06747 -28.07712 1.000 19.56122 218 PHE B N 1
ATOM 5135 C CA . PHE B 1 243 ? 15.83956 -93.03116 -28.99202 1.000 19.71220 218 PHE B CA 1
ATOM 5136 C C . PHE B 1 243 ? 16.31175 -92.98759 -30.43824 1.000 16.90856 218 PHE B C 1
ATOM 5137 O O . PHE B 1 243 ? 15.68406 -93.57971 -31.31988 1.000 14.84674 218 PHE B O 1
ATOM 5145 N N . ALA B 1 244 ? 17.42769 -92.31192 -30.69700 1.000 17.73002 219 ALA B N 1
ATOM 5146 C CA . ALA B 1 244 ? 17.97096 -92.19460 -32.04004 1.000 17.14522 219 ALA B CA 1
ATOM 5147 C C . ALA B 1 244 ? 19.11110 -93.16780 -32.30229 1.000 18.15601 219 ALA B C 1
ATOM 5148 O O . ALA B 1 244 ? 19.81460 -93.01873 -33.30665 1.000 15.51057 219 ALA B O 1
ATOM 5150 N N . LEU B 1 245 ? 19.30964 -94.16624 -31.43561 1.000 17.17772 220 LEU B N 1
ATOM 5151 C CA . LEU B 1 245 ? 20.37308 -95.15224 -31.63366 1.000 15.71683 220 LEU B CA 1
ATOM 5152 C C . LEU B 1 245 ? 19.92837 -96.22911 -32.62817 1.000 19.15451 220 LEU B C 1
ATOM 5153 O O . LEU B 1 245 ? 19.85365 -97.42308 -32.32770 1.000 20.52729 220 LEU B O 1
ATOM 5158 N N . THR B 1 246 ? 19.64432 -95.77620 -33.84464 1.000 18.11715 221 THR B N 1
ATOM 5159 C CA . THR B 1 246 ? 19.22291 -96.63635 -34.93826 1.000 18.69829 221 THR B CA 1
ATOM 5160 C C . THR B 1 246 ? 20.41966 -97.09472 -35.76233 1.000 17.96991 221 THR B C 1
ATOM 5161 O O . THR B 1 246 ? 21.50617 -96.51520 -35.70586 1.000 19.16466 221 THR B O 1
ATOM 5165 N N . GLU B 1 247 ? 20.18863 -98.13634 -36.56660 1.000 19.06973 222 GLU B N 1
ATOM 5166 C CA . GLU B 1 247 ? 21.21443 -98.60031 -37.49604 1.000 20.89944 222 GLU B CA 1
ATOM 5167 C C . GLU B 1 247 ? 21.62476 -97.48988 -38.46497 1.000 21.38379 222 GLU B C 1
ATOM 5168 O O . GLU B 1 247 ? 22.80632 -97.36789 -38.82122 1.000 20.74086 222 GLU B O 1
ATOM 5174 N N . ARG B 1 248 ? 20.66111 -96.66125 -38.88656 1.000 18.07247 223 ARG B N 1
ATOM 5175 C CA . ARG B 1 248 ? 20.96621 -95.50839 -39.73223 1.000 20.80109 223 ARG B CA 1
ATOM 5176 C C . ARG B 1 248 ? 21.89525 -94.52498 -39.02377 1.000 19.20341 223 ARG B C 1
ATOM 5177 O O . ARG B 1 248 ? 22.88189 -94.05652 -39.60214 1.000 19.17195 223 ARG B O 1
ATOM 5185 N N . THR B 1 249 ? 21.58290 -94.17826 -37.77612 1.000 17.24696 224 THR B N 1
ATOM 5186 C CA . THR B 1 249 ? 22.46554 -93.28456 -37.03021 1.000 20.19150 224 THR B CA 1
ATOM 5187 C C . THR B 1 249 ? 23.87281 -93.85858 -36.93033 1.000 22.77031 224 THR B C 1
ATOM 5188 O O . THR B 1 249 ? 24.86249 -93.13906 -37.11995 1.000 19.49924 224 THR B O 1
ATOM 5192 N N . LEU B 1 250 ? 23.97755 -95.16171 -36.64665 1.000 19.08495 225 LEU B N 1
ATOM 5193 C CA . LEU B 1 250 ? 25.28328 -95.79550 -36.51965 1.000 22.20504 225 LEU B CA 1
ATOM 5194 C C . LEU B 1 250 ? 26.01997 -95.80996 -37.84697 1.000 25.84594 225 LEU B C 1
ATOM 5195 O O . LEU B 1 250 ? 27.25343 -95.72066 -37.87642 1.000 24.85348 225 LEU B O 1
ATOM 5200 N N . GLU B 1 251 ? 25.27781 -95.92148 -38.94940 1.000 28.10529 226 GLU B N 1
ATOM 5201 C CA . GLU B 1 251 ? 25.88937 -95.88081 -40.26988 1.000 28.88028 226 GLU B CA 1
ATOM 5202 C C . GLU B 1 251 ? 26.44442 -94.49270 -40.57300 1.000 22.31877 226 GLU B C 1
ATOM 5203 O O . GLU B 1 251 ? 27.51491 -94.35865 -41.17977 1.000 17.36914 226 GLU B O 1
ATOM 5209 N N . ARG B 1 252 ? 25.73144 -93.44960 -40.15906 1.000 22.55302 227 ARG B N 1
ATOM 5210 C CA . ARG B 1 252 ? 26.18968 -92.09111 -40.39985 1.000 23.17104 227 ARG B CA 1
ATOM 5211 C C . ARG B 1 252 ? 27.18359 -91.61391 -39.35175 1.000 24.03913 227 ARG B C 1
ATOM 5212 O O . ARG B 1 252 ? 27.89591 -90.63173 -39.59605 1.000 25.47713 227 ARG B O 1
ATOM 5220 N N . GLN B 1 253 ? 27.25026 -92.27382 -38.19477 1.000 19.58128 228 GLN B N 1
ATOM 5221 C CA . GLN B 1 253 ? 28.18588 -91.90088 -37.13095 1.000 19.48119 228 GLN B CA 1
ATOM 5222 C C . GLN B 1 253 ? 28.95812 -93.12966 -36.66862 1.000 18.64599 228 GLN B C 1
ATOM 5223 O O . GLN B 1 253 ? 28.82649 -93.56517 -35.52122 1.000 15.42049 228 GLN B O 1
ATOM 5229 N N . PRO B 1 254 ? 29.78783 -93.71197 -37.54422 1.000 19.94224 229 PRO B N 1
ATOM 5230 C CA . PRO B 1 254 ? 30.48503 -94.95575 -37.17615 1.000 19.87465 229 PRO B CA 1
ATOM 5231 C C . PRO B 1 254 ? 31.42684 -94.78960 -36.00294 1.000 17.52677 229 PRO B C 1
ATOM 5232 O O . PRO B 1 254 ? 31.77784 -95.79056 -35.35749 1.000 16.97756 229 PRO B O 1
ATOM 5236 N N . GLY B 1 255 ? 31.84596 -93.55783 -35.70703 1.000 17.26754 230 GLY B N 1
ATOM 5237 C CA . GLY B 1 255 ? 32.70204 -93.29608 -34.56436 1.000 15.13163 230 GLY B CA 1
ATOM 5238 C C . GLY B 1 255 ? 32.09661 -93.70564 -33.24210 1.000 14.54840 230 GLY B C 1
ATOM 5239 O O . GLY B 1 255 ? 32.83617 -93.95855 -32.28548 1.000 14.65711 230 GLY B O 1
ATOM 5240 N N . LEU B 1 256 ? 30.76634 -93.80023 -33.16993 1.000 14.43600 231 LEU B N 1
ATOM 5241 C CA . LEU B 1 256 ? 30.12305 -94.24226 -31.93728 1.000 14.56102 231 LEU B CA 1
ATOM 5242 C C . LEU B 1 256 ? 30.56640 -95.64310 -31.53378 1.000 20.05057 231 LEU B C 1
ATOM 5243 O O . LEU B 1 256 ? 30.58620 -95.96321 -30.33609 1.000 19.26926 231 LEU B O 1
ATOM 5248 N N . TRP B 1 257 ? 30.91677 -96.49735 -32.50825 1.000 19.48725 232 TRP B N 1
ATOM 5249 C CA . TRP B 1 257 ? 31.34244 -97.85562 -32.18157 1.000 17.81138 232 TRP B CA 1
ATOM 5250 C C . TRP B 1 257 ? 32.64023 -97.88015 -31.38751 1.000 20.23694 232 TRP B C 1
ATOM 5251 O O . TRP B 1 257 ? 32.92615 -98.87874 -30.71789 1.000 21.42530 232 TRP B O 1
ATOM 5262 N N . GLY B 1 258 ? 33.43480 -96.81463 -31.45363 1.000 22.00092 233 GLY B N 1
ATOM 5263 C CA . GLY B 1 258 ? 34.67437 -96.78872 -30.71547 1.000 15.36547 233 GLY B CA 1
ATOM 5264 C C . GLY B 1 258 ? 34.53627 -96.42507 -29.26129 1.000 17.11901 233 GLY B C 1
ATOM 5265 O O . GLY B 1 258 ? 35.52553 -96.48791 -28.52694 1.000 17.51739 233 GLY B O 1
ATOM 5266 N N . LEU B 1 259 ? 33.33653 -96.04385 -28.82631 1.000 18.05602 234 LEU B N 1
ATOM 5267 C CA . LEU B 1 259 ? 33.14494 -95.63562 -27.44549 1.000 16.34251 234 LEU B CA 1
ATOM 5268 C C . LEU B 1 259 ? 33.42700 -96.79864 -26.50496 1.000 17.70189 234 LEU B C 1
ATOM 5269 O O . LEU B 1 259 ? 33.32406 -97.97410 -26.87650 1.000 15.77241 234 LEU B O 1
ATOM 5274 N N . HIS B 1 260 ? 33.78814 -96.45536 -25.26894 1.000 18.01785 235 HIS B N 1
ATOM 5275 C CA . HIS B 1 260 ? 33.95507 -97.47252 -24.24383 1.000 16.80658 235 HIS B CA 1
ATOM 5276 C C . HIS B 1 260 ? 32.62166 -98.11861 -23.89021 1.000 16.43921 235 HIS B C 1
ATOM 5277 O O . HIS B 1 260 ? 32.55531 -99.33418 -23.66600 1.000 16.85805 235 HIS B O 1
ATOM 5284 N N . ALA B 1 261 ? 31.55207 -97.32545 -23.83816 1.000 15.18854 236 ALA B N 1
ATOM 5285 C CA . ALA B 1 261 ? 30.25768 -97.83359 -23.41259 1.000 13.14033 236 ALA B CA 1
ATOM 5286 C C . ALA B 1 261 ? 29.16419 -96.84279 -23.78523 1.000 14.27452 236 ALA B C 1
ATOM 5287 O O . ALA B 1 261 ? 29.40004 -95.64110 -23.92971 1.000 13.88329 236 ALA B O 1
ATOM 5289 N N . ILE B 1 262 ? 27.95568 -97.37200 -23.91722 1.000 12.11716 237 ILE B N 1
ATOM 5290 C CA . ILE B 1 262 ? 26.73768 -96.58245 -24.01304 1.000 10.57879 237 ILE B CA 1
ATOM 5291 C C . ILE B 1 262 ? 25.85129 -97.01665 -22.86263 1.000 12.90433 237 ILE B C 1
ATOM 5292 O O . ILE B 1 262 ? 25.51695 -98.19984 -22.74915 1.000 15.80909 237 ILE B O 1
ATOM 5297 N N . ARG B 1 263 ? 25.46854 -96.07848 -22.00894 1.000 11.08867 238 ARG B N 1
ATOM 5298 C CA . ARG B 1 263 ? 24.46889 -96.35932 -20.99233 1.000 14.94826 238 ARG B CA 1
ATOM 5299 C C . ARG B 1 263 ? 23.15687 -95.70486 -21.39600 1.000 14.50656 238 ARG B C 1
ATOM 5300 O O . ARG B 1 263 ? 23.06967 -94.47511 -21.49703 1.000 11.59611 238 ARG B O 1
ATOM 5308 N N . THR B 1 264 ? 22.13297 -96.52001 -21.59703 1.000 15.44488 239 THR B N 1
ATOM 5309 C CA . THR B 1 264 ? 20.83215 -96.00675 -21.99730 1.000 16.37224 239 THR B CA 1
ATOM 5310 C C . THR B 1 264 ? 20.01682 -95.62814 -20.76606 1.000 19.71691 239 THR B C 1
ATOM 5311 O O . THR B 1 264 ? 19.89048 -96.42097 -19.82180 1.000 18.31099 239 THR B O 1
ATOM 5315 N N . SER B 1 265 ? 19.48307 -94.40621 -20.77029 1.000 19.08062 240 SER B N 1
ATOM 5316 C CA . SER B 1 265 ? 18.56954 -93.96360 -19.72134 1.000 20.24148 240 SER B CA 1
ATOM 5317 C C . SER B 1 265 ? 17.19179 -94.53802 -20.01899 1.000 20.04448 240 SER B C 1
ATOM 5318 O O . SER B 1 265 ? 16.55311 -94.16090 -21.00818 1.000 19.50363 240 SER B O 1
ATOM 5321 N N . LEU B 1 266 ? 16.73248 -95.44116 -19.16041 1.000 16.61988 241 LEU B N 1
ATOM 5322 C CA . LEU B 1 266 ? 15.48789 -96.17102 -19.36213 1.000 22.52956 241 LEU B CA 1
ATOM 5323 C C . LEU B 1 266 ? 14.37773 -95.47310 -18.58456 1.000 26.74905 241 LEU B C 1
ATOM 5324 O O . LEU B 1 266 ? 14.46410 -95.34820 -17.35908 1.000 33.51405 241 LEU B O 1
ATOM 5329 N N . TYR B 1 267 ? 13.33333 -95.03206 -19.28837 1.000 24.17091 242 TYR B N 1
ATOM 5330 C CA . TYR B 1 267 ? 12.27351 -94.22440 -18.69282 1.000 26.75182 242 TYR B CA 1
ATOM 5331 C C . TYR B 1 267 ? 10.95667 -94.98324 -18.55084 1.000 31.82772 242 TYR B C 1
ATOM 5332 O O . TYR B 1 267 ? 9.89142 -94.36995 -18.43991 1.000 33.71892 242 TYR B O 1
ATOM 5341 N N . GLY B 1 268 ? 11.01321 -96.29944 -18.54855 1.000 30.65430 243 GLY B N 1
ATOM 5342 C CA . GLY B 1 268 ? 9.82889 -97.12995 -18.49117 1.000 28.30474 243 GLY B CA 1
ATOM 5343 C C . GLY B 1 268 ? 10.12047 -98.48250 -19.09901 1.000 29.89632 243 GLY B C 1
ATOM 5344 O O . GLY B 1 268 ? 11.13942 -98.70187 -19.75261 1.000 26.87316 243 GLY B O 1
ATOM 5345 N N . LEU B 1 269 ? 9.19855 -99.41730 -18.87262 1.000 29.37856 244 LEU B N 1
ATOM 5346 C CA . LEU B 1 269 ? 9.35444 -100.78667 -19.34348 1.000 28.09341 244 LEU B CA 1
ATOM 5347 C C . LEU B 1 269 ? 8.22490 -101.20252 -20.27273 1.000 28.34838 244 LEU B C 1
ATOM 5348 O O . LEU B 1 269 ? 8.06781 -102.39435 -20.55232 1.000 31.31857 244 LEU B O 1
ATOM 5353 N N . ASN B 1 270 ? 7.41898 -100.25019 -20.72471 1.000 29.17140 245 ASN B N 1
ATOM 5354 C CA . ASN B 1 270 ? 6.44544 -100.44627 -21.78707 1.000 29.37731 245 ASN B CA 1
ATOM 5355 C C . ASN B 1 270 ? 6.10263 -99.06537 -22.31732 1.000 27.70331 245 ASN B C 1
ATOM 5356 O O . ASN B 1 270 ? 6.52613 -98.04815 -21.76083 1.000 24.36710 245 ASN B O 1
ATOM 5361 N N . ASP B 1 271 ? 5.33690 -99.04040 -23.40985 1.000 27.08267 246 ASP B N 1
ATOM 5362 C CA . ASP B 1 271 ? 5.00988 -97.76581 -24.04298 1.000 30.08902 246 ASP B CA 1
ATOM 5363 C C . ASP B 1 271 ? 4.27345 -96.84695 -23.07767 1.000 28.25358 246 ASP B C 1
ATOM 5364 O O . ASP B 1 271 ? 4.54700 -95.64365 -23.02139 1.000 26.53731 246 ASP B O 1
ATOM 5369 N N . GLU B 1 272 ? 3.36370 -97.41081 -22.28419 1.000 32.21427 247 GLU B N 1
ATOM 5370 C CA . GLU B 1 272 ? 2.58961 -96.61744 -21.33882 1.000 35.54005 247 GLU B CA 1
ATOM 5371 C C . GLU B 1 272 ? 3.49708 -95.90624 -20.34242 1.000 31.61879 247 GLU B C 1
ATOM 5372 O O . GLU B 1 272 ? 3.34131 -94.70631 -20.09055 1.000 28.33053 247 GLU B O 1
ATOM 5378 N N . GLU B 1 273 ? 4.46345 -96.62695 -19.77120 1.000 33.42291 248 GLU B N 1
ATOM 5379 C CA . GLU B 1 273 ? 5.34813 -96.00406 -18.79120 1.000 31.82358 248 GLU B CA 1
ATOM 5380 C C . GLU B 1 273 ? 6.27653 -94.99042 -19.44100 1.000 33.56961 248 GLU B C 1
ATOM 5381 O O . GLU B 1 273 ? 6.61795 -93.97272 -18.82754 1.000 30.59502 248 GLU B O 1
ATOM 5387 N N . TYR B 1 274 ? 6.70634 -95.25060 -20.67638 1.000 33.64349 249 TYR B N 1
ATOM 5388 C CA . TYR B 1 274 ? 7.52569 -94.26166 -21.36385 1.000 32.11962 249 TYR B CA 1
ATOM 5389 C C . TYR B 1 274 ? 6.74285 -92.98528 -21.62876 1.000 31.57856 249 TYR B C 1
ATOM 5390 O O . TYR B 1 274 ? 7.32075 -91.89707 -21.60801 1.000 31.73718 249 TYR B O 1
ATOM 5399 N N . GLU B 1 275 ? 5.43147 -93.08686 -21.86408 1.000 30.25204 250 GLU B N 1
ATOM 5400 C CA . GLU B 1 275 ? 4.66396 -91.87259 -22.13005 1.000 34.19648 250 GLU B CA 1
ATOM 5401 C C . GLU B 1 275 ? 4.36386 -91.09395 -20.85214 1.000 35.28341 250 GLU B C 1
ATOM 5402 O O . GLU B 1 275 ? 4.37213 -89.85756 -20.86827 1.000 38.38850 250 GLU B O 1
ATOM 5408 N N . GLN B 1 276 ? 4.09211 -91.77985 -19.73673 1.000 33.88544 251 GLN B N 1
ATOM 5409 C CA . GLN B 1 276 ? 3.85879 -91.04156 -18.49811 1.000 34.78521 251 GLN B CA 1
ATOM 5410 C C . GLN B 1 276 ? 5.11236 -90.28584 -18.06507 1.000 34.90911 251 GLN B C 1
ATOM 5411 O O . GLN B 1 276 ? 5.01501 -89.24587 -17.40097 1.000 35.00728 251 GLN B O 1
ATOM 5417 N N . THR B 1 277 ? 6.29312 -90.75936 -18.46322 1.000 37.02567 252 THR B N 1
ATOM 5418 C CA . THR B 1 277 ? 7.54298 -90.11709 -18.07302 1.000 35.98264 252 THR B CA 1
ATOM 5419 C C . THR B 1 277 ? 8.04871 -89.13020 -19.11750 1.000 34.61259 252 THR B C 1
ATOM 5420 O O . THR B 1 277 ? 8.35576 -87.98126 -18.78730 1.000 34.43162 252 THR B O 1
ATOM 5424 N N . THR B 1 278 ? 8.14476 -89.55758 -20.37539 1.000 32.81617 253 THR B N 1
ATOM 5425 C CA . THR B 1 278 ? 8.74563 -88.75225 -21.42888 1.000 33.05249 253 THR B CA 1
ATOM 5426 C C . THR B 1 278 ? 7.72775 -87.98898 -22.25810 1.000 34.04486 253 THR B C 1
ATOM 5427 O O . THR B 1 278 ? 8.12003 -87.10481 -23.02687 1.000 33.09600 253 THR B O 1
ATOM 5431 N N . GLY B 1 279 ? 6.44232 -88.31254 -22.13820 1.000 37.31565 254 GLY B N 1
ATOM 5432 C CA . GLY B 1 279 ? 5.43049 -87.69022 -22.95985 1.000 35.39849 254 GLY B CA 1
ATOM 5433 C C . GLY B 1 279 ? 5.38426 -88.17118 -24.39219 1.000 35.32117 254 GLY B C 1
ATOM 5434 O O . GLY B 1 279 ? 4.46107 -87.79222 -25.12200 1.000 34.67847 254 GLY B O 1
ATOM 5435 N N . LYS B 1 280 ? 6.33966 -88.99383 -24.82311 1.000 33.68854 255 LYS B N 1
ATOM 5436 C CA . LYS B 1 280 ? 6.37917 -89.47795 -26.19447 1.000 33.70537 255 LYS B CA 1
ATOM 5437 C C . LYS B 1 280 ? 5.64700 -90.81059 -26.29925 1.000 32.65106 255 LYS B C 1
ATOM 5438 O O . LYS B 1 280 ? 5.70543 -91.64116 -25.38764 1.000 29.40191 255 LYS B O 1
ATOM 5444 N N . LYS B 1 281 ? 4.95040 -91.00578 -27.41705 1.000 32.91297 256 LYS B N 1
ATOM 5445 C CA . LYS B 1 281 ? 4.13450 -92.19468 -27.61744 1.000 35.75530 256 LYS B CA 1
ATOM 5446 C C . LYS B 1 281 ? 4.90493 -93.25746 -28.39197 1.000 34.63178 256 LYS B C 1
ATOM 5447 O O . LYS B 1 281 ? 5.68187 -92.94124 -29.29985 1.000 34.89287 256 LYS B O 1
ATOM 5453 N N . ALA B 1 282 ? 4.67714 -94.52114 -28.02216 1.000 32.69120 257 ALA B N 1
ATOM 5454 C CA . ALA B 1 282 ? 5.33724 -95.67017 -28.64658 1.000 31.82449 257 ALA B CA 1
ATOM 5455 C C . ALA B 1 282 ? 6.85562 -95.54251 -28.58774 1.000 29.17642 257 ALA B C 1
ATOM 5456 O O . ALA B 1 282 ? 7.57097 -95.96492 -29.49875 1.000 30.33186 257 ALA B O 1
ATOM 5458 N N . ALA B 1 283 ? 7.35296 -94.96570 -27.49349 1.000 27.25451 258 ALA B N 1
ATOM 5459 C CA . ALA B 1 283 ? 8.78303 -94.70405 -27.38026 1.000 26.68196 258 ALA B CA 1
ATOM 5460 C C . ALA B 1 283 ? 9.54206 -95.90970 -26.84159 1.000 26.01093 258 ALA B C 1
ATOM 5461 O O . ALA B 1 283 ? 10.69745 -96.13356 -27.21981 1.000 24.61942 258 ALA B O 1
ATOM 5463 N N . PHE B 1 284 ? 8.92323 -96.68226 -25.94368 1.000 27.17232 259 PHE B N 1
ATOM 5464 C CA . PHE B 1 284 ? 9.59974 -97.86122 -25.41069 1.000 25.28938 259 PHE B CA 1
ATOM 5465 C C . PHE B 1 284 ? 9.89684 -98.86698 -26.51250 1.000 25.97025 259 PHE B C 1
ATOM 5466 O O . PHE B 1 284 ? 10.97569 -99.46873 -26.54064 1.000 27.67888 259 PHE B O 1
ATOM 5474 N N . ARG B 1 285 ? 8.94183 -99.08002 -27.41756 1.000 26.07660 260 ARG B N 1
ATOM 5475 C CA . ARG B 1 285 ? 9.15303 -100.05308 -28.47985 1.000 27.15836 260 ARG B CA 1
ATOM 5476 C C . ARG B 1 285 ? 10.28041 -99.63037 -29.41383 1.000 22.29531 260 ARG B C 1
ATOM 5477 O O . ARG B 1 285 ? 11.00106 -100.48985 -29.93386 1.000 19.87883 260 ARG B O 1
ATOM 5485 N N . ARG B 1 286 ? 10.45840 -98.32240 -29.62940 1.000 19.37364 261 ARG B N 1
ATOM 5486 C CA . ARG B 1 286 ? 11.57400 -97.84969 -30.44403 1.000 18.26924 261 ARG B CA 1
ATOM 5487 C C . ARG B 1 286 ? 12.90372 -98.07362 -29.73463 1.000 19.29330 261 ARG B C 1
ATOM 5488 O O . ARG B 1 286 ? 13.87153 -98.53982 -30.34631 1.000 19.80990 261 ARG B O 1
ATOM 5496 N N . VAL B 1 287 ? 12.97034 -97.73794 -28.43978 1.000 19.24374 262 VAL B N 1
ATOM 5497 C CA . VAL B 1 287 ? 14.21139 -97.90915 -27.68702 1.000 18.92757 262 VAL B CA 1
ATOM 5498 C C . VAL B 1 287 ? 14.62457 -99.37799 -27.65281 1.000 20.05162 262 VAL B C 1
ATOM 5499 O O . VAL B 1 287 ? 15.79996 -99.71035 -27.85628 1.000 22.02909 262 VAL B O 1
ATOM 5503 N N . ARG B 1 288 ? 13.66643 -100.28449 -27.42366 1.000 21.64480 263 ARG B N 1
ATOM 5504 C CA . ARG B 1 288 ? 13.99013 -101.71349 -27.40398 1.000 19.41560 263 ARG B CA 1
ATOM 5505 C C . ARG B 1 288 ? 14.32225 -102.22916 -28.80069 1.000 20.14407 263 ARG B C 1
ATOM 5506 O O . ARG B 1 288 ? 15.26807 -103.01029 -28.96948 1.000 22.75203 263 ARG B O 1
ATOM 5514 N N . GLU B 1 289 ? 13.54686 -101.81529 -29.81001 1.000 16.23941 264 GLU B N 1
ATOM 5515 C CA . GLU B 1 289 ? 13.88884 -102.09968 -31.20390 1.000 18.71311 264 GLU B CA 1
ATOM 5516 C C . GLU B 1 289 ? 15.32701 -101.70096 -31.51365 1.000 16.59020 264 GLU B C 1
ATOM 5517 O O . GLU B 1 289 ? 16.06953 -102.45292 -32.15634 1.000 15.64356 264 GLU B O 1
ATOM 5523 N N . ASN B 1 290 ? 15.73581 -100.51986 -31.04702 1.000 17.74480 265 ASN B N 1
ATOM 5524 C CA . ASN B 1 290 ? 17.10329 -100.04971 -31.25940 1.000 18.47068 265 ASN B CA 1
ATOM 5525 C C . ASN B 1 290 ? 18.11886 -100.96304 -30.57769 1.000 16.51821 265 ASN B C 1
ATOM 5526 O O . ASN B 1 290 ? 19.12431 -101.35276 -31.17896 1.000 12.96091 265 ASN B O 1
ATOM 5531 N N . LEU B 1 291 ? 17.88105 -101.29972 -29.31128 1.000 16.19873 266 LEU B N 1
ATOM 5532 C CA . LEU B 1 291 ? 18.88525 -102.03278 -28.53675 1.000 15.32019 266 LEU B CA 1
ATOM 5533 C C . LEU B 1 291 ? 18.95788 -103.49927 -28.95081 1.000 13.55136 266 LEU B C 1
ATOM 5534 O O . LEU B 1 291 ? 20.03723 -104.10236 -28.92876 1.000 18.43370 266 LEU B O 1
ATOM 5539 N N . ARG B 1 292 ? 17.82214 -104.09018 -29.32682 1.000 15.07300 267 ARG B N 1
ATOM 5540 C CA . ARG B 1 292 ? 17.82946 -105.43249 -29.89810 1.000 15.87085 267 ARG B CA 1
ATOM 5541 C C . ARG B 1 292 ? 18.74612 -105.49947 -31.11507 1.000 18.39430 267 ARG B C 1
ATOM 5542 O O . ARG B 1 292 ? 19.61118 -106.37797 -31.21051 1.000 18.37457 267 ARG B O 1
ATOM 5550 N N . ARG B 1 293 ? 18.55646 -104.57723 -32.06627 1.000 19.97887 268 ARG B N 1
ATOM 5551 C CA . ARG B 1 293 ? 19.39460 -104.54598 -33.26397 1.000 17.68951 268 ARG B CA 1
ATOM 5552 C C . ARG B 1 293 ? 20.84551 -104.23633 -32.91666 1.000 15.98990 268 ARG B C 1
ATOM 5553 O O . ARG B 1 293 ? 21.76717 -104.84463 -33.47300 1.000 17.44340 268 ARG B O 1
ATOM 5561 N N . PHE B 1 294 ? 21.06713 -103.28999 -31.99819 1.000 13.64723 269 PHE B N 1
ATOM 5562 C CA . PHE B 1 294 ? 22.42764 -102.98005 -31.56532 1.000 14.77282 269 PHE B CA 1
ATOM 5563 C C . PHE B 1 294 ? 23.11654 -104.20634 -30.98717 1.000 15.20996 269 PHE B C 1
ATOM 5564 O O . PHE B 1 294 ? 24.31733 -104.40958 -31.20551 1.000 14.93318 269 PHE B O 1
ATOM 5572 N N . GLN B 1 295 ? 22.37327 -105.03330 -30.24053 1.000 15.46978 270 GLN B N 1
ATOM 5573 C CA . GLN B 1 295 ? 22.95261 -106.25029 -29.67920 1.000 17.19371 270 GLN B CA 1
ATOM 5574 C C . GLN B 1 295 ? 23.44675 -107.17654 -30.77976 1.000 19.11589 270 GLN B C 1
ATOM 5575 O O . GLN B 1 295 ? 24.53193 -107.75726 -30.66762 1.000 19.99700 270 GLN B O 1
ATOM 5581 N N . GLN B 1 296 ? 22.66464 -107.32089 -31.85743 1.000 18.25593 271 GLN B N 1
ATOM 5582 C CA . GLN B 1 296 ? 23.07631 -108.17019 -32.97298 1.000 19.30479 271 GLN B CA 1
ATOM 5583 C C . GLN B 1 296 ? 24.31726 -107.60678 -33.65164 1.000 17.59240 271 GLN B C 1
ATOM 5584 O O . GLN B 1 296 ? 25.25906 -108.34627 -33.96041 1.000 17.57746 271 GLN B O 1
ATOM 5590 N N . LEU B 1 297 ? 24.33353 -106.28758 -33.88437 1.000 17.77967 272 LEU B N 1
ATOM 5591 C CA . LEU B 1 297 ? 25.47433 -105.64529 -34.53412 1.000 17.30871 272 LEU B CA 1
ATOM 5592 C C . LEU B 1 297 ? 26.73265 -105.76828 -33.68214 1.000 19.13321 272 LEU B C 1
ATOM 5593 O O . LEU B 1 297 ? 27.81470 -106.08209 -34.19038 1.000 20.96227 272 LEU B O 1
ATOM 5598 N N . ARG B 1 298 ? 26.61082 -105.50151 -32.37932 1.000 16.94981 273 ARG B N 1
ATOM 5599 C CA . ARG B 1 298 ? 27.74740 -105.64830 -31.47783 1.000 17.37019 273 ARG B CA 1
ATOM 5600 C C . ARG B 1 298 ? 28.32808 -107.05350 -31.56622 1.000 18.67633 273 ARG B C 1
ATOM 5601 O O . ARG B 1 298 ? 29.54677 -107.23538 -31.66180 1.000 19.58849 273 ARG B O 1
ATOM 5609 N N . ALA B 1 299 ? 27.45615 -108.06063 -31.55306 1.000 19.27419 274 ALA B N 1
ATOM 5610 C CA . ALA B 1 299 ? 27.91073 -109.43865 -31.67083 1.000 20.17092 274 ALA B CA 1
ATOM 5611 C C . ALA B 1 299 ? 28.54281 -109.69700 -33.03348 1.000 20.90544 274 ALA B C 1
ATOM 5612 O O . ALA B 1 299 ? 29.60247 -110.32559 -33.12104 1.000 19.97876 274 ALA B O 1
ATOM 5614 N N . GLU B 1 300 ? 27.92048 -109.19698 -34.10195 1.000 17.66458 275 GLU B N 1
ATOM 5615 C CA . GLU B 1 300 ? 28.42912 -109.44983 -35.44810 1.000 22.85249 275 GLU B CA 1
ATOM 5616 C C . GLU B 1 300 ? 29.78672 -108.78181 -35.67610 1.000 24.40299 275 GLU B C 1
ATOM 5617 O O . GLU B 1 300 ? 30.65018 -109.34033 -36.36606 1.000 21.88857 275 GLU B O 1
ATOM 5623 N N . ARG B 1 301 ? 29.99377 -107.58656 -35.11388 1.000 23.75745 276 ARG B N 1
ATOM 5624 C CA . ARG B 1 301 ? 31.28298 -106.90225 -35.19570 1.000 24.34668 276 ARG B CA 1
ATOM 5625 C C . ARG B 1 301 ? 32.28159 -107.37381 -34.14738 1.000 23.90874 276 ARG B C 1
ATOM 5626 O O . ARG B 1 301 ? 33.47251 -107.06909 -34.27750 1.000 21.44127 276 ARG B O 1
ATOM 5634 N N . GLU B 1 302 ? 31.82795 -108.08425 -33.11232 1.000 25.90350 277 GLU B N 1
ATOM 5635 C CA . GLU B 1 302 ? 32.65078 -108.36915 -31.93658 1.000 26.37246 277 GLU B CA 1
ATOM 5636 C C . GLU B 1 302 ? 33.21713 -107.07668 -31.34780 1.000 24.56783 277 GLU B C 1
ATOM 5637 O O . GLU B 1 302 ? 34.37440 -107.00834 -30.92961 1.000 23.92104 277 GLU B O 1
ATOM 5643 N N . SER B 1 303 ? 32.38589 -106.03908 -31.31594 1.000 25.02013 278 SER B N 1
ATOM 5644 C CA . SER B 1 303 ? 32.80296 -104.77075 -30.73886 1.000 21.68081 278 SER B CA 1
ATOM 5645 C C . SER B 1 303 ? 33.04318 -104.92799 -29.23617 1.000 19.96646 278 SER B C 1
ATOM 5646 O O . SER B 1 303 ? 32.23532 -105.55124 -28.53783 1.000 19.42939 278 SER B O 1
ATOM 5649 N N . PRO B 1 304 ? 34.14591 -104.39236 -28.70441 1.000 17.58517 279 PRO B N 1
ATOM 5650 C CA . PRO B 1 304 ? 34.33114 -104.37728 -27.24424 1.000 20.51540 279 PRO B CA 1
ATOM 5651 C C . PRO B 1 304 ? 33.43335 -103.39410 -26.50851 1.000 16.09595 279 PRO B C 1
ATOM 5652 O O . PRO B 1 304 ? 33.54864 -103.29266 -25.28444 1.000 14.93602 279 PRO B O 1
ATOM 5656 N N . ILE B 1 305 ? 32.55322 -102.66073 -27.19722 1.000 15.83863 280 ILE B N 1
ATOM 5657 C CA . ILE B 1 305 ? 31.74169 -101.65377 -26.52112 1.000 15.27392 280 ILE B CA 1
ATOM 5658 C C . ILE B 1 305 ? 30.87830 -102.31324 -25.44833 1.000 18.31177 280 ILE B C 1
ATOM 5659 O O . ILE B 1 305 ? 30.40165 -103.44539 -25.61741 1.000 18.23195 280 ILE B O 1
ATOM 5664 N N . ASN B 1 306 ? 30.71175 -101.62342 -24.31213 1.000 15.59470 281 ASN B N 1
ATOM 5665 C CA . ASN B 1 306 ? 29.86471 -102.09967 -23.22373 1.000 17.07114 281 ASN B CA 1
ATOM 5666 C C . ASN B 1 306 ? 28.47957 -101.47071 -23.31884 1.000 15.79335 281 ASN B C 1
ATOM 5667 O O . ASN B 1 306 ? 28.32998 -100.32801 -23.75767 1.000 15.47720 281 ASN B O 1
ATOM 5672 N N . LEU B 1 307 ? 27.46292 -102.22318 -22.89603 1.000 12.66567 282 LEU B N 1
ATOM 5673 C CA . LEU B 1 307 ? 26.09932 -101.71111 -22.81893 1.000 14.32072 282 LEU B CA 1
ATOM 5674 C C . LEU B 1 307 ? 25.61511 -101.73634 -21.37386 1.000 17.42503 282 LEU B C 1
ATOM 5675 O O . LEU B 1 307 ? 25.78797 -102.73887 -20.66780 1.000 14.63141 282 LEU B O 1
ATOM 5680 N N . GLY B 1 308 ? 25.01912 -100.62410 -20.93141 1.000 11.41767 283 GLY B N 1
ATOM 5681 C CA . GLY B 1 308 ? 24.43245 -100.55895 -19.61084 1.000 11.36962 283 GLY B CA 1
ATOM 5682 C C . GLY B 1 308 ? 23.11261 -99.81873 -19.67210 1.000 14.30887 283 GLY B C 1
ATOM 5683 O O . GLY B 1 308 ? 22.75364 -99.23172 -20.69835 1.000 13.12840 283 GLY B O 1
ATOM 5684 N N . PHE B 1 309 ? 22.38279 -99.86795 -18.56309 1.000 12.87378 284 PHE B N 1
ATOM 5685 C CA . PHE B 1 309 ? 21.11351 -99.16357 -18.45104 1.000 14.26807 284 PHE B CA 1
ATOM 5686 C C . PHE B 1 309 ? 21.02731 -98.48062 -17.09643 1.000 18.66685 284 PHE B C 1
ATOM 5687 O O . PHE B 1 309 ? 21.54263 -98.98225 -16.09396 1.000 21.22037 284 PHE B O 1
ATOM 5695 N N . ALA B 1 310 ? 20.38440 -97.32024 -17.08405 1.000 21.48141 285 ALA B N 1
ATOM 5696 C CA . ALA B 1 310 ? 20.01307 -96.62943 -15.85830 1.000 18.28632 285 ALA B CA 1
ATOM 5697 C C . ALA B 1 310 ? 18.49749 -96.68481 -15.71823 1.000 18.68359 285 ALA B C 1
ATOM 5698 O O . ALA B 1 310 ? 17.77152 -96.38697 -16.67441 1.000 18.66164 285 ALA B O 1
ATOM 5700 N N . TYR B 1 311 ? 18.02333 -97.08412 -14.53914 1.000 19.50744 286 TYR B N 1
ATOM 5701 C CA . TYR B 1 311 ? 16.59648 -97.17459 -14.25392 1.000 20.67511 286 TYR B CA 1
ATOM 5702 C C . TYR B 1 311 ? 16.29543 -96.46328 -12.94033 1.000 21.03361 286 TYR B C 1
ATOM 5703 O O . TYR B 1 311 ? 17.06269 -96.56957 -11.97704 1.000 21.34154 286 TYR B O 1
ATOM 5712 N N . ILE B 1 312 ? 15.19076 -95.71888 -12.91139 1.000 23.72711 287 ILE B N 1
ATOM 5713 C CA . ILE B 1 312 ? 14.75436 -94.98300 -11.72637 1.000 26.42902 287 ILE B CA 1
ATOM 5714 C C . ILE B 1 312 ? 13.56954 -95.72365 -11.12531 1.000 26.25656 287 ILE B C 1
ATOM 5715 O O . ILE B 1 312 ? 12.51057 -95.82982 -11.75743 1.000 28.14974 287 ILE B O 1
ATOM 5720 N N . VAL B 1 313 ? 13.73903 -96.22669 -9.90768 1.000 27.04414 288 VAL B N 1
ATOM 5721 C CA . VAL B 1 313 ? 12.69657 -96.99552 -9.23357 1.000 36.36678 288 VAL B CA 1
ATOM 5722 C C . VAL B 1 313 ? 11.75469 -96.01415 -8.53845 1.000 41.27891 288 VAL B C 1
ATOM 5723 O O . VAL B 1 313 ? 12.15177 -95.29333 -7.61882 1.000 41.04198 288 VAL B O 1
ATOM 5727 N N . LEU B 1 314 ? 10.50167 -95.97948 -8.99619 1.000 42.44567 289 LEU B N 1
ATOM 5728 C CA . LEU B 1 314 ? 9.49655 -95.05822 -8.49366 1.000 39.64580 289 LEU B CA 1
ATOM 5729 C C . LEU B 1 314 ? 8.90305 -95.56072 -7.17918 1.000 39.80568 289 LEU B C 1
ATOM 5730 O O . LEU B 1 314 ? 8.95198 -96.75866 -6.88126 1.000 41.75981 289 LEU B O 1
ATOM 5735 N N . PRO B 1 315 ? 8.33967 -94.65843 -6.37155 1.000 40.06788 290 PRO B N 1
ATOM 5736 C CA . PRO B 1 315 ? 7.74087 -95.07572 -5.09370 1.000 38.22102 290 PRO B CA 1
ATOM 5737 C C . PRO B 1 315 ? 6.59427 -96.05434 -5.29629 1.000 39.82771 290 PRO B C 1
ATOM 5738 O O . PRO B 1 315 ? 5.70026 -95.83378 -6.11608 1.000 43.23358 290 PRO B O 1
ATOM 5742 N N . GLY B 1 316 ? 6.62976 -97.14713 -4.53441 1.000 40.19556 291 GLY B N 1
ATOM 5743 C CA . GLY B 1 316 ? 5.58058 -98.14290 -4.55863 1.000 42.59588 291 GLY B CA 1
ATOM 5744 C C . GLY B 1 316 ? 5.60858 -99.08616 -5.73820 1.000 43.75376 291 GLY B C 1
ATOM 5745 O O . GLY B 1 316 ? 4.88070 -100.08483 -5.72589 1.000 43.15282 291 GLY B O 1
ATOM 5746 N N . ARG B 1 317 ? 6.41887 -98.81024 -6.75795 1.000 41.74993 292 ARG B N 1
ATOM 5747 C CA . ARG B 1 317 ? 6.49816 -99.64719 -7.94665 1.000 39.07368 292 ARG B CA 1
ATOM 5748 C C . ARG B 1 317 ? 7.87227 -100.29808 -8.08675 1.000 32.74797 292 ARG B C 1
ATOM 5749 O O . ARG B 1 317 ? 8.35198 -100.53341 -9.19974 1.000 30.18232 292 ARG B O 1
ATOM 5757 N N . ALA B 1 318 ? 8.51255 -100.60367 -6.95906 1.000 31.42811 293 ALA B N 1
ATOM 5758 C CA . ALA B 1 318 ? 9.83695 -101.21358 -7.00505 1.000 32.80792 293 ALA B CA 1
ATOM 5759 C C . ALA B 1 318 ? 9.80749 -102.62921 -7.56719 1.000 33.81756 293 ALA B C 1
ATOM 5760 O O . ALA B 1 318 ? 10.82734 -103.11258 -8.07326 1.000 33.28634 293 ALA B O 1
ATOM 5762 N N . SER B 1 319 ? 8.66544 -103.31343 -7.47805 1.000 31.14184 294 SER B N 1
ATOM 5763 C CA . SER B 1 319 ? 8.55018 -104.65342 -8.04120 1.000 33.45315 294 SER B CA 1
ATOM 5764 C C . SER B 1 319 ? 8.78345 -104.68145 -9.54522 1.000 31.90835 294 SER B C 1
ATOM 5765 O O . SER B 1 319 ? 8.99371 -105.76521 -10.10324 1.000 31.09020 294 SER B O 1
ATOM 5768 N N . ARG B 1 320 ? 8.75697 -103.52657 -10.21343 1.000 29.95596 295 ARG B N 1
ATOM 5769 C CA . ARG B 1 320 ? 9.03748 -103.48310 -11.64180 1.000 29.06400 295 ARG B CA 1
ATOM 5770 C C . ARG B 1 320 ? 10.49220 -103.79588 -11.95753 1.000 24.19993 295 ARG B C 1
ATOM 5771 O O . ARG B 1 320 ? 10.82500 -103.98020 -13.13265 1.000 25.58549 295 ARG B O 1
ATOM 5779 N N . LEU B 1 321 ? 11.35800 -103.85023 -10.94174 1.000 23.47608 296 LEU B N 1
ATOM 5780 C CA . LEU B 1 321 ? 12.72262 -104.31972 -11.14186 1.000 21.56989 296 LEU B CA 1
ATOM 5781 C C . LEU B 1 321 ? 12.74387 -105.73026 -11.71863 1.000 22.43709 296 LEU B C 1
ATOM 5782 O O . LEU B 1 321 ? 13.65900 -106.08063 -12.47114 1.000 20.97116 296 LEU B O 1
ATOM 5787 N N . LEU B 1 322 ? 11.75802 -106.55851 -11.36780 1.000 22.16250 297 LEU B N 1
ATOM 5788 C CA . LEU B 1 322 ? 11.68632 -107.88718 -11.96226 1.000 21.29575 297 LEU B CA 1
ATOM 5789 C C . LEU B 1 322 ? 11.36019 -107.80735 -13.44567 1.000 21.52057 297 LEU B C 1
ATOM 5790 O O . LEU B 1 322 ? 11.81923 -108.64818 -14.22533 1.000 24.66560 297 LEU B O 1
ATOM 5795 N N . ASP B 1 323 ? 10.56681 -106.81387 -13.85317 1.000 22.12292 298 ASP B N 1
ATOM 5796 C CA . ASP B 1 323 ? 10.33222 -106.59213 -15.27608 1.000 23.74909 298 ASP B CA 1
ATOM 5797 C C . ASP B 1 323 ? 11.57132 -106.03581 -15.96236 1.000 20.10013 298 ASP B C 1
ATOM 5798 O O . ASP B 1 323 ? 11.77338 -106.26665 -17.15998 1.000 19.23897 298 ASP B O 1
ATOM 5803 N N . LEU B 1 324 ? 12.42009 -105.32360 -15.22114 1.000 15.41222 299 LEU B N 1
ATOM 5804 C CA . LEU B 1 324 ? 13.67860 -104.86808 -15.79446 1.000 18.14870 299 LEU B CA 1
ATOM 5805 C C . LEU B 1 324 ? 14.57571 -106.04627 -16.15786 1.000 21.47241 299 LEU B C 1
ATOM 5806 O O . LEU B 1 324 ? 15.25447 -106.01995 -17.18905 1.000 23.28198 299 LEU B O 1
ATOM 5811 N N . VAL B 1 325 ? 14.59516 -107.09068 -15.32287 1.000 21.05540 300 VAL B N 1
ATOM 5812 C CA . VAL B 1 325 ? 15.40139 -108.26536 -15.64254 1.000 18.89113 300 VAL B CA 1
ATOM 5813 C C . VAL B 1 325 ? 14.90293 -108.91377 -16.92724 1.000 17.64191 300 VAL B C 1
ATOM 5814 O O . VAL B 1 325 ? 15.69818 -109.29032 -17.79625 1.000 14.54573 300 VAL B O 1
ATOM 5818 N N . ASP B 1 326 ? 13.57996 -109.04839 -17.07043 1.000 16.94299 301 ASP B N 1
ATOM 5819 C CA . ASP B 1 326 ? 13.02527 -109.64212 -18.28147 1.000 19.99657 301 ASP B CA 1
ATOM 5820 C C . ASP B 1 326 ? 13.40497 -108.82349 -19.50728 1.000 21.12742 301 ASP B C 1
ATOM 5821 O O . ASP B 1 326 ? 13.74132 -109.38197 -20.55694 1.000 20.72002 301 ASP B O 1
ATOM 5826 N N . PHE B 1 327 ? 13.37868 -107.49364 -19.38140 1.000 20.30388 302 PHE B N 1
ATOM 5827 C CA . PHE B 1 327 ? 13.80927 -106.62609 -20.46956 1.000 18.61677 302 PHE B CA 1
ATOM 5828 C C . PHE B 1 327 ? 15.26125 -106.89758 -20.84324 1.000 19.43541 302 PHE B C 1
ATOM 5829 O O . PHE B 1 327 ? 15.59392 -107.04650 -22.02476 1.000 19.37890 302 PHE B O 1
ATOM 5837 N N . ILE B 1 328 ? 16.14035 -106.98195 -19.84088 1.000 17.23371 303 ILE B N 1
ATOM 5838 C CA . ILE B 1 328 ? 17.54781 -107.25755 -20.10943 1.000 16.09168 303 ILE B CA 1
ATOM 5839 C C . ILE B 1 328 ? 17.73088 -108.67455 -20.64636 1.000 17.80110 303 ILE B C 1
ATOM 5840 O O . ILE B 1 328 ? 18.55370 -108.91464 -21.53958 1.000 18.93944 303 ILE B O 1
ATOM 5845 N N . ALA B 1 329 ? 16.96236 -109.63427 -20.13163 1.000 20.37407 304 ALA B N 1
ATOM 5846 C CA . ALA B 1 329 ? 17.07151 -110.99900 -20.63951 1.000 17.50199 304 ALA B CA 1
ATOM 5847 C C . ALA B 1 329 ? 16.65452 -111.07816 -22.10591 1.000 17.14075 304 ALA B C 1
ATOM 5848 O O . ALA B 1 329 ? 17.25129 -111.82814 -22.88843 1.000 18.46889 304 ALA B O 1
ATOM 5850 N N . ASP B 1 330 ? 15.62138 -110.32465 -22.49183 1.000 17.64174 305 ASP B N 1
ATOM 5851 C CA . ASP B 1 330 ? 15.22167 -110.26526 -23.89906 1.000 20.86812 305 ASP B CA 1
ATOM 5852 C C . ASP B 1 330 ? 16.34880 -109.72024 -24.76996 1.000 20.05052 305 ASP B C 1
ATOM 5853 O O . ASP B 1 330 ? 16.63030 -110.25890 -25.84641 1.000 23.50823 305 ASP B O 1
ATOM 5858 N N . LEU B 1 331 ? 17.00504 -108.64717 -24.32378 1.000 17.58645 306 LEU B N 1
ATOM 5859 C CA . LEU B 1 331 ? 18.10313 -108.08898 -25.10699 1.000 17.12670 306 LEU B CA 1
ATOM 5860 C C . LEU B 1 331 ? 19.25386 -109.07795 -25.22649 1.000 16.94469 306 LEU B C 1
ATOM 5861 O O . LEU B 1 331 ? 19.90167 -109.16930 -26.27649 1.000 16.99440 306 LEU B O 1
ATOM 5866 N N . ASN B 1 332 ? 19.51859 -109.83011 -24.15860 1.000 17.48481 307 ASN B N 1
ATOM 5867 C CA . ASN B 1 332 ? 20.55971 -110.84724 -24.20598 1.000 19.80972 307 ASN B CA 1
ATOM 5868 C C . ASN B 1 332 ? 20.25031 -111.89847 -25.26414 1.000 21.46545 307 ASN B C 1
ATOM 5869 O O . ASN B 1 332 ? 21.16069 -112.41723 -25.91986 1.000 20.44075 307 ASN B O 1
ATOM 5874 N N . ASP B 1 333 ? 18.96873 -112.23702 -25.43555 1.000 21.11565 308 ASP B N 1
ATOM 5875 C CA . ASP B 1 333 ? 18.59842 -113.20137 -26.46679 1.000 23.65310 308 ASP B CA 1
ATOM 5876 C C . ASP B 1 333 ? 18.93656 -112.67717 -27.85066 1.000 23.85836 308 ASP B C 1
ATOM 5877 O O . ASP B 1 333 ? 19.17887 -113.46457 -28.77049 1.000 24.02254 308 ASP B O 1
ATOM 5882 N N . ALA B 1 334 ? 18.96108 -111.35412 -28.01525 1.000 23.65829 309 ALA B N 1
ATOM 5883 C CA . ALA B 1 334 ? 19.30289 -110.74778 -29.29370 1.000 22.21194 309 ALA B CA 1
ATOM 5884 C C . ALA B 1 334 ? 20.80446 -110.69550 -29.54427 1.000 23.72151 309 ALA B C 1
ATOM 5885 O O . ALA B 1 334 ? 21.21709 -110.55796 -30.69683 1.000 22.69222 309 ALA B O 1
ATOM 5887 N N . GLY B 1 335 ? 21.62788 -110.80243 -28.50405 1.000 24.91176 310 GLY B N 1
ATOM 5888 C CA . GLY B 1 335 ? 23.06107 -110.65564 -28.65201 1.000 24.97265 310 GLY B CA 1
ATOM 5889 C C . GLY B 1 335 ? 23.83530 -111.91454 -28.97860 1.000 24.71742 310 GLY B C 1
ATOM 5890 O O . GLY B 1 335 ? 25.06771 -111.86005 -29.04917 1.000 25.17903 310 GLY B O 1
ATOM 5891 N N . GLN B 1 336 ? 23.14823 -113.03505 -29.18130 1.000 22.70946 311 GLN B N 1
ATOM 5892 C CA . GLN B 1 336 ? 23.74088 -114.33888 -29.50936 1.000 30.18359 311 GLN B CA 1
ATOM 5893 C C . GLN B 1 336 ? 24.98871 -114.61689 -28.66479 1.000 30.39119 311 GLN B C 1
ATOM 5894 O O . GLN B 1 336 ? 26.10116 -114.79323 -29.16376 1.000 31.46662 311 GLN B O 1
ATOM 5900 N N . GLY B 1 337 ? 24.77262 -114.65879 -27.34983 1.000 29.31113 312 GLY B N 1
ATOM 5901 C CA . GLY B 1 337 ? 25.82710 -114.92495 -26.39151 1.000 27.91945 312 GLY B CA 1
ATOM 5902 C C . GLY B 1 337 ? 26.45230 -113.69532 -25.76380 1.000 27.80599 312 GLY B C 1
ATOM 5903 O O . GLY B 1 337 ? 27.04701 -113.79904 -24.68651 1.000 28.69787 312 GLY B O 1
ATOM 5904 N N . ARG B 1 338 ? 26.33970 -112.53823 -26.40718 1.000 28.62247 313 ARG B N 1
ATOM 5905 C CA . ARG B 1 338 ? 26.91133 -111.29664 -25.90499 1.000 23.47739 313 ARG B CA 1
ATOM 5906 C C . ARG B 1 338 ? 25.88418 -110.59645 -25.01776 1.000 20.47220 313 ARG B C 1
ATOM 5907 O O . ARG B 1 338 ? 24.79062 -110.26302 -25.48060 1.000 20.43314 313 ARG B O 1
ATOM 5915 N N . THR B 1 339 ? 26.23448 -110.35703 -23.75313 1.000 23.21468 314 THR B N 1
ATOM 5916 C CA . THR B 1 339 ? 25.26278 -109.96491 -22.73649 1.000 20.09490 314 THR B CA 1
ATOM 5917 C C . THR B 1 339 ? 25.38358 -108.49186 -22.35427 1.000 17.97483 314 THR B C 1
ATOM 5918 O O . THR B 1 339 ? 26.45488 -107.88516 -22.46696 1.000 14.45322 314 THR B O 1
ATOM 5922 N N . ILE B 1 340 ? 24.25929 -107.92821 -21.88782 1.000 16.10064 315 ILE B N 1
ATOM 5923 C CA . ILE B 1 340 ? 24.26156 -106.58266 -21.32865 1.000 14.11471 315 ILE B CA 1
ATOM 5924 C C . ILE B 1 340 ? 25.18590 -106.55928 -20.12120 1.000 17.50097 315 ILE B C 1
ATOM 5925 O O . ILE B 1 340 ? 25.18471 -107.48239 -19.29594 1.000 17.17203 315 ILE B O 1
ATOM 5930 N N . ASP B 1 341 ? 25.99801 -105.50716 -20.02004 1.000 14.42695 316 ASP B N 1
ATOM 5931 C CA . ASP B 1 341 ? 27.12008 -105.53297 -19.08985 1.000 15.89250 316 ASP B CA 1
ATOM 5932 C C . ASP B 1 341 ? 26.74928 -105.04148 -17.69566 1.000 14.55488 316 ASP B C 1
ATOM 5933 O O . ASP B 1 341 ? 27.14523 -105.66109 -16.70203 1.000 17.22702 316 ASP B O 1
ATOM 5938 N N . PHE B 1 342 ? 25.97696 -103.96567 -17.57734 1.000 13.41191 317 PHE B N 1
ATOM 5939 C CA . PHE B 1 342 ? 25.69066 -103.44761 -16.24720 1.000 13.94399 317 PHE B CA 1
ATOM 5940 C C . PHE B 1 342 ? 24.34152 -102.74266 -16.21804 1.000 14.81087 317 PHE B C 1
ATOM 5941 O O . PHE B 1 342 ? 23.74127 -102.43093 -17.25169 1.000 16.78075 317 PHE B O 1
ATOM 5949 N N . VAL B 1 343 ? 23.86819 -102.50183 -15.00428 1.000 14.84155 318 VAL B N 1
ATOM 5950 C CA . VAL B 1 343 ? 22.65958 -101.72843 -14.77686 1.000 17.07477 318 VAL B CA 1
ATOM 5951 C C . VAL B 1 343 ? 22.88619 -100.83829 -13.56053 1.000 18.02495 318 VAL B C 1
ATOM 5952 O O . VAL B 1 343 ? 23.48756 -101.25697 -12.56703 1.000 19.29131 318 VAL B O 1
ATOM 5956 N N . ASN B 1 344 ? 22.46131 -99.58465 -13.67453 1.000 17.03184 319 ASN B N 1
ATOM 5957 C CA . ASN B 1 344 ? 22.55017 -98.60243 -12.60545 1.000 19.58350 319 ASN B CA 1
ATOM 5958 C C . ASN B 1 344 ? 21.12882 -98.32105 -12.14455 1.000 19.02911 319 ASN B C 1
ATOM 5959 O O . ASN B 1 344 ? 20.27834 -97.93660 -12.95392 1.000 20.04506 319 ASN B O 1
ATOM 5964 N N . ILE B 1 345 ? 20.85251 -98.56017 -10.86698 1.000 18.95539 320 ILE B N 1
ATOM 5965 C CA . ILE B 1 345 ? 19.51917 -98.34912 -10.31574 1.000 21.23597 320 ILE B CA 1
ATOM 5966 C C . ILE B 1 345 ? 19.59859 -97.24079 -9.27329 1.000 22.51144 320 ILE B C 1
ATOM 5967 O O . ILE B 1 345 ? 20.43292 -97.29549 -8.36382 1.000 21.87906 320 ILE B O 1
ATOM 5972 N N . ARG B 1 346 ? 18.73464 -96.23745 -9.41163 1.000 24.28843 321 ARG B N 1
ATOM 5973 C CA . ARG B 1 346 ? 18.70948 -95.08435 -8.51892 1.000 31.63098 321 ARG B CA 1
ATOM 5974 C C . ARG B 1 346 ? 17.30056 -94.88157 -7.98861 1.000 34.74244 321 ARG B C 1
ATOM 5975 O O . ARG B 1 346 ? 16.31727 -95.31665 -8.59297 1.000 31.21940 321 ARG B O 1
ATOM 5983 N N . GLU B 1 347 ? 17.21520 -94.18419 -6.86064 1.000 37.55284 322 GLU B N 1
ATOM 5984 C CA . GLU B 1 347 ? 15.92637 -93.82724 -6.28214 1.000 41.10992 322 GLU B CA 1
ATOM 5985 C C . GLU B 1 347 ? 15.57490 -92.38508 -6.61210 1.000 40.31196 322 GLU B C 1
ATOM 5986 O O . GLU B 1 347 ? 14.76108 -92.11996 -7.49858 1.000 40.30702 322 GLU B O 1
ATOM 5992 N N . ARG B 1 362 ? 7.33906 -99.30897 4.80890 1.000 65.01209 337 ARG B N 1
ATOM 5993 C CA . ARG B 1 362 ? 7.83269 -98.98250 3.47894 1.000 64.94252 337 ARG B CA 1
ATOM 5994 C C . ARG B 1 362 ? 9.29313 -99.48371 3.37991 1.000 65.28519 337 ARG B C 1
ATOM 5995 O O . ARG B 1 362 ? 10.08654 -99.04184 2.54564 1.000 61.57177 337 ARG B O 1
ATOM 6003 N N . ALA B 1 363 ? 9.65374 -100.40646 4.28367 1.000 63.81142 338 ALA B N 1
ATOM 6004 C CA . ALA B 1 363 ? 10.85783 -101.22879 4.14049 1.000 63.36601 338 ALA B CA 1
ATOM 6005 C C . ALA B 1 363 ? 10.61170 -102.31589 3.10142 1.000 65.00410 338 ALA B C 1
ATOM 6006 O O . ALA B 1 363 ? 11.23903 -103.38203 3.13984 1.000 63.71658 338 ALA B O 1
ATOM 6008 N N . GLU B 1 364 ? 9.69221 -102.04856 2.16847 1.000 60.23913 339 GLU B N 1
ATOM 6009 C CA . GLU B 1 364 ? 9.44690 -102.94965 1.05443 1.000 60.76215 339 GLU B CA 1
ATOM 6010 C C . GLU B 1 364 ? 10.49735 -102.79979 -0.03212 1.000 55.96808 339 GLU B C 1
ATOM 6011 O O . GLU B 1 364 ? 10.74927 -103.75866 -0.76989 1.000 57.55526 339 GLU B O 1
ATOM 6017 N N . LEU B 1 365 ? 11.11271 -101.61636 -0.14170 1.000 54.69648 340 LEU B N 1
ATOM 6018 C CA . LEU B 1 365 ? 12.16103 -101.41724 -1.13748 1.000 48.00496 340 LEU B CA 1
ATOM 6019 C C . LEU B 1 365 ? 13.28857 -102.43182 -0.97097 1.000 44.46464 340 LEU B C 1
ATOM 6020 O O . LEU B 1 365 ? 13.78345 -102.98702 -1.95971 1.000 41.93330 340 LEU B O 1
ATOM 6025 N N . GLN B 1 366 ? 13.68832 -102.70437 0.27594 1.000 44.42254 341 GLN B N 1
ATOM 6026 C CA . GLN B 1 366 ? 14.78725 -103.62898 0.52371 1.000 44.08271 341 GLN B CA 1
ATOM 6027 C C . GLN B 1 366 ? 14.46657 -105.03569 0.02799 1.000 43.50252 341 GLN B C 1
ATOM 6028 O O . GLN B 1 366 ? 15.34988 -105.72788 -0.49464 1.000 43.81498 341 GLN B O 1
ATOM 6034 N N . GLU B 1 367 ? 13.23040 -105.50139 0.22296 1.000 42.98848 342 GLU B N 1
ATOM 6035 C CA . GLU B 1 367 ? 12.88119 -106.83892 -0.24513 1.000 41.58378 342 GLU B CA 1
ATOM 6036 C C . GLU B 1 367 ? 12.68587 -106.86059 -1.75137 1.000 35.82601 342 GLU B C 1
ATOM 6037 O O . GLU B 1 367 ? 12.91753 -107.89540 -2.38409 1.000 34.00016 342 GLU B O 1
ATOM 6043 N N . ALA B 1 368 ? 12.27795 -105.73010 -2.33582 1.000 34.01179 343 ALA B N 1
ATOM 6044 C CA . ALA B 1 368 ? 12.24872 -105.61638 -3.78785 1.000 32.55140 343 ALA B CA 1
ATOM 6045 C C . ALA B 1 368 ? 13.65811 -105.64034 -4.36670 1.000 33.09107 343 ALA B C 1
ATOM 6046 O O . ALA B 1 368 ? 13.88549 -106.21342 -5.43930 1.000 32.44251 343 ALA B O 1
ATOM 6048 N N . LEU B 1 369 ? 14.61793 -105.02322 -3.66990 1.000 32.28937 344 LEU B N 1
ATOM 6049 C CA . LEU B 1 369 ? 16.00931 -105.07878 -4.11032 1.000 31.43866 344 LEU B CA 1
ATOM 6050 C C . LEU B 1 369 ? 16.57839 -106.48614 -3.96167 1.000 31.11637 344 LEU B C 1
ATOM 6051 O O . LEU B 1 369 ? 17.36168 -106.94123 -4.80407 1.000 31.73921 344 LEU B O 1
ATOM 6056 N N . ASN B 1 370 ? 16.19536 -107.19049 -2.89727 1.000 29.60417 345 ASN B N 1
ATOM 6057 C CA . ASN B 1 370 ? 16.69622 -108.54364 -2.69405 1.000 32.01328 345 ASN B CA 1
ATOM 6058 C C . ASN B 1 370 ? 16.06889 -109.51816 -3.68129 1.000 27.52304 345 ASN B C 1
ATOM 6059 O O . ASN B 1 370 ? 16.73175 -110.46318 -4.12628 1.000 25.00867 345 ASN B O 1
ATOM 6064 N N . ALA B 1 371 ? 14.80363 -109.29593 -4.04573 1.000 25.32823 346 ALA B N 1
ATOM 6065 C CA . ALA B 1 371 ? 14.18034 -110.11270 -5.08107 1.000 25.61238 346 ALA B CA 1
ATOM 6066 C C . ALA B 1 371 ? 14.80556 -109.83408 -6.43642 1.000 25.08986 346 ALA B C 1
ATOM 6067 O O . ALA B 1 371 ? 15.09031 -110.76484 -7.19977 1.000 25.83188 346 ALA B O 1
ATOM 6069 N N . PHE B 1 372 ? 15.01984 -108.55230 -6.74463 1.000 23.05299 347 PHE B N 1
ATOM 6070 C CA . PHE B 1 372 ? 15.65014 -108.16200 -8.00095 1.000 22.56859 347 PHE B CA 1
ATOM 6071 C C . PHE B 1 372 ? 17.01279 -108.82485 -8.15680 1.000 18.93921 347 PHE B C 1
ATOM 6072 O O . PHE B 1 372 ? 17.31181 -109.41598 -9.19999 1.000 18.51488 347 PHE B O 1
ATOM 6080 N N . GLU B 1 373 ? 17.84123 -108.76366 -7.11218 1.000 20.39329 348 GLU B N 1
ATOM 6081 C CA . GLU B 1 373 ? 19.16677 -109.36923 -7.18235 1.000 19.58708 348 GLU B CA 1
ATOM 6082 C C . GLU B 1 373 ? 19.08038 -110.87685 -7.35343 1.000 24.04890 348 GLU B C 1
ATOM 6083 O O . GLU B 1 373 ? 19.88107 -111.46788 -8.08471 1.000 28.51722 348 GLU B O 1
ATOM 6089 N N . GLU B 1 374 ? 18.13028 -111.52349 -6.67202 1.000 21.51550 349 GLU B N 1
ATOM 6090 C CA . GLU B 1 374 ? 17.93562 -112.95240 -6.88534 1.000 22.22625 349 GLU B CA 1
ATOM 6091 C C . GLU B 1 374 ? 17.49964 -113.22704 -8.32033 1.000 18.12304 349 GLU B C 1
ATOM 6092 O O . GLU B 1 374 ? 17.98757 -114.16784 -8.95445 1.000 17.86500 349 GLU B O 1
ATOM 6098 N N . ARG B 1 375 ? 16.59131 -112.40207 -8.85147 1.000 14.97903 350 ARG B N 1
ATOM 6099 C CA . ARG B 1 375 ? 16.16012 -112.55743 -10.23483 1.000 17.78938 350 ARG B CA 1
ATOM 6100 C C . ARG B 1 375 ? 17.30954 -112.30691 -11.20956 1.000 20.13907 350 ARG B C 1
ATOM 6101 O O . ARG B 1 375 ? 17.41097 -112.98577 -12.24036 1.000 20.85680 350 ARG B O 1
ATOM 6109 N N . VAL B 1 376 ? 18.19373 -111.35429 -10.89629 1.000 19.81472 351 VAL B N 1
ATOM 6110 C CA . VAL B 1 376 ? 19.35467 -111.11218 -11.75250 1.000 20.73520 351 VAL B CA 1
ATOM 6111 C C . VAL B 1 376 ? 20.27744 -112.32844 -11.76287 1.000 21.66782 351 VAL B C 1
ATOM 6112 O O . VAL B 1 376 ? 20.76686 -112.74666 -12.81974 1.000 18.85257 351 VAL B O 1
ATOM 6116 N N . ARG B 1 377 ? 20.53024 -112.91955 -10.59166 1.000 21.42238 352 ARG B N 1
ATOM 6117 C CA . ARG B 1 377 ? 21.36519 -114.11635 -10.54479 1.000 22.00463 352 ARG B CA 1
ATOM 6118 C C . ARG B 1 377 ? 20.72569 -115.26882 -11.30361 1.000 16.88245 352 ARG B C 1
ATOM 6119 O O . ARG B 1 377 ? 21.43565 -116.09378 -11.88481 1.000 14.22350 352 ARG B O 1
ATOM 6127 N N . GLU B 1 378 ? 19.39083 -115.33452 -11.31090 1.000 16.84882 353 GLU B N 1
ATOM 6128 C CA . GLU B 1 378 ? 18.68740 -116.38988 -12.03344 1.000 14.19781 353 GLU B CA 1
ATOM 6129 C C . GLU B 1 378 ? 18.87115 -116.25165 -13.53705 1.000 17.27613 353 GLU B C 1
ATOM 6130 O O . GLU B 1 378 ? 19.30210 -117.19122 -14.20926 1.000 15.38414 353 GLU B O 1
ATOM 6136 N N . ARG B 1 379 ? 18.54265 -115.08263 -14.07932 1.000 16.69369 354 ARG B N 1
ATOM 6137 C CA . ARG B 1 379 ? 18.30916 -114.90584 -15.50927 1.000 18.17390 354 ARG B CA 1
ATOM 6138 C C . ARG B 1 379 ? 19.44564 -114.21736 -16.24175 1.000 17.44598 354 ARG B C 1
ATOM 6139 O O . ARG B 1 379 ? 19.72055 -114.56343 -17.39419 1.000 19.77272 354 ARG B O 1
ATOM 6147 N N . THR B 1 380 ? 20.08908 -113.23145 -15.62389 1.000 19.48599 355 THR B N 1
ATOM 6148 C CA . THR B 1 380 ? 21.17441 -112.47770 -16.25007 1.000 17.17223 355 THR B CA 1
ATOM 6149 C C . THR B 1 380 ? 22.37914 -112.46853 -15.31372 1.000 18.01633 355 THR B C 1
ATOM 6150 O O . THR B 1 380 ? 22.79224 -111.42134 -14.80484 1.000 17.09579 355 THR B O 1
ATOM 6154 N N . PRO B 1 381 ? 22.96715 -113.64315 -15.06189 1.000 17.77700 356 PRO B N 1
ATOM 6155 C CA . PRO B 1 381 ? 23.99744 -113.76128 -14.01115 1.000 15.00724 356 PRO B CA 1
ATOM 6156 C C . PRO B 1 381 ? 25.27117 -113.00466 -14.31439 1.000 17.89328 356 PRO B C 1
ATOM 6157 O O . PRO B 1 381 ? 26.03934 -112.73342 -13.38869 1.000 21.01356 356 PRO B O 1
ATOM 6161 N N . GLY B 1 382 ? 25.52614 -112.66331 -15.57170 1.000 18.00437 357 GLY B N 1
ATOM 6162 C CA . GLY B 1 382 ? 26.66665 -111.82053 -15.85015 1.000 18.06606 357 GLY B CA 1
ATOM 6163 C C . GLY B 1 382 ? 26.43678 -110.34032 -15.65319 1.000 18.98267 357 GLY B C 1
ATOM 6164 O O . GLY B 1 382 ? 27.36123 -109.54703 -15.85664 1.000 19.82940 357 GLY B O 1
ATOM 6165 N N . LEU B 1 383 ? 25.23022 -109.94037 -15.25375 1.000 20.79800 358 LEU B N 1
ATOM 6166 C CA . LEU B 1 383 ? 24.87629 -108.52933 -15.19551 1.000 17.82755 358 LEU B CA 1
ATOM 6167 C C . LEU B 1 383 ? 25.42079 -107.88596 -13.92716 1.000 18.48225 358 LEU B C 1
ATOM 6168 O O . LEU B 1 383 ? 25.14908 -108.35108 -12.81740 1.000 16.86823 358 LEU B O 1
ATOM 6173 N N . HIS B 1 384 ? 26.17340 -106.79910 -14.08783 1.000 18.96576 359 HIS B N 1
ATOM 6174 C CA . HIS B 1 384 ? 26.72530 -106.08398 -12.94559 1.000 18.59173 359 HIS B CA 1
ATOM 6175 C C . HIS B 1 384 ? 25.73943 -105.02848 -12.45927 1.000 19.02781 359 HIS B C 1
ATOM 6176 O O . HIS B 1 384 ? 25.22133 -104.23958 -13.25450 1.000 18.57764 359 HIS B O 1
ATOM 6183 N N . ILE B 1 385 ? 25.49569 -105.00703 -11.15192 1.000 18.52182 360 ILE B N 1
ATOM 6184 C CA . ILE B 1 385 ? 24.52332 -104.11115 -10.53662 1.000 21.18159 360 ILE B CA 1
ATOM 6185 C C . ILE B 1 385 ? 25.27621 -103.01731 -9.79714 1.000 25.02531 360 ILE B C 1
ATOM 6186 O O . ILE B 1 385 ? 26.10693 -103.30597 -8.92614 1.000 25.09077 360 ILE B O 1
ATOM 6191 N N . ASP B 1 386 ? 24.98269 -101.76339 -10.12813 1.000 23.38390 361 ASP B N 1
ATOM 6192 C CA . ASP B 1 386 ? 25.49942 -100.63133 -9.37256 1.000 27.77436 361 ASP B CA 1
ATOM 6193 C C . ASP B 1 386 ? 24.33183 -99.80984 -8.85330 1.000 25.88164 361 ASP B C 1
ATOM 6194 O O . ASP B 1 386 ? 23.55621 -99.25470 -9.63983 1.000 27.55990 361 ASP B O 1
ATOM 6199 N N . TYR B 1 387 ? 24.21112 -99.73449 -7.53451 1.000 26.92986 362 TYR B N 1
ATOM 6200 C CA . TYR B 1 387 ? 23.23820 -98.85944 -6.90191 1.000 27.77396 362 TYR B CA 1
ATOM 6201 C C . TYR B 1 387 ? 23.82932 -97.46799 -6.73963 1.000 26.73109 362 TYR B C 1
ATOM 6202 O O . TYR B 1 387 ? 25.02881 -97.32118 -6.49160 1.000 26.13569 362 TYR B O 1
ATOM 6211 N N . GLY B 1 388 ? 22.98469 -96.45058 -6.90207 1.000 26.85891 363 GLY B N 1
ATOM 6212 C CA . GLY B 1 388 ? 23.39212 -95.10298 -6.57078 1.000 29.77494 363 GLY B CA 1
ATOM 6213 C C . GLY B 1 388 ? 23.51590 -94.91716 -5.07283 1.000 30.72229 363 GLY B C 1
ATOM 6214 O O . GLY B 1 388 ? 23.00376 -95.71305 -4.29001 1.000 32.94294 363 GLY B O 1
ATOM 6215 N N . TYR B 1 389 ? 24.21505 -93.84597 -4.67196 1.000 32.36666 364 TYR B N 1
ATOM 6216 C CA . TYR B 1 389 ? 24.49796 -93.61824 -3.25438 1.000 30.15428 364 TYR B CA 1
ATOM 6217 C C . TYR B 1 389 ? 23.23391 -93.73472 -2.41271 1.000 29.04826 364 TYR B C 1
ATOM 6218 O O . TYR B 1 389 ? 23.15952 -94.54955 -1.48523 1.000 30.00832 364 TYR B O 1
ATOM 6227 N N . ALA B 1 390 ? 22.22256 -92.92210 -2.74186 1.000 32.11198 365 ALA B N 1
ATOM 6228 C CA . ALA B 1 390 ? 20.97252 -92.91272 -1.98668 1.000 35.83793 365 ALA B CA 1
ATOM 6229 C C . ALA B 1 390 ? 20.38091 -94.31420 -1.87043 1.000 36.39552 365 ALA B C 1
ATOM 6230 O O . ALA B 1 390 ? 20.11558 -94.79632 -0.76430 1.000 34.25848 365 ALA B O 1
ATOM 6232 N N . LEU B 1 391 ? 20.19236 -94.99607 -3.00734 1.000 37.64983 366 LEU B N 1
ATOM 6233 C CA . LEU B 1 391 ? 19.60347 -96.33473 -2.97582 1.000 36.29557 366 LEU B CA 1
ATOM 6234 C C . LEU B 1 391 ? 20.51275 -97.34497 -2.28878 1.000 32.56199 366 LEU B C 1
ATOM 6235 O O . LEU B 1 391 ? 20.02661 -98.26348 -1.61960 1.000 31.89884 366 LEU B O 1
ATOM 6240 N N . ASN B 1 392 ? 21.82980 -97.22314 -2.47451 1.000 31.06458 367 ASN B N 1
ATOM 6241 C CA . ASN B 1 392 ? 22.74059 -98.22686 -1.92526 1.000 36.25622 367 ASN B CA 1
ATOM 6242 C C . ASN B 1 392 ? 22.77777 -98.16516 -0.40451 1.000 41.39976 367 ASN B C 1
ATOM 6243 O O . ASN B 1 392 ? 22.89128 -99.20092 0.26358 1.000 41.12510 367 ASN B O 1
ATOM 6248 N N . SER B 1 393 ? 22.68225 -96.95858 0.15970 1.000 40.12437 368 SER B N 1
ATOM 6249 C CA . SER B 1 393 ? 22.69011 -96.82475 1.61296 1.000 45.46101 368 SER B CA 1
ATOM 6250 C C . SER B 1 393 ? 21.43019 -97.41214 2.23664 1.000 44.54192 368 SER B C 1
ATOM 6251 O O . SER B 1 393 ? 21.44426 -97.80585 3.40898 1.000 42.17689 368 SER B O 1
ATOM 6254 N N . LEU B 1 394 ? 20.33481 -97.47705 1.47727 1.000 48.00084 369 LEU B N 1
ATOM 6255 C CA . LEU B 1 394 ? 19.11747 -98.08476 2.00174 1.000 45.79634 369 LEU B CA 1
ATOM 6256 C C . LEU B 1 394 ? 19.12343 -99.59816 1.81206 1.000 43.81207 369 LEU B C 1
ATOM 6257 O O . LEU B 1 394 ? 18.65844 -100.33361 2.68752 1.000 41.49027 369 LEU B O 1
ATOM 6262 N N . ARG B 1 395 ? 19.64151 -100.07902 0.67926 1.000 40.76412 370 ARG B N 1
ATOM 6263 C CA . ARG B 1 395 ? 19.77827 -101.51870 0.47612 1.000 43.72402 370 ARG B CA 1
ATOM 6264 C C . ARG B 1 395 ? 20.55722 -102.15685 1.61533 1.000 45.77240 370 ARG B C 1
ATOM 6265 O O . ARG B 1 395 ? 20.16435 -103.19856 2.15321 1.000 42.66657 370 ARG B O 1
ATOM 6273 N N . THR B 1 396 ? 21.68364 -101.54806 1.97798 1.000 44.93917 371 THR B N 1
ATOM 6274 C CA . THR B 1 396 ? 22.47620 -101.96291 3.12542 1.000 49.71838 371 THR B CA 1
ATOM 6275 C C . THR B 1 396 ? 22.74061 -100.73055 3.97342 1.000 49.88810 371 THR B C 1
ATOM 6276 O O . THR B 1 396 ? 23.29956 -99.74294 3.48235 1.000 50.42946 371 THR B O 1
ATOM 6280 N N . GLY B 1 397 ? 22.32978 -100.78703 5.23708 1.000 53.06628 372 GLY B N 1
ATOM 6281 C CA . GLY B 1 397 ? 22.42971 -99.64695 6.12685 1.000 50.04838 372 GLY B CA 1
ATOM 6282 C C . GLY B 1 397 ? 21.09719 -99.35130 6.77553 1.000 47.10573 372 GLY B C 1
ATOM 6283 O O . GLY B 1 397 ? 20.62821 -100.15205 7.58950 1.000 47.28925 372 GLY B O 1
ATOM 6284 N N . ALA B 1 398 ? 20.50434 -98.20637 6.40880 1.000 54.81340 373 ALA B N 1
ATOM 6285 C CA . ALA B 1 398 ? 19.16032 -97.72094 6.78911 1.000 54.70393 373 ALA B CA 1
ATOM 6286 C C . ALA B 1 398 ? 19.11400 -96.19716 6.66249 1.000 56.19600 373 ALA B C 1
ATOM 6287 O O . ALA B 1 398 ? 19.37332 -95.63469 5.59828 1.000 56.69000 373 ALA B O 1
ATOM 6289 N N . LEU B 1 403 ? 21.63502 -86.80012 0.27010 1.000 43.05392 378 LEU B N 1
ATOM 6290 C CA . LEU B 1 403 ? 22.52460 -86.03509 1.13765 1.000 44.79945 378 LEU B CA 1
ATOM 6291 C C . LEU B 1 403 ? 21.87320 -84.74803 1.64146 1.000 48.06189 378 LEU B C 1
ATOM 6292 O O . LEU B 1 403 ? 22.23098 -84.23242 2.70351 1.000 48.68697 378 LEU B O 1
ATOM 6297 N N . ARG B 1 404 ? 20.92453 -84.23585 0.85794 1.000 48.26559 379 ARG B N 1
ATOM 6298 C CA . ARG B 1 404 ? 20.18278 -83.01928 1.19348 1.000 49.40428 379 ARG B CA 1
ATOM 6299 C C . ARG B 1 404 ? 21.11262 -81.81100 1.34301 1.000 44.83046 379 ARG B C 1
ATOM 6300 O O . ARG B 1 404 ? 21.11217 -81.12099 2.36404 1.000 48.62340 379 ARG B O 1
ATOM 6308 N N . ILE B 1 405 ? 21.91412 -81.55110 0.30799 1.000 40.89748 380 ILE B N 1
ATOM 6309 C CA . ILE B 1 405 ? 22.61952 -80.27827 0.24691 1.000 32.38221 380 ILE B CA 1
ATOM 6310 C C . ILE B 1 405 ? 21.60140 -79.16026 0.06299 1.000 28.54165 380 ILE B C 1
ATOM 6311 O O . ILE B 1 405 ? 20.64326 -79.28545 -0.70997 1.000 27.21580 380 ILE B O 1
ATOM 6316 N N . LYS B 1 406 ? 21.79677 -78.06498 0.79903 1.000 25.70648 381 LYS B N 1
ATOM 6317 C CA . LYS B 1 406 ? 20.92787 -76.89395 0.80170 1.000 24.00381 381 LYS B CA 1
ATOM 6318 C C . LYS B 1 406 ? 21.79110 -75.70661 0.38431 1.000 20.64386 381 LYS B C 1
ATOM 6319 O O . LYS B 1 406 ? 23.02306 -75.84567 0.34190 1.000 16.25635 381 LYS B O 1
ATOM 6325 N N . PRO B 1 407 ? 21.20729 -74.54623 0.04065 1.000 21.79895 382 PRO B N 1
ATOM 6326 C CA . PRO B 1 407 ? 22.04142 -73.35563 -0.20376 1.000 21.92423 382 PRO B CA 1
ATOM 6327 C C . PRO B 1 407 ? 23.06666 -73.06192 0.87606 1.000 21.49488 382 PRO B C 1
ATOM 6328 O O . PRO B 1 407 ? 24.19893 -72.68116 0.55407 1.000 17.13492 382 PRO B O 1
ATOM 6332 N N . ALA B 1 408 ? 22.70166 -73.23509 2.15197 1.000 21.98754 383 ALA B N 1
ATOM 6333 C CA . ALA B 1 408 ? 23.61077 -72.89691 3.24039 1.000 21.38996 383 ALA B CA 1
ATOM 6334 C C . ALA B 1 408 ? 24.85550 -73.77747 3.24546 1.000 22.92302 383 ALA B C 1
ATOM 6335 O O . ALA B 1 408 ? 25.90370 -73.36027 3.74889 1.000 23.95514 383 ALA B O 1
ATOM 6337 N N . THR B 1 409 ? 24.76755 -74.99011 2.69951 1.000 22.29298 384 THR B N 1
ATOM 6338 C CA . THR B 1 409 ? 25.88622 -75.92601 2.70777 1.000 21.19406 384 THR B CA 1
ATOM 6339 C C . THR B 1 409 ? 26.50024 -76.13751 1.32336 1.000 17.91161 384 THR B C 1
ATOM 6340 O O . THR B 1 409 ? 27.39129 -76.98351 1.17455 1.000 14.26266 384 THR B O 1
ATOM 6344 N N . MET B 1 410 ? 26.05601 -75.39203 0.31068 1.000 15.71282 385 MET B N 1
ATOM 6345 C CA . MET B 1 410 ? 26.78594 -75.34656 -0.95086 1.000 16.34976 385 MET B CA 1
ATOM 6346 C C . MET B 1 410 ? 28.07733 -74.56680 -0.77138 1.000 16.00794 385 MET B C 1
ATOM 6347 O O . MET B 1 410 ? 28.12025 -73.56883 -0.04448 1.000 18.62031 385 MET B O 1
ATOM 6352 N N . ARG B 1 411 ? 29.13302 -75.01617 -1.44639 1.000 10.81823 386 ARG B N 1
ATOM 6353 C CA . ARG B 1 411 ? 30.39924 -74.29602 -1.41713 1.000 11.52358 386 ARG B CA 1
ATOM 6354 C C . ARG B 1 411 ? 30.43461 -73.29127 -2.56234 1.000 12.48119 386 ARG B C 1
ATOM 6355 O O . ARG B 1 411 ? 30.30579 -73.69581 -3.73490 1.000 12.77972 386 ARG B O 1
ATOM 6363 N N . PRO B 1 412 ? 30.61918 -71.99379 -2.28026 1.000 13.44181 387 PRO B N 1
ATOM 6364 C CA . PRO B 1 412 ? 30.49395 -70.98053 -3.34352 1.000 13.29871 387 PRO B CA 1
ATOM 6365 C C . PRO B 1 412 ? 31.54629 -71.08595 -4.43285 1.000 11.20902 387 PRO B C 1
ATOM 6366 O O . PRO B 1 412 ? 31.29653 -70.62652 -5.55654 1.000 10.38389 387 PRO B O 1
ATOM 6370 N N . THR B 1 413 ? 32.71396 -71.66464 -4.14614 1.000 11.82769 388 THR B N 1
ATOM 6371 C CA . THR B 1 413 ? 33.70469 -71.91537 -5.19321 1.000 10.27674 388 THR B CA 1
ATOM 6372 C C . THR B 1 413 ? 33.33432 -73.08586 -6.10141 1.000 11.03018 388 THR B C 1
ATOM 6373 O O . THR B 1 413 ? 34.01625 -73.29825 -7.10986 1.000 12.59994 388 THR B O 1
ATOM 6377 N N . ALA B 1 414 ? 32.30139 -73.84811 -5.76946 1.000 10.65020 389 ALA B N 1
ATOM 6378 C CA . ALA B 1 414 ? 32.02002 -75.14462 -6.40044 1.000 11.18521 389 ALA B CA 1
ATOM 6379 C C . ALA B 1 414 ? 33.30901 -75.97542 -6.39278 1.000 13.64410 389 ALA B C 1
ATOM 6380 O O . ALA B 1 414 ? 34.16198 -75.81578 -5.51298 1.000 15.02212 389 ALA B O 1
ATOM 6382 N N . HIS B 1 415 ? 33.48211 -76.88078 -7.36260 1.000 11.89991 390 HIS B N 1
ATOM 6383 C CA . HIS B 1 415 ? 34.63437 -77.78738 -7.36606 1.000 12.01173 390 HIS B CA 1
ATOM 6384 C C . HIS B 1 415 ? 35.09088 -78.08255 -8.79253 1.000 12.06790 390 HIS B C 1
ATOM 6385 O O . HIS B 1 415 ? 35.09753 -79.23370 -9.23333 1.000 13.73497 390 HIS B O 1
ATOM 6392 N N . PRO B 1 416 ? 35.52526 -77.05767 -9.53477 1.000 14.09249 391 PRO B N 1
ATOM 6393 C CA . PRO B 1 416 ? 35.98320 -77.30486 -10.90665 1.000 10.01195 391 PRO B CA 1
ATOM 6394 C C . PRO B 1 416 ? 37.24525 -78.15301 -10.97885 1.000 11.85849 391 PRO B C 1
ATOM 6395 O O . PRO B 1 416 ? 37.52500 -78.71176 -12.04576 1.000 14.28419 391 PRO B O 1
ATOM 6399 N N . GLN B 1 417 ? 38.00550 -78.28524 -9.88615 1.000 9.22658 392 GLN B N 1
ATOM 6400 C CA . GLN B 1 417 ? 39.11260 -79.23957 -9.86995 1.000 11.47550 392 GLN B CA 1
ATOM 6401 C C . GLN B 1 417 ? 38.60532 -80.67356 -9.96884 1.000 13.51794 392 GLN B C 1
ATOM 6402 O O . GLN B 1 417 ? 39.32891 -81.56174 -10.43737 1.000 11.06554 392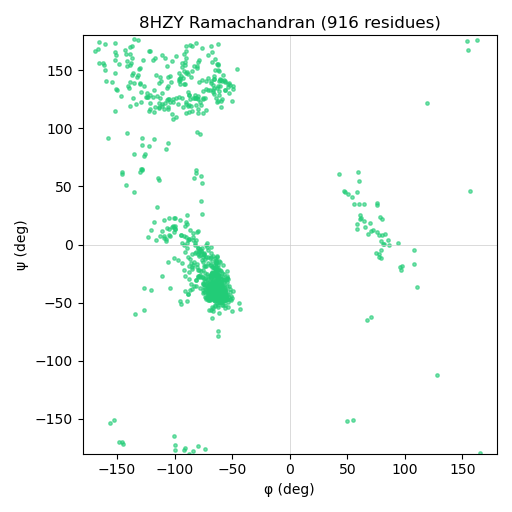 GLN B O 1
ATOM 6408 N N . VAL B 1 418 ? 37.38460 -80.91944 -9.50454 1.000 14.39561 393 VAL B N 1
ATOM 6409 C CA . VAL B 1 418 ? 36.78726 -82.24219 -9.58496 1.000 12.48873 393 VAL B CA 1
ATOM 6410 C C . VAL B 1 418 ? 36.02392 -82.43033 -10.89074 1.000 14.84026 393 VAL B C 1
ATOM 6411 O O . VAL B 1 418 ? 36.19597 -83.44352 -11.57415 1.000 14.16700 393 VAL B O 1
ATOM 6415 N N . ALA B 1 419 ? 35.16067 -81.47882 -11.25423 1.000 10.62464 394 ALA B N 1
ATOM 6416 C CA . ALA B 1 419 ? 34.24656 -81.70507 -12.36561 1.000 12.24506 394 ALA B CA 1
ATOM 6417 C C . ALA B 1 419 ? 33.73633 -80.38170 -12.91855 1.000 12.50430 394 ALA B C 1
ATOM 6418 O O . ALA B 1 419 ? 33.47413 -79.44455 -12.15725 1.000 9.66019 394 ALA B O 1
ATOM 6420 N N . VAL B 1 420 ? 33.61457 -80.32310 -14.25101 1.000 11.06298 395 VAL B N 1
ATOM 6421 C CA . VAL B 1 420 ? 32.87369 -79.29272 -14.97916 1.000 14.77618 395 VAL B CA 1
ATOM 6422 C C . VAL B 1 420 ? 32.19531 -79.97334 -16.16059 1.000 14.98924 395 VAL B C 1
ATOM 6423 O O . VAL B 1 420 ? 32.49453 -81.12077 -16.49830 1.000 13.59630 395 VAL B O 1
ATOM 6427 N N . GLN B 1 421 ? 31.26551 -79.24909 -16.78649 1.000 9.65068 396 GLN B N 1
ATOM 6428 C CA . GLN B 1 421 ? 30.53860 -79.73061 -17.95856 1.000 10.60608 396 GLN B CA 1
ATOM 6429 C C . GLN B 1 421 ? 30.48779 -78.60979 -18.98402 1.000 13.51377 396 GLN B C 1
ATOM 6430 O O . GLN B 1 421 ? 30.25844 -77.45501 -18.61294 1.000 13.39972 396 GLN B O 1
ATOM 6436 N N . VAL B 1 422 ? 30.67289 -78.94814 -20.26812 1.000 10.93377 397 VAL B N 1
ATOM 6437 C CA . VAL B 1 422 ? 30.72468 -77.97041 -21.35934 1.000 8.24604 397 VAL B CA 1
ATOM 6438 C C . VAL B 1 422 ? 29.59205 -78.25803 -22.33697 1.000 13.80708 397 VAL B C 1
ATOM 6439 O O . VAL B 1 422 ? 29.47579 -79.38295 -22.84363 1.000 13.59109 397 VAL B O 1
ATOM 6443 N N . ASP B 1 423 ? 28.77726 -77.24155 -22.63493 1.000 13.77658 398 ASP B N 1
ATOM 6444 C CA . ASP B 1 423 ? 27.64644 -77.45262 -23.52951 1.000 15.80890 398 ASP B CA 1
ATOM 6445 C C . ASP B 1 423 ? 27.98773 -76.96190 -24.93825 1.000 16.65520 398 ASP B C 1
ATOM 6446 O O . ASP B 1 423 ? 29.13055 -76.59563 -25.23256 1.000 15.79849 398 ASP B O 1
ATOM 6451 N N . LEU B 1 424 ? 26.98068 -76.95400 -25.82327 1.000 17.27447 399 LEU B N 1
ATOM 6452 C CA . LEU B 1 424 ? 27.22707 -76.70385 -27.24480 1.000 18.07381 399 LEU B CA 1
ATOM 6453 C C . LEU B 1 424 ? 27.78306 -75.30689 -27.49068 1.000 16.93650 399 LEU B C 1
ATOM 6454 O O . LEU B 1 424 ? 28.52438 -75.09560 -28.45611 1.000 16.77875 399 LEU B O 1
ATOM 6459 N N . LEU B 1 425 ? 27.42447 -74.34550 -26.64086 1.000 17.07752 400 LEU B N 1
ATOM 6460 C CA . LEU B 1 425 ? 27.89083 -72.96987 -26.74457 1.000 17.37446 400 LEU B CA 1
ATOM 6461 C C . LEU B 1 425 ? 29.26611 -72.76845 -26.13765 1.000 18.71528 400 LEU B C 1
ATOM 6462 O O . LEU B 1 425 ? 29.75634 -71.63389 -26.12378 1.000 18.40558 400 LEU B O 1
ATOM 6467 N N . GLY B 1 426 ? 29.88536 -73.82498 -25.61809 1.000 19.83045 401 GLY B N 1
ATOM 6468 C CA . GLY B 1 426 ? 31.15540 -73.69239 -24.93642 1.000 17.00674 401 GLY B CA 1
ATOM 6469 C C . GLY B 1 426 ? 31.06716 -73.20129 -23.50839 1.000 14.96789 401 GLY B C 1
ATOM 6470 O O . GLY B 1 426 ? 32.10468 -72.92313 -22.89817 1.000 13.10433 401 GLY B O 1
ATOM 6471 N N . ASP B 1 427 ? 29.87011 -73.09853 -22.94597 1.000 15.66704 402 ASP B N 1
ATOM 6472 C CA . ASP B 1 427 ? 29.72669 -72.64511 -21.56948 1.000 13.76327 402 ASP B CA 1
ATOM 6473 C C . ASP B 1 427 ? 30.13534 -73.74973 -20.60249 1.000 15.99573 402 ASP B C 1
ATOM 6474 O O . ASP B 1 427 ? 29.71090 -74.90267 -20.74343 1.000 12.65195 402 ASP B O 1
ATOM 6479 N N . VAL B 1 428 ? 30.96790 -73.39664 -19.62857 1.000 13.61603 403 VAL B N 1
ATOM 6480 C CA . VAL B 1 428 ? 31.51517 -74.35235 -18.67643 1.000 14.15624 403 VAL B CA 1
ATOM 6481 C C . VAL B 1 428 ? 30.68127 -74.24615 -17.40798 1.000 17.33565 403 VAL B C 1
ATOM 6482 O O . VAL B 1 428 ? 30.73313 -73.23288 -16.70100 1.000 13.43087 403 VAL B O 1
ATOM 6486 N N . TYR B 1 429 ? 29.89187 -75.28467 -17.12936 1.000 17.67268 404 TYR B N 1
ATOM 6487 C CA . TYR B 1 429 ? 28.99117 -75.28277 -15.98610 1.000 16.01842 404 TYR B CA 1
ATOM 6488 C C . TYR B 1 429 ? 29.64018 -75.98102 -14.80020 1.000 13.86484 404 TYR B C 1
ATOM 6489 O O . TYR B 1 429 ? 30.34899 -76.97501 -14.96261 1.000 14.04708 404 TYR B O 1
ATOM 6498 N N . LEU B 1 430 ? 29.38707 -75.44792 -13.60376 1.000 12.07910 405 LEU B N 1
ATOM 6499 C CA . LEU B 1 430 ? 30.04159 -75.93325 -12.39411 1.000 15.19957 405 LEU B CA 1
ATOM 6500 C C . LEU B 1 430 ? 29.34710 -77.13704 -11.77493 1.000 14.26366 405 LEU B C 1
ATOM 6501 O O . LEU B 1 430 ? 29.97473 -77.85875 -10.99789 1.000 16.19468 405 LEU B O 1
ATOM 6506 N N . TYR B 1 431 ? 28.07032 -77.35073 -12.07687 1.000 15.07613 406 TYR B N 1
ATOM 6507 C CA . TYR B 1 431 ? 27.29955 -78.46090 -11.53541 1.000 14.74608 406 TYR B CA 1
ATOM 6508 C C . TYR B 1 431 ? 26.59547 -79.17255 -12.68321 1.000 18.08629 406 TYR B C 1
ATOM 6509 O O . TYR B 1 431 ? 26.28141 -78.55632 -13.70390 1.000 22.13213 406 TYR B O 1
ATOM 6518 N N . ARG B 1 432 ? 26.33725 -80.47483 -12.51171 1.000 17.79532 407 ARG B N 1
ATOM 6519 C CA . ARG B 1 432 ? 25.92119 -81.29109 -13.65535 1.000 19.67742 407 ARG B CA 1
ATOM 6520 C C . ARG B 1 432 ? 24.52093 -80.94005 -14.15434 1.000 18.13335 407 ARG B C 1
ATOM 6521 O O . ARG B 1 432 ? 24.26689 -80.99690 -15.36022 1.000 21.52982 407 ARG B O 1
ATOM 6529 N N . GLU B 1 433 ? 23.58687 -80.61319 -13.26078 1.000 13.52492 408 GLU B N 1
ATOM 6530 C CA . GLU B 1 433 ? 22.22168 -80.34089 -13.69118 1.000 16.51156 408 GLU B CA 1
ATOM 6531 C C . GLU B 1 433 ? 21.98912 -78.85902 -13.99479 1.000 18.13228 408 GLU B C 1
ATOM 6532 O O . GLU B 1 433 ? 20.83699 -78.42410 -14.09684 1.000 21.75469 408 GLU B O 1
ATOM 6538 N N . ALA B 1 434 ? 23.05245 -78.08069 -14.15176 1.000 16.39786 409 ALA B N 1
ATOM 6539 C CA . ALA B 1 434 ? 22.90574 -76.68501 -14.54226 1.000 17.39880 409 ALA B CA 1
ATOM 6540 C C . ALA B 1 434 ? 22.94545 -76.49542 -16.04944 1.000 18.38775 409 ALA B C 1
ATOM 6541 O O . ALA B 1 434 ? 22.34312 -75.54507 -16.56247 1.000 18.22173 409 ALA B O 1
ATOM 6543 N N . GLY B 1 435 ? 23.6280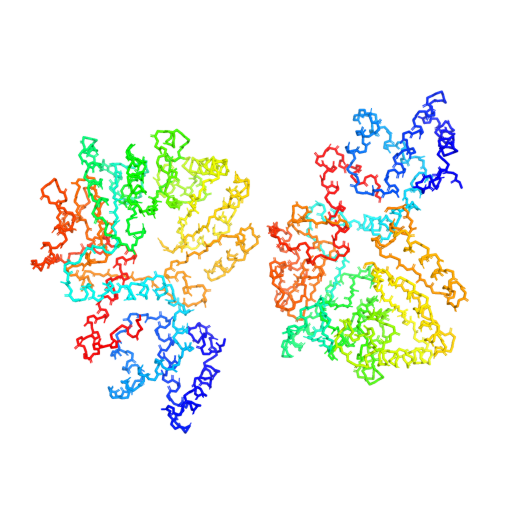7 -77.38779 -16.76551 1.000 19.73811 410 GLY B N 1
ATOM 6544 C CA . GLY B 1 435 ? 23.90335 -77.21471 -18.18213 1.000 20.74513 410 GLY B CA 1
ATOM 6545 C C . GLY B 1 435 ? 22.74145 -77.47631 -19.12002 1.000 22.69714 410 GLY B C 1
ATOM 6546 O O . GLY B 1 435 ? 22.86907 -78.25246 -20.07078 1.000 24.30491 410 GLY B O 1
ATOM 6547 N N . PHE B 1 436 ? 21.60752 -76.82859 -18.86867 1.000 21.96763 411 PHE B N 1
ATOM 6548 C CA . PHE B 1 436 ? 20.44443 -76.87205 -19.73501 1.000 24.23697 411 PHE B CA 1
ATOM 6549 C C . PHE B 1 436 ? 20.18296 -75.47764 -20.28540 1.000 29.04460 411 PHE B C 1
ATOM 6550 O O . PHE B 1 436 ? 20.41566 -74.48238 -19.58894 1.000 28.93781 411 PHE B O 1
ATOM 6558 N N . PRO B 1 437 ? 19.68976 -75.36468 -21.51733 1.000 30.33957 412 PRO B N 1
ATOM 6559 C CA . PRO B 1 437 ? 19.34413 -74.03903 -22.03925 1.000 30.46796 412 PRO B CA 1
ATOM 6560 C C . PRO B 1 437 ? 18.08468 -73.51240 -21.36975 1.000 28.82774 412 PRO B C 1
ATOM 6561 O O . PRO B 1 437 ? 17.15011 -74.27019 -21.09327 1.000 24.59651 412 PRO B O 1
ATOM 6565 N N . ASP B 1 438 ? 18.09006 -72.20467 -21.08209 1.000 28.92371 413 ASP B N 1
ATOM 6566 C CA . ASP B 1 438 ? 16.94771 -71.45501 -20.55157 1.000 30.80716 413 ASP B CA 1
ATOM 6567 C C . ASP B 1 438 ? 16.51178 -71.91526 -19.16129 1.000 33.88711 413 ASP B C 1
ATOM 6568 O O . ASP B 1 438 ? 15.37984 -71.64158 -18.74119 1.000 37.25692 413 ASP B O 1
ATOM 6573 N N . LEU B 1 439 ? 17.38013 -72.59886 -18.42272 1.000 31.93487 414 LEU B N 1
ATOM 6574 C CA . LEU B 1 439 ? 17.04826 -73.01592 -17.06855 1.000 28.48110 414 LEU B CA 1
ATOM 6575 C C . LEU B 1 439 ? 17.28865 -71.84947 -16.11575 1.000 27.22550 414 LEU B C 1
ATOM 6576 O O . LEU B 1 439 ? 18.37992 -71.26974 -16.09449 1.000 25.23847 414 LEU B O 1
ATOM 6581 N N . ASP B 1 440 ? 16.26465 -71.49828 -15.34168 1.000 27.91694 415 ASP B N 1
ATOM 6582 C CA . ASP B 1 440 ? 16.29894 -70.27009 -14.55475 1.000 29.23110 415 ASP B CA 1
ATOM 6583 C C . ASP B 1 440 ? 17.35610 -70.35119 -13.46195 1.000 23.99879 415 ASP B C 1
ATOM 6584 O O . ASP B 1 440 ? 17.41974 -71.33446 -12.72013 1.000 19.99450 415 ASP B O 1
ATOM 6589 N N . GLY B 1 441 ? 18.18405 -69.30554 -13.36571 1.000 23.95857 416 GLY B N 1
ATOM 6590 C CA . GLY B 1 441 ? 19.25644 -69.24068 -12.39158 1.000 23.91658 416 GLY B CA 1
ATOM 6591 C C . GLY B 1 441 ? 20.49958 -70.02760 -12.74568 1.000 24.48007 416 GLY B C 1
ATOM 6592 O O . GLY B 1 441 ? 21.49980 -69.94073 -12.01737 1.000 23.03453 416 GLY B O 1
ATOM 6593 N N . ALA B 1 442 ? 20.48293 -70.77752 -13.84876 1.000 22.71708 417 ALA B N 1
ATOM 6594 C CA . ALA B 1 442 ? 21.56908 -71.70092 -14.14677 1.000 18.62705 417 ALA B CA 1
ATOM 6595 C C . ALA B 1 442 ? 22.79448 -71.00077 -14.71248 1.000 17.11740 417 ALA B C 1
ATOM 6596 O O . ALA B 1 442 ? 23.90964 -71.51136 -14.56343 1.000 14.66608 417 ALA B O 1
ATOM 6598 N N . THR B 1 443 ? 22.61745 -69.84364 -15.36146 1.000 17.48738 418 THR B N 1
ATOM 6599 C CA . THR B 1 443 ? 23.74871 -69.15652 -15.97574 1.000 17.61191 418 THR B CA 1
ATOM 6600 C C . THR B 1 443 ? 24.68920 -68.55410 -14.94176 1.000 16.21102 418 THR B C 1
ATOM 6601 O O . THR B 1 443 ? 25.83173 -68.22202 -15.27744 1.000 14.43944 418 THR B O 1
ATOM 6605 N N . ARG B 1 444 ? 24.24381 -68.41795 -13.69344 1.000 15.96417 419 ARG B N 1
ATOM 6606 C CA . ARG B 1 444 ? 25.13615 -67.94000 -12.64861 1.000 16.36527 419 ARG B CA 1
ATOM 6607 C C . ARG B 1 444 ? 26.22557 -68.95437 -12.32404 1.000 18.21355 419 ARG B C 1
ATOM 6608 O O . ARG B 1 444 ? 27.24160 -68.58523 -11.72523 1.000 16.53338 419 ARG B O 1
ATOM 6616 N N . TYR B 1 445 ? 26.04602 -70.21819 -12.71246 1.000 13.35925 420 TYR B N 1
ATOM 6617 C CA . TYR B 1 445 ? 27.05086 -71.24381 -12.46818 1.000 13.02325 420 TYR B CA 1
ATOM 6618 C C . TYR B 1 445 ? 27.89236 -71.54575 -13.70755 1.000 14.25180 420 TYR B C 1
ATOM 6619 O O . TYR B 1 445 ? 28.51550 -72.61064 -13.79512 1.000 12.92807 420 TYR B O 1
ATOM 6628 N N . ILE B 1 446 ? 27.95828 -70.60562 -14.64237 1.000 13.03892 421 ILE B N 1
ATOM 6629 C CA . ILE B 1 446 ? 28.91464 -70.68656 -15.73689 1.000 15.54136 421 ILE B CA 1
ATOM 6630 C C . ILE B 1 446 ? 30.23655 -70.09233 -15.26976 1.000 17.34642 421 ILE B C 1
ATOM 6631 O O . ILE B 1 446 ? 30.30329 -68.91371 -14.91053 1.000 15.83526 421 ILE B O 1
ATOM 6636 N N . ALA B 1 447 ? 31.29153 -70.90997 -15.26912 1.000 17.95828 422 ALA B N 1
ATOM 6637 C CA . ALA B 1 447 ? 32.61888 -70.43030 -14.89564 1.000 16.92341 422 ALA B CA 1
ATOM 6638 C C . ALA B 1 447 ? 33.27427 -69.59768 -15.98272 1.000 15.90995 422 ALA B C 1
ATOM 6639 O O . ALA B 1 447 ? 34.18452 -68.81461 -15.67993 1.000 13.01615 422 ALA B O 1
ATOM 6641 N N . GLY B 1 448 ? 32.83967 -69.77058 -17.22117 1.000 17.43062 423 GLY B N 1
ATOM 6642 C CA . GLY B 1 448 ? 33.43959 -69.13857 -18.37675 1.000 14.41888 423 GLY B CA 1
ATOM 6643 C C . GLY B 1 448 ? 32.97808 -69.87057 -19.62091 1.000 15.36983 423 GLY B C 1
ATOM 6644 O O . GLY B 1 448 ? 32.27536 -70.87709 -19.54644 1.000 12.97450 423 GLY B O 1
ATOM 6645 N N . ARG B 1 449 ? 33.38745 -69.34671 -20.77727 1.000 13.74674 424 ARG B N 1
ATOM 6646 C CA . ARG B 1 449 ? 32.98747 -69.92613 -22.05554 1.000 15.76502 424 ARG B CA 1
ATOM 6647 C C . ARG B 1 449 ? 34.22673 -70.26107 -22.86992 1.000 19.58746 424 ARG B C 1
ATOM 6648 O O . ARG B 1 449 ? 35.12149 -69.41950 -23.01764 1.000 23.43795 424 ARG B O 1
ATOM 6656 N N . VAL B 1 450 ? 34.27750 -71.48786 -23.38971 1.000 18.30276 425 VAL B N 1
ATOM 6657 C CA . VAL B 1 450 ? 35.36923 -71.90844 -24.26167 1.000 17.90419 425 VAL B CA 1
ATOM 6658 C C . VAL B 1 450 ? 35.12710 -71.32404 -25.64828 1.000 19.70500 425 VAL B C 1
ATOM 6659 O O . VAL B 1 450 ? 34.07438 -71.54784 -26.25785 1.000 19.76954 425 VAL B O 1
ATOM 6663 N N . THR B 1 451 ? 36.09706 -70.56327 -26.13898 1.000 21.39727 426 THR B N 1
ATOM 6664 C CA . THR B 1 451 ? 36.05239 -69.88243 -27.42703 1.000 22.20918 426 THR B CA 1
ATOM 6665 C C . THR B 1 451 ? 37.35870 -70.18143 -28.15300 1.000 24.00380 426 THR B C 1
ATOM 6666 O O . THR B 1 451 ? 38.24093 -70.82896 -27.56819 1.000 23.72891 426 THR B O 1
ATOM 6670 N N . PRO B 1 452 ? 37.54146 -69.74307 -29.40734 1.000 22.21624 427 PRO B N 1
ATOM 6671 C CA . PRO B 1 452 ? 38.86086 -69.91541 -30.03822 1.000 25.50772 427 PRO B CA 1
ATOM 6672 C C . PRO B 1 452 ? 39.97976 -69.13443 -29.35700 1.000 28.68671 427 PRO B C 1
ATOM 6673 O O . PRO B 1 452 ? 41.15304 -69.43464 -29.60439 1.000 32.15841 427 PRO B O 1
ATOM 6677 N N . ASP B 1 453 ? 39.66772 -68.15450 -28.50971 1.000 29.44967 428 ASP B N 1
ATOM 6678 C CA . ASP B 1 453 ? 40.68220 -67.41262 -27.76923 1.000 32.07128 428 ASP B CA 1
ATOM 6679 C C . ASP B 1 453 ? 40.84697 -67.88098 -26.32835 1.000 31.28275 428 ASP B C 1
ATOM 6680 O O . ASP B 1 453 ? 41.80981 -67.46864 -25.66830 1.000 31.52013 428 ASP B O 1
ATOM 6685 N N . THR B 1 454 ? 39.93875 -68.71551 -25.82164 1.000 29.07515 429 THR B N 1
ATOM 6686 C CA . THR B 1 454 ? 39.96609 -69.13285 -24.42325 1.000 26.99383 429 THR B CA 1
ATOM 6687 C C . THR B 1 454 ? 39.65091 -70.61787 -24.34043 1.000 25.80312 429 THR B C 1
ATOM 6688 O O . THR B 1 454 ? 38.56397 -71.04731 -24.74018 1.000 26.63731 429 THR B O 1
ATOM 6692 N N . SER B 1 455 ? 40.59204 -71.39087 -23.81166 1.000 21.95876 430 SER B N 1
ATOM 6693 C CA . SER B 1 455 ? 40.46002 -72.83466 -23.70378 1.000 20.43131 430 SER B CA 1
ATOM 6694 C C . SER B 1 455 ? 39.69238 -73.21754 -22.43785 1.000 18.83838 430 SER B C 1
ATOM 6695 O O . SER B 1 455 ? 39.41548 -72.38416 -21.56973 1.000 18.52953 430 SER B O 1
ATOM 6698 N N . LEU B 1 456 ? 39.34343 -74.50510 -22.33463 1.000 15.19070 431 LEU B N 1
ATOM 6699 C CA . LEU B 1 456 ? 38.78899 -74.99532 -21.07564 1.000 16.78946 431 LEU B CA 1
ATOM 6700 C C . LEU B 1 456 ? 39.79595 -74.83040 -19.95050 1.000 17.00875 431 LEU B C 1
ATOM 6701 O O . LEU B 1 456 ? 39.43292 -74.43685 -18.83217 1.000 16.73604 431 LEU B O 1
ATOM 6706 N N . THR B 1 457 ? 41.06973 -75.12590 -20.22973 1.000 16.65189 432 THR B N 1
ATOM 6707 C CA . THR B 1 457 ? 42.10194 -74.99159 -19.21089 1.000 14.82862 432 THR B CA 1
ATOM 6708 C C . THR B 1 457 ? 42.12391 -73.57718 -18.62918 1.000 17.26885 432 THR B C 1
ATOM 6709 O O . THR B 1 457 ? 42.16908 -73.40240 -17.40795 1.000 15.73686 432 THR B O 1
ATOM 6713 N N . GLU B 1 458 ? 42.05191 -72.55629 -19.49621 1.000 16.24649 433 GLU B N 1
ATOM 6714 C CA . GLU B 1 458 ? 42.10288 -71.16737 -19.04014 1.000 16.92853 433 GLU B CA 1
ATOM 6715 C C . GLU B 1 458 ? 40.83877 -70.77513 -18.28662 1.000 16.82418 433 GLU B C 1
ATOM 6716 O O . GLU B 1 458 ? 40.91199 -70.08596 -17.26017 1.000 16.65958 433 GLU B O 1
ATOM 6722 N N . VAL B 1 459 ? 39.66937 -71.16396 -18.80730 1.000 16.13423 434 VAL B N 1
ATOM 6723 C CA . VAL B 1 459 ? 38.40614 -70.88951 -18.12161 1.000 16.75402 434 VAL B CA 1
ATOM 6724 C C . VAL B 1 459 ? 38.47571 -71.36367 -16.67446 1.000 18.19843 434 VAL B C 1
ATOM 6725 O O . VAL B 1 459 ? 38.10110 -70.64341 -15.73701 1.000 14.84928 434 VAL B O 1
ATOM 6729 N N . VAL B 1 460 ? 38.96157 -72.59089 -16.47552 1.000 13.83061 435 VAL B N 1
ATOM 6730 C CA . VAL B 1 460 ? 39.02988 -73.14842 -15.13139 1.000 16.94555 435 VAL B CA 1
ATOM 6731 C C . VAL B 1 460 ? 40.10843 -72.44455 -14.32102 1.000 17.55715 435 VAL B C 1
ATOM 6732 O O . VAL B 1 460 ? 39.90333 -72.11459 -13.14725 1.000 16.48406 435 VAL B O 1
ATOM 6736 N N . ARG B 1 461 ? 41.26604 -72.18981 -14.93796 1.000 17.14504 436 ARG B N 1
ATOM 6737 C CA . ARG B 1 461 ? 42.38065 -71.59608 -14.20717 1.000 18.26256 436 ARG B CA 1
ATOM 6738 C C . ARG B 1 461 ? 42.07036 -70.16296 -13.79966 1.000 18.61083 436 ARG B C 1
ATOM 6739 O O . ARG B 1 461 ? 42.39227 -69.75070 -12.68020 1.000 18.14513 436 ARG B O 1
ATOM 6747 N N . ASP B 1 462 ? 41.43955 -69.39092 -14.69397 1.000 16.93743 437 ASP B N 1
ATOM 6748 C CA . ASP B 1 462 ? 41.11121 -68.00753 -14.36971 1.000 16.27245 437 ASP B CA 1
ATOM 6749 C C . ASP B 1 462 ? 40.03137 -67.93494 -13.29681 1.000 18.02222 437 ASP B C 1
ATOM 6750 O O . ASP B 1 462 ? 40.06565 -67.04725 -12.43684 1.000 18.87424 437 ASP B O 1
ATOM 6755 N N . PHE B 1 463 ? 39.06835 -68.86161 -13.32321 1.000 15.47704 438 PHE B N 1
ATOM 6756 C CA . PHE B 1 463 ? 38.02767 -68.85951 -12.30086 1.000 15.04110 438 PHE B CA 1
ATOM 6757 C C . PHE B 1 463 ? 38.60372 -69.18491 -10.92491 1.000 18.45200 438 PHE B C 1
ATOM 6758 O O . PHE B 1 463 ? 38.26316 -68.53092 -9.93121 1.000 19.99289 438 PHE B O 1
ATOM 6766 N N . VAL B 1 464 ? 39.47541 -70.19083 -10.84553 1.000 18.86167 439 VAL B N 1
ATOM 6767 C CA . VAL B 1 464 ? 40.03651 -70.58240 -9.55668 1.000 19.26023 439 VAL B CA 1
ATOM 6768 C C . VAL B 1 464 ? 40.98534 -69.50580 -9.04130 1.000 20.98818 439 VAL B C 1
ATOM 6769 O O . VAL B 1 464 ? 40.92118 -69.10249 -7.87260 1.000 18.01977 439 VAL B O 1
ATOM 6773 N N . GLU B 1 465 ? 41.87122 -69.01511 -9.91093 1.000 19.81656 440 GLU B N 1
ATOM 6774 C CA . GLU B 1 465 ? 42.89830 -68.07795 -9.46667 1.000 21.38834 440 GLU B CA 1
ATOM 6775 C C . GLU B 1 465 ? 42.31345 -66.74705 -9.01513 1.000 20.45765 440 GLU B C 1
ATOM 6776 O O . GLU B 1 465 ? 42.88811 -66.09486 -8.13612 1.000 23.85427 440 GLU B O 1
ATOM 6782 N N . ARG B 1 466 ? 41.18831 -66.31855 -9.59042 1.000 17.16116 441 ARG B N 1
ATOM 6783 C CA . ARG B 1 466 ? 40.55748 -65.09569 -9.10612 1.000 17.70085 441 ARG B CA 1
ATOM 6784 C C . ARG B 1 466 ? 39.65471 -65.33746 -7.90160 1.000 19.61798 441 ARG B C 1
ATOM 6785 O O . ARG B 1 466 ? 38.97447 -64.40509 -7.45469 1.000 20.63560 441 ARG B O 1
ATOM 6793 N N . GLY B 1 467 ? 39.64197 -66.55003 -7.35626 1.000 16.60365 442 GLY B N 1
ATOM 6794 C CA . GLY B 1 467 ? 38.77065 -66.82769 -6.23397 1.000 17.07370 442 GLY B CA 1
ATOM 6795 C C . GLY B 1 467 ? 37.30109 -66.72164 -6.56293 1.000 16.38176 442 GLY B C 1
ATOM 6796 O O . GLY B 1 467 ? 36.51081 -66.30180 -5.70966 1.000 14.71696 442 GLY B O 1
ATOM 6797 N N . GLY B 1 468 ? 36.91330 -67.09217 -7.78446 1.000 15.38258 443 GLY B N 1
ATOM 6798 C CA . GLY B 1 468 ? 35.52227 -67.08124 -8.20479 1.000 13.21384 443 GLY B CA 1
ATOM 6799 C C . GLY B 1 468 ? 34.60236 -67.77097 -7.22114 1.000 18.22517 443 GLY B C 1
ATOM 6800 O O . GLY B 1 468 ? 34.92252 -68.84902 -6.70390 1.000 19.93694 443 GLY B O 1
ATOM 6801 N N . GLU B 1 469 ? 33.45552 -67.15251 -6.95325 1.000 16.49032 444 GLU B N 1
ATOM 6802 C CA . GLU B 1 469 ? 32.55522 -67.61068 -5.90478 1.000 19.74960 444 GLU B CA 1
ATOM 6803 C C . GLU B 1 469 ? 31.13847 -67.25310 -6.31665 1.000 16.75978 444 GLU B C 1
ATOM 6804 O O . GLU B 1 469 ? 30.88733 -66.10892 -6.70482 1.000 17.18613 444 GLU B O 1
ATOM 6810 N N . VAL B 1 470 ? 30.21404 -68.20126 -6.19962 1.000 12.74330 445 VAL B N 1
ATOM 6811 C CA . VAL B 1 470 ? 28.82351 -67.96361 -6.56043 1.000 13.43125 445 VAL B CA 1
ATOM 6812 C C . VAL B 1 470 ? 27.98519 -68.11449 -5.30544 1.000 16.41306 445 VAL B C 1
ATOM 6813 O O . VAL B 1 470 ? 27.94772 -69.19427 -4.70043 1.000 15.26511 445 VAL B O 1
ATOM 6817 N N . ALA B 1 471 ? 27.32097 -67.02972 -4.91584 1.000 17.06840 446 ALA B N 1
ATOM 6818 C CA . ALA B 1 471 ? 26.43423 -67.05249 -3.76194 1.000 16.93091 446 ALA B CA 1
ATOM 6819 C C . ALA B 1 471 ? 25.24504 -67.95703 -4.04520 1.000 15.83198 446 ALA B C 1
ATOM 6820 O O . ALA B 1 471 ? 24.58792 -67.83541 -5.08463 1.000 14.83752 446 ALA B O 1
ATOM 6822 N N . ALA B 1 472 ? 24.96799 -68.86450 -3.12100 1.000 16.07195 447 ALA B N 1
ATOM 6823 C CA . ALA B 1 472 ? 23.83980 -69.76737 -3.27689 1.000 16.87474 447 ALA B CA 1
ATOM 6824 C C . ALA B 1 472 ? 22.54002 -69.02456 -3.00416 1.000 18.25906 447 ALA B C 1
ATOM 6825 O O . ALA B 1 472 ? 22.38285 -68.39832 -1.95194 1.000 19.90110 447 ALA B O 1
ATOM 6827 N N . VAL B 1 473 ? 21.61390 -69.08652 -3.95139 1.000 17.88482 448 VAL B N 1
ATOM 6828 C CA . VAL B 1 473 ? 20.25493 -68.62066 -3.72267 1.000 22.53694 448 VAL B CA 1
ATOM 6829 C C . VAL B 1 473 ? 19.34524 -69.83964 -3.71103 1.000 24.36176 448 VAL B C 1
ATOM 6830 O O . VAL B 1 473 ? 19.71767 -70.92982 -4.16329 1.000 22.64847 448 VAL B O 1
ATOM 6834 N N . ASP B 1 474 ? 18.13825 -69.64763 -3.17360 1.000 24.57851 449 ASP B N 1
ATOM 6835 C CA . ASP B 1 474 ? 17.18506 -70.74158 -3.03473 1.000 27.32437 449 ASP B CA 1
ATOM 6836 C C . ASP B 1 474 ? 16.91834 -71.40028 -4.37993 1.000 24.51607 449 ASP B C 1
ATOM 6837 O O . ASP B 1 474 ? 16.68010 -70.72273 -5.38444 1.000 22.63647 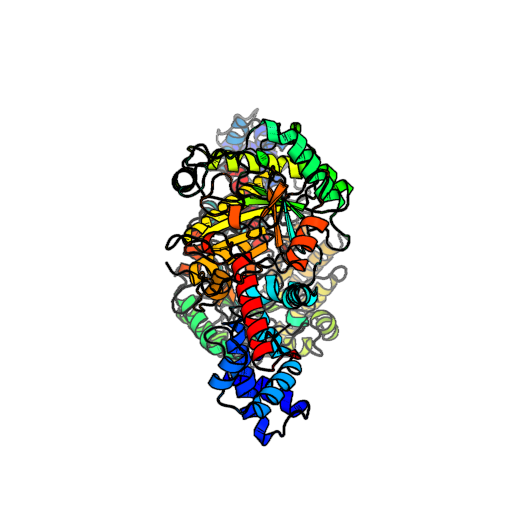449 ASP B O 1
ATOM 6842 N N . GLY B 1 475 ? 16.96668 -72.72939 -4.39081 1.000 23.85102 450 GLY B N 1
ATOM 6843 C CA . GLY B 1 475 ? 16.78108 -73.51450 -5.58240 1.000 23.11497 450 GLY B CA 1
ATOM 6844 C C . GLY B 1 475 ? 18.06438 -73.92186 -6.28119 1.000 23.77353 450 GLY B C 1
ATOM 6845 O O . GLY B 1 475 ? 18.04159 -74.87012 -7.07534 1.000 24.68180 450 GLY B O 1
ATOM 6846 N N . ASP B 1 476 ? 19.17868 -73.23463 -6.00695 1.000 20.96570 451 ASP B N 1
ATOM 6847 C CA . ASP B 1 476 ? 20.43489 -73.55530 -6.67787 1.000 21.20300 451 ASP B CA 1
ATOM 6848 C C . ASP B 1 476 ? 20.89106 -74.98061 -6.38989 1.000 19.68447 451 ASP B C 1
ATOM 6849 O O . ASP B 1 476 ? 21.60872 -75.57356 -7.20250 1.000 19.80868 451 ASP B O 1
ATOM 6854 N N . GLU B 1 477 ? 20.49600 -75.54648 -5.24615 1.000 18.65064 452 GLU B N 1
ATOM 6855 C CA . GLU B 1 477 ? 20.95481 -76.88381 -4.89458 1.000 20.08107 452 GLU B CA 1
ATOM 6856 C C . GLU B 1 477 ? 20.45673 -77.93705 -5.87319 1.000 19.82577 452 GLU B C 1
ATOM 6857 O O . GLU B 1 477 ? 21.04203 -79.02247 -5.94452 1.000 18.60003 452 GLU B O 1
ATOM 6863 N N . TYR B 1 478 ? 19.41396 -77.62803 -6.64548 1.000 20.06851 453 TYR B N 1
ATOM 6864 C CA . TYR B 1 478 ? 18.89003 -78.53216 -7.65840 1.000 19.76784 453 TYR B CA 1
ATOM 6865 C C . TYR B 1 478 ? 19.70787 -78.53270 -8.94342 1.000 16.99493 453 TYR B C 1
ATOM 6866 O O . TYR B 1 478 ? 19.43325 -79.34504 -9.83508 1.000 15.77608 453 TYR B O 1
ATOM 6875 N N . PHE B 1 479 ? 20.70704 -77.66076 -9.06019 1.000 16.64641 454 PHE B N 1
ATOM 6876 C CA . PHE B 1 479 ? 21.66699 -77.77218 -10.15087 1.000 14.47458 454 PHE B CA 1
ATOM 6877 C C . PHE B 1 479 ? 22.67581 -78.89597 -9.93673 1.000 15.72576 454 PHE B C 1
ATOM 6878 O O . PHE B 1 479 ? 23.43646 -79.20541 -10.86057 1.000 13.91491 454 PHE B O 1
ATOM 6886 N N . MET B 1 480 ? 22.68587 -79.52101 -8.75661 1.000 13.42279 455 MET B N 1
ATOM 6887 C CA . MET B 1 480 ? 23.66283 -80.54658 -8.41390 1.000 16.30588 455 MET B CA 1
ATOM 6888 C C . MET B 1 480 ? 23.10932 -81.94283 -8.67868 1.000 18.02428 455 MET B C 1
ATOM 6889 O O . MET B 1 480 ? 21.94493 -82.23268 -8.38789 1.000 17.72441 455 MET B O 1
ATOM 6894 N N . ASP B 1 481 ? 23.94390 -82.81018 -9.24342 1.000 18.41882 456 ASP B N 1
ATOM 6895 C CA . ASP B 1 481 ? 23.56537 -84.20828 -9.32333 1.000 17.30922 456 ASP B CA 1
ATOM 6896 C C . ASP B 1 481 ? 24.09462 -84.91675 -8.08142 1.000 17.11851 456 ASP B C 1
ATOM 6897 O O . ASP B 1 481 ? 24.66682 -84.28945 -7.18499 1.000 15.67545 456 ASP B O 1
ATOM 6902 N N . GLY B 1 482 ? 23.89545 -86.23929 -8.02200 1.000 17.68020 457 GLY B N 1
ATOM 6903 C CA . GLY B 1 482 ? 24.32135 -86.99141 -6.84990 1.000 16.81327 457 GLY B CA 1
ATOM 6904 C C . GLY B 1 482 ? 25.81435 -86.88141 -6.60223 1.000 16.64650 457 GLY B C 1
ATOM 6905 O O . GLY B 1 482 ? 26.25472 -86.72411 -5.46192 1.000 17.17006 457 GLY B O 1
ATOM 6906 N N . PHE B 1 483 ? 26.61076 -86.93973 -7.67291 1.000 15.58195 458 PHE B N 1
ATOM 6907 C CA . PHE B 1 483 ? 28.05864 -86.81619 -7.54006 1.000 12.87215 458 PHE B CA 1
ATOM 6908 C C . PHE B 1 483 ? 28.44626 -85.44839 -6.97707 1.000 13.79629 458 PHE B C 1
ATOM 6909 O O . PHE B 1 483 ? 29.28470 -85.36441 -6.07258 1.000 16.51233 458 PHE B O 1
ATOM 6917 N N . ASP B 1 484 ? 27.82038 -84.36719 -7.47110 1.000 10.04730 459 ASP B N 1
ATOM 6918 C CA . ASP B 1 484 ? 28.11672 -83.03723 -6.93615 1.000 14.24594 459 ASP B CA 1
ATOM 6919 C C . ASP B 1 484 ? 27.80644 -82.95650 -5.44058 1.000 14.45703 459 ASP B C 1
ATOM 6920 O O . ASP B 1 484 ? 28.54538 -82.32435 -4.67726 1.000 16.97138 459 ASP B O 1
ATOM 6925 N N . GLN B 1 485 ? 26.71796 -83.59264 -5.00357 1.000 14.20372 460 GLN B N 1
ATOM 6926 C CA . GLN B 1 485 ? 26.38159 -83.60269 -3.58340 1.000 17.26154 460 GLN B CA 1
ATOM 6927 C C . GLN B 1 485 ? 27.44295 -84.32474 -2.75658 1.000 15.34215 460 GLN B C 1
ATOM 6928 O O . GLN B 1 485 ? 27.85151 -83.83026 -1.69715 1.000 12.22135 460 GLN B O 1
ATOM 6934 N N . VAL B 1 486 ? 27.90200 -85.49250 -3.22780 1.000 13.98488 461 VAL B N 1
ATOM 6935 C CA . VAL B 1 486 ? 28.95312 -86.23129 -2.53095 1.000 13.56331 461 VAL B CA 1
ATOM 6936 C C . VAL B 1 486 ? 30.23813 -85.41071 -2.48295 1.000 12.54611 461 VAL B C 1
ATOM 6937 O O . VAL B 1 486 ? 30.91189 -85.34556 -1.44856 1.000 15.30829 461 VAL B O 1
ATOM 6941 N N . VAL B 1 487 ? 30.59913 -84.77592 -3.59747 1.000 9.61310 462 VAL B N 1
ATOM 6942 C CA . VAL B 1 487 ? 31.82664 -83.98669 -3.62497 1.000 12.17148 462 VAL B CA 1
ATOM 6943 C C . VAL B 1 487 ? 31.68810 -82.79373 -2.69110 1.000 12.95487 462 VAL B C 1
ATOM 6944 O O . VAL B 1 487 ? 32.58922 -82.51132 -1.89100 1.000 12.31679 462 VAL B O 1
ATOM 6948 N N . THR B 1 488 ? 30.52100 -82.13624 -2.71707 1.000 14.01603 463 THR B N 1
ATOM 6949 C CA . THR B 1 488 ? 30.25502 -81.02288 -1.81066 1.000 12.57755 463 THR B CA 1
ATOM 6950 C C . THR B 1 488 ? 30.33054 -81.46635 -0.35890 1.000 13.00769 463 THR B C 1
ATOM 6951 O O . THR B 1 488 ? 30.96087 -80.80004 0.46917 1.000 11.76535 463 THR B O 1
ATOM 6955 N N . ALA B 1 489 ? 29.68679 -82.59239 -0.03058 1.000 11.26279 464 ALA B N 1
ATOM 6956 C CA . ALA B 1 489 ? 29.69043 -83.06642 1.34737 1.000 12.40684 464 ALA B CA 1
ATOM 6957 C C . ALA B 1 489 ? 31.09035 -83.47040 1.78789 1.000 13.80440 464 ALA B C 1
ATOM 6958 O O . ALA B 1 489 ? 31.47321 -83.23280 2.93787 1.000 15.01166 464 ALA B O 1
ATOM 6960 N N . ARG B 1 490 ? 31.85910 -84.10493 0.89909 1.000 14.69786 465 ARG B N 1
ATOM 6961 C CA . ARG B 1 490 ? 33.23861 -84.45785 1.23094 1.000 14.70701 465 ARG B CA 1
ATOM 6962 C C . ARG B 1 490 ? 34.06813 -83.21151 1.51203 1.000 11.69567 465 ARG B C 1
ATOM 6963 O O . ARG B 1 490 ? 34.80289 -83.15485 2.50337 1.000 10.10540 465 ARG B O 1
ATOM 6971 N N . LEU B 1 491 ? 33.95439 -82.19235 0.65988 1.000 11.43050 466 LEU B N 1
ATOM 6972 C CA . LEU B 1 491 ? 34.77851 -81.00360 0.84714 1.000 13.01635 466 LEU B CA 1
ATOM 6973 C C . LEU B 1 491 ? 34.35514 -80.20352 2.07035 1.000 12.45874 466 LEU B C 1
ATOM 6974 O O . LEU B 1 491 ? 35.21045 -79.59378 2.72375 1.000 13.36743 466 LEU B O 1
ATOM 6979 N N . ASN B 1 492 ? 33.05390 -80.18534 2.38618 1.000 12.51476 467 ASN B N 1
ATOM 6980 C CA . ASN B 1 492 ? 32.59987 -79.55339 3.62130 1.000 12.29871 467 ASN B CA 1
ATOM 6981 C C . ASN B 1 492 ? 33.23325 -80.24059 4.82547 1.000 14.82049 467 ASN B C 1
ATOM 6982 O O . ASN B 1 492 ? 33.68479 -79.58080 5.77418 1.000 13.20415 467 ASN B O 1
ATOM 6987 N N . GLN B 1 493 ? 33.29211 -81.57566 4.78147 1.000 15.37113 468 GLN B N 1
ATOM 6988 C CA . GLN B 1 493 ? 33.90575 -82.37107 5.84464 1.000 11.80386 468 GLN B CA 1
ATOM 6989 C C . GLN B 1 493 ? 35.38315 -82.02850 6.00372 1.000 14.53174 468 GLN B C 1
ATOM 6990 O O . GLN B 1 493 ? 35.86563 -81.77471 7.11531 1.000 15.11168 468 GLN B O 1
ATOM 6996 N N . LEU B 1 494 ? 36.12104 -82.02063 4.89367 1.000 9.17041 469 LEU B N 1
ATOM 6997 C CA . LEU B 1 494 ? 37.55563 -81.75206 4.95833 1.000 14.79636 469 LEU B CA 1
ATOM 6998 C C . LEU B 1 494 ? 37.84142 -80.33927 5.45399 1.000 12.35324 469 LEU B C 1
ATOM 6999 O O . LEU B 1 494 ? 38.75519 -80.13285 6.25977 1.000 8.72166 469 LEU B O 1
ATOM 7004 N N . GLU B 1 495 ? 37.07733 -79.35480 4.98181 1.000 8.92928 470 GLU B N 1
ATOM 7005 C CA . GLU B 1 495 ? 37.26263 -77.98233 5.44851 1.000 12.20253 470 GLU B CA 1
ATOM 7006 C C . GLU B 1 495 ? 36.92894 -77.84081 6.93807 1.000 12.00288 470 GLU B C 1
ATOM 7007 O O . GLU B 1 495 ? 37.65204 -77.17223 7.69052 1.000 12.79215 470 GLU B O 1
ATOM 7013 N N . ARG B 1 496 ? 35.83602 -78.46306 7.38553 1.000 10.98623 471 ARG B N 1
ATOM 7014 C CA . ARG B 1 496 ? 35.51609 -78.46122 8.81442 1.000 12.09794 471 ARG B CA 1
ATOM 7015 C C . ARG B 1 496 ? 36.62660 -79.11889 9.62824 1.000 10.87651 471 ARG B C 1
ATOM 7016 O O . ARG B 1 496 ? 37.07789 -78.57142 10.63886 1.000 13.55170 471 ARG B O 1
ATOM 7024 N N . ASP B 1 497 ? 37.08327 -80.29737 9.19646 1.000 11.40312 472 ASP B N 1
ATOM 7025 C CA . ASP B 1 497 ? 38.15419 -80.99492 9.90546 1.000 11.82526 472 ASP B CA 1
ATOM 7026 C C . ASP B 1 497 ? 39.41267 -80.13834 9.99289 1.000 13.21667 472 ASP B C 1
ATOM 7027 O O . ASP B 1 497 ? 40.03357 -80.02924 11.05832 1.000 13.62419 472 ASP B O 1
ATOM 7032 N N . ALA B 1 498 ? 39.81642 -79.53559 8.87257 1.000 11.11101 473 ALA B N 1
ATOM 7033 C CA . ALA B 1 498 ? 40.95917 -78.63026 8.89822 1.000 12.13102 473 ALA B CA 1
ATOM 7034 C C . ALA B 1 498 ? 40.69204 -77.42569 9.79653 1.000 16.11042 473 ALA B C 1
ATOM 7035 O O . ALA B 1 498 ? 41.57451 -76.99403 10.54841 1.000 15.72834 473 ALA B O 1
ATOM 7037 N N . ALA B 1 499 ? 39.47708 -76.87458 9.74441 1.000 18.18839 474 ALA B N 1
ATOM 7038 C CA . ALA B 1 499 ? 39.15712 -75.74362 10.60766 1.000 16.68155 474 ALA B CA 1
ATOM 7039 C C . ALA B 1 499 ? 39.22616 -76.11830 12.08018 1.000 17.36663 474 ALA B C 1
ATOM 7040 O O . ALA B 1 499 ? 39.42637 -75.23622 12.92267 1.000 17.78799 474 ALA B O 1
ATOM 7042 N N . ASP B 1 500 ? 39.06855 -77.40025 12.40109 1.000 15.20850 475 ASP B N 1
ATOM 7043 C CA . ASP B 1 500 ? 39.12808 -77.89691 13.76788 1.000 14.51592 475 ASP B CA 1
ATOM 7044 C C . ASP B 1 500 ? 40.53139 -78.30391 14.17719 1.000 16.36672 475 ASP B C 1
ATOM 7045 O O . ASP B 1 500 ? 40.70445 -78.87620 15.25391 1.000 17.99700 475 ASP B O 1
ATOM 7050 N N . GLY B 1 501 ? 41.53060 -78.04731 13.33911 1.000 17.19799 476 GLY B N 1
ATOM 7051 C CA . GLY B 1 501 ? 42.88302 -78.44177 13.67292 1.000 17.02832 476 GLY B CA 1
ATOM 7052 C C . GLY B 1 501 ? 43.20042 -79.89641 13.41383 1.000 17.81647 476 GLY B C 1
ATOM 7053 O O . GLY B 1 501 ? 44.12964 -80.42877 14.02513 1.000 17.52171 476 GLY B O 1
ATOM 7054 N N . TRP B 1 502 ? 42.44777 -80.56174 12.53526 1.000 15.71694 477 TRP B N 1
ATOM 7055 C CA . TRP B 1 502 ? 42.73199 -81.94289 12.15748 1.000 15.90762 477 TRP B CA 1
ATOM 7056 C C . TRP B 1 502 ? 43.14648 -82.00005 10.69969 1.000 21.13528 477 TRP B C 1
ATOM 7057 O O . TRP B 1 502 ? 42.52860 -82.72216 9.91167 1.000 25.42782 477 TRP B O 1
ATOM 7068 N N . GLU B 1 503 ? 44.16925 -81.23807 10.31562 1.000 18.58062 478 GLU B N 1
ATOM 7069 C CA . GLU B 1 503 ? 44.41812 -81.06276 8.89066 1.000 20.27385 478 GLU B CA 1
ATOM 7070 C C . GLU B 1 503 ? 44.98924 -82.32766 8.26139 1.000 19.40990 478 GLU B C 1
ATOM 7071 O O . GLU B 1 503 ? 44.52868 -82.75228 7.19800 1.000 18.18450 478 GLU B O 1
ATOM 7077 N N . GLU B 1 504 ? 45.96570 -82.96840 8.90882 1.000 19.03817 479 GLU B N 1
ATOM 7078 C CA . GLU B 1 504 ? 46.54872 -84.16604 8.30997 1.000 20.93222 479 GLU B CA 1
ATOM 7079 C C . GLU B 1 504 ? 45.55685 -85.32629 8.30152 1.000 22.36286 479 GLU B C 1
ATOM 7080 O O . GLU B 1 504 ? 45.49563 -86.09001 7.32944 1.000 20.20355 479 GLU B O 1
ATOM 7086 N N . ALA B 1 505 ? 44.76006 -85.46817 9.35931 1.000 19.40493 480 ALA B N 1
ATOM 7087 C CA . ALA B 1 505 ? 43.78310 -86.54915 9.44418 1.000 13.74164 480 ALA B CA 1
ATOM 7088 C C . ALA B 1 505 ? 42.45101 -86.20890 8.78893 1.000 13.35553 480 ALA B C 1
ATOM 7089 O O . ALA B 1 505 ? 41.48524 -86.94242 9.00098 1.000 14.05927 480 ALA B O 1
ATOM 7091 N N . ARG B 1 506 ? 42.38220 -85.12624 8.00980 1.000 9.25352 481 ARG B N 1
ATOM 7092 C CA . ARG B 1 506 ? 41.13002 -84.65337 7.42326 1.000 15.99493 481 ARG B CA 1
ATOM 7093 C C . ARG B 1 506 ? 40.36602 -85.77346 6.72307 1.000 12.50195 481 ARG B C 1
ATOM 7094 O O . ARG B 1 506 ? 40.93716 -86.53998 5.94302 1.000 11.83867 481 ARG B O 1
ATOM 7102 N N . GLY B 1 507 ? 39.06301 -85.85025 6.99007 1.000 14.34890 482 GLY B N 1
ATOM 7103 C CA . GLY B 1 507 ? 38.21997 -86.84300 6.35467 1.000 14.50068 482 GLY B CA 1
ATOM 7104 C C . GLY B 1 507 ? 38.31577 -88.24845 6.90639 1.000 13.42541 482 GLY B C 1
ATOM 7105 O O . GLY B 1 507 ? 37.74215 -89.16218 6.30437 1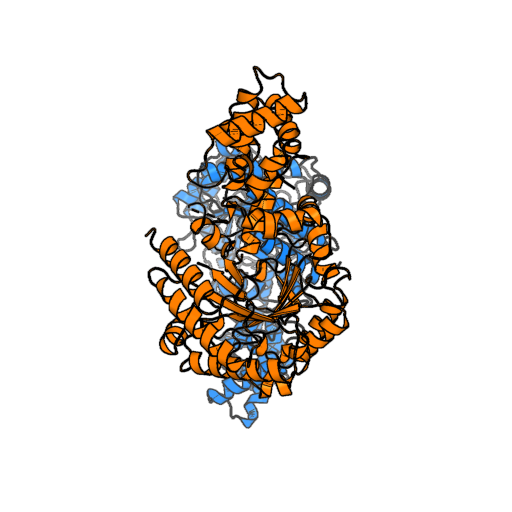.000 12.14890 482 GLY B O 1
ATOM 7106 N N . PHE B 1 508 ? 39.02697 -88.44773 8.02189 1.000 12.95633 483 PHE B N 1
ATOM 7107 C CA . PHE B 1 508 ? 39.18301 -89.73831 8.69763 1.000 14.24341 483 PHE B CA 1
ATOM 7108 C C . PHE B 1 508 ? 39.98552 -90.76898 7.90396 1.000 17.58500 483 PHE B C 1
ATOM 7109 O O . PHE B 1 508 ? 41.05033 -91.20727 8.35492 1.000 16.39868 483 PHE B O 1
ATOM 7117 N N . LEU B 1 509 ? 39.47244 -91.20244 6.75329 1.000 14.13621 484 LEU B N 1
ATOM 7118 C CA . LEU B 1 509 ? 40.19236 -92.10375 5.86371 1.000 16.05101 484 LEU B CA 1
ATOM 7119 C C . LEU B 1 509 ? 40.53110 -91.38605 4.56436 1.000 17.23174 484 LEU B C 1
ATOM 7120 O O . LEU B 1 509 ? 39.70070 -90.64668 4.02005 1.000 13.57778 484 LEU B O 1
ATOM 7125 N N . ARG B 1 510 ? 41.74518 -91.61060 4.06987 1.000 14.02258 485 ARG B N 1
ATOM 7126 C CA . ARG B 1 510 ? 42.10245 -91.17131 2.72617 1.000 15.09380 485 ARG B CA 1
ATOM 7127 C C . ARG B 1 510 ? 42.88580 -92.26390 2.01261 1.000 18.57492 485 ARG B C 1
ATOM 7128 O O . ARG B 1 510 ? 43.09217 -92.16099 0.80329 1.000 21.83285 485 ARG B O 1
#

Sequence (920 aa):
APAERCAHPGADLGAAVHAVGQTLAAGGLVPPDEAGTTARHLVRLAVRYGNSPFTPLEEARHDLGVDRDAFRRLLALFGQVPELRTAVETGPAGAYWKNTLLPLEQRGVFDAALARKPVFPYSVGLYPGPTCMFRCHFCVRVTGARYDPSALDAGNAMFRSVIDEIPAGNPSAMYFSGGLEPLTNPGLGSLAAHATDHGLRPTVYTNSFALTERTLERQPGLWGLHAIRTSLYGLNDEEYEQTTGKKAAFRRVRENLRRFQQLRAERESPINLGFAYIVLPGRASRLLDLVDFIADLNDAGQGRTIDFVNIREDAELQEALNAFEERVRERTPGLHIDYGYALNSLRTGADAELLRIKPATMRPTAHPQVAVQVDLLGDVYLYREAGFPDLDGATRYIAGRVTPDTSLTEVVRDFVERGGEVAAVDGDEYFMDGFDQVVTARLNQLERDAADGWEEARGFLRAPAERCAHPGADLGAAVHAVGQTLAAGGLVPPDEAGTTARHLVRLAVRYGNSPFTPLEEARHDLGVDRDAFRRLLALFGQVPELRTAVETGPAGAYWKNTLLPLEQRGVFDAALARKPVFPYSVGLYPGPTCMFRCHFCVRVTGARYDPSALDAGNAMFRSVIDEIPAGNPSAMYFSGGLEPLTNPGLGSLAAHATDHGLRPTVYTNSFALTERTLERQPGLWGLHAIRTSLYGLNDEEYEQTTGKKAAFRRVRENLRRFQQLRAERESPINLGFAYIVLPGRASRLLDLVDFIADLNDAGQGRTIDFVNIRERAELQEALNAFEERVRERTPGLHIDYGYALNSLRTGALRIKPATMRPTAHPQVAVQVDLLGDVYLYREAGFPDLDGATRYIAGRVTPDTSLTEVVRDFVERGGEVAAVDGDEYFMDGFDQVVTARLNQLERDAADGWEEARGFLR

B-factor: mean 23.01, std 10.72, range [7.2, 82.65]

GO terms:
  GO:0051539 4 iron, 4 sulfur cluster binding (F, IDA)
  GO:0016841 ammonia-lyase activity (F, IDA)
  GO:0033068 macrolide biosynthetic process (P, IDA)

Radius of gyration: 35.74 Å; Cα contacts (8 Å, |Δi|>4): 1736; chains: 2; bounding box: 55×104×82 Å